Protein AF-A0A422MZS1-F1 (afdb_monomer)

Solvent-accessible surface area (backbone atoms only — not comparable to full-atom values): 48402 Å² total; per-residue (Å²): 138,78,62,67,71,76,70,36,83,47,80,59,42,47,46,60,73,78,30,52,66,37,76,79,43,69,41,65,57,98,72,60,54,63,74,38,49,45,73,28,79,44,93,71,48,49,67,59,25,54,46,56,28,27,32,84,65,38,45,64,48,62,52,64,22,39,68,51,72,60,71,52,95,83,40,60,46,39,31,39,36,30,56,96,94,40,80,46,77,40,76,37,70,45,58,42,61,25,43,96,93,36,42,28,45,60,31,35,84,68,44,49,55,48,59,46,54,51,54,51,43,52,15,52,75,37,70,35,64,73,50,50,59,88,50,48,62,54,56,53,49,24,25,52,65,66,34,66,34,35,76,40,47,40,49,68,69,60,12,48,63,70,75,39,57,84,92,38,48,65,48,51,53,51,51,42,62,41,42,74,40,28,38,34,35,32,34,29,26,74,96,62,20,63,94,28,34,41,61,56,71,37,61,33,10,43,73,44,55,45,58,89,62,91,59,97,73,78,46,48,85,46,30,26,40,31,32,39,39,71,54,58,87,45,60,58,65,46,72,67,26,63,84,36,84,84,61,42,74,72,50,40,75,74,67,43,55,79,43,64,50,43,46,45,38,41,42,62,56,43,42,68,27,27,48,33,35,37,38,32,44,78,42,81,56,28,79,77,69,48,79,44,87,48,52,25,43,93,83,19,26,19,11,30,88,51,34,68,47,27,41,38,20,56,47,26,39,35,35,25,73,35,92,55,66,46,52,32,42,37,31,46,32,43,76,83,59,53,77,44,32,86,83,37,78,85,60,74,90,80,48,69,37,22,30,46,33,34,33,33,50,69,57,86,81,75,71,83,74,66,69,66,22,76,79,38,32,46,79,76,42,64,50,73,68,39,58,45,53,60,43,46,42,83,45,74,44,56,39,70,32,50,31,33,43,36,58,26,32,64,44,68,57,70,46,59,32,36,42,33,37,26,39,47,46,78,73,47,61,78,42,43,45,79,44,74,66,80,72,70,51,33,77,91,62,54,21,68,49,80,49,75,40,34,58,68,32,71,50,79,50,32,34,34,34,73,38,58,35,52,35,45,34,40,40,32,55,66,62,89,54,63,48,99,83,73,29,49,35,40,48,92,40,24,43,31,49,34,35,23,45,77,85,70,44,80,78,49,61,59,96,60,62,39,34,53,24,47,45,42,49,77,49,79,40,90,57,51,45,53,33,35,33,44,38,36,18,75,41,40,82,57,78,43,41,32,39,37,36,37,29,26,28,68,91,31,58,53,39,63,48,82,72,59,98,81,59,76,78,83,84,68,75,85,79,74,83,53,83,86,70,82,75,75,71,78,81,67,96,74,83,89,85,84,89,85,80,84,88,86,82,88,84,92,79,92,79,87,80,81,86,78,79,85,83,75,87,73,91,82,71,92,63,85,85,44,67,69,41,33,74,57,43,48,52,90,79,50,69,55,77,75,36,70,67,54,39,50,50,55,55,50,50,60,62,50,58,75,46,52,82,88,33,47,71,60,50,54,53,51,51,53,51,53,33,53,50,48,34,55,50,35,51,54,46,49,67,61,72,52,66,84,43,66,66,42,28,87,69,40,51,53,88,78,49,67,56,62,74,34,66,74,58,45,50,53,52,48,53,46,50,55,44,67,69,36,97,70,64,53,63,65,62,43,49,52,48,51,51,50,53,38,54,47,46,36,52,52,36,48,53,49,51,52,64,53,43,70,74,62,47,62,66,42,29,75,71,39,51,54,91,78,49,69,53,91,77,32,65,72,52,44,55,50,52,47,53,44,51,51,45,48,70,75,38,50,78,82,36,43,71,61,45,54,50,48,43,50,52,48,39,49,52,48,29,53,53,32,50,54,49,47,52,63,71,48,64,85,51,70,66,46,64,95,77,42,51,57,85,78,64,51,52,76,77,35,71,67,53,49,54,48,51,55,53,51,57,78,74,106

pLDDT: mean 86.56, std 16.37, range [21.91, 98.69]

Foldseek 3Di:
DDDCCVVFVDDFAFLCVVQVVLLVDWLQDPADDLLFKAWWQADDCLLSQLSHQQRPQPVVLLVQQWPPGGDDPVQKTKGWWDDPLDTDIFIDGRTFGDDPSIGNGMDTPPSRRSSRVVLVRVCVVLPHNVLCRPDHNQRVLCGSAVFHKAKAFLPCVQNVLQVHPLQDPVRQVVVQVCSNQKWKKFAWDPPQCVVFLDDHRDIKGFHHKDQLDDDPDDGLQSIKTKIFASPLVSQGRDPQAPPHPVCDPVNCVVPVNVPSRIDIGRSVSSSVTTGIMMMTRNDQWDDDKDKDKDKLDVQQQQADPLGQSLLSHFKKKKFFAAQAKFKKKKKKAFDDDSNCCVVPVPDDDFAFQKWKWWKFFPDPVLDFDSPPAPQGIDTDHTAGGGRDNMHMGIDIGHHRTITIIGIHTNGSDIGIIMIIMTTSDPVSCVRIDIGGDDAQKPPVAWAKDKDKDAAFDKDKWKKWKAFWWKKKKKKAWPDDDADPVRRPQFDPWWKWKFKADPVRDTPDIGPATGRTRMDIDIDTGGDGTMMMMMMGTNDDDPMTMMMMIMMTRPVMDMYIDDADPPDDDDPDPPPRSDPVVHDDDSPDPDDDDDDDDDDDDDDDDDDDDDDDDDDDDLPDQDLVLADCQQLLHGPVLQPQCVDPVSVVLSVVLVVLVVDCVVCVVVNVVSSVVSNVVSNVSVVVVCVVLCPLADCQQLHAGPVLQSLSPDPVSSVLSVVLSVQVPDPDRPVVVNVVSSVVSNVVSNVSNVVVLVVVCVVQADCQQLLHGLVPFPQSVDPVLSVLSNVLSVLCVPDCPVCVVVNVVSSVVNNVVSNVRVVVVVCVLCVPPDCQDVHHGPVVVSLSPDPVSSVVSVVVVVVD

Secondary structure (DSSP, 8-state):
---GGGT--SPPEEHHHHSGGGGTS-SS-SS--GGG-B--SS---HHHHHHHHHHTT-HHHHHHHBS--S--TT-EEEEEEEETTEEEEEEEESEE-EETTEESS-B-TT--SHHHHHHHHHHHHTSSGGGGTT--HHHHHHHHH---EEEEESSHHHHHHTT--TTSHHHHHHHHHHTTTEEEEEEEPTTSSGGGTPPTT-EEEEEEEE--S--SS--GGG-EEEEE-S-TTS---STT-TT-TT--HHHHHHH-TT-TTEEEEEHHHHHHHEEEEEEEESSSS-SS-EEEEEEE-TTT---STTSGGGGGSPPEEEEE-SSS-EEEEEEEEPPP-HHHHTT-TTPPP----EEEEEEEE--SS----S---TTTEEEEEE---B-SSEEEEEEEEPTTEEEEEEEEESSS--EEEEEEEEESSGGGGTTEEEEE----B-TTS-EEEEEEE-TTEEEEEEEEESS-EEEEEEEEE-S----TT---SEEEEEEEEEEE-TT--EEEE-SS-EEESEEEEEEEE-SSEEEEEEEEEEE-SS-EEEEEEEEEBTTS-EEEEPPPTT-PPP---GGG--GGG----S--S------------------PPPPPP-----S----TTS-SSGGG--GGGS-GGGSHHHHHHHHHHHHHTTSTTTTHHHHHHHHHHHHHHHHHHHHHHHHHHTTTS-SSGGG--GGGS-GGG-HHHHHHHHHHHHHHTSSS--HHHHHHHHHHHHHHHHHHHHHHHHHHHTTTS-SSGGGS-GGGS-GGG-HHHHHHHHHHHHHHHH-TTTTHHHHHHHHHHHHHHHHHHHHHHHHHHGGGS-SSGGGS-GGGTTGGG-HHHHHHHHHHHHT-

Sequence (860 aa):
MVDNKAITNDPWIHIGDLYPEGKTLPLLPDRMDRDQFEQGEHFECCCLTAFATLVDHHPDVIRNVFVTKKVREDGRYTFQFHRYGQWVKVEIDDRIPLMEQQTLFCRSPTRHWWPLLLEKAYAKFYTLYQNIEGCTLQELYYDFTGRPVVSIPTDLKLAKSAMYHVDDPEFWLNLNEDLNACAYGATARSGLGSNTGIQENQAYGVLAVVSPFKSSDITLSDLFVKLSNPFVEAVYTGPMNNEDVRWTDELRVTYTPERRDTMYVPVTMFLETFSSLEKVLLGGVALPGWHFNSEWGEGTNGGNPTLVTWRENPLYVVRNTSDEPLQIMAMVGQPDQRHKLHLMPQQELNYIQCGLVLSQSTDTTMIPTYLLTANNHRMVHKGLYMDFREVVNRIVVPPNFFGYLVPGAMFHEQGKFLLSYWYQNPGDEKPLTFTRLKVDVARHLPAIAHVVLEHQQKRRVDFVVDTPTDVHILLRQEKPYRTPNCSDAMTEDFLGMYLYDADNKCISGVASATNFRETGIVHHLPRDGRYALSITCPHGNGEVPVRVEVVAIEEAHVRTTEPPIDAVEFHDDESEFTEEALSTPLPRASVDISARKPSARGGSISARTPSIPIEVDISHQDLSFLDPAPEGIALQDIPLMGEALFAAMAGERLKVKRDPVANASKIAALEAEMNEVAHEMAKRMHAKERTFLDPEPEGVPLELLALNENEAFLELERELRALNHKPRKDASAIAALEDELFDRTHVLASELKEKERELFLDPQPGGVPVSELPLDSDEPFHTMEVERLRLRNEDPRGNAAKIKELEGELNERARELAQLQLHKERAFLNPEPFGFPLEELGLEYDDAVVRGEAKLRELR

Nearest PDB structures (foldseek):
  1df0-assembly1_A  TM=7.285E-01  e=3.360E-17  Rattus norvegicus
  1u5i-assembly1_A  TM=7.096E-01  e=4.994E-17  Rattus norvegicus
  6p3q-assembly2_B  TM=7.369E-01  e=7.450E-13  Homo sapiens
  3afg-assembly2_B  TM=8.986E-01  e=8.705E-05  Thermococcus kodakarensis
  2qfe-assembly1_A  TM=6.848E-01  e=4.812E-03  Homo sapiens

Mean predicted aligned error: 16.64 Å

Radius of gyration: 36.96 Å; Cα contacts (8 Å, |Δi|>4): 1496; chains: 1; bounding box: 82×91×105 Å

Organism: NCBI:txid83891

Structure (mmCIF, N/CA/C/O backbone):
data_AF-A0A422MZS1-F1
#
_entry.id   AF-A0A422MZS1-F1
#
loop_
_atom_site.group_PDB
_atom_site.id
_atom_site.type_symbol
_atom_site.label_atom_id
_atom_site.label_alt_id
_atom_site.label_comp_id
_atom_site.label_asym_id
_atom_site.label_entity_id
_atom_site.label_seq_id
_atom_site.pdbx_PDB_ins_code
_atom_site.Cartn_x
_atom_site.Cartn_y
_atom_site.Cartn_z
_atom_site.occupancy
_atom_site.B_iso_or_equiv
_atom_site.auth_seq_id
_atom_site.auth_comp_id
_atom_site.auth_asym_id
_atom_site.auth_atom_id
_atom_site.pdbx_PDB_model_num
ATOM 1 N N . MET A 1 1 ? -4.786 4.455 -28.343 1.00 32.38 1 MET A N 1
ATOM 2 C CA . MET A 1 1 ? -5.104 3.028 -28.582 1.00 32.38 1 MET A CA 1
ATOM 3 C C . MET A 1 1 ? -4.231 2.563 -29.740 1.00 32.38 1 MET A C 1
ATOM 5 O O . MET A 1 1 ? -4.480 2.981 -30.863 1.00 32.38 1 MET A O 1
ATOM 9 N N . VAL A 1 2 ? -3.163 1.810 -29.475 1.00 29.14 2 VAL A N 1
ATOM 10 C CA . VAL A 1 2 ? -2.275 1.295 -30.527 1.00 29.14 2 VAL A CA 1
ATOM 11 C C . VAL A 1 2 ? -2.494 -0.213 -30.589 1.00 29.14 2 VAL A C 1
ATOM 13 O O . VAL A 1 2 ? -2.122 -0.942 -29.677 1.00 29.14 2 VAL A O 1
ATOM 16 N N . ASP A 1 3 ? -3.187 -0.671 -31.631 1.00 39.81 3 ASP A N 1
ATOM 17 C CA . ASP A 1 3 ? -3.130 -2.071 -32.060 1.00 39.81 3 ASP A CA 1
ATOM 18 C C . ASP A 1 3 ? -1.644 -2.441 -32.218 1.00 39.81 3 ASP A C 1
ATOM 20 O O . ASP A 1 3 ? -0.899 -1.687 -32.842 1.00 39.81 3 ASP A O 1
ATOM 24 N N . ASN A 1 4 ? -1.197 -3.580 -31.679 1.00 44.28 4 ASN A N 1
ATOM 25 C CA . ASN A 1 4 ? 0.192 -4.047 -31.813 1.00 44.28 4 ASN A CA 1
ATOM 26 C C . ASN A 1 4 ? 0.670 -4.118 -33.275 1.00 44.28 4 ASN A C 1
ATOM 28 O O . ASN A 1 4 ? 1.875 -4.088 -33.529 1.00 44.28 4 ASN A O 1
ATOM 32 N N . LYS A 1 5 ? -0.257 -4.136 -34.245 1.00 44.91 5 LYS A N 1
ATOM 33 C CA . LYS A 1 5 ? 0.057 -3.934 -35.667 1.00 44.91 5 LYS A CA 1
ATOM 34 C C . LYS A 1 5 ? 0.835 -2.653 -35.976 1.00 44.91 5 LYS A C 1
ATOM 36 O O . LYS A 1 5 ? 1.483 -2.620 -37.011 1.00 44.91 5 LYS A O 1
ATOM 41 N N . ALA A 1 6 ? 0.763 -1.621 -35.136 1.00 43.03 6 ALA A N 1
ATOM 42 C CA . ALA A 1 6 ? 1.494 -0.370 -35.336 1.00 43.03 6 ALA A CA 1
ATOM 43 C C . ALA A 1 6 ? 2.884 -0.345 -34.668 1.00 43.03 6 ALA A C 1
ATOM 45 O O . ALA A 1 6 ? 3.684 0.513 -35.027 1.00 43.03 6 ALA A O 1
ATOM 46 N N . ILE A 1 7 ? 3.188 -1.263 -33.735 1.00 50.16 7 ILE A N 1
ATOM 47 C CA . ILE A 1 7 ? 4.479 -1.295 -33.013 1.00 50.16 7 ILE A CA 1
ATOM 48 C C . ILE A 1 7 ? 5.479 -2.233 -33.708 1.00 50.16 7 ILE A C 1
ATOM 50 O O . ILE A 1 7 ? 6.659 -1.915 -33.810 1.00 50.16 7 ILE A O 1
ATOM 54 N N . THR A 1 8 ? 5.020 -3.360 -34.264 1.00 52.22 8 THR A N 1
ATOM 55 C CA . THR A 1 8 ? 5.859 -4.239 -35.097 1.00 52.22 8 THR A CA 1
ATOM 56 C C . THR A 1 8 ? 5.365 -4.201 -36.543 1.00 52.22 8 THR A C 1
ATOM 58 O O . THR A 1 8 ? 4.468 -4.961 -36.910 1.00 52.22 8 THR A O 1
ATOM 61 N N . ASN A 1 9 ? 5.935 -3.326 -37.376 1.00 54.78 9 ASN A N 1
ATOM 62 C CA . ASN A 1 9 ? 5.711 -3.372 -38.831 1.00 54.78 9 ASN A CA 1
ATOM 63 C C . ASN A 1 9 ? 6.388 -4.598 -39.478 1.00 54.78 9 ASN A C 1
ATOM 65 O O . ASN A 1 9 ? 6.002 -5.015 -40.572 1.00 54.78 9 ASN A O 1
ATOM 69 N N . ASP A 1 10 ? 7.363 -5.194 -38.784 1.00 65.12 10 ASP A N 1
ATOM 70 C CA . ASP A 1 10 ? 8.098 -6.372 -39.230 1.00 65.12 10 ASP A CA 1
ATOM 71 C C . ASP A 1 10 ? 7.414 -7.683 -38.785 1.00 65.12 10 ASP A C 1
ATOM 73 O O . ASP A 1 10 ? 6.883 -7.782 -37.671 1.00 65.12 10 ASP A O 1
ATOM 77 N N . PRO A 1 11 ? 7.430 -8.736 -39.625 1.00 79.25 11 PRO A N 1
ATOM 78 C CA . PRO A 1 11 ? 6.962 -10.056 -39.224 1.00 79.25 11 PRO A CA 1
ATOM 79 C C . PRO A 1 11 ? 7.847 -10.617 -38.105 1.00 79.25 11 PRO A C 1
ATOM 81 O O . PRO A 1 11 ? 9.072 -10.569 -38.183 1.00 79.25 11 PRO A O 1
ATOM 84 N N . TRP A 1 12 ? 7.227 -11.209 -37.083 1.00 90.12 12 TRP A N 1
ATOM 85 C CA . TRP A 1 12 ? 7.969 -11.866 -36.007 1.00 90.12 12 TRP A CA 1
ATOM 86 C C . TRP A 1 12 ? 8.744 -13.057 -36.574 1.00 90.12 12 TRP A C 1
ATOM 88 O O . TRP A 1 12 ? 8.161 -13.911 -37.251 1.00 90.12 12 TRP A O 1
ATOM 98 N N . ILE A 1 13 ? 10.036 -13.139 -36.271 1.00 92.31 13 ILE A N 1
ATOM 99 C CA . ILE A 1 13 ? 10.920 -14.181 -36.805 1.00 92.31 13 ILE A CA 1
ATOM 100 C C . ILE A 1 13 ? 11.207 -15.245 -35.756 1.00 92.31 13 ILE A C 1
ATOM 102 O O . ILE A 1 13 ? 11.200 -14.960 -34.561 1.00 92.31 13 ILE A O 1
ATOM 106 N N . HIS A 1 14 ? 11.488 -16.473 -36.181 1.00 94.56 14 HIS A N 1
ATOM 107 C CA . HIS A 1 14 ? 11.916 -17.520 -35.257 1.00 94.56 14 HIS A CA 1
ATOM 108 C C . HIS A 1 14 ? 13.253 -17.143 -34.608 1.00 94.56 14 HIS A C 1
ATOM 110 O O . HIS A 1 14 ? 14.191 -16.727 -35.292 1.00 94.56 14 HIS A O 1
ATOM 116 N N . ILE A 1 15 ? 13.380 -17.342 -33.294 1.00 95.38 15 ILE A N 1
ATOM 117 C CA . ILE A 1 15 ? 14.626 -17.072 -32.560 1.00 95.38 15 ILE A CA 1
ATOM 118 C C . ILE A 1 15 ? 15.808 -17.872 -33.125 1.00 95.38 15 ILE A C 1
ATOM 120 O O . ILE A 1 15 ? 16.948 -17.422 -33.079 1.00 95.38 15 ILE A O 1
ATOM 124 N N . GLY A 1 16 ? 15.531 -19.032 -33.727 1.00 94.44 16 GLY A N 1
ATOM 125 C CA . GLY A 1 16 ? 16.520 -19.845 -34.420 1.00 94.44 16 GLY A CA 1
ATOM 126 C C . GLY A 1 16 ? 17.044 -19.269 -35.734 1.00 94.44 16 GLY A C 1
ATOM 127 O O . GLY A 1 16 ? 18.058 -19.761 -36.231 1.00 94.44 16 GLY A O 1
ATOM 128 N N . ASP A 1 17 ? 16.374 -18.273 -36.299 1.00 93.19 17 ASP A N 1
ATOM 129 C CA . ASP A 1 17 ? 16.844 -17.526 -37.467 1.00 93.19 17 ASP A CA 1
ATOM 130 C C . ASP A 1 17 ? 17.524 -16.222 -37.032 1.00 93.19 17 ASP A C 1
ATOM 132 O O . ASP A 1 17 ? 18.512 -15.821 -37.643 1.00 93.19 17 ASP A O 1
ATOM 136 N N . LEU A 1 18 ? 17.060 -15.619 -35.928 1.00 92.56 18 LEU A N 1
ATOM 137 C CA . LEU A 1 18 ? 17.698 -14.466 -35.284 1.00 92.56 18 LEU A CA 1
ATOM 138 C C . LEU A 1 18 ? 19.083 -14.813 -34.708 1.00 92.56 18 LEU A C 1
ATOM 140 O O . LEU A 1 18 ? 20.060 -14.112 -34.957 1.00 92.56 18 LEU A O 1
ATOM 144 N N . TYR A 1 19 ? 19.165 -15.911 -33.953 1.00 94.50 19 TYR A N 1
ATOM 145 C CA . TYR A 1 19 ? 20.366 -16.403 -33.272 1.00 94.50 19 TYR A CA 1
ATOM 146 C C . TYR A 1 19 ? 20.577 -17.897 -33.580 1.00 94.50 19 TYR A C 1
ATOM 148 O O . TYR A 1 19 ? 20.285 -18.754 -32.735 1.00 94.50 19 TYR A O 1
ATOM 156 N N . PRO A 1 20 ? 21.066 -18.250 -34.785 1.00 94.50 20 PRO A N 1
ATOM 157 C CA . PRO A 1 20 ? 21.200 -19.641 -35.222 1.00 94.50 20 PRO A CA 1
ATOM 158 C C . PRO A 1 20 ? 22.059 -20.518 -34.309 1.00 94.50 20 PRO A C 1
ATOM 160 O O . PRO A 1 20 ? 21.833 -21.725 -34.228 1.00 94.50 20 PRO A O 1
ATOM 163 N N . GLU A 1 21 ? 23.018 -19.929 -33.597 1.00 91.75 21 GLU A N 1
ATOM 164 C CA . GLU A 1 21 ? 23.916 -20.621 -32.673 1.00 91.75 21 GLU A CA 1
ATOM 165 C C . GLU A 1 21 ? 23.161 -21.280 -31.516 1.00 91.75 21 GLU A C 1
ATOM 167 O O . GLU A 1 21 ? 23.540 -22.359 -31.063 1.00 91.75 21 GLU A O 1
ATOM 172 N N . GLY A 1 22 ? 22.041 -20.703 -31.073 1.00 90.50 22 GLY A N 1
ATOM 173 C CA . GLY A 1 22 ? 21.251 -21.297 -29.997 1.00 90.50 22 GLY A CA 1
ATOM 174 C C . GLY A 1 22 ? 20.576 -22.617 -30.378 1.00 90.50 22 GLY A C 1
ATOM 175 O O . GLY A 1 22 ? 20.158 -23.344 -29.487 1.00 90.50 22 GLY A O 1
ATOM 176 N N . LYS A 1 23 ? 20.548 -23.004 -31.668 1.00 91.88 23 LYS A N 1
ATOM 177 C CA . LYS A 1 23 ? 20.105 -24.347 -32.097 1.00 91.88 23 LYS A CA 1
ATOM 178 C C . LYS A 1 23 ? 21.043 -25.453 -31.595 1.00 91.88 23 LYS A C 1
ATOM 180 O O . LYS A 1 23 ? 20.612 -26.596 -31.462 1.00 91.88 23 LYS A O 1
ATOM 185 N N . THR A 1 24 ? 22.317 -25.137 -31.350 1.00 90.88 24 THR A N 1
ATOM 186 C CA . THR A 1 24 ? 23.343 -26.106 -30.927 1.00 90.88 24 THR A CA 1
ATOM 187 C C . THR A 1 24 ? 23.819 -25.899 -29.491 1.00 90.88 24 THR A C 1
ATOM 189 O O . THR A 1 24 ? 24.422 -26.808 -28.918 1.00 90.88 24 THR A O 1
ATOM 192 N N . LEU A 1 25 ? 23.535 -24.740 -28.894 1.00 92.62 25 LEU A N 1
ATOM 193 C CA . LEU A 1 25 ? 23.856 -24.438 -27.502 1.00 92.62 25 LEU A CA 1
ATOM 194 C C . LEU A 1 25 ? 22.749 -24.909 -26.539 1.00 92.62 25 LEU A C 1
ATOM 196 O O . LEU A 1 25 ? 21.591 -25.064 -26.934 1.00 92.62 25 LEU A O 1
ATOM 200 N N . PRO A 1 26 ? 23.073 -25.149 -25.253 1.00 94.25 26 PRO A N 1
ATOM 201 C CA . PRO A 1 26 ? 22.058 -25.417 -24.242 1.00 94.25 26 PRO A CA 1
ATOM 202 C C . PRO A 1 26 ? 21.067 -24.255 -24.131 1.00 94.25 26 PRO A C 1
ATOM 204 O O . PRO A 1 26 ? 21.474 -23.102 -24.019 1.00 94.25 26 PRO A O 1
ATOM 207 N N . LEU A 1 27 ? 19.766 -24.570 -24.085 1.00 96.12 27 LEU A N 1
ATOM 208 C CA . LEU A 1 27 ? 18.717 -23.569 -23.848 1.00 96.12 27 LEU A CA 1
ATOM 209 C C . LEU A 1 27 ? 18.974 -22.803 -22.543 1.00 96.12 27 LEU A C 1
ATOM 211 O O . LEU A 1 27 ? 18.838 -21.587 -22.502 1.00 96.12 27 LEU A O 1
ATOM 215 N N . LEU A 1 28 ? 19.345 -23.538 -21.492 1.00 96.38 28 LEU A N 1
ATOM 216 C CA . LEU A 1 28 ? 19.709 -23.006 -20.185 1.00 96.38 28 LEU A CA 1
ATOM 217 C C . LEU A 1 28 ? 21.198 -23.298 -19.961 1.00 96.38 28 LEU A C 1
ATOM 219 O O . LEU A 1 28 ? 21.539 -24.466 -19.753 1.00 96.38 28 LEU A O 1
ATOM 223 N N . PRO A 1 29 ? 22.085 -22.293 -20.039 1.00 94.06 29 PRO A N 1
ATOM 224 C CA . PRO A 1 29 ? 23.511 -22.505 -19.832 1.00 94.06 29 PRO A CA 1
ATOM 225 C C . PRO A 1 29 ? 23.830 -22.850 -18.367 1.00 94.06 29 PRO A C 1
ATOM 227 O O . PRO A 1 29 ? 23.100 -22.490 -17.434 1.00 94.06 29 PRO A O 1
ATOM 230 N N . ASP A 1 30 ? 24.964 -23.528 -18.161 1.00 91.25 30 ASP A N 1
ATOM 231 C CA . ASP A 1 30 ? 25.462 -23.877 -16.821 1.00 91.25 30 ASP A CA 1
ATOM 232 C C . ASP A 1 30 ? 25.734 -22.621 -15.981 1.00 91.25 30 ASP A C 1
ATOM 234 O O . ASP A 1 30 ? 25.415 -22.574 -14.792 1.00 91.25 30 ASP A O 1
ATOM 238 N N . ARG A 1 31 ? 26.253 -21.570 -16.627 1.00 94.00 31 ARG A N 1
ATOM 239 C CA . ARG A 1 31 ? 26.388 -20.229 -16.058 1.00 94.00 31 ARG A CA 1
ATOM 240 C C . ARG A 1 31 ? 25.414 -19.281 -16.750 1.00 94.00 31 ARG A C 1
ATOM 242 O O . ARG A 1 31 ? 25.544 -19.018 -17.946 1.00 94.00 31 ARG A O 1
ATOM 249 N N . MET A 1 32 ? 24.458 -18.773 -15.981 1.00 95.00 32 MET A N 1
ATOM 250 C CA . MET A 1 32 ? 23.681 -17.593 -16.354 1.00 95.00 32 MET A CA 1
ATOM 251 C C . MET A 1 32 ? 24.457 -16.358 -15.905 1.00 95.00 32 MET A C 1
ATOM 253 O O . MET A 1 32 ? 25.132 -16.404 -14.880 1.00 95.00 32 MET A O 1
ATOM 257 N N . ASP A 1 33 ? 24.425 -15.299 -16.704 1.00 93.44 33 ASP A N 1
ATOM 258 C CA . ASP A 1 33 ? 25.201 -14.085 -16.452 1.00 93.44 33 ASP A CA 1
ATOM 259 C C . ASP A 1 33 ? 24.439 -12.867 -16.974 1.00 93.44 33 ASP A C 1
ATOM 261 O O . ASP A 1 33 ? 23.653 -12.980 -17.919 1.00 93.44 33 ASP A O 1
ATOM 265 N N . ARG A 1 34 ? 24.682 -11.706 -16.371 1.00 93.25 34 ARG A N 1
ATOM 266 C CA . ARG A 1 34 ? 24.065 -10.435 -16.756 1.00 93.25 34 ARG A CA 1
ATOM 267 C C . ARG A 1 34 ? 24.474 -9.969 -18.150 1.00 93.25 34 ARG A C 1
ATOM 269 O O . ARG A 1 34 ? 23.677 -9.331 -18.818 1.00 93.25 34 ARG A O 1
ATOM 276 N N . ASP A 1 35 ? 25.637 -10.389 -18.651 1.00 92.75 35 ASP A N 1
ATOM 277 C CA . ASP A 1 35 ? 26.058 -10.107 -20.035 1.00 92.75 35 ASP A CA 1
ATOM 278 C C . ASP A 1 35 ? 25.181 -10.830 -21.085 1.00 92.75 35 ASP A C 1
ATOM 280 O O . ASP A 1 35 ? 25.343 -10.658 -22.298 1.00 92.75 35 ASP A O 1
ATOM 284 N N . GLN A 1 36 ? 24.266 -11.705 -20.648 1.00 94.19 36 GLN A N 1
ATOM 285 C CA . GLN A 1 36 ? 23.402 -12.478 -21.535 1.00 94.19 36 GLN A CA 1
ATOM 286 C C . GLN A 1 36 ? 22.133 -11.751 -21.958 1.00 94.19 36 GLN A C 1
ATOM 288 O O . GLN A 1 36 ? 21.478 -12.232 -22.886 1.00 94.19 36 GLN A O 1
ATOM 293 N N . PHE A 1 37 ? 21.798 -10.620 -21.345 1.00 93.12 37 PHE A N 1
ATOM 294 C CA . PHE A 1 37 ? 20.599 -9.862 -21.672 1.00 93.12 37 PHE A CA 1
ATOM 295 C C . PHE A 1 37 ? 20.818 -8.357 -21.528 1.00 93.12 37 PHE A C 1
ATOM 297 O O . PHE A 1 37 ? 21.513 -7.902 -20.628 1.00 93.12 37 PHE A O 1
ATOM 304 N N . GLU A 1 38 ? 20.195 -7.592 -22.415 1.00 90.50 38 GLU A N 1
ATOM 305 C CA . GLU A 1 38 ? 20.124 -6.132 -22.355 1.00 90.50 38 GLU A CA 1
ATOM 306 C C . GLU A 1 38 ? 18.750 -5.651 -22.845 1.00 90.50 38 GLU A C 1
ATOM 308 O O . GLU A 1 38 ? 17.968 -6.432 -23.406 1.00 90.50 38 GLU A O 1
ATOM 313 N N . GLN A 1 39 ? 18.452 -4.374 -22.609 1.00 88.69 39 GLN A N 1
ATOM 314 C CA . GLN A 1 39 ? 17.248 -3.725 -23.123 1.00 88.69 39 GLN A CA 1
ATOM 315 C C . GLN A 1 39 ? 17.293 -3.676 -24.661 1.00 88.69 39 GLN A C 1
ATOM 317 O O . GLN A 1 39 ? 18.347 -3.431 -25.248 1.00 88.69 39 GLN A O 1
ATOM 322 N N . GLY A 1 40 ? 16.166 -3.940 -25.323 1.00 86.62 40 GLY A N 1
ATOM 323 C CA . GLY A 1 40 ? 16.002 -3.648 -26.752 1.00 86.62 40 GLY A CA 1
ATOM 324 C C . GLY A 1 40 ? 15.394 -2.271 -26.984 1.00 86.62 40 GLY A C 1
ATOM 325 O O . GLY A 1 40 ? 15.506 -1.385 -26.147 1.00 86.62 40 GLY A O 1
ATOM 326 N N . GLU A 1 41 ? 14.745 -2.091 -28.132 1.00 83.25 41 GLU A N 1
ATOM 327 C CA . GLU A 1 41 ? 14.287 -0.766 -28.585 1.00 83.25 41 GLU A CA 1
ATOM 328 C C . GLU A 1 41 ? 13.095 -0.199 -27.787 1.00 83.25 41 GLU A C 1
ATOM 330 O O . GLU A 1 41 ? 12.860 1.006 -27.784 1.00 83.25 41 GLU A O 1
ATOM 335 N N . HIS A 1 42 ? 12.334 -1.050 -27.098 1.00 80.56 42 HIS A N 1
ATOM 336 C CA . HIS A 1 42 ? 11.249 -0.661 -26.204 1.00 80.56 42 HIS A CA 1
ATOM 337 C C . HIS A 1 42 ? 11.727 -0.713 -24.753 1.00 80.56 42 HIS A C 1
ATOM 339 O O . HIS A 1 42 ? 12.046 -1.789 -24.243 1.00 80.56 42 HIS A O 1
ATOM 345 N N . PHE A 1 43 ? 11.751 0.437 -24.080 1.00 72.50 43 PHE A N 1
ATOM 346 C CA . PHE A 1 43 ? 12.299 0.602 -22.732 1.00 72.50 43 PHE A CA 1
ATOM 347 C C . PHE A 1 43 ? 11.309 0.170 -21.637 1.00 72.50 43 PHE A C 1
ATOM 349 O O . PHE A 1 43 ? 10.641 0.999 -21.030 1.00 72.50 43 PHE A O 1
ATOM 356 N N . GLU A 1 44 ? 11.241 -1.134 -21.365 1.00 77.94 44 GLU A N 1
ATOM 357 C CA . GLU A 1 44 ? 10.575 -1.710 -20.188 1.00 77.94 44 GLU A CA 1
ATOM 358 C C . GLU A 1 44 ? 11.544 -2.660 -19.470 1.00 77.94 44 GLU A C 1
ATOM 360 O O . GLU A 1 44 ? 11.939 -3.687 -20.028 1.00 77.94 44 GLU A O 1
ATOM 365 N N . CYS A 1 45 ? 11.969 -2.301 -18.255 1.00 80.00 45 CYS A N 1
ATOM 366 C CA . CYS A 1 45 ? 13.141 -2.905 -17.621 1.00 80.00 45 CYS A CA 1
ATOM 367 C C . CYS A 1 45 ? 12.833 -3.866 -16.468 1.00 80.00 45 CYS A C 1
ATOM 369 O O . CYS A 1 45 ? 13.748 -4.552 -16.003 1.00 80.00 45 CYS A O 1
ATOM 371 N N . CYS A 1 46 ? 11.590 -3.940 -15.974 1.00 85.56 46 CYS A N 1
ATOM 372 C CA . CYS A 1 46 ? 11.285 -4.669 -14.736 1.00 85.56 46 CYS A CA 1
ATOM 373 C C . CYS A 1 46 ? 11.716 -6.150 -14.790 1.00 85.56 46 CYS A C 1
ATOM 375 O O . CYS A 1 46 ? 12.310 -6.662 -13.836 1.00 85.56 46 CYS A O 1
ATOM 377 N N . CYS A 1 47 ? 11.507 -6.816 -15.933 1.00 90.25 47 CYS A N 1
ATOM 378 C CA . CYS A 1 47 ? 11.915 -8.205 -16.167 1.00 90.25 47 CYS A CA 1
ATOM 379 C C . CYS A 1 47 ? 13.432 -8.380 -16.126 1.00 90.25 47 CYS A C 1
ATOM 381 O O . CYS A 1 47 ? 13.933 -9.262 -15.429 1.00 90.25 47 CYS A O 1
ATOM 383 N N . LEU A 1 48 ? 14.167 -7.519 -16.830 1.00 92.19 48 LEU A N 1
ATOM 384 C CA . LEU A 1 48 ? 15.626 -7.579 -16.886 1.00 92.19 48 LEU A CA 1
ATOM 385 C C . LEU A 1 48 ? 16.245 -7.282 -15.521 1.00 92.19 48 LEU A C 1
ATOM 387 O O . LEU A 1 48 ? 17.191 -7.957 -15.114 1.00 92.19 48 LEU A O 1
ATOM 391 N N . THR A 1 49 ? 15.666 -6.342 -14.774 1.00 94.56 49 THR A N 1
ATOM 392 C CA . THR A 1 49 ? 16.067 -6.055 -13.398 1.00 94.56 49 THR A CA 1
ATOM 393 C C . THR A 1 49 ? 15.893 -7.282 -12.502 1.00 94.56 49 THR A C 1
ATOM 395 O O . THR A 1 49 ? 16.819 -7.633 -11.773 1.00 94.56 49 THR A O 1
ATOM 398 N N . ALA A 1 50 ? 14.759 -7.986 -12.585 1.00 95.56 50 ALA A N 1
ATOM 399 C CA . ALA A 1 50 ? 14.559 -9.229 -11.838 1.00 95.56 50 ALA A CA 1
ATOM 400 C C . ALA A 1 50 ? 15.527 -10.341 -12.279 1.00 95.56 50 ALA A C 1
ATOM 402 O O . ALA A 1 50 ? 16.005 -11.110 -11.448 1.00 95.56 50 ALA A O 1
ATOM 403 N N . PHE A 1 51 ? 15.856 -10.442 -13.571 1.00 95.81 51 PHE A N 1
ATOM 404 C CA . PHE A 1 51 ? 16.864 -11.399 -14.033 1.00 95.81 51 PHE A CA 1
ATOM 405 C C . PHE A 1 51 ? 18.229 -11.079 -13.426 1.00 95.81 51 PHE A C 1
ATOM 407 O O . PHE A 1 51 ? 18.876 -11.978 -12.894 1.00 95.81 51 PHE A O 1
ATOM 414 N N . ALA A 1 52 ? 18.639 -9.808 -13.439 1.00 95.75 52 ALA A N 1
ATOM 415 C CA . ALA A 1 52 ? 19.931 -9.365 -12.926 1.00 95.75 52 ALA A CA 1
ATOM 416 C C . ALA A 1 52 ? 20.139 -9.694 -11.443 1.00 95.75 52 ALA A C 1
ATOM 418 O O . ALA A 1 52 ? 21.244 -10.063 -11.057 1.00 95.75 52 ALA A O 1
ATOM 419 N N . THR A 1 53 ? 19.089 -9.621 -10.623 1.00 96.88 53 THR A N 1
ATOM 420 C CA . THR A 1 53 ? 19.171 -9.945 -9.188 1.00 96.88 53 THR A CA 1
ATOM 421 C C . THR A 1 53 ? 19.160 -11.447 -8.911 1.00 96.88 53 THR A C 1
ATOM 423 O O . THR A 1 53 ? 19.623 -11.887 -7.859 1.00 96.88 53 THR A O 1
ATOM 426 N N . LEU A 1 54 ? 18.646 -12.252 -9.846 1.00 96.94 54 LEU A N 1
ATOM 427 C CA . LEU A 1 54 ? 18.538 -13.700 -9.699 1.00 96.94 54 LEU A CA 1
ATOM 428 C C . LEU A 1 54 ? 19.730 -14.456 -10.290 1.00 96.94 54 LEU A C 1
ATOM 430 O O . LEU A 1 54 ? 20.108 -15.480 -9.734 1.00 96.94 54 LEU A O 1
ATOM 434 N N . VAL A 1 55 ? 20.331 -14.007 -11.396 1.00 95.56 55 VAL A N 1
ATOM 435 C CA . VAL A 1 55 ? 21.360 -14.800 -12.101 1.00 95.56 55 VAL A CA 1
ATOM 436 C C . VAL A 1 55 ? 22.632 -15.040 -11.284 1.00 95.56 55 VAL A C 1
ATOM 438 O O . VAL A 1 55 ? 23.218 -16.114 -11.415 1.00 95.56 55 VAL A O 1
ATOM 441 N N . ASP A 1 56 ? 23.020 -14.097 -10.422 1.00 89.69 56 ASP A N 1
ATOM 442 C CA . ASP A 1 56 ? 24.281 -14.170 -9.672 1.00 89.69 56 ASP A CA 1
ATOM 443 C C . ASP A 1 56 ? 24.214 -15.183 -8.513 1.00 89.69 56 ASP A C 1
ATOM 445 O O . ASP A 1 56 ? 25.114 -16.011 -8.355 1.00 89.69 56 ASP A O 1
ATOM 449 N N . HIS A 1 57 ? 23.134 -15.157 -7.722 1.00 93.19 57 HIS A N 1
ATOM 450 C CA . HIS A 1 57 ? 22.994 -15.987 -6.513 1.00 93.19 57 HIS A CA 1
ATOM 451 C C . HIS A 1 57 ? 21.923 -17.083 -6.625 1.00 93.19 57 HIS A C 1
ATOM 453 O O . HIS A 1 57 ? 22.014 -18.103 -5.943 1.00 93.19 57 HIS A O 1
ATOM 459 N N . HIS A 1 58 ? 20.925 -16.913 -7.498 1.00 96.75 58 HIS A N 1
ATOM 460 C CA . HIS A 1 58 ? 19.710 -17.741 -7.554 1.00 96.75 58 HIS A CA 1
ATOM 461 C C . HIS A 1 58 ? 19.304 -18.176 -8.975 1.00 96.75 58 HIS A C 1
ATOM 463 O O . HIS A 1 58 ? 18.109 -18.158 -9.300 1.00 96.75 58 HIS A O 1
ATOM 469 N N . PRO A 1 59 ? 20.233 -18.626 -9.846 1.00 96.56 59 PRO A N 1
ATOM 470 C CA . PRO A 1 59 ? 19.904 -18.979 -11.231 1.00 96.56 59 PRO A CA 1
ATOM 471 C C . PRO A 1 59 ? 18.876 -20.118 -11.323 1.00 96.56 59 PRO A C 1
ATOM 473 O O . PRO A 1 59 ? 18.158 -20.248 -12.315 1.00 96.56 59 PRO A O 1
ATOM 476 N N . ASP A 1 60 ? 18.751 -20.932 -10.273 1.00 95.88 60 ASP A N 1
ATOM 477 C CA . ASP A 1 60 ? 17.767 -22.008 -10.208 1.00 95.88 60 ASP A CA 1
ATOM 478 C C . ASP A 1 60 ? 16.319 -21.509 -10.161 1.00 95.88 60 ASP A C 1
ATOM 480 O O . ASP A 1 60 ? 15.429 -22.226 -10.613 1.00 95.88 60 ASP A O 1
ATOM 484 N N . VAL A 1 61 ? 16.062 -20.276 -9.706 1.00 97.00 61 VAL A N 1
ATOM 485 C CA . VAL A 1 61 ? 14.732 -19.651 -9.812 1.00 97.00 61 VAL A CA 1
ATOM 486 C C . VAL A 1 61 ? 14.345 -19.517 -11.283 1.00 97.00 61 VAL A C 1
ATOM 488 O O . VAL A 1 61 ? 13.311 -20.042 -11.697 1.00 97.00 61 VAL A O 1
ATOM 491 N N . ILE A 1 62 ? 15.225 -18.923 -12.095 1.00 97.38 62 ILE A N 1
ATOM 492 C CA . ILE A 1 62 ? 15.033 -18.794 -13.545 1.00 97.38 62 ILE A CA 1
ATOM 493 C C . ILE A 1 62 ? 14.891 -20.182 -14.170 1.00 97.38 62 ILE A C 1
ATOM 495 O O . ILE A 1 62 ? 13.937 -20.441 -14.902 1.00 97.38 62 ILE A O 1
ATOM 499 N N . ARG A 1 63 ? 15.775 -21.132 -13.835 1.00 97.62 63 ARG A N 1
ATOM 500 C CA . ARG A 1 63 ? 15.677 -22.502 -14.364 1.00 97.62 63 ARG A CA 1
ATOM 501 C C . ARG A 1 63 ? 14.352 -23.164 -14.007 1.00 97.62 63 ARG A C 1
ATOM 503 O O . ARG A 1 63 ? 13.827 -23.895 -14.843 1.00 97.62 63 ARG A O 1
ATOM 510 N N . ASN A 1 64 ? 13.809 -22.953 -12.810 1.00 96.44 64 ASN A N 1
ATOM 511 C CA . ASN A 1 64 ? 12.552 -23.557 -12.362 1.00 96.44 64 ASN A CA 1
ATOM 512 C C . ASN A 1 64 ? 11.330 -23.023 -13.112 1.00 96.44 64 ASN A C 1
ATOM 514 O O . ASN A 1 64 ? 10.386 -23.785 -13.324 1.00 96.44 64 ASN A O 1
ATOM 518 N N . VAL A 1 65 ? 11.370 -21.773 -13.575 1.00 97.94 65 VAL A N 1
ATOM 519 C CA . VAL A 1 65 ? 10.323 -21.190 -14.426 1.00 97.94 65 VAL A CA 1
ATOM 520 C C . VAL A 1 65 ? 10.260 -21.887 -15.794 1.00 97.94 65 VAL A C 1
ATOM 522 O O . VAL A 1 65 ? 9.181 -22.057 -16.359 1.00 97.94 65 VAL A O 1
ATOM 525 N N . PHE A 1 66 ? 11.379 -22.396 -16.316 1.00 98.31 66 PHE A N 1
ATOM 526 C CA . PHE A 1 66 ? 11.391 -23.200 -17.543 1.00 98.31 66 PHE A CA 1
ATOM 527 C C . PHE A 1 66 ? 10.930 -24.638 -17.280 1.00 98.31 66 PHE A C 1
ATOM 529 O O . PHE A 1 66 ? 11.652 -25.434 -16.679 1.00 98.31 66 PHE A O 1
ATOM 536 N N . VAL A 1 67 ? 9.776 -25.042 -17.813 1.00 98.31 67 VAL A N 1
ATOM 537 C CA . VAL A 1 67 ? 9.381 -26.465 -17.847 1.00 98.31 67 VAL A CA 1
ATOM 538 C C . VAL A 1 67 ? 10.126 -27.183 -18.977 1.00 98.31 67 VAL A C 1
ATOM 540 O O . VAL A 1 67 ? 10.589 -28.313 -18.819 1.00 98.31 67 VAL A O 1
ATOM 543 N N . THR A 1 68 ? 10.297 -26.510 -20.115 1.00 98.06 68 THR A N 1
ATOM 544 C CA . THR A 1 68 ? 11.139 -26.978 -21.222 1.00 98.06 68 THR A CA 1
ATOM 545 C C . THR A 1 68 ? 12.610 -26.704 -20.925 1.00 98.06 68 THR A C 1
ATOM 547 O O . THR A 1 68 ? 13.014 -25.556 -20.810 1.00 98.06 68 THR A O 1
ATOM 550 N N . LYS A 1 69 ? 13.425 -27.760 -20.817 1.00 95.69 69 LYS A N 1
ATOM 551 C CA . LYS A 1 69 ? 14.847 -27.657 -20.425 1.00 95.69 69 LYS A CA 1
ATOM 552 C C . LYS A 1 69 ? 15.842 -27.715 -21.587 1.00 95.69 69 LYS A C 1
ATOM 554 O O . LYS A 1 69 ? 17.034 -27.520 -21.382 1.00 95.69 69 LYS A O 1
ATOM 559 N N . LYS A 1 70 ? 15.378 -28.050 -22.791 1.00 96.06 70 LYS A N 1
ATOM 560 C CA . LYS A 1 70 ? 16.209 -28.233 -23.987 1.00 96.06 70 LYS A CA 1
ATOM 561 C C . LYS A 1 70 ? 15.609 -27.463 -25.150 1.00 96.06 70 LYS A C 1
ATOM 563 O O . LYS A 1 70 ? 14.399 -27.262 -25.179 1.00 96.06 70 LYS A O 1
ATOM 568 N N . VAL A 1 71 ? 16.456 -27.087 -26.101 1.00 95.88 71 VAL A N 1
ATOM 569 C CA . VAL A 1 71 ? 16.033 -26.522 -27.385 1.00 95.88 71 VAL A CA 1
ATOM 570 C C . VAL A 1 71 ? 15.101 -27.511 -28.079 1.00 95.88 71 VAL A C 1
ATOM 572 O O . VAL A 1 71 ? 15.339 -28.723 -28.042 1.00 95.88 71 VAL A O 1
ATOM 575 N N . ARG A 1 72 ? 14.018 -27.004 -28.668 1.00 94.38 72 ARG A N 1
ATOM 576 C CA . ARG A 1 72 ? 12.990 -27.825 -29.307 1.00 94.38 72 ARG A CA 1
ATOM 577 C C . ARG A 1 72 ? 12.884 -27.513 -30.788 1.00 94.38 72 ARG A C 1
ATOM 579 O O . ARG A 1 72 ? 12.708 -26.364 -31.171 1.00 94.38 72 ARG A O 1
ATOM 586 N N . GLU A 1 73 ? 12.933 -28.563 -31.602 1.00 91.19 73 GLU A N 1
ATOM 587 C CA . GLU A 1 73 ? 12.821 -28.464 -33.063 1.00 91.19 73 GLU A CA 1
ATOM 588 C C . GLU A 1 73 ? 11.438 -27.988 -33.522 1.00 91.19 73 GLU A C 1
ATOM 590 O O . GLU A 1 73 ? 11.315 -27.385 -34.582 1.00 91.19 73 GLU A O 1
ATOM 595 N N . ASP A 1 74 ? 10.396 -28.232 -32.721 1.00 93.38 74 ASP A N 1
ATOM 596 C CA . ASP A 1 74 ? 9.029 -27.798 -33.018 1.00 93.38 74 ASP A CA 1
ATOM 597 C C . ASP A 1 74 ? 8.729 -26.351 -32.591 1.00 93.38 74 ASP A C 1
ATOM 599 O O . ASP A 1 74 ? 7.580 -25.923 -32.689 1.00 93.38 74 ASP A O 1
ATOM 603 N N . GLY A 1 75 ? 9.731 -25.617 -32.090 1.00 94.00 75 GLY A N 1
ATOM 604 C CA . GLY A 1 75 ? 9.625 -24.200 -31.733 1.00 94.00 75 GLY A CA 1
ATOM 605 C C . GLY A 1 75 ? 8.695 -23.892 -30.555 1.00 94.00 75 GLY A C 1
ATOM 606 O O . GLY A 1 75 ? 8.401 -22.728 -30.308 1.00 94.00 75 GLY A O 1
ATOM 607 N N . ARG A 1 76 ? 8.203 -24.898 -29.819 1.00 97.06 76 ARG A N 1
ATOM 608 C CA . ARG A 1 76 ? 7.278 -24.708 -28.686 1.00 97.06 76 ARG A CA 1
ATOM 609 C C . ARG A 1 76 ? 8.007 -24.807 -27.362 1.00 97.06 76 ARG A C 1
ATOM 611 O O . ARG A 1 76 ? 8.720 -25.775 -27.143 1.00 97.06 76 ARG A O 1
ATOM 618 N N . TYR A 1 77 ? 7.771 -23.873 -26.450 1.00 98.38 77 TYR A N 1
ATOM 619 C CA . TYR A 1 77 ? 8.426 -23.825 -25.144 1.00 98.38 77 TYR A CA 1
ATOM 620 C C . TYR A 1 77 ? 7.396 -23.631 -24.034 1.00 98.38 77 TYR A C 1
ATOM 622 O O . TYR A 1 77 ? 6.561 -22.732 -24.089 1.00 98.38 77 TYR A O 1
ATOM 630 N N . THR A 1 78 ? 7.461 -24.485 -23.014 1.00 98.62 78 THR A N 1
ATOM 631 C CA . THR A 1 78 ? 6.594 -24.411 -21.831 1.00 98.62 78 THR A CA 1
ATOM 632 C C . THR A 1 78 ? 7.339 -23.820 -20.638 1.00 98.62 78 THR A C 1
ATOM 634 O O . THR A 1 78 ? 8.454 -24.241 -20.316 1.00 98.62 78 THR A O 1
ATOM 637 N N . PHE A 1 79 ? 6.660 -22.920 -19.945 1.00 98.69 79 PHE A N 1
ATOM 638 C CA . PHE A 1 79 ? 7.063 -22.199 -18.747 1.00 98.69 79 PHE A CA 1
ATOM 639 C C . PHE A 1 79 ? 6.036 -22.422 -17.639 1.00 98.69 79 PHE A C 1
ATOM 641 O O . PHE A 1 79 ? 4.944 -22.938 -17.895 1.00 98.69 79 PHE A O 1
ATOM 648 N N . GLN A 1 80 ? 6.374 -22.040 -16.415 1.00 98.12 80 GLN A N 1
ATOM 649 C CA . GLN A 1 80 ? 5.449 -22.011 -15.294 1.00 98.12 80 GLN A CA 1
ATOM 650 C C . GLN A 1 80 ? 5.680 -20.778 -14.421 1.00 98.12 80 GLN A C 1
ATOM 652 O O . GLN A 1 80 ? 6.816 -20.459 -14.092 1.00 98.12 80 GLN A O 1
ATOM 657 N N . PHE A 1 81 ? 4.591 -20.136 -14.015 1.00 97.81 81 PHE A N 1
ATOM 658 C CA . PHE A 1 81 ? 4.591 -18.984 -13.117 1.00 97.81 81 PHE A CA 1
ATOM 659 C C . PHE A 1 81 ? 3.629 -19.246 -11.966 1.00 97.81 81 PHE A C 1
ATOM 661 O O . PHE A 1 81 ? 2.632 -19.952 -12.124 1.00 97.81 81 PHE A O 1
ATOM 668 N N . HIS A 1 82 ? 3.927 -18.709 -10.800 1.00 94.50 82 HIS A N 1
ATOM 669 C CA . HIS A 1 82 ? 3.121 -18.859 -9.612 1.00 94.50 82 HIS A CA 1
ATOM 670 C C . HIS A 1 82 ? 2.035 -17.783 -9.557 1.00 94.50 82 HIS A C 1
ATOM 672 O O . HIS A 1 82 ? 2.307 -16.605 -9.733 1.00 94.50 82 HIS A O 1
ATOM 678 N N . ARG A 1 83 ? 0.788 -18.168 -9.292 1.00 89.56 83 ARG A N 1
ATOM 679 C CA . ARG A 1 83 ? -0.316 -17.233 -9.049 1.00 89.56 83 ARG A CA 1
ATOM 680 C C . ARG A 1 83 ? -1.350 -17.894 -8.149 1.00 89.56 83 ARG A C 1
ATOM 682 O O . ARG A 1 83 ? -1.706 -19.052 -8.349 1.00 89.56 83 ARG A O 1
ATOM 689 N N . TYR A 1 84 ? -1.788 -17.165 -7.124 1.00 83.94 84 TYR A N 1
ATOM 690 C CA . TYR A 1 84 ? -2.786 -17.613 -6.142 1.00 83.94 84 TYR A CA 1
ATOM 691 C C . TYR A 1 84 ? -2.459 -18.961 -5.462 1.00 83.94 84 TYR A C 1
ATOM 693 O O . TYR A 1 84 ? -3.327 -19.819 -5.305 1.00 83.94 84 TYR A O 1
ATOM 701 N N . GLY A 1 85 ? -1.196 -19.168 -5.071 1.00 83.62 85 GLY A N 1
ATOM 702 C CA . GLY A 1 85 ? -0.757 -20.400 -4.394 1.00 83.62 85 GLY A CA 1
ATOM 703 C C . GLY A 1 85 ? -0.537 -21.604 -5.321 1.00 83.62 85 GLY A C 1
ATOM 704 O O . GLY A 1 85 ? -0.425 -22.732 -4.840 1.00 83.62 85 GLY A O 1
ATOM 705 N N . GLN A 1 86 ? -0.531 -21.406 -6.645 1.00 90.38 86 GLN A N 1
ATOM 706 C CA . GLN A 1 86 ? -0.437 -22.488 -7.626 1.00 90.38 86 GLN A CA 1
ATOM 707 C C . GLN A 1 86 ? 0.509 -22.154 -8.780 1.00 90.38 86 GLN A C 1
ATOM 709 O O . GLN A 1 86 ? 0.624 -21.006 -9.199 1.00 90.38 86 GLN A O 1
ATOM 714 N N . TRP A 1 87 ? 1.140 -23.185 -9.347 1.00 95.06 87 TRP A N 1
ATOM 715 C CA . TRP A 1 87 ? 1.942 -23.072 -10.567 1.00 95.06 87 TRP A CA 1
ATOM 716 C C . TRP A 1 87 ? 1.062 -23.193 -11.815 1.00 95.06 87 TRP A C 1
ATOM 718 O O . TRP A 1 87 ? 0.444 -24.230 -12.064 1.00 95.06 87 TRP A O 1
ATOM 728 N N . VAL A 1 88 ? 1.045 -22.144 -12.628 1.00 96.56 88 VAL A N 1
ATOM 729 C CA . VAL A 1 88 ? 0.303 -22.032 -13.884 1.00 96.56 88 VAL A CA 1
ATOM 730 C C . VAL A 1 88 ? 1.267 -22.203 -15.051 1.00 96.56 88 VAL A C 1
ATOM 732 O O . VAL A 1 88 ? 2.252 -21.479 -15.162 1.00 96.56 88 VAL A O 1
ATOM 735 N N . LYS A 1 89 ? 0.979 -23.151 -15.947 1.00 97.94 89 LYS A N 1
ATOM 736 C CA . LYS A 1 89 ? 1.807 -23.402 -17.134 1.00 97.94 89 LYS A CA 1
ATOM 737 C C . LYS A 1 89 ? 1.457 -22.449 -18.273 1.00 97.94 89 LYS A C 1
ATOM 739 O O . LYS A 1 89 ? 0.283 -22.249 -18.573 1.00 97.94 89 LYS A O 1
ATOM 744 N N . VAL A 1 90 ? 2.479 -21.947 -18.957 1.00 98.00 90 VAL A N 1
ATOM 745 C CA . VAL A 1 90 ? 2.357 -21.086 -20.139 1.00 98.00 90 VAL A CA 1
ATOM 746 C C . VAL A 1 90 ? 3.172 -21.687 -21.273 1.00 98.00 90 VAL A C 1
ATOM 748 O O . VAL A 1 90 ? 4.352 -21.967 -21.108 1.00 98.00 90 VAL A O 1
ATOM 751 N N . GLU A 1 91 ? 2.555 -21.905 -22.429 1.00 98.31 91 GLU A N 1
ATOM 752 C CA . GLU A 1 91 ? 3.250 -22.380 -23.630 1.00 98.31 91 GLU A CA 1
ATOM 753 C C . GLU A 1 91 ? 3.363 -21.246 -24.648 1.00 98.31 91 GLU A C 1
ATOM 755 O O . GLU A 1 91 ? 2.363 -20.592 -24.934 1.00 98.31 91 GLU A O 1
ATOM 760 N N . ILE A 1 92 ? 4.544 -21.017 -25.213 1.00 98.31 92 ILE A N 1
ATOM 761 C CA . ILE A 1 92 ? 4.789 -20.054 -26.293 1.00 98.31 92 ILE A CA 1
ATOM 762 C C . ILE A 1 92 ? 5.414 -20.753 -27.501 1.00 98.31 92 ILE A C 1
ATOM 764 O O . ILE A 1 92 ? 6.060 -21.790 -27.362 1.00 98.31 92 ILE A O 1
ATOM 768 N N . ASP A 1 93 ? 5.240 -20.166 -28.683 1.00 97.19 93 ASP A N 1
ATOM 769 C CA . ASP A 1 93 ? 6.158 -20.410 -29.798 1.00 97.19 93 ASP A CA 1
ATOM 770 C C . ASP A 1 93 ? 7.449 -19.582 -29.637 1.00 97.19 93 ASP A C 1
ATOM 772 O O . ASP A 1 93 ? 7.562 -18.752 -28.732 1.00 97.19 93 ASP A O 1
ATOM 776 N N . ASP A 1 94 ? 8.409 -19.763 -30.534 1.00 95.69 94 ASP A N 1
ATOM 777 C CA . ASP A 1 94 ? 9.743 -19.163 -30.488 1.00 95.69 94 ASP A CA 1
ATOM 778 C C . ASP A 1 94 ? 9.917 -17.937 -31.391 1.00 95.69 94 ASP A C 1
ATOM 780 O O . ASP A 1 94 ? 11.042 -17.519 -31.660 1.00 95.69 94 ASP A O 1
ATOM 784 N N . ARG A 1 95 ? 8.817 -17.342 -31.863 1.00 95.19 95 ARG A N 1
ATOM 785 C CA . ARG A 1 95 ? 8.872 -16.124 -32.679 1.00 95.19 95 ARG A CA 1
ATOM 786 C C . ARG A 1 95 ? 9.129 -14.891 -31.815 1.00 95.19 95 ARG A C 1
ATOM 788 O O . ARG A 1 95 ? 8.441 -14.710 -30.814 1.00 95.19 95 ARG A O 1
ATOM 795 N N . ILE A 1 96 ? 10.059 -14.029 -32.193 1.00 93.94 96 ILE A N 1
ATOM 796 C CA . ILE A 1 96 ? 10.439 -12.836 -31.429 1.00 93.94 96 ILE A CA 1
ATOM 797 C C . ILE A 1 96 ? 10.004 -11.575 -32.194 1.00 93.94 96 ILE A C 1
ATOM 799 O O . ILE A 1 96 ? 10.207 -11.516 -33.412 1.00 93.94 96 ILE A O 1
ATOM 803 N N . PRO A 1 97 ? 9.385 -10.589 -31.516 1.00 91.31 97 PRO A N 1
ATOM 804 C CA . PRO A 1 97 ? 9.033 -9.310 -32.126 1.00 91.31 97 PRO A CA 1
ATOM 805 C C . PRO A 1 97 ? 10.281 -8.492 -32.472 1.00 91.31 97 PRO A C 1
ATOM 807 O O . PRO A 1 97 ? 11.193 -8.358 -31.650 1.00 91.31 97 PRO A O 1
ATOM 810 N N . LEU A 1 98 ? 10.288 -7.915 -33.675 1.00 86.81 98 LEU A N 1
ATOM 811 C CA . LEU A 1 98 ? 11.345 -7.030 -34.159 1.00 86.81 98 LEU A CA 1
ATOM 812 C C . LEU A 1 98 ? 10.789 -5.659 -34.562 1.00 86.81 98 LEU A C 1
ATOM 814 O O . LEU A 1 98 ? 9.626 -5.544 -34.956 1.00 86.81 98 LEU A O 1
ATOM 818 N N . MET A 1 99 ? 11.659 -4.655 -34.516 1.00 82.50 99 MET A N 1
ATOM 819 C CA . MET A 1 99 ? 11.475 -3.337 -35.115 1.00 82.50 99 MET A CA 1
ATOM 820 C C . MET A 1 99 ? 12.785 -2.927 -35.794 1.00 82.50 99 MET A C 1
ATOM 822 O O . MET A 1 99 ? 13.839 -2.959 -35.166 1.00 82.50 99 MET A O 1
ATOM 826 N N . GLU A 1 100 ? 12.736 -2.611 -37.089 1.00 80.75 100 GLU A N 1
ATOM 827 C CA . GLU A 1 100 ? 13.914 -2.226 -37.884 1.00 80.75 100 GLU A CA 1
ATOM 828 C C . GLU A 1 100 ? 15.053 -3.266 -37.813 1.00 80.75 100 GLU A C 1
ATOM 830 O O . GLU A 1 100 ? 16.235 -2.935 -37.732 1.00 80.75 100 GLU A O 1
ATOM 835 N N . GLN A 1 101 ? 14.694 -4.557 -37.854 1.00 80.31 101 GLN A N 1
ATOM 836 C CA . GLN A 1 101 ? 15.600 -5.711 -37.683 1.00 80.31 101 GLN A CA 1
ATOM 837 C C . GLN A 1 101 ? 16.265 -5.844 -36.296 1.00 80.31 101 GLN A C 1
ATOM 839 O O . GLN A 1 101 ? 17.072 -6.754 -36.099 1.00 80.31 101 GLN A O 1
ATOM 844 N N . GLN A 1 102 ? 15.920 -4.998 -35.325 1.00 84.56 102 GLN A N 1
ATOM 845 C CA . GLN A 1 102 ? 16.363 -5.104 -33.935 1.00 84.56 102 GLN A CA 1
ATOM 846 C C . GLN A 1 102 ? 15.283 -5.743 -33.060 1.00 84.56 102 GLN A C 1
ATOM 848 O O . GLN A 1 102 ? 14.090 -5.648 -33.345 1.00 84.56 102 GLN A O 1
ATOM 853 N N . THR A 1 103 ? 15.689 -6.416 -31.983 1.00 88.75 103 THR A N 1
ATOM 854 C CA . THR A 1 103 ? 14.751 -6.960 -30.988 1.00 88.75 103 THR A CA 1
ATOM 855 C C . THR A 1 103 ? 14.011 -5.829 -30.287 1.00 88.75 103 THR A C 1
ATOM 857 O O . THR A 1 103 ? 14.650 -4.920 -29.755 1.00 88.75 103 THR A O 1
ATOM 860 N N . LEU A 1 104 ? 12.678 -5.906 -30.268 1.00 88.19 104 LEU A N 1
ATOM 861 C CA . LEU A 1 104 ? 11.853 -4.849 -29.690 1.00 88.19 104 LEU A CA 1
ATOM 862 C C . LEU A 1 104 ? 11.952 -4.810 -28.157 1.00 88.19 104 LEU A C 1
ATOM 864 O O . LEU A 1 104 ? 12.156 -3.745 -27.602 1.00 88.19 104 LEU A O 1
ATOM 868 N N . PHE A 1 105 ? 11.845 -5.953 -27.477 1.00 90.06 105 PHE A N 1
ATOM 869 C CA . PHE A 1 105 ? 11.930 -6.040 -26.010 1.00 90.06 105 PHE A CA 1
ATOM 870 C C . PHE A 1 105 ? 13.313 -6.553 -25.586 1.00 90.06 105 PHE A C 1
ATOM 872 O O . PHE A 1 105 ? 14.310 -6.009 -26.036 1.00 90.06 105 PHE A O 1
ATOM 879 N N . CYS A 1 106 ? 13.439 -7.610 -24.785 1.00 91.81 106 CYS A N 1
ATOM 880 C CA . CYS A 1 106 ? 14.741 -8.155 -24.408 1.00 91.81 106 CYS A CA 1
ATOM 881 C C . CYS A 1 106 ? 15.620 -8.513 -25.625 1.00 91.81 106 CYS A C 1
ATOM 883 O O . CYS A 1 106 ? 15.176 -9.143 -26.593 1.00 91.81 106 CYS A O 1
ATOM 885 N N . ARG A 1 107 ? 16.906 -8.158 -25.538 1.00 91.75 107 ARG A N 1
ATOM 886 C CA . ARG A 1 107 ? 17.971 -8.535 -26.474 1.00 91.75 107 ARG A CA 1
ATOM 887 C C . ARG A 1 107 ? 18.992 -9.424 -25.774 1.00 91.75 107 ARG A C 1
ATOM 889 O O . ARG A 1 107 ? 19.225 -9.272 -24.581 1.00 91.75 107 ARG A O 1
ATOM 896 N N . SER A 1 108 ? 19.658 -10.316 -26.514 1.00 93.69 108 SER A N 1
ATOM 897 C CA . SER A 1 108 ? 20.815 -11.055 -25.991 1.00 93.69 108 SER A CA 1
ATOM 898 C C . SER A 1 108 ? 22.104 -10.698 -26.741 1.00 93.69 108 SER A C 1
ATOM 900 O O . SER A 1 108 ? 22.308 -11.189 -27.857 1.00 93.69 108 SER A O 1
ATOM 902 N N . PRO A 1 109 ? 23.023 -9.921 -26.132 1.00 92.44 109 PRO A N 1
ATOM 903 C CA . PRO A 1 109 ? 24.321 -9.588 -26.735 1.00 92.44 109 PRO A CA 1
ATOM 904 C C . PRO A 1 109 ? 25.165 -10.825 -27.040 1.00 92.44 109 PRO A C 1
ATOM 906 O O . PRO A 1 109 ? 25.874 -10.900 -28.042 1.00 92.44 109 PRO A O 1
ATOM 909 N N . THR A 1 110 ? 25.046 -11.836 -26.182 1.00 94.00 110 THR A N 1
ATOM 910 C CA . THR A 1 110 ? 25.742 -13.122 -26.308 1.00 94.00 110 THR A CA 1
ATOM 911 C C . THR A 1 110 ? 24.913 -14.184 -27.036 1.00 94.00 110 THR A C 1
ATOM 913 O O . THR A 1 110 ? 25.317 -15.345 -27.067 1.00 94.00 110 THR A O 1
ATOM 916 N N . ARG A 1 111 ? 23.782 -13.802 -27.650 1.00 94.12 111 ARG A N 1
ATOM 917 C CA . ARG A 1 111 ? 22.914 -14.660 -28.481 1.00 94.12 111 ARG A CA 1
ATOM 918 C C . ARG A 1 111 ? 22.294 -15.861 -27.748 1.00 94.12 111 ARG A C 1
ATOM 920 O O . ARG A 1 111 ? 21.918 -16.852 -28.377 1.00 94.12 111 ARG A O 1
ATOM 927 N N . HIS A 1 112 ? 22.152 -15.787 -26.426 1.00 95.69 112 HIS A N 1
ATOM 928 C CA . HIS A 1 112 ? 21.432 -16.784 -25.633 1.00 95.69 112 HIS A CA 1
ATOM 929 C C . HIS A 1 112 ? 19.916 -16.617 -25.790 1.00 95.69 112 HIS A C 1
ATOM 931 O O . HIS A 1 112 ? 19.391 -15.509 -25.814 1.00 95.69 112 HIS A O 1
ATOM 937 N N . TRP A 1 113 ? 19.191 -17.734 -25.874 1.00 96.81 113 TRP A N 1
ATOM 938 C CA . TRP A 1 113 ? 17.748 -17.710 -26.148 1.00 96.81 113 TRP A CA 1
ATOM 939 C C . TRP A 1 113 ? 16.877 -17.517 -24.908 1.00 96.81 113 TRP A C 1
ATOM 941 O O . TRP A 1 113 ? 15.762 -17.008 -25.014 1.00 96.81 113 TRP A O 1
ATOM 951 N N . TRP A 1 114 ? 17.354 -17.951 -23.739 1.00 96.62 114 TRP A N 1
ATOM 952 C CA . TRP A 1 114 ? 16.541 -17.985 -22.525 1.00 96.62 114 TRP A CA 1
ATOM 953 C C . TRP A 1 114 ? 15.948 -16.624 -22.116 1.00 96.62 114 TRP A C 1
ATOM 955 O O . TRP A 1 114 ? 14.773 -16.633 -21.750 1.00 96.62 114 TRP A O 1
ATOM 965 N N . PRO A 1 115 ? 16.651 -15.471 -22.204 1.00 95.94 115 PRO A N 1
ATOM 966 C CA . PRO A 1 115 ? 16.090 -14.213 -21.708 1.00 95.94 115 PRO A CA 1
ATOM 967 C C . PRO A 1 115 ? 14.866 -13.782 -22.519 1.00 95.94 115 PRO A C 1
ATOM 969 O O . PRO A 1 115 ? 13.808 -13.508 -21.955 1.00 95.94 115 PRO A O 1
ATOM 972 N N . LEU A 1 116 ? 14.980 -13.845 -23.852 1.00 95.75 116 LEU A N 1
ATOM 973 C CA . LEU A 1 116 ? 13.928 -13.443 -24.784 1.00 95.75 116 LEU A CA 1
ATOM 974 C C . LEU A 1 116 ? 12.696 -14.347 -24.666 1.00 95.75 116 LEU A C 1
ATOM 976 O O . LEU A 1 116 ? 11.557 -13.879 -24.674 1.00 95.75 116 LEU A O 1
ATOM 980 N N . LEU A 1 117 ? 12.912 -15.662 -24.547 1.00 97.50 117 LEU A N 1
ATOM 981 C CA . LEU A 1 117 ? 11.816 -16.619 -24.400 1.00 97.50 117 LEU A CA 1
ATOM 982 C C . LEU A 1 117 ? 11.119 -16.482 -23.040 1.00 97.50 117 LEU A C 1
ATOM 984 O O . LEU A 1 117 ? 9.899 -16.628 -22.972 1.00 97.50 117 LEU A O 1
ATOM 988 N N . LEU A 1 118 ? 11.869 -16.200 -21.970 1.00 97.44 118 LEU A N 1
ATOM 989 C CA . LEU A 1 118 ? 11.311 -16.014 -20.633 1.00 97.44 118 LEU A CA 1
ATOM 990 C C . LEU A 1 118 ? 10.442 -14.758 -20.554 1.00 97.44 118 LEU A C 1
ATOM 992 O O . LEU A 1 118 ? 9.297 -14.846 -20.112 1.00 97.44 118 LEU A O 1
ATOM 996 N N . GLU A 1 119 ? 10.947 -13.620 -21.031 1.00 95.75 119 GLU A N 1
ATOM 997 C CA . GLU A 1 119 ? 10.176 -12.375 -21.079 1.00 95.75 119 GLU A CA 1
ATOM 998 C C . GLU A 1 119 ? 8.906 -12.544 -21.927 1.00 95.75 119 GLU A C 1
ATOM 1000 O O . GLU A 1 119 ? 7.812 -12.205 -21.479 1.00 95.75 119 GLU A O 1
ATOM 1005 N N . LYS A 1 120 ? 9.002 -13.191 -23.099 1.00 95.75 120 LYS A N 1
ATOM 1006 C CA . LYS A 1 120 ? 7.828 -13.504 -23.931 1.00 95.75 120 LYS A CA 1
ATOM 1007 C C . LYS A 1 120 ? 6.805 -14.381 -23.210 1.00 95.75 120 LYS A C 1
ATOM 1009 O O . LYS A 1 120 ? 5.596 -14.174 -23.338 1.00 95.75 120 LYS A O 1
ATOM 1014 N N . ALA A 1 121 ? 7.262 -15.402 -22.488 1.00 97.19 121 ALA A N 1
ATOM 1015 C CA . ALA A 1 121 ? 6.376 -16.277 -21.732 1.00 97.19 121 ALA A CA 1
ATOM 1016 C C . ALA A 1 121 ? 5.663 -15.519 -20.609 1.00 97.19 121 ALA A C 1
ATOM 1018 O O . ALA A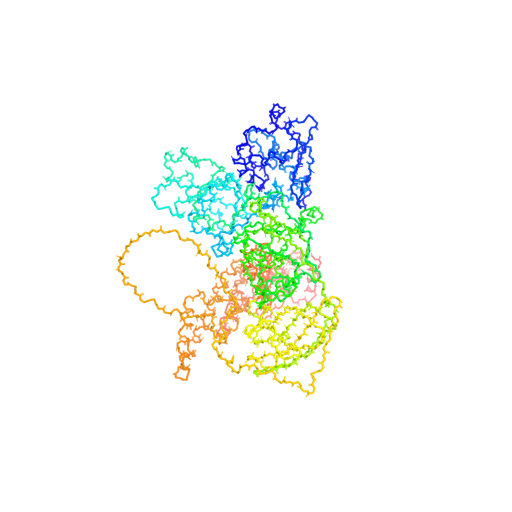 1 121 ? 4.475 -15.753 -20.381 1.00 97.19 121 ALA A O 1
ATOM 1019 N N . TYR A 1 122 ? 6.358 -14.587 -19.959 1.00 95.38 122 TYR A N 1
ATOM 1020 C CA . TYR A 1 122 ? 5.788 -13.728 -18.929 1.00 95.38 122 TYR A CA 1
ATOM 1021 C C . TYR A 1 122 ? 4.792 -12.713 -19.510 1.00 95.38 122 TYR A C 1
ATOM 1023 O O . TYR A 1 122 ? 3.676 -12.590 -19.011 1.00 95.38 122 TYR A O 1
ATOM 1031 N N . ALA A 1 123 ? 5.097 -12.104 -20.657 1.00 92.94 123 ALA A N 1
ATOM 1032 C CA . ALA A 1 123 ? 4.141 -11.288 -21.406 1.00 92.94 123 ALA A CA 1
ATOM 1033 C C . ALA A 1 123 ? 2.866 -12.074 -21.751 1.00 92.94 123 ALA A C 1
ATOM 1035 O O . ALA A 1 123 ? 1.749 -11.612 -21.521 1.00 92.94 123 ALA A O 1
ATOM 1036 N N . LYS A 1 124 ? 3.003 -13.325 -22.216 1.00 94.00 124 LYS A N 1
ATOM 1037 C CA . LYS A 1 124 ? 1.846 -14.198 -22.463 1.00 94.00 124 LYS A CA 1
ATOM 1038 C C . LYS A 1 124 ? 1.085 -14.549 -21.181 1.00 94.00 124 LYS A C 1
ATOM 1040 O O . LYS A 1 124 ? -0.139 -14.657 -21.228 1.00 94.00 124 LYS A O 1
ATOM 1045 N N . PHE A 1 125 ? 1.765 -14.721 -20.047 1.00 93.69 125 PHE A N 1
ATOM 1046 C CA . PHE A 1 125 ? 1.122 -14.946 -18.747 1.00 93.69 125 PHE A CA 1
ATOM 1047 C C . PHE A 1 125 ? 0.193 -13.789 -18.342 1.00 93.69 125 PHE A C 1
ATOM 1049 O O . PHE A 1 125 ? -0.832 -14.015 -17.687 1.00 93.69 125 PHE A O 1
ATOM 1056 N N . TYR A 1 126 ? 0.514 -12.581 -18.808 1.00 90.31 126 TYR A N 1
ATOM 1057 C CA . TYR A 1 126 ? -0.299 -11.373 -18.693 1.00 90.31 126 TYR A CA 1
ATOM 1058 C C . TYR A 1 126 ? -1.098 -11.024 -19.950 1.00 90.31 126 TYR A C 1
ATOM 1060 O O . TYR A 1 126 ? -1.737 -9.979 -19.992 1.00 90.31 126 TYR A O 1
ATOM 1068 N N . THR A 1 127 ? -1.191 -11.927 -20.927 1.00 89.00 127 THR A N 1
ATOM 1069 C CA . THR A 1 127 ? -1.880 -11.775 -22.226 1.00 89.00 127 THR A CA 1
ATOM 1070 C C . THR A 1 127 ? -1.097 -10.997 -23.290 1.00 89.00 127 THR A C 1
ATOM 1072 O O . THR A 1 127 ? -1.101 -11.429 -24.442 1.00 89.00 127 THR A O 1
ATOM 1075 N N . LEU A 1 128 ? -0.432 -9.890 -22.946 1.00 87.19 128 LEU A N 1
ATOM 1076 C CA . LEU A 1 128 ? 0.258 -8.992 -23.885 1.00 87.19 128 LEU A CA 1
ATOM 1077 C C . LEU A 1 128 ? 1.559 -8.446 -23.284 1.00 87.19 128 LEU A C 1
ATOM 1079 O O . LEU A 1 128 ? 1.674 -8.354 -22.065 1.00 87.19 128 LEU A O 1
ATOM 1083 N N . TYR A 1 129 ? 2.494 -8.018 -24.140 1.00 87.94 129 TYR A N 1
ATOM 1084 C CA . TYR A 1 129 ? 3.696 -7.301 -23.698 1.00 87.94 129 TYR A CA 1
ATOM 1085 C C . TYR A 1 129 ? 3.345 -5.992 -22.986 1.00 87.94 129 TYR A C 1
ATOM 1087 O O . TYR A 1 129 ? 3.866 -5.771 -21.908 1.00 87.94 129 TYR A O 1
ATOM 1095 N N . GLN A 1 130 ? 2.373 -5.211 -23.477 1.00 84.75 130 GLN A N 1
ATOM 1096 C CA . GLN A 1 130 ? 1.938 -3.981 -22.793 1.00 84.75 130 GLN A CA 1
ATOM 1097 C C . GLN A 1 130 ? 1.515 -4.196 -21.341 1.00 84.75 130 GLN A C 1
ATOM 1099 O O . GLN A 1 130 ? 1.627 -3.304 -20.519 1.00 84.75 130 GLN A O 1
ATOM 1104 N N . ASN A 1 131 ? 1.016 -5.385 -21.002 1.00 85.75 131 ASN A N 1
ATOM 1105 C CA . ASN A 1 131 ? 0.545 -5.638 -19.647 1.00 85.75 131 ASN A CA 1
ATOM 1106 C C . ASN A 1 131 ? 1.695 -5.891 -18.661 1.00 85.75 131 ASN A C 1
ATOM 1108 O O . ASN A 1 131 ? 1.440 -5.919 -17.460 1.00 85.75 131 ASN A O 1
ATOM 1112 N N . ILE A 1 132 ? 2.927 -6.105 -19.141 1.00 86.81 132 ILE A N 1
ATOM 1113 C CA . ILE A 1 132 ? 4.111 -6.150 -18.273 1.00 86.81 132 ILE A CA 1
ATOM 1114 C C . ILE A 1 132 ? 4.665 -4.746 -18.009 1.00 86.81 132 ILE A C 1
ATOM 1116 O O . ILE A 1 132 ? 5.420 -4.582 -17.053 1.00 86.81 132 ILE A O 1
ATOM 1120 N N . GLU A 1 133 ? 4.268 -3.749 -18.810 1.00 80.12 133 GLU A N 1
ATOM 1121 C CA . GLU A 1 133 ? 4.583 -2.344 -18.557 1.00 80.12 133 GLU A CA 1
ATOM 1122 C C . GLU A 1 133 ? 3.907 -1.934 -17.241 1.00 80.12 133 GLU A C 1
ATOM 1124 O O . GLU A 1 133 ? 2.698 -2.099 -17.052 1.00 80.12 133 GLU A O 1
ATOM 1129 N N . GLY A 1 134 ? 4.707 -1.501 -16.266 1.00 76.62 134 GLY A N 1
ATOM 1130 C CA . GLY A 1 134 ? 4.224 -1.217 -14.911 1.00 76.62 134 GLY A CA 1
ATOM 1131 C C . GLY A 1 134 ? 4.030 -2.448 -14.012 1.00 76.62 134 GLY A C 1
ATOM 1132 O O . GLY A 1 134 ? 3.364 -2.362 -12.976 1.00 76.62 134 GLY A O 1
ATOM 1133 N N . CYS A 1 135 ? 4.589 -3.612 -14.357 1.00 88.38 135 CYS A N 1
ATOM 1134 C CA . CYS A 1 135 ? 4.791 -4.675 -13.372 1.00 88.38 135 CYS A CA 1
ATOM 1135 C C . CYS A 1 135 ? 5.856 -4.274 -12.342 1.00 88.38 135 CYS A C 1
ATOM 1137 O O . CYS A 1 135 ? 6.936 -3.791 -12.670 1.00 88.38 135 CYS A O 1
ATOM 1139 N N . THR A 1 136 ? 5.566 -4.526 -11.069 1.00 91.19 136 THR A N 1
ATOM 1140 C CA . THR A 1 136 ? 6.507 -4.265 -9.974 1.00 91.19 136 THR A CA 1
ATOM 1141 C C . THR A 1 136 ? 7.430 -5.461 -9.755 1.00 91.19 136 THR A C 1
ATOM 1143 O O . THR A 1 136 ? 7.045 -6.609 -9.986 1.00 91.19 136 THR A O 1
ATOM 1146 N N . LEU A 1 137 ? 8.634 -5.233 -9.220 1.00 93.88 137 LEU A N 1
ATOM 1147 C CA . LEU A 1 137 ? 9.528 -6.339 -8.844 1.00 93.88 137 LEU A CA 1
ATOM 1148 C C . LEU A 1 137 ? 8.902 -7.278 -7.804 1.00 93.88 137 LEU A C 1
ATOM 1150 O O . LEU A 1 137 ? 9.212 -8.467 -7.796 1.00 93.88 137 LEU A O 1
ATOM 1154 N N . GLN A 1 138 ? 7.989 -6.772 -6.969 1.00 94.06 138 GLN A N 1
ATOM 1155 C CA . GLN A 1 138 ? 7.226 -7.594 -6.031 1.00 94.06 138 GLN A CA 1
ATOM 1156 C C . GLN A 1 138 ? 6.402 -8.660 -6.758 1.00 94.06 138 GLN A C 1
ATOM 1158 O O . GLN A 1 138 ? 6.466 -9.840 -6.411 1.00 94.06 138 GLN A O 1
ATOM 1163 N N . GLU A 1 139 ? 5.700 -8.262 -7.816 1.00 94.25 139 GLU A N 1
ATOM 1164 C CA . GLU A 1 139 ? 4.878 -9.164 -8.619 1.00 94.25 139 GLU A CA 1
ATOM 1165 C C . GLU A 1 139 ? 5.741 -10.164 -9.391 1.00 94.25 139 GLU A C 1
ATOM 1167 O O . GLU A 1 139 ? 5.458 -11.359 -9.348 1.00 94.25 139 GLU A O 1
ATOM 1172 N N . LEU A 1 140 ? 6.837 -9.712 -10.015 1.00 95.12 140 LEU A N 1
ATOM 1173 C CA . LEU A 1 140 ? 7.753 -10.600 -10.744 1.00 95.12 140 LEU A CA 1
ATOM 1174 C C . LEU A 1 140 ? 8.370 -11.658 -9.831 1.00 95.12 140 LEU A C 1
ATOM 1176 O O . LEU A 1 140 ? 8.365 -12.847 -10.154 1.00 95.12 140 LEU A O 1
ATOM 1180 N N . TYR A 1 141 ? 8.904 -11.242 -8.682 1.00 96.81 141 TYR A N 1
ATOM 1181 C CA . TYR A 1 141 ? 9.499 -12.175 -7.739 1.00 96.81 141 TYR A CA 1
ATOM 1182 C C . TYR A 1 141 ? 8.467 -13.165 -7.208 1.00 96.81 141 TYR A C 1
ATOM 1184 O O . TYR A 1 141 ? 8.761 -14.362 -7.152 1.00 96.81 141 TYR A O 1
ATOM 1192 N N . TYR A 1 142 ? 7.262 -12.708 -6.855 1.00 95.69 142 TYR A N 1
ATOM 1193 C CA . TYR A 1 142 ? 6.195 -13.604 -6.416 1.00 95.69 142 TYR A CA 1
ATOM 1194 C C . TYR A 1 142 ? 5.811 -14.593 -7.524 1.00 95.69 142 TYR A C 1
ATOM 1196 O O . TYR A 1 142 ? 5.736 -15.796 -7.271 1.00 95.69 142 TYR A O 1
ATOM 1204 N N . ASP A 1 143 ? 5.665 -14.126 -8.762 1.00 96.62 143 ASP A N 1
ATOM 1205 C CA . ASP A 1 143 ? 5.280 -14.954 -9.902 1.00 96.62 143 ASP A CA 1
ATOM 1206 C C . ASP A 1 143 ? 6.373 -15.955 -10.305 1.00 96.62 143 ASP A C 1
ATOM 1208 O O . ASP A 1 143 ? 6.077 -17.037 -10.808 1.00 96.62 143 ASP A O 1
ATOM 1212 N N . PHE A 1 144 ? 7.650 -15.657 -10.070 1.00 97.00 144 PHE A N 1
ATOM 1213 C CA . PHE A 1 144 ? 8.742 -16.585 -10.389 1.00 97.00 144 PHE A CA 1
ATOM 1214 C C . PHE A 1 144 ? 8.982 -17.629 -9.300 1.00 97.00 144 PHE A C 1
ATOM 1216 O O . PHE A 1 144 ? 9.608 -18.657 -9.563 1.00 97.00 144 PHE A O 1
ATOM 1223 N N . THR A 1 145 ? 8.522 -17.380 -8.072 1.00 95.12 145 THR A N 1
ATOM 1224 C CA . THR A 1 145 ? 8.987 -18.137 -6.899 1.00 95.12 145 THR A CA 1
ATOM 1225 C C . THR A 1 145 ? 7.862 -18.722 -6.048 1.00 95.12 145 THR A C 1
ATOM 1227 O O . THR A 1 145 ? 8.072 -19.730 -5.371 1.00 95.12 145 THR A O 1
ATOM 1230 N N . GLY A 1 146 ? 6.688 -18.090 -6.040 1.00 93.44 146 GLY A N 1
ATOM 1231 C CA . GLY A 1 146 ? 5.622 -18.322 -5.066 1.00 93.44 146 GLY A CA 1
ATOM 1232 C C . GLY A 1 146 ? 5.991 -17.979 -3.624 1.00 93.44 146 GLY A C 1
ATOM 1233 O O . GLY A 1 146 ? 5.321 -18.428 -2.691 1.00 93.44 146 GLY A O 1
ATOM 1234 N N . ARG A 1 147 ? 7.075 -17.223 -3.426 1.00 94.56 147 ARG A N 1
ATOM 1235 C CA . ARG A 1 147 ? 7.607 -16.839 -2.118 1.00 94.56 147 ARG A CA 1
ATOM 1236 C C . ARG A 1 147 ? 7.142 -15.437 -1.723 1.00 94.56 147 ARG A C 1
ATOM 1238 O O . ARG A 1 147 ? 6.949 -14.599 -2.599 1.00 94.56 147 ARG A O 1
ATOM 1245 N N . PRO A 1 148 ? 7.003 -15.156 -0.416 1.00 95.00 148 PRO A N 1
ATOM 1246 C CA . PRO A 1 148 ? 6.678 -13.817 0.063 1.00 95.00 148 PRO A CA 1
ATOM 1247 C C . PRO A 1 148 ? 7.749 -12.792 -0.339 1.00 95.00 148 PRO A C 1
ATOM 1249 O O . PRO A 1 148 ? 8.950 -13.054 -0.208 1.00 95.00 148 PRO A O 1
ATOM 1252 N N . VAL A 1 149 ? 7.292 -11.617 -0.778 1.00 95.94 149 VAL A N 1
ATOM 1253 C CA . VAL A 1 149 ? 8.132 -10.467 -1.135 1.00 95.94 149 VAL A CA 1
ATOM 1254 C C . VAL A 1 149 ? 7.797 -9.294 -0.228 1.00 95.94 149 VAL A C 1
ATOM 1256 O O . VAL A 1 149 ? 6.653 -8.862 -0.168 1.00 95.94 149 VAL A O 1
ATOM 1259 N N . VAL A 1 150 ? 8.782 -8.799 0.511 1.00 94.88 150 VAL A N 1
ATOM 1260 C CA . VAL A 1 150 ? 8.606 -7.709 1.470 1.00 94.88 150 VAL A CA 1
ATOM 1261 C C . VAL A 1 150 ? 9.037 -6.392 0.845 1.00 94.88 150 VAL A C 1
ATOM 1263 O O . VAL A 1 150 ? 10.162 -6.298 0.366 1.00 94.88 150 VAL A O 1
ATOM 1266 N N . SER A 1 151 ? 8.176 -5.380 0.919 1.00 94.94 151 SER A N 1
ATOM 1267 C CA . SER A 1 151 ? 8.518 -3.993 0.594 1.00 94.94 151 SER A CA 1
ATOM 1268 C C . SER A 1 151 ? 9.053 -3.290 1.841 1.00 94.94 151 SER A C 1
ATOM 1270 O O . SER A 1 151 ? 8.342 -3.163 2.842 1.00 94.94 151 SER A O 1
ATOM 1272 N N . ILE A 1 152 ? 10.307 -2.848 1.796 1.00 95.75 152 ILE A N 1
ATOM 1273 C CA . ILE A 1 152 ? 10.997 -2.157 2.890 1.00 95.75 152 ILE A CA 1
ATOM 1274 C C . ILE A 1 152 ? 11.124 -0.674 2.514 1.00 95.75 152 ILE A C 1
ATOM 1276 O O . ILE A 1 152 ? 11.887 -0.355 1.603 1.00 95.75 152 ILE A O 1
ATOM 1280 N N . PRO A 1 153 ? 10.420 0.248 3.193 1.00 95.06 153 PRO A N 1
ATOM 1281 C CA . PRO A 1 153 ? 10.545 1.678 2.921 1.00 95.06 153 PRO A CA 1
ATOM 1282 C C . PRO A 1 153 ? 11.952 2.198 3.227 1.00 95.06 153 PRO A C 1
ATOM 1284 O O . PRO A 1 153 ? 12.581 1.760 4.190 1.00 95.06 153 PRO A O 1
ATOM 1287 N N . THR A 1 154 ? 12.420 3.183 2.463 1.00 95.19 154 THR A N 1
ATOM 1288 C CA . THR A 1 154 ? 13.662 3.916 2.777 1.00 95.19 154 THR A CA 1
ATOM 1289 C C . THR A 1 154 ? 13.421 5.130 3.675 1.00 95.19 154 THR A C 1
ATOM 1291 O O . THR A 1 154 ? 14.342 5.587 4.348 1.00 95.19 154 THR A O 1
ATOM 1294 N N . ASP A 1 155 ? 12.185 5.646 3.726 1.00 93.94 155 ASP A N 1
ATOM 1295 C CA . ASP A 1 155 ? 11.820 6.700 4.676 1.00 93.94 155 ASP A CA 1
ATOM 1296 C C . ASP A 1 155 ? 11.988 6.194 6.112 1.00 93.94 155 ASP A C 1
ATOM 1298 O O . ASP A 1 155 ? 11.417 5.170 6.489 1.00 93.94 155 ASP A O 1
ATOM 1302 N N . LEU A 1 156 ? 12.740 6.930 6.931 1.00 93.31 156 LEU A N 1
ATOM 1303 C CA . LEU A 1 156 ? 13.134 6.477 8.265 1.00 93.31 156 LEU A CA 1
ATOM 1304 C C . LEU A 1 156 ? 11.943 6.226 9.196 1.00 93.31 156 LEU A C 1
ATOM 1306 O O . LEU A 1 156 ? 11.989 5.308 10.017 1.00 93.31 156 LEU A O 1
ATOM 1310 N N . LYS A 1 157 ? 10.878 7.031 9.105 1.00 90.50 157 LYS A N 1
ATOM 1311 C CA . LYS A 1 157 ? 9.704 6.881 9.977 1.00 90.50 157 LYS A CA 1
ATOM 1312 C C . LYS A 1 157 ? 8.897 5.654 9.568 1.00 90.50 157 LYS A C 1
ATOM 1314 O O . LYS A 1 157 ? 8.494 4.869 10.433 1.00 90.50 157 LYS A O 1
ATOM 1319 N N . LEU A 1 158 ? 8.693 5.463 8.266 1.00 90.69 158 LEU A N 1
ATOM 1320 C CA . LEU A 1 158 ? 7.987 4.300 7.729 1.00 90.69 158 LEU A CA 1
ATOM 1321 C C . LEU A 1 158 ? 8.779 3.007 7.945 1.00 90.69 158 LEU A C 1
ATOM 1323 O O . LEU A 1 158 ? 8.203 2.020 8.397 1.00 90.69 158 LEU A O 1
ATOM 1327 N N . ALA A 1 159 ? 10.093 3.022 7.709 1.00 92.12 159 ALA A N 1
ATOM 1328 C CA . ALA A 1 159 ? 10.980 1.884 7.936 1.00 92.12 159 ALA A CA 1
ATOM 1329 C C . ALA A 1 159 ? 10.936 1.423 9.398 1.00 92.12 159 ALA A C 1
ATOM 1331 O O . ALA A 1 159 ? 10.685 0.248 9.666 1.00 92.12 159 ALA A O 1
ATOM 1332 N N . LYS A 1 160 ? 11.070 2.358 10.351 1.00 90.31 160 LYS A N 1
ATOM 1333 C CA . LYS A 1 160 ? 10.967 2.062 11.790 1.00 90.31 160 LYS A CA 1
ATOM 1334 C C . LYS A 1 160 ? 9.598 1.500 12.160 1.00 90.31 160 LYS A C 1
ATOM 1336 O O . LYS A 1 160 ? 9.525 0.529 12.905 1.00 90.31 160 LYS A O 1
ATOM 1341 N N . SER A 1 161 ? 8.525 2.053 11.592 1.00 85.06 161 SER A N 1
ATOM 1342 C CA . SER A 1 161 ? 7.160 1.543 11.795 1.00 85.06 161 SER A CA 1
ATOM 1343 C C . SER A 1 161 ? 6.977 0.122 11.248 1.00 85.06 161 SER A C 1
ATOM 1345 O O . SER A 1 161 ? 6.229 -0.666 11.818 1.00 85.06 161 SER A O 1
ATOM 1347 N N . ALA A 1 162 ? 7.698 -0.226 10.181 1.00 85.00 162 ALA A N 1
ATOM 1348 C CA . ALA A 1 162 ? 7.755 -1.565 9.603 1.00 85.00 162 ALA A CA 1
ATOM 1349 C C . ALA A 1 162 ? 8.823 -2.478 10.249 1.00 85.00 162 ALA A C 1
ATOM 1351 O O . ALA A 1 162 ? 9.046 -3.587 9.763 1.00 85.00 162 ALA A O 1
ATOM 1352 N N . MET A 1 163 ? 9.453 -2.056 11.355 1.00 88.06 163 MET A N 1
ATOM 1353 C CA . MET A 1 163 ? 10.490 -2.800 12.089 1.00 88.06 163 MET A CA 1
ATOM 1354 C C . MET A 1 163 ? 11.791 -3.024 11.291 1.00 88.06 163 MET A C 1
ATOM 1356 O O . MET A 1 163 ? 12.417 -4.087 11.391 1.00 88.06 163 MET A O 1
ATOM 1360 N N . TYR A 1 164 ? 12.197 -2.022 10.505 1.00 92.12 164 TYR A N 1
ATOM 1361 C CA . TYR A 1 164 ? 13.458 -1.975 9.762 1.00 92.12 164 TYR A CA 1
ATOM 1362 C C . TYR A 1 164 ? 14.314 -0.770 10.175 1.00 92.12 164 TYR A C 1
ATOM 1364 O O . TYR A 1 164 ? 13.832 0.359 10.257 1.00 92.12 164 TYR A O 1
ATOM 1372 N N . HIS A 1 165 ? 15.606 -1.019 10.400 1.00 94.38 165 HIS A N 1
ATOM 1373 C CA . HIS A 1 165 ? 16.595 -0.029 10.841 1.00 94.38 165 HIS A CA 1
ATOM 1374 C C . HIS A 1 165 ? 17.513 0.362 9.683 1.00 94.38 165 HIS A C 1
ATOM 1376 O O . HIS A 1 165 ? 18.698 0.050 9.675 1.00 94.38 165 HIS A O 1
ATOM 1382 N N . VAL A 1 166 ? 16.951 1.000 8.656 1.00 96.19 166 VAL A N 1
ATOM 1383 C CA . VAL A 1 166 ? 17.714 1.388 7.454 1.00 96.19 166 VAL A CA 1
ATOM 1384 C C . VAL A 1 166 ? 18.757 2.485 7.733 1.00 96.19 166 VAL A C 1
ATOM 1386 O O . VAL A 1 166 ? 19.645 2.710 6.914 1.00 96.19 166 VAL A O 1
ATOM 1389 N N . ASP A 1 167 ? 18.669 3.136 8.898 1.00 95.44 167 ASP A N 1
ATOM 1390 C CA . ASP A 1 167 ? 19.646 4.074 9.457 1.00 95.44 167 ASP A CA 1
ATOM 1391 C C . ASP A 1 167 ? 20.813 3.399 10.207 1.00 95.44 167 ASP A C 1
ATOM 1393 O O . ASP A 1 167 ? 21.692 4.092 10.721 1.00 95.44 167 ASP A O 1
ATOM 1397 N N . ASP A 1 168 ? 20.857 2.067 10.256 1.00 95.81 168 ASP A N 1
ATOM 1398 C CA . ASP A 1 168 ? 21.915 1.296 10.913 1.00 95.81 168 ASP A CA 1
ATOM 1399 C C . ASP A 1 168 ? 22.824 0.597 9.877 1.00 95.81 168 ASP A C 1
ATOM 1401 O O . ASP A 1 168 ? 22.320 -0.144 9.025 1.00 95.81 168 ASP A O 1
ATOM 1405 N N . PRO A 1 169 ? 24.161 0.775 9.921 1.00 95.56 169 PRO A N 1
ATOM 1406 C CA . PRO A 1 169 ? 25.096 0.014 9.090 1.00 95.56 169 PRO A CA 1
ATOM 1407 C C . PRO A 1 169 ? 24.904 -1.509 9.159 1.00 95.56 169 PRO A C 1
ATOM 1409 O O . PRO A 1 169 ? 25.077 -2.190 8.146 1.00 95.56 169 PRO A O 1
ATOM 1412 N N . GLU A 1 170 ? 24.512 -2.056 10.314 1.00 95.69 170 GLU A N 1
ATOM 1413 C CA . GLU A 1 170 ? 24.303 -3.496 10.499 1.00 95.69 170 GLU A CA 1
ATOM 1414 C C . GLU A 1 170 ? 23.178 -4.031 9.599 1.00 95.69 170 GLU A C 1
ATOM 1416 O O . GLU A 1 170 ? 23.289 -5.132 9.058 1.00 95.69 170 GLU A O 1
ATOM 1421 N N . PHE A 1 171 ? 22.126 -3.241 9.347 1.00 96.81 171 PHE A N 1
ATOM 1422 C CA . PHE A 1 171 ? 21.051 -3.622 8.424 1.00 96.81 171 PHE A CA 1
ATOM 1423 C C . PHE A 1 171 ? 21.582 -3.894 7.012 1.00 96.81 171 PHE A C 1
ATOM 1425 O O . PHE A 1 171 ? 21.221 -4.894 6.392 1.00 96.81 171 PHE A O 1
ATOM 1432 N N . TRP A 1 172 ? 22.459 -3.026 6.512 1.00 97.31 172 TRP A N 1
ATOM 1433 C CA . TRP A 1 172 ? 23.010 -3.113 5.161 1.00 97.31 172 TRP A CA 1
ATOM 1434 C C . TRP A 1 172 ? 24.041 -4.236 5.016 1.00 97.31 172 TRP A C 1
ATOM 1436 O O . TRP A 1 172 ? 24.093 -4.901 3.980 1.00 97.31 172 TRP A O 1
ATOM 1446 N N . LEU A 1 173 ? 24.828 -4.487 6.063 1.00 95.81 173 LEU A N 1
ATOM 1447 C CA . LEU A 1 173 ? 25.731 -5.637 6.119 1.00 95.81 173 LEU A CA 1
ATOM 1448 C C . LEU A 1 173 ? 24.940 -6.954 6.123 1.00 95.81 173 LEU A C 1
ATOM 1450 O O . LEU A 1 173 ? 25.222 -7.831 5.306 1.00 95.81 173 LEU A O 1
ATOM 1454 N N . ASN A 1 174 ? 23.892 -7.050 6.947 1.00 96.00 174 ASN A N 1
ATOM 1455 C CA . ASN A 1 174 ? 22.992 -8.206 6.977 1.00 96.00 174 ASN A CA 1
ATOM 1456 C C . ASN A 1 174 ? 22.273 -8.405 5.636 1.00 96.00 174 ASN A C 1
ATOM 1458 O O . ASN A 1 174 ? 22.143 -9.533 5.170 1.00 96.00 174 ASN A O 1
ATOM 1462 N N . LEU A 1 175 ? 21.850 -7.321 4.974 1.00 96.44 175 LEU A N 1
ATOM 1463 C CA . LEU A 1 175 ? 21.271 -7.378 3.629 1.00 96.44 175 LEU A CA 1
ATOM 1464 C C . LEU A 1 175 ? 22.236 -8.038 2.638 1.00 96.44 175 LEU A C 1
ATOM 1466 O O . LEU A 1 175 ? 21.821 -8.890 1.855 1.00 96.44 175 LEU A O 1
ATOM 1470 N N . ASN A 1 176 ? 23.518 -7.670 2.682 1.00 96.94 176 ASN A N 1
ATOM 1471 C CA . ASN A 1 176 ? 24.526 -8.241 1.795 1.00 96.94 176 ASN A CA 1
ATOM 1472 C C . ASN A 1 176 ? 24.774 -9.733 2.057 1.00 96.94 176 ASN A C 1
ATOM 1474 O O . ASN A 1 176 ? 24.956 -10.497 1.113 1.00 96.94 176 ASN A O 1
ATOM 1478 N N . GLU A 1 177 ? 24.758 -10.166 3.317 1.00 95.56 177 GLU A N 1
ATOM 1479 C CA . GLU A 1 177 ? 24.848 -11.591 3.661 1.00 95.56 177 GLU A CA 1
ATOM 1480 C C . GLU A 1 177 ? 23.606 -12.371 3.194 1.00 95.56 177 GLU A C 1
ATOM 1482 O O . GLU A 1 177 ? 23.724 -13.473 2.637 1.00 95.56 177 GLU A O 1
ATOM 1487 N N . ASP A 1 178 ? 22.427 -11.761 3.346 1.00 94.88 178 ASP A N 1
ATOM 1488 C CA . ASP A 1 178 ? 21.125 -12.314 2.974 1.00 94.88 178 ASP A CA 1
ATOM 1489 C C . ASP A 1 178 ? 20.958 -12.531 1.463 1.00 94.88 178 ASP A C 1
ATOM 1491 O O . ASP A 1 178 ? 20.110 -13.336 1.073 1.00 94.88 178 ASP A O 1
ATOM 1495 N N . LEU A 1 179 ? 21.761 -11.895 0.597 1.00 96.12 179 LEU A N 1
ATOM 1496 C CA . LEU A 1 179 ? 21.732 -12.111 -0.862 1.00 96.12 179 LEU A CA 1
ATOM 1497 C C . LEU A 1 179 ? 21.946 -13.581 -1.262 1.00 96.12 179 LEU A C 1
ATOM 1499 O O . LEU A 1 179 ? 21.509 -14.001 -2.328 1.00 96.12 179 LEU A O 1
ATOM 1503 N N . ASN A 1 180 ? 22.538 -14.408 -0.395 1.00 94.19 180 ASN A N 1
ATOM 1504 C CA . ASN A 1 180 ? 22.668 -15.852 -0.628 1.00 94.19 180 ASN A CA 1
ATOM 1505 C C . ASN A 1 180 ? 21.358 -16.637 -0.446 1.00 94.19 180 ASN A C 1
ATOM 1507 O O . ASN A 1 180 ? 21.269 -17.789 -0.864 1.00 94.19 180 ASN A O 1
ATOM 1511 N N . ALA A 1 181 ? 20.351 -16.049 0.199 1.00 95.00 181 ALA A N 1
ATOM 1512 C CA . ALA A 1 181 ? 19.049 -16.661 0.472 1.00 95.00 181 ALA A CA 1
ATOM 1513 C C . ALA A 1 181 ? 17.861 -15.786 0.026 1.00 95.00 181 ALA A C 1
ATOM 1515 O O . ALA A 1 181 ? 16.710 -16.210 0.140 1.00 95.00 181 ALA A O 1
ATOM 1516 N N . CYS A 1 182 ? 18.127 -14.584 -0.480 1.00 96.44 182 CYS A N 1
ATOM 1517 C CA . CYS A 1 182 ? 17.146 -13.597 -0.914 1.00 96.44 182 CYS A CA 1
ATOM 1518 C C . CYS A 1 182 ? 17.613 -12.918 -2.206 1.00 96.44 182 CYS A C 1
ATOM 1520 O O . CYS A 1 182 ? 18.800 -12.917 -2.515 1.00 96.44 182 CYS A O 1
ATOM 1522 N N . ALA A 1 183 ? 16.691 -12.277 -2.917 1.00 97.44 183 ALA A N 1
ATOM 1523 C CA . ALA A 1 183 ? 17.025 -11.303 -3.954 1.00 97.44 183 ALA A CA 1
ATOM 1524 C C . ALA A 1 183 ? 16.367 -9.960 -3.620 1.00 97.44 183 ALA A C 1
ATOM 1526 O O . ALA A 1 183 ? 15.330 -9.924 -2.950 1.00 97.44 183 ALA A O 1
ATOM 1527 N N . TYR A 1 184 ? 16.996 -8.872 -4.062 1.00 97.69 184 TYR A N 1
ATOM 1528 C CA . TYR A 1 184 ? 16.607 -7.515 -3.696 1.00 97.69 184 TYR A CA 1
ATOM 1529 C C . TYR A 1 184 ? 16.455 -6.630 -4.931 1.00 97.69 184 TYR A C 1
ATOM 1531 O O . TYR A 1 184 ? 17.346 -6.544 -5.772 1.00 97.69 184 TYR A O 1
ATOM 1539 N N . GLY A 1 185 ? 15.312 -5.964 -5.028 1.00 96.81 185 GLY A N 1
ATOM 1540 C CA . GLY A 1 185 ? 15.064 -4.851 -5.939 1.00 96.81 185 GLY A CA 1
ATOM 1541 C C . GLY A 1 185 ? 15.037 -3.520 -5.201 1.00 96.81 185 GLY A C 1
ATOM 1542 O O . GLY A 1 185 ? 14.888 -3.502 -3.984 1.00 96.81 185 GLY A O 1
ATOM 1543 N N . ALA A 1 186 ? 15.144 -2.416 -5.925 1.00 96.81 186 ALA A N 1
ATOM 1544 C CA . ALA A 1 186 ? 14.974 -1.071 -5.396 1.00 96.81 186 ALA A CA 1
ATOM 1545 C C . ALA A 1 186 ? 14.156 -0.218 -6.367 1.00 96.81 186 ALA A C 1
ATOM 1547 O O . ALA A 1 186 ? 14.393 -0.276 -7.573 1.00 96.81 186 ALA A O 1
ATOM 1548 N N . THR A 1 187 ? 13.246 0.602 -5.848 1.00 94.56 187 THR A N 1
ATOM 1549 C CA . THR A 1 187 ? 12.388 1.473 -6.667 1.00 94.56 187 THR A CA 1
ATOM 1550 C C . THR A 1 187 ? 12.767 2.938 -6.463 1.00 94.56 187 THR A C 1
ATOM 1552 O O . THR A 1 187 ? 12.700 3.442 -5.338 1.00 94.56 187 THR A O 1
ATOM 1555 N N . ALA A 1 188 ? 13.177 3.637 -7.523 1.00 93.12 188 ALA A N 1
ATOM 1556 C CA . ALA A 1 188 ? 13.582 5.045 -7.459 1.00 93.12 188 ALA A CA 1
ATOM 1557 C C . ALA A 1 188 ? 12.392 5.978 -7.148 1.00 93.12 188 ALA A C 1
ATOM 1559 O O . ALA A 1 188 ? 11.269 5.725 -7.583 1.00 93.12 188 ALA A O 1
ATOM 1560 N N . ARG A 1 189 ? 12.623 7.068 -6.401 1.00 91.44 189 ARG A N 1
ATOM 1561 C CA . ARG A 1 189 ? 11.630 8.138 -6.175 1.00 91.44 189 ARG A CA 1
ATOM 1562 C C . ARG A 1 189 ? 11.503 9.032 -7.406 1.00 91.44 189 ARG A C 1
ATOM 1564 O O . ARG A 1 189 ? 12.450 9.189 -8.173 1.00 91.44 189 ARG A O 1
ATOM 1571 N N . SER A 1 190 ? 10.353 9.685 -7.533 1.00 83.12 190 SER A N 1
ATOM 1572 C CA . SER A 1 190 ? 10.181 10.800 -8.465 1.00 83.12 190 SER A CA 1
ATOM 1573 C C . SER A 1 190 ? 10.832 12.086 -7.935 1.00 83.12 190 SER A C 1
ATOM 1575 O O . SER A 1 190 ? 10.849 12.332 -6.727 1.00 83.12 190 SER A O 1
ATOM 1577 N N . GLY A 1 191 ? 11.392 12.885 -8.843 1.00 72.62 191 GLY A N 1
ATOM 1578 C CA . GLY A 1 191 ? 11.947 14.222 -8.624 1.00 72.62 191 GLY A CA 1
ATOM 1579 C C . GLY A 1 191 ? 13.345 14.309 -8.004 1.00 72.62 191 GLY A C 1
ATOM 1580 O O . GLY A 1 191 ? 13.825 15.419 -7.786 1.00 72.62 191 GLY A O 1
ATOM 1581 N N . LEU A 1 192 ? 14.004 13.188 -7.678 1.00 69.69 192 LEU A N 1
ATOM 1582 C CA . LEU A 1 192 ? 15.264 13.192 -6.906 1.00 69.69 192 LEU A CA 1
ATOM 1583 C C . LEU A 1 192 ? 16.447 12.482 -7.591 1.00 69.69 192 LEU A C 1
ATOM 1585 O O . LEU A 1 192 ? 17.587 12.678 -7.175 1.00 69.69 192 LEU A O 1
ATOM 1589 N N . GLY A 1 193 ? 16.207 11.674 -8.631 1.00 65.25 193 GLY A N 1
ATOM 1590 C CA . GLY A 1 193 ? 17.239 10.850 -9.283 1.00 65.25 193 GLY A CA 1
ATOM 1591 C C . GLY A 1 193 ? 17.724 11.352 -10.648 1.00 65.25 193 GLY A C 1
ATOM 1592 O O . GLY A 1 193 ? 18.874 11.092 -11.020 1.00 65.25 193 GLY A O 1
ATOM 1593 N N . SER A 1 194 ? 16.890 12.107 -11.369 1.00 70.81 194 SER A N 1
ATOM 1594 C CA . SER A 1 194 ? 17.072 12.435 -12.794 1.00 70.81 194 SER A CA 1
ATOM 1595 C C . SER A 1 194 ? 18.399 13.137 -13.099 1.00 70.81 194 SER A C 1
ATOM 1597 O O . SER A 1 194 ? 19.097 12.766 -14.042 1.00 70.81 194 SER A O 1
ATOM 1599 N N . ASN A 1 195 ? 18.831 14.055 -12.232 1.00 80.00 195 ASN A N 1
ATOM 1600 C CA . ASN A 1 195 ? 20.105 14.775 -12.376 1.00 80.00 195 ASN A CA 1
ATOM 1601 C C . ASN A 1 195 ? 21.359 13.891 -12.221 1.00 80.00 195 ASN A C 1
ATOM 1603 O O . ASN A 1 195 ? 22.463 14.333 -12.536 1.00 80.00 195 ASN A O 1
ATOM 1607 N N . THR A 1 196 ? 21.210 12.660 -11.723 1.00 86.88 196 THR A N 1
ATOM 1608 C CA . THR A 1 196 ? 22.318 11.719 -11.485 1.00 86.88 196 THR A CA 1
ATOM 1609 C C . THR A 1 196 ? 22.318 10.520 -12.433 1.00 86.88 196 THR A C 1
ATOM 1611 O O . THR A 1 196 ? 23.124 9.612 -12.247 1.00 86.88 196 THR A O 1
ATOM 1614 N N . GLY A 1 197 ? 21.427 10.492 -13.431 1.00 88.00 197 GLY A N 1
ATOM 1615 C CA . GLY A 1 197 ? 21.253 9.361 -14.353 1.00 88.00 197 GLY A CA 1
ATOM 1616 C C . GLY A 1 197 ? 20.318 8.257 -13.838 1.00 88.00 197 GLY A C 1
ATOM 1617 O O . GLY A 1 197 ? 20.022 7.317 -14.573 1.00 88.00 197 GLY A O 1
ATOM 1618 N N . ILE A 1 198 ? 19.805 8.375 -12.608 1.00 92.00 198 ILE A N 1
ATOM 1619 C CA . ILE A 1 198 ? 18.805 7.455 -12.053 1.00 92.00 198 ILE A CA 1
ATOM 1620 C C . ILE A 1 198 ? 17.422 7.846 -12.589 1.00 92.00 198 ILE A C 1
ATOM 1622 O O . ILE A 1 198 ? 16.947 8.958 -12.365 1.00 92.00 198 ILE A O 1
ATOM 1626 N N . GLN A 1 199 ? 16.778 6.919 -13.293 1.00 90.31 199 GLN A N 1
ATOM 1627 C CA . GLN A 1 199 ? 15.452 7.074 -13.873 1.00 90.31 199 GLN A CA 1
ATOM 1628 C C . GLN A 1 199 ? 14.379 6.983 -12.790 1.00 90.31 199 GLN A C 1
ATOM 1630 O O . GLN A 1 199 ? 14.358 6.070 -11.963 1.00 90.31 199 GLN A O 1
ATOM 1635 N N . GLU A 1 200 ? 13.483 7.958 -12.798 1.00 89.38 200 GLU A N 1
ATOM 1636 C CA . GLU A 1 200 ? 12.443 8.116 -11.790 1.00 89.38 200 GLU A CA 1
ATOM 1637 C C . GLU A 1 200 ? 11.362 7.044 -11.911 1.00 89.38 200 GLU A C 1
ATOM 1639 O O . GLU A 1 200 ? 10.982 6.664 -13.016 1.00 89.38 200 GLU A O 1
ATOM 1644 N N . ASN A 1 201 ? 10.840 6.572 -10.774 1.00 87.25 201 ASN A N 1
ATOM 1645 C CA . ASN A 1 201 ? 9.820 5.516 -10.704 1.00 87.25 201 ASN A CA 1
ATOM 1646 C C . ASN A 1 201 ? 10.223 4.193 -11.388 1.00 87.25 201 ASN A C 1
ATOM 1648 O O . ASN A 1 201 ? 9.368 3.346 -11.638 1.00 87.25 201 ASN A O 1
ATOM 1652 N N . GLN A 1 202 ? 11.515 4.001 -11.666 1.00 90.62 202 GLN A N 1
ATOM 1653 C CA . GLN A 1 202 ? 12.046 2.788 -12.275 1.00 90.62 202 GLN A CA 1
ATOM 1654 C C . GLN A 1 202 ? 12.707 1.869 -11.249 1.00 90.62 202 GLN A C 1
ATOM 1656 O O . GLN A 1 202 ? 13.104 2.282 -10.152 1.00 90.62 202 GLN A O 1
ATOM 1661 N N . ALA A 1 203 ? 12.820 0.597 -11.627 1.00 92.75 203 ALA A N 1
ATOM 1662 C CA . ALA A 1 203 ? 13.312 -0.463 -10.765 1.00 92.75 203 ALA A CA 1
ATOM 1663 C C . ALA A 1 203 ? 14.768 -0.840 -11.074 1.00 92.75 203 ALA A C 1
ATOM 1665 O O . ALA A 1 203 ? 15.131 -1.130 -12.216 1.00 92.75 203 ALA A O 1
ATOM 1666 N N . TYR A 1 204 ? 15.578 -0.937 -10.024 1.00 95.19 204 TYR A N 1
ATOM 1667 C CA . TYR A 1 204 ? 17.000 -1.259 -10.066 1.00 95.19 204 TYR A CA 1
ATOM 1668 C C . TYR A 1 204 ? 17.308 -2.511 -9.250 1.00 95.19 204 TYR A C 1
ATOM 1670 O O . TYR A 1 204 ? 16.707 -2.760 -8.206 1.00 95.19 204 TYR A O 1
ATOM 1678 N N . GLY A 1 205 ? 18.248 -3.324 -9.727 1.00 96.38 205 GLY A N 1
ATOM 1679 C CA . GLY A 1 205 ? 18.581 -4.590 -9.077 1.00 96.38 205 GLY A CA 1
ATOM 1680 C C . GLY A 1 205 ? 19.661 -4.385 -8.028 1.00 96.38 205 GLY A C 1
ATOM 1681 O O . GLY A 1 205 ? 20.711 -3.851 -8.364 1.00 96.38 205 GLY A O 1
ATOM 1682 N N . VAL A 1 206 ? 19.460 -4.810 -6.783 1.00 97.88 206 VAL A N 1
ATOM 1683 C CA . VAL A 1 206 ? 20.506 -4.739 -5.753 1.00 97.88 206 VAL A CA 1
ATOM 1684 C C . VAL A 1 206 ? 21.386 -5.979 -5.847 1.00 97.88 206 VAL A C 1
ATOM 1686 O O . VAL A 1 206 ? 20.907 -7.103 -5.721 1.00 97.88 206 VAL A O 1
ATOM 1689 N N . LEU A 1 207 ? 22.679 -5.763 -6.074 1.00 97.19 207 LEU A N 1
ATOM 1690 C CA . LEU A 1 207 ? 23.652 -6.823 -6.350 1.00 97.19 207 LEU A CA 1
ATOM 1691 C C . LEU A 1 207 ? 24.575 -7.108 -5.167 1.00 97.19 207 LEU A C 1
ATOM 1693 O O . LEU A 1 207 ? 25.046 -8.227 -5.022 1.00 97.19 207 LEU A O 1
ATOM 1697 N N . ALA A 1 208 ? 24.903 -6.083 -4.379 1.00 97.06 208 ALA A N 1
ATOM 1698 C CA . ALA A 1 208 ? 25.744 -6.180 -3.187 1.00 97.06 208 ALA A CA 1
ATOM 1699 C C . ALA A 1 208 ? 25.668 -4.881 -2.372 1.00 97.06 208 ALA A C 1
ATOM 1701 O O . ALA A 1 208 ? 25.347 -3.821 -2.912 1.00 97.06 208 ALA A O 1
ATOM 1702 N N . VAL A 1 209 ? 26.062 -4.944 -1.102 1.00 97.06 209 VAL A N 1
ATOM 1703 C CA . VAL A 1 209 ? 26.504 -3.769 -0.337 1.00 97.06 209 VAL A CA 1
ATOM 1704 C C . VAL A 1 209 ? 27.995 -3.909 -0.094 1.00 97.06 209 VAL A C 1
ATOM 1706 O O . VAL A 1 209 ? 28.473 -4.940 0.376 1.00 97.06 209 VAL A O 1
ATOM 1709 N N . VAL A 1 210 ? 28.744 -2.866 -0.431 1.00 94.88 210 VAL A N 1
ATOM 1710 C CA . VAL A 1 210 ? 30.203 -2.869 -0.374 1.00 94.88 210 VAL A CA 1
ATOM 1711 C C . VAL A 1 210 ? 30.707 -1.727 0.498 1.00 94.88 210 VAL A C 1
ATOM 1713 O O . VAL A 1 210 ? 30.113 -0.652 0.539 1.00 94.88 210 VAL A O 1
ATOM 1716 N N . SER A 1 211 ? 31.833 -1.959 1.170 1.00 92.69 211 SER A N 1
ATOM 1717 C CA . SER A 1 211 ? 32.586 -0.925 1.880 1.00 92.69 211 SER A CA 1
ATOM 1718 C C . SER A 1 211 ? 33.986 -0.840 1.264 1.00 92.69 211 SER A C 1
ATOM 1720 O O . SER A 1 211 ? 34.885 -1.599 1.640 1.00 92.69 211 SER A O 1
ATOM 1722 N N . PRO A 1 212 ? 34.175 -0.003 0.228 1.00 85.19 212 PRO A N 1
ATOM 1723 C CA . PRO A 1 212 ? 35.436 0.079 -0.500 1.00 85.19 212 PRO A CA 1
ATOM 1724 C C . PRO A 1 212 ? 36.540 0.731 0.343 1.00 85.19 212 PRO A C 1
ATOM 1726 O O . PRO A 1 212 ? 37.717 0.420 0.163 1.00 85.19 212 PRO A O 1
ATOM 1729 N N . PHE A 1 213 ? 36.172 1.591 1.295 1.00 84.25 213 PHE A N 1
ATOM 1730 C CA . PHE A 1 213 ? 37.103 2.294 2.169 1.00 84.25 213 PHE A CA 1
ATOM 1731 C C . PHE A 1 213 ? 37.151 1.601 3.531 1.00 84.25 213 PHE A C 1
ATOM 1733 O O . PHE A 1 213 ? 36.180 1.599 4.281 1.00 84.25 213 PHE A O 1
ATOM 1740 N N . LYS A 1 214 ? 38.288 0.979 3.858 1.00 72.06 214 LYS A N 1
ATOM 1741 C CA . LYS A 1 214 ? 38.463 0.283 5.141 1.00 72.06 214 LYS A CA 1
ATOM 1742 C C . LYS A 1 214 ? 38.500 1.299 6.290 1.00 72.06 214 LYS A C 1
ATOM 1744 O O . LYS A 1 214 ? 39.521 1.957 6.478 1.00 72.06 214 LYS A O 1
ATOM 1749 N N . SER A 1 215 ? 37.421 1.380 7.064 1.00 76.12 215 SER A N 1
ATOM 1750 C CA . SER A 1 215 ? 37.343 2.109 8.338 1.00 76.12 215 SER A CA 1
ATOM 1751 C C . SER A 1 215 ? 37.313 1.128 9.515 1.00 76.12 215 SER A C 1
ATOM 1753 O O . SER A 1 215 ? 36.819 0.009 9.379 1.00 76.12 215 SER A O 1
ATOM 1755 N N . SER A 1 216 ? 37.861 1.525 10.669 1.00 74.81 216 SER A N 1
ATOM 1756 C CA . SER A 1 216 ? 37.760 0.743 11.911 1.00 74.81 216 SER A CA 1
ATOM 1757 C C . SER A 1 216 ? 36.356 0.781 12.516 1.00 74.81 216 SER A C 1
ATOM 1759 O O . SER A 1 216 ? 35.951 -0.201 13.129 1.00 74.81 216 SER A O 1
ATOM 1761 N N . ASP A 1 217 ? 35.626 1.879 12.296 1.00 84.31 217 ASP A N 1
ATOM 1762 C CA . ASP A 1 217 ? 34.231 2.065 12.695 1.00 84.31 217 ASP A CA 1
ATOM 1763 C C . ASP A 1 217 ? 33.415 2.352 11.427 1.00 84.31 217 ASP A C 1
ATOM 1765 O O . ASP A 1 217 ? 33.558 3.417 10.823 1.00 84.31 217 ASP A O 1
ATOM 1769 N N . ILE A 1 218 ? 32.624 1.374 10.974 1.00 87.44 218 ILE A N 1
ATOM 1770 C CA . ILE A 1 218 ? 31.827 1.484 9.743 1.00 87.44 218 ILE A CA 1
ATOM 1771 C C . ILE A 1 218 ? 30.598 2.351 10.018 1.00 87.44 218 ILE A C 1
ATOM 1773 O O . ILE A 1 218 ? 29.783 2.033 10.885 1.00 87.44 218 ILE A O 1
ATOM 1777 N N . THR A 1 219 ? 30.441 3.420 9.245 1.00 92.25 219 THR A N 1
ATOM 1778 C CA . THR A 1 219 ? 29.249 4.274 9.233 1.00 92.25 219 THR A CA 1
ATOM 1779 C C . THR A 1 219 ? 28.465 4.098 7.931 1.00 92.25 219 THR A C 1
ATOM 1781 O O . THR A 1 219 ? 28.963 3.507 6.974 1.00 92.25 219 THR A O 1
ATOM 1784 N N . LEU A 1 220 ? 27.241 4.635 7.849 1.00 91.94 220 LEU A N 1
ATOM 1785 C CA . LEU A 1 220 ? 26.447 4.577 6.609 1.00 91.94 220 LEU A CA 1
ATOM 1786 C C . LEU A 1 220 ? 27.166 5.223 5.415 1.00 91.94 220 LEU A C 1
ATOM 1788 O O . LEU A 1 220 ? 27.015 4.767 4.287 1.00 91.94 220 LEU A O 1
ATOM 1792 N N . SER A 1 221 ? 27.967 6.264 5.656 1.00 90.38 221 SER A N 1
ATOM 1793 C CA . SER A 1 221 ? 28.730 6.964 4.615 1.00 90.38 221 SER A CA 1
ATOM 1794 C C . SER A 1 221 ? 29.860 6.117 4.016 1.00 90.38 221 SER A C 1
ATOM 1796 O O . SER A 1 221 ? 30.349 6.434 2.933 1.00 90.38 221 SER A O 1
ATOM 1798 N N . ASP A 1 222 ? 30.265 5.046 4.706 1.00 91.62 222 ASP A N 1
ATOM 1799 C CA . ASP A 1 222 ? 31.293 4.103 4.253 1.00 91.62 222 ASP A CA 1
ATOM 1800 C C . ASP A 1 222 ? 30.706 2.936 3.440 1.00 91.62 222 ASP A C 1
ATOM 1802 O O . ASP A 1 222 ? 31.458 2.085 2.951 1.00 91.62 222 ASP A O 1
ATOM 1806 N N . LEU A 1 223 ? 29.375 2.873 3.316 1.00 96.00 223 LEU A N 1
ATOM 1807 C CA . LEU A 1 223 ? 28.640 1.808 2.644 1.00 96.00 223 LEU A CA 1
ATOM 1808 C C . LEU A 1 223 ? 28.051 2.283 1.316 1.00 96.00 223 LEU A C 1
ATOM 1810 O O . LEU A 1 223 ? 27.505 3.381 1.196 1.00 96.00 223 LEU A O 1
ATOM 1814 N N . PHE A 1 224 ? 28.124 1.409 0.317 1.00 96.75 224 PHE A N 1
ATOM 1815 C CA . PHE A 1 224 ? 27.653 1.665 -1.037 1.00 96.75 224 PHE A CA 1
ATOM 1816 C C . PHE A 1 224 ? 26.818 0.489 -1.516 1.00 96.75 224 PHE A C 1
ATOM 1818 O O . PHE A 1 224 ? 27.227 -0.667 -1.400 1.00 96.75 224 PHE A O 1
ATOM 1825 N N . VAL A 1 225 ? 25.664 0.784 -2.096 1.00 97.88 225 VAL A N 1
ATOM 1826 C CA . VAL A 1 225 ? 24.809 -0.197 -2.752 1.00 97.88 225 VAL A CA 1
ATOM 1827 C C . VAL A 1 225 ? 25.295 -0.357 -4.189 1.00 97.88 225 VAL A C 1
ATOM 1829 O O . VAL A 1 225 ? 25.291 0.594 -4.973 1.00 97.88 225 VAL A O 1
ATOM 1832 N N . LYS A 1 226 ? 25.738 -1.566 -4.538 1.00 97.44 226 LYS A N 1
ATOM 1833 C CA . LYS A 1 226 ? 26.035 -1.956 -5.916 1.00 97.44 226 LYS A CA 1
ATOM 1834 C C . LYS A 1 226 ? 24.716 -2.311 -6.595 1.00 97.44 226 LYS A C 1
ATOM 1836 O O . LYS A 1 226 ? 24.072 -3.287 -6.209 1.00 97.44 226 LYS A O 1
ATOM 1841 N N . LEU A 1 227 ? 24.330 -1.537 -7.600 1.00 96.75 227 LEU A N 1
ATOM 1842 C CA . LEU A 1 227 ? 23.078 -1.700 -8.333 1.00 96.75 227 LEU A CA 1
ATOM 1843 C C . LEU A 1 227 ? 23.336 -2.138 -9.775 1.00 96.75 227 LEU A C 1
ATOM 1845 O O . LEU A 1 227 ? 24.306 -1.707 -10.398 1.00 96.75 227 LEU A O 1
ATOM 1849 N N . SER A 1 228 ? 22.446 -2.967 -10.316 1.00 95.25 228 SER A N 1
ATOM 1850 C CA . SER A 1 228 ? 22.346 -3.220 -11.750 1.00 95.25 228 SER A CA 1
ATOM 1851 C C . SER A 1 228 ? 21.565 -2.080 -12.386 1.00 95.25 228 SER A C 1
ATOM 1853 O O . SER A 1 228 ? 20.427 -1.826 -11.987 1.00 95.25 228 SER A O 1
ATOM 1855 N N . ASN A 1 229 ? 22.165 -1.419 -13.370 1.00 91.31 229 ASN A N 1
ATOM 1856 C CA . ASN A 1 229 ? 21.532 -0.370 -14.156 1.00 91.31 229 ASN A CA 1
ATOM 1857 C C . ASN A 1 229 ? 20.975 -0.963 -15.463 1.00 91.31 229 ASN A C 1
ATOM 1859 O O . ASN A 1 229 ? 21.776 -1.308 -16.334 1.00 91.31 229 ASN A O 1
ATOM 1863 N N . PRO A 1 230 ? 19.645 -1.090 -15.624 1.00 87.50 230 PRO A N 1
ATOM 1864 C CA . PRO A 1 230 ? 19.069 -1.544 -16.886 1.00 87.50 230 PRO A CA 1
ATOM 1865 C C . PRO A 1 230 ? 19.042 -0.444 -17.966 1.00 87.50 230 PRO A C 1
ATOM 1867 O O . PRO A 1 230 ? 18.867 -0.762 -19.137 1.00 87.50 230 PRO A O 1
ATOM 1870 N N . PHE A 1 231 ? 19.257 0.825 -17.597 1.00 86.69 231 PHE A N 1
ATOM 1871 C CA . PHE A 1 231 ? 19.273 1.985 -18.497 1.00 86.69 231 PHE A CA 1
ATOM 1872 C C . PHE A 1 231 ? 20.712 2.368 -18.838 1.00 86.69 231 PHE A C 1
ATOM 1874 O O . PHE A 1 231 ? 21.248 3.366 -18.352 1.00 86.69 231 PHE A O 1
ATOM 1881 N N . VAL A 1 232 ? 21.381 1.541 -19.636 1.00 82.88 232 VAL A N 1
ATOM 1882 C CA . VAL A 1 232 ? 22.812 1.703 -19.949 1.00 82.88 232 VAL A CA 1
ATOM 1883 C C . VAL A 1 232 ? 23.135 3.003 -20.699 1.00 82.88 232 VAL A C 1
ATOM 1885 O O . VAL A 1 232 ? 24.287 3.443 -20.689 1.00 82.88 232 VAL A O 1
ATOM 1888 N N . GLU A 1 233 ? 22.141 3.630 -21.330 1.00 83.38 233 GLU A N 1
ATOM 1889 C CA . GLU A 1 233 ? 22.234 4.952 -21.954 1.00 83.38 233 GLU A CA 1
ATOM 1890 C C . GLU A 1 233 ? 22.254 6.086 -20.918 1.00 83.38 233 GLU A C 1
ATOM 1892 O O . GLU A 1 233 ? 22.881 7.122 -21.146 1.00 83.38 233 GLU A O 1
ATOM 1897 N N . ALA A 1 234 ? 21.611 5.890 -19.764 1.00 86.25 234 ALA A N 1
ATOM 1898 C CA . ALA A 1 234 ? 21.568 6.844 -18.664 1.00 86.25 234 ALA A CA 1
ATOM 1899 C C . ALA A 1 234 ? 22.746 6.602 -17.708 1.00 86.25 234 ALA A C 1
ATOM 1901 O O . ALA A 1 234 ? 22.653 5.879 -16.714 1.00 86.25 234 ALA A O 1
ATOM 1902 N N . VAL A 1 235 ? 23.894 7.196 -18.037 1.00 89.19 235 VAL A N 1
ATOM 1903 C CA . VAL A 1 235 ? 25.121 7.044 -17.245 1.00 89.19 235 VAL A CA 1
ATOM 1904 C C . VAL A 1 235 ? 24.948 7.679 -15.866 1.00 89.19 235 VAL A C 1
ATOM 1906 O O . VAL A 1 235 ? 24.573 8.843 -15.753 1.00 89.19 235 VAL A O 1
ATOM 1909 N N . TYR A 1 236 ? 25.278 6.924 -14.816 1.00 92.88 236 TYR A N 1
ATOM 1910 C CA . TYR A 1 236 ? 25.267 7.435 -13.449 1.00 92.88 236 TYR A CA 1
ATOM 1911 C C . TYR A 1 236 ? 26.376 8.478 -13.242 1.00 92.88 236 TYR A C 1
ATOM 1913 O O . TYR A 1 236 ? 27.560 8.177 -13.405 1.00 92.88 236 TYR A O 1
ATOM 1921 N N . THR A 1 237 ? 25.994 9.694 -12.854 1.00 93.06 237 THR A N 1
ATOM 1922 C CA . THR A 1 237 ? 26.899 10.842 -12.653 1.00 93.06 237 THR A CA 1
ATOM 1923 C C . THR A 1 237 ? 27.034 11.261 -11.188 1.00 93.06 237 THR A C 1
ATOM 1925 O O . THR A 1 237 ? 27.811 12.164 -10.877 1.00 93.06 237 THR A O 1
ATOM 1928 N N . GLY A 1 238 ? 26.329 10.598 -10.266 1.00 91.88 238 GLY A N 1
ATOM 1929 C CA . GLY A 1 238 ? 26.414 10.874 -8.831 1.00 91.88 238 GLY A CA 1
ATOM 1930 C C . GLY A 1 238 ? 27.772 10.510 -8.194 1.00 91.88 238 GLY A C 1
ATOM 1931 O O . GLY A 1 238 ? 28.715 10.105 -8.878 1.00 91.88 238 GLY A O 1
ATOM 1932 N N . PRO A 1 239 ? 27.909 10.648 -6.863 1.00 92.12 239 PRO A N 1
ATOM 1933 C CA . PRO A 1 239 ? 29.105 10.251 -6.122 1.00 92.12 239 PRO A CA 1
ATOM 1934 C C . PRO A 1 239 ? 29.493 8.794 -6.397 1.00 92.12 239 PRO A C 1
ATOM 1936 O O . PRO A 1 239 ? 28.621 7.930 -6.427 1.00 92.12 239 PRO A O 1
ATOM 1939 N N . MET A 1 240 ? 30.796 8.517 -6.520 1.00 91.75 240 MET A N 1
ATOM 1940 C CA . MET A 1 240 ? 31.341 7.205 -6.902 1.00 91.75 240 MET A CA 1
ATOM 1941 C C . MET A 1 240 ? 30.947 6.741 -8.313 1.00 91.75 240 MET A C 1
ATOM 1943 O O . MET A 1 240 ? 30.976 5.544 -8.603 1.00 91.75 240 MET A O 1
ATOM 1947 N N . ASN A 1 241 ? 30.645 7.673 -9.224 1.00 93.12 241 ASN A N 1
ATOM 1948 C CA . ASN A 1 241 ? 30.597 7.374 -10.656 1.00 93.12 241 ASN A CA 1
ATOM 1949 C C . ASN A 1 241 ? 31.958 6.875 -11.191 1.00 93.12 241 ASN A C 1
ATOM 1951 O O . ASN A 1 241 ? 32.979 6.943 -10.507 1.00 93.12 241 ASN A O 1
ATOM 1955 N N . ASN A 1 242 ? 31.984 6.381 -12.429 1.00 91.69 242 ASN A N 1
ATOM 1956 C CA . ASN A 1 242 ? 33.179 5.806 -13.062 1.00 91.69 242 ASN A CA 1
ATOM 1957 C C . ASN A 1 242 ? 34.404 6.753 -13.112 1.00 91.69 242 ASN A C 1
ATOM 1959 O O . ASN A 1 242 ? 35.558 6.314 -13.045 1.00 91.69 242 ASN A O 1
ATOM 1963 N N . GLU A 1 243 ? 34.171 8.059 -13.226 1.00 92.44 243 GLU A N 1
ATOM 1964 C CA . GLU A 1 243 ? 35.221 9.079 -13.335 1.00 92.44 243 GLU A CA 1
ATOM 1965 C C . GLU A 1 243 ? 35.681 9.612 -11.968 1.00 92.44 243 GLU A C 1
ATOM 1967 O O . GLU A 1 243 ? 36.618 10.408 -11.894 1.00 92.44 243 GLU A O 1
ATOM 1972 N N . ASP A 1 244 ? 35.063 9.162 -10.871 1.00 92.75 244 ASP A N 1
ATOM 1973 C CA . ASP A 1 244 ? 35.389 9.616 -9.523 1.00 92.75 244 ASP A CA 1
ATOM 1974 C C . ASP A 1 244 ? 36.833 9.243 -9.147 1.00 92.75 244 ASP A C 1
ATOM 1976 O O . ASP A 1 244 ? 37.249 8.081 -9.192 1.00 92.75 244 ASP A O 1
ATOM 1980 N N . VAL A 1 245 ? 37.605 10.250 -8.731 1.00 92.62 245 VAL A N 1
ATOM 1981 C CA . VAL A 1 245 ? 39.020 10.115 -8.345 1.00 92.62 245 VAL A CA 1
ATOM 1982 C C . VAL A 1 245 ? 39.231 9.218 -7.124 1.00 92.62 245 VAL A C 1
ATOM 1984 O O . VAL A 1 245 ? 40.354 8.791 -6.861 1.00 92.62 245 VAL A O 1
ATOM 1987 N N . ARG A 1 246 ? 38.168 8.923 -6.366 1.00 91.25 246 ARG A N 1
ATOM 1988 C CA . ARG A 1 246 ? 38.210 7.993 -5.231 1.00 91.25 246 ARG A CA 1
ATOM 1989 C C . ARG A 1 246 ? 38.370 6.532 -5.660 1.00 91.25 246 ARG A C 1
ATOM 1991 O O . ARG A 1 246 ? 38.761 5.710 -4.832 1.00 91.25 246 ARG A O 1
ATOM 1998 N N . TRP A 1 247 ? 38.123 6.199 -6.928 1.00 93.12 247 TRP A N 1
ATOM 1999 C CA . TRP A 1 247 ? 38.432 4.885 -7.489 1.00 93.12 247 TRP A CA 1
ATOM 2000 C C . TRP A 1 247 ? 39.937 4.731 -7.751 1.00 93.12 247 TRP A C 1
ATOM 2002 O O . TRP A 1 247 ? 40.419 5.051 -8.840 1.00 93.12 247 TRP A O 1
ATOM 2012 N N . THR A 1 248 ? 40.676 4.216 -6.760 1.00 92.81 248 THR A N 1
ATOM 2013 C CA . THR A 1 248 ? 42.093 3.836 -6.927 1.00 92.81 248 THR A CA 1
ATOM 2014 C C . THR A 1 248 ? 42.246 2.641 -7.869 1.00 92.81 248 THR A C 1
ATOM 2016 O O . THR A 1 248 ? 41.291 1.892 -8.088 1.00 92.81 248 THR A O 1
ATOM 2019 N N . ASP A 1 249 ? 43.454 2.418 -8.391 1.00 93.12 249 ASP A N 1
ATOM 2020 C CA . ASP A 1 249 ? 43.741 1.294 -9.293 1.00 93.12 249 ASP A CA 1
ATOM 2021 C C . ASP A 1 249 ? 43.360 -0.063 -8.670 1.00 93.12 249 ASP A C 1
ATOM 2023 O O . ASP A 1 249 ? 42.783 -0.921 -9.342 1.00 93.12 249 ASP A O 1
ATOM 2027 N N . GLU A 1 250 ? 43.590 -0.257 -7.365 1.00 92.56 250 GLU A N 1
ATOM 2028 C CA . GLU A 1 250 ? 43.195 -1.487 -6.666 1.00 92.56 250 GLU A CA 1
ATOM 2029 C C . GLU A 1 250 ? 41.671 -1.652 -6.575 1.00 92.56 250 GLU A C 1
ATOM 2031 O O . GLU A 1 250 ? 41.143 -2.762 -6.720 1.00 92.56 250 GLU A O 1
ATOM 2036 N N . LEU A 1 251 ? 40.946 -0.553 -6.341 1.00 92.44 251 LEU A N 1
ATOM 2037 C CA . LEU A 1 251 ? 39.486 -0.569 -6.273 1.00 92.44 251 LEU A CA 1
ATOM 2038 C C . LEU A 1 251 ? 38.865 -0.790 -7.656 1.00 92.44 251 LEU A C 1
ATOM 2040 O O . LEU A 1 251 ? 37.896 -1.539 -7.753 1.00 92.44 251 LEU A O 1
ATOM 2044 N N . ARG A 1 252 ? 39.443 -0.228 -8.725 1.00 93.44 252 ARG A N 1
ATOM 2045 C CA . ARG A 1 252 ? 38.991 -0.459 -10.108 1.00 93.44 252 ARG A CA 1
ATOM 2046 C C . ARG A 1 252 ? 39.104 -1.926 -10.509 1.00 93.44 252 ARG A C 1
ATOM 2048 O O . ARG A 1 252 ? 38.170 -2.475 -11.082 1.00 93.44 252 ARG A O 1
ATOM 2055 N N . VAL A 1 253 ? 40.183 -2.606 -10.118 1.00 93.06 253 VAL A N 1
ATOM 2056 C CA . VAL A 1 253 ? 40.327 -4.057 -10.350 1.00 93.06 253 VAL A CA 1
ATOM 2057 C C . VAL A 1 253 ? 39.273 -4.865 -9.586 1.00 93.06 253 VAL A C 1
ATOM 2059 O O . VAL A 1 253 ? 38.781 -5.867 -10.096 1.00 93.06 253 VAL A O 1
ATOM 2062 N N . THR A 1 254 ? 38.916 -4.439 -8.373 1.00 92.25 254 THR A N 1
ATOM 2063 C CA . THR A 1 254 ? 37.994 -5.187 -7.500 1.00 92.25 254 THR A CA 1
ATOM 2064 C C . THR A 1 254 ? 36.524 -4.966 -7.861 1.00 92.25 254 THR A C 1
ATOM 2066 O O . THR A 1 254 ? 35.731 -5.906 -7.835 1.00 92.25 254 THR A O 1
ATOM 2069 N N . TYR A 1 255 ? 36.149 -3.724 -8.168 1.00 91.06 255 TYR A N 1
ATOM 2070 C CA . TYR A 1 255 ? 34.757 -3.303 -8.335 1.00 91.06 255 TYR A CA 1
ATOM 2071 C C . TYR A 1 255 ? 34.393 -2.986 -9.791 1.00 91.06 255 TYR A C 1
ATOM 2073 O O . TYR A 1 255 ? 33.227 -3.084 -10.148 1.00 91.06 255 TYR A O 1
ATOM 2081 N N . THR A 1 256 ? 35.364 -2.683 -10.653 1.00 92.56 256 THR A N 1
ATOM 2082 C CA . THR A 1 256 ? 35.143 -2.449 -12.093 1.00 92.56 256 THR A CA 1
ATOM 2083 C C . THR A 1 256 ? 34.073 -1.375 -12.371 1.00 92.56 256 THR A C 1
ATOM 2085 O O . THR A 1 256 ? 33.064 -1.659 -13.022 1.00 92.56 256 THR A O 1
ATOM 2088 N N . PRO A 1 257 ? 34.244 -0.137 -11.862 1.00 91.69 257 PRO A N 1
ATOM 2089 C CA . PRO A 1 257 ? 33.260 0.940 -12.012 1.00 91.69 257 PRO A CA 1
ATOM 2090 C C . PRO A 1 257 ? 33.029 1.377 -13.473 1.00 91.69 257 PRO A C 1
ATOM 2092 O O . PRO A 1 257 ? 32.073 2.092 -13.753 1.00 91.69 257 PRO A O 1
ATOM 2095 N N . GLU A 1 258 ? 33.862 0.927 -14.416 1.00 90.94 258 GLU A N 1
ATOM 2096 C CA . GLU A 1 258 ? 33.729 1.167 -15.858 1.00 90.94 258 GLU A CA 1
ATOM 2097 C C . GLU A 1 258 ? 32.576 0.373 -16.497 1.00 90.94 258 GLU A C 1
ATOM 2099 O O . GLU A 1 258 ? 32.173 0.636 -17.635 1.00 90.94 258 GLU A O 1
ATOM 2104 N N . ARG A 1 259 ? 32.061 -0.641 -15.796 1.00 90.62 259 ARG A N 1
ATOM 2105 C CA . ARG A 1 259 ? 31.006 -1.523 -16.285 1.00 90.62 259 ARG A CA 1
ATOM 2106 C C . ARG A 1 259 ? 29.656 -0.780 -16.317 1.00 90.62 259 ARG A C 1
ATOM 2108 O O . ARG A 1 259 ? 29.046 -0.551 -15.281 1.00 90.62 259 ARG A O 1
ATOM 2115 N N . ARG A 1 260 ? 29.176 -0.441 -17.523 1.00 87.06 260 ARG A N 1
ATOM 2116 C CA . ARG A 1 260 ? 28.011 0.448 -17.767 1.00 87.06 260 ARG A CA 1
ATOM 2117 C C . ARG A 1 260 ? 26.673 -0.013 -17.175 1.00 87.06 260 ARG A C 1
ATOM 2119 O O . ARG A 1 260 ? 25.842 0.822 -16.839 1.00 87.06 260 ARG A O 1
ATOM 2126 N N . ASP A 1 261 ? 26.460 -1.319 -17.045 1.00 89.75 261 ASP A N 1
ATOM 2127 C CA . ASP A 1 261 ? 25.250 -1.911 -16.453 1.00 89.75 261 ASP A CA 1
ATOM 2128 C C . ASP A 1 261 ? 25.344 -2.021 -14.916 1.00 89.75 261 ASP A C 1
ATOM 2130 O O . ASP A 1 261 ? 24.535 -2.700 -14.287 1.00 89.75 261 ASP A O 1
ATOM 2134 N N . THR A 1 262 ? 26.352 -1.403 -14.288 1.00 93.75 262 THR A N 1
ATOM 2135 C CA . THR A 1 262 ? 26.576 -1.419 -12.838 1.00 93.75 262 THR A CA 1
ATOM 2136 C C . THR A 1 262 ? 26.832 -0.009 -12.321 1.00 93.75 262 THR A C 1
ATOM 2138 O O . THR A 1 262 ? 27.606 0.743 -12.903 1.00 93.75 262 THR A O 1
ATOM 2141 N N . MET A 1 263 ? 26.236 0.338 -11.183 1.00 95.06 263 MET A N 1
ATOM 2142 C CA . MET A 1 263 ? 26.527 1.588 -10.479 1.00 95.06 263 MET A CA 1
ATOM 2143 C C . MET A 1 263 ? 26.729 1.357 -8.982 1.00 95.06 263 MET A C 1
ATOM 2145 O O . MET A 1 263 ? 26.248 0.373 -8.420 1.00 95.06 263 MET A O 1
ATOM 2149 N N . TYR A 1 264 ? 27.452 2.276 -8.345 1.00 95.88 264 TYR A N 1
ATOM 2150 C CA . TYR A 1 264 ? 27.777 2.247 -6.922 1.00 95.88 264 TYR A CA 1
ATOM 2151 C C . TYR A 1 264 ? 27.227 3.508 -6.268 1.00 95.88 264 TYR A C 1
ATOM 2153 O O . TYR A 1 264 ? 27.767 4.595 -6.461 1.00 95.88 264 TYR A O 1
ATOM 2161 N N . VAL A 1 265 ? 26.150 3.363 -5.501 1.00 95.62 265 VAL A N 1
ATOM 2162 C CA . VAL A 1 265 ? 25.442 4.494 -4.890 1.00 95.62 265 VAL A CA 1
ATOM 2163 C C . VAL A 1 265 ? 25.716 4.496 -3.385 1.00 95.62 265 VAL A C 1
ATOM 2165 O O . VAL A 1 265 ? 25.490 3.468 -2.745 1.00 95.62 265 VAL A O 1
ATOM 2168 N N . PRO A 1 266 ? 26.202 5.599 -2.782 1.00 95.69 266 PRO A N 1
ATOM 2169 C CA . PRO A 1 266 ? 26.345 5.685 -1.328 1.00 95.69 266 PRO A CA 1
ATOM 2170 C C . PRO A 1 266 ? 25.012 5.395 -0.631 1.00 95.69 266 PRO A C 1
ATOM 2172 O O . PRO A 1 266 ? 23.978 5.883 -1.080 1.00 95.69 266 PRO A O 1
ATOM 2175 N N . VAL A 1 267 ? 25.016 4.658 0.482 1.00 97.00 267 VAL A N 1
ATOM 2176 C CA . VAL A 1 267 ? 23.780 4.300 1.205 1.00 97.00 267 VAL A CA 1
ATOM 2177 C C . VAL A 1 267 ? 22.980 5.537 1.626 1.00 97.00 267 VAL A C 1
ATOM 2179 O O . VAL A 1 267 ? 21.757 5.544 1.528 1.00 97.00 267 VAL A O 1
ATOM 2182 N N . THR A 1 268 ? 23.654 6.612 2.033 1.00 94.75 268 THR A N 1
ATOM 2183 C CA . THR A 1 268 ? 22.998 7.881 2.385 1.00 94.75 268 THR A CA 1
ATOM 2184 C C . THR A 1 268 ? 22.223 8.476 1.210 1.00 94.75 268 THR A C 1
ATOM 2186 O O . THR A 1 268 ? 21.050 8.801 1.355 1.00 94.75 268 THR A O 1
ATOM 2189 N N . MET A 1 269 ? 22.835 8.522 0.024 1.00 94.12 269 MET A N 1
ATOM 2190 C CA . MET A 1 269 ? 22.161 8.939 -1.208 1.00 94.12 269 MET A CA 1
ATOM 2191 C C . MET A 1 269 ? 21.069 7.948 -1.617 1.00 94.12 269 MET A C 1
ATOM 2193 O O . MET A 1 269 ? 20.020 8.360 -2.104 1.00 94.12 269 MET A O 1
ATOM 2197 N N . PHE A 1 270 ? 21.284 6.646 -1.424 1.00 96.31 270 PHE A N 1
ATOM 2198 C CA . PHE A 1 270 ? 20.292 5.624 -1.744 1.00 96.31 270 PHE A CA 1
ATOM 2199 C C . PHE A 1 270 ? 18.992 5.848 -0.956 1.00 96.31 270 PHE A C 1
ATOM 2201 O O . PHE A 1 270 ? 17.907 5.791 -1.527 1.00 96.31 270 PHE A O 1
ATOM 2208 N N . LEU A 1 271 ? 19.088 6.161 0.339 1.00 95.50 271 LEU A N 1
ATOM 2209 C CA . LEU A 1 271 ? 17.924 6.443 1.185 1.00 95.50 271 LEU A CA 1
ATOM 2210 C C . LEU A 1 271 ? 17.121 7.672 0.724 1.00 95.50 271 LEU A C 1
ATOM 2212 O O . LEU A 1 271 ? 15.903 7.707 0.898 1.00 95.50 271 LEU A O 1
ATOM 2216 N N . GLU A 1 272 ? 17.786 8.652 0.111 1.00 92.19 272 GLU A N 1
ATOM 2217 C CA . GLU A 1 272 ? 17.161 9.860 -0.444 1.00 92.19 272 GLU A CA 1
ATOM 2218 C C . GLU A 1 272 ? 16.557 9.620 -1.837 1.00 92.19 272 GLU A C 1
ATOM 2220 O O . GLU A 1 272 ? 15.467 10.102 -2.137 1.00 92.19 272 GLU A O 1
ATOM 2225 N N . THR A 1 273 ? 17.247 8.857 -2.686 1.00 93.94 273 THR A N 1
ATOM 2226 C CA . THR A 1 273 ? 16.905 8.673 -4.109 1.00 93.94 273 THR A CA 1
ATOM 2227 C C . THR A 1 273 ? 15.940 7.521 -4.369 1.00 93.94 273 THR A C 1
ATOM 2229 O O . THR A 1 273 ? 15.179 7.572 -5.333 1.00 93.94 273 THR A O 1
ATOM 2232 N N . PHE A 1 274 ? 15.916 6.499 -3.514 1.00 95.81 274 PHE A N 1
ATOM 2233 C CA . PHE A 1 274 ? 15.016 5.352 -3.632 1.00 95.81 274 PHE A CA 1
ATOM 2234 C C . PHE A 1 274 ? 13.883 5.448 -2.618 1.00 95.81 274 PHE A C 1
ATOM 2236 O O . PHE A 1 274 ? 14.027 6.047 -1.554 1.00 95.81 274 PHE A O 1
ATOM 2243 N N . SER A 1 275 ? 12.725 4.890 -2.960 1.00 94.31 275 SER A N 1
ATOM 2244 C CA . SER A 1 275 ? 11.514 4.886 -2.130 1.00 94.31 275 SER A CA 1
ATOM 2245 C C . SER A 1 275 ? 11.405 3.628 -1.270 1.00 94.31 275 SER A C 1
ATOM 2247 O O . SER A 1 275 ? 10.900 3.679 -0.146 1.00 94.31 275 SER A O 1
ATOM 2249 N N . SER A 1 276 ? 11.873 2.502 -1.807 1.00 95.44 276 SER A N 1
ATOM 2250 C CA . SER A 1 276 ? 11.668 1.174 -1.240 1.00 95.44 276 SER A CA 1
ATOM 2251 C C . SER A 1 276 ? 12.680 0.151 -1.768 1.00 95.44 276 SER A C 1
ATOM 2253 O O . SER A 1 276 ? 13.316 0.352 -2.808 1.00 95.44 276 SER A O 1
ATOM 2255 N N . LEU A 1 277 ? 12.848 -0.921 -0.992 1.00 97.25 277 LEU A N 1
ATOM 2256 C CA . LEU A 1 277 ? 13.624 -2.122 -1.283 1.00 97.25 277 LEU A CA 1
ATOM 2257 C C . LEU A 1 277 ? 12.698 -3.342 -1.277 1.00 97.25 277 LEU A C 1
ATOM 2259 O O . LEU A 1 277 ? 12.074 -3.630 -0.253 1.00 97.25 277 LEU A O 1
ATOM 2263 N N . GLU A 1 278 ? 12.702 -4.120 -2.358 1.00 97.00 278 GLU A N 1
ATOM 2264 C CA . GLU A 1 278 ? 11.807 -5.269 -2.512 1.00 97.00 278 GLU A CA 1
ATOM 2265 C C . GLU A 1 278 ? 12.588 -6.555 -2.276 1.00 97.00 278 GLU A C 1
ATOM 2267 O O . GLU A 1 278 ? 13.403 -6.958 -3.108 1.00 97.00 278 GLU A O 1
ATOM 2272 N N . LYS A 1 279 ? 12.361 -7.199 -1.131 1.00 96.75 279 LYS A N 1
ATOM 2273 C CA . LYS A 1 279 ? 13.078 -8.397 -0.682 1.00 96.75 279 LYS A CA 1
ATOM 2274 C C . LYS A 1 279 ? 12.240 -9.649 -0.905 1.00 96.75 279 LYS A C 1
ATOM 2276 O O . LYS A 1 279 ? 11.279 -9.876 -0.170 1.00 96.75 279 LYS A O 1
ATOM 2281 N N . VAL A 1 280 ? 12.638 -10.521 -1.827 1.00 96.88 280 VAL A N 1
ATOM 2282 C CA . VAL A 1 280 ? 12.035 -11.860 -1.952 1.00 96.88 280 VAL A CA 1
ATOM 2283 C C . VAL A 1 280 ? 12.758 -12.884 -1.079 1.00 96.88 280 VAL A C 1
ATOM 2285 O O . VAL A 1 280 ? 13.983 -12.997 -1.115 1.00 96.88 280 VAL A O 1
ATOM 2288 N N . LEU A 1 281 ? 11.990 -13.659 -0.308 1.00 94.38 281 LEU A N 1
ATOM 2289 C CA . LEU A 1 281 ? 12.498 -14.701 0.593 1.00 94.38 281 LEU A CA 1
ATOM 2290 C C . LEU A 1 281 ? 12.597 -16.056 -0.126 1.00 94.38 281 LEU A C 1
ATOM 2292 O O . LEU A 1 281 ? 11.696 -16.895 -0.045 1.00 94.38 281 LEU A O 1
ATOM 2296 N N . LEU A 1 282 ? 13.694 -16.273 -0.855 1.00 93.19 282 LEU A N 1
ATOM 2297 C CA . LEU A 1 282 ? 13.934 -17.510 -1.615 1.00 93.19 282 LEU A CA 1
ATOM 2298 C C . LEU A 1 282 ? 14.243 -18.700 -0.689 1.00 93.19 282 LEU A C 1
ATOM 2300 O O . LEU A 1 282 ? 13.810 -19.829 -0.946 1.00 93.19 282 LEU A O 1
ATOM 2304 N N . GLY A 1 283 ? 14.930 -18.422 0.419 1.00 86.00 283 GLY A N 1
ATOM 2305 C CA . GLY A 1 283 ? 15.119 -19.290 1.577 1.00 86.00 283 GLY A CA 1
ATOM 2306 C C . GLY A 1 283 ? 14.546 -18.677 2.862 1.00 86.00 283 GLY A C 1
ATOM 2307 O O . GLY A 1 283 ? 13.994 -17.582 2.863 1.00 86.00 283 GLY A O 1
ATOM 2308 N N . GLY A 1 284 ? 14.659 -19.404 3.977 1.00 79.88 284 GLY A N 1
ATOM 2309 C CA . GLY A 1 284 ? 14.311 -18.873 5.304 1.00 79.88 284 GLY A CA 1
ATOM 2310 C C . GLY A 1 284 ? 12.827 -18.909 5.687 1.00 79.88 284 GLY A C 1
ATOM 2311 O O . GLY A 1 284 ? 12.484 -18.415 6.756 1.00 79.88 284 GLY A O 1
ATOM 2312 N N . VAL A 1 285 ? 11.962 -19.514 4.864 1.00 88.94 285 VAL A N 1
ATOM 2313 C CA . VAL A 1 285 ? 10.567 -19.828 5.225 1.00 88.94 285 VAL A CA 1
ATOM 2314 C C . VAL A 1 285 ? 10.227 -21.284 4.911 1.00 88.94 285 VAL A C 1
ATOM 2316 O O . VAL A 1 285 ? 10.680 -21.842 3.900 1.00 88.94 285 VAL A O 1
ATOM 2319 N N . ALA A 1 286 ? 9.407 -21.894 5.766 1.00 90.75 286 ALA A N 1
ATOM 2320 C CA . ALA A 1 286 ? 8.899 -23.247 5.593 1.00 90.75 286 ALA A CA 1
ATOM 2321 C C . ALA A 1 286 ? 7.921 -23.324 4.410 1.00 90.75 286 ALA A C 1
ATOM 2323 O O . ALA A 1 286 ? 7.126 -22.413 4.191 1.00 90.75 286 ALA A O 1
ATOM 2324 N N . LEU A 1 287 ? 7.984 -24.422 3.653 1.00 90.38 287 LEU A N 1
ATOM 2325 C CA . LEU A 1 287 ? 7.054 -24.726 2.564 1.00 90.38 287 LEU A CA 1
ATOM 2326 C C . LEU A 1 287 ? 6.256 -26.006 2.857 1.00 90.38 287 LEU A C 1
ATOM 2328 O O . LEU A 1 287 ? 6.808 -26.912 3.488 1.00 90.38 287 LEU A O 1
ATOM 2332 N N . PRO A 1 288 ? 5.026 -26.141 2.318 1.00 90.38 288 PRO A N 1
ATOM 2333 C CA . PRO A 1 288 ? 4.283 -25.138 1.538 1.00 90.38 288 PRO A CA 1
ATOM 2334 C C . PRO A 1 288 ? 3.803 -23.962 2.406 1.00 90.38 288 PRO A C 1
ATOM 2336 O O . PRO A 1 288 ? 3.940 -23.995 3.623 1.00 90.38 288 PRO A O 1
ATOM 2339 N N . GLY A 1 289 ? 3.275 -22.911 1.777 1.00 91.62 289 GLY A N 1
ATOM 2340 C CA . GLY A 1 289 ? 2.502 -21.895 2.495 1.00 91.62 289 GLY A CA 1
ATOM 2341 C C . GLY A 1 289 ? 1.082 -22.376 2.787 1.00 91.62 289 GLY A C 1
ATOM 2342 O O . GLY A 1 289 ? 0.592 -23.323 2.167 1.00 91.62 289 GLY A O 1
ATOM 2343 N N . TRP A 1 290 ? 0.410 -21.697 3.709 1.00 94.12 290 TRP A N 1
ATOM 2344 C CA . TRP A 1 290 ? -0.999 -21.915 4.035 1.00 94.12 290 TRP A CA 1
ATOM 2345 C C . TRP A 1 290 ? -1.835 -20.760 3.502 1.00 94.12 290 TRP A C 1
ATOM 2347 O O . TRP A 1 290 ? -1.363 -19.625 3.466 1.00 94.12 290 TRP A O 1
ATOM 2357 N N . HIS A 1 291 ? -3.076 -21.043 3.100 1.00 95.06 291 HIS A N 1
ATOM 2358 C CA . HIS A 1 291 ? -3.906 -20.094 2.360 1.00 95.06 291 HIS A CA 1
ATOM 2359 C C . HIS A 1 291 ? -5.372 -20.109 2.813 1.00 95.06 291 HIS A C 1
ATOM 2361 O O . HIS A 1 291 ? -5.963 -21.172 3.011 1.00 95.06 291 HIS A O 1
ATOM 2367 N N . PHE A 1 292 ? -5.989 -18.928 2.880 1.00 95.81 292 PHE A N 1
ATOM 2368 C CA . PHE A 1 292 ? -7.420 -18.726 3.088 1.00 95.81 292 PHE A CA 1
ATOM 2369 C C . PHE A 1 292 ? -8.003 -17.829 1.988 1.00 95.81 292 PHE A C 1
ATOM 2371 O O . PHE A 1 292 ? -7.664 -16.650 1.894 1.00 95.81 292 PHE A O 1
ATOM 2378 N N . ASN A 1 293 ? -8.935 -18.364 1.193 1.00 96.19 293 ASN A N 1
ATOM 2379 C CA . ASN A 1 293 ? -9.724 -17.572 0.242 1.00 96.19 293 ASN A CA 1
ATOM 2380 C C . ASN A 1 293 ? -10.748 -16.724 1.003 1.00 96.19 293 ASN A C 1
ATOM 2382 O O . ASN A 1 293 ? -11.578 -17.281 1.730 1.00 96.19 293 ASN A O 1
ATOM 2386 N N . SER A 1 294 ? -10.693 -15.403 0.871 1.00 96.12 294 SER A N 1
ATOM 2387 C CA . SER A 1 294 ? -11.470 -14.464 1.681 1.00 96.12 294 SER A CA 1
ATOM 2388 C C . SER A 1 294 ? -11.953 -13.267 0.864 1.00 96.12 294 SER A C 1
ATOM 2390 O O . SER A 1 294 ? -11.539 -13.062 -0.277 1.00 96.12 294 SER A O 1
ATOM 2392 N N . GLU A 1 295 ? -12.833 -12.469 1.459 1.00 96.94 295 GLU A N 1
ATOM 2393 C CA . GLU A 1 295 ? -13.309 -11.222 0.869 1.00 96.94 295 GLU A CA 1
ATOM 2394 C C . GLU A 1 295 ? -13.657 -10.184 1.938 1.00 96.94 295 GLU A C 1
ATOM 2396 O O . GLU A 1 295 ? -14.112 -10.532 3.031 1.00 96.94 295 GLU A O 1
ATOM 2401 N N . TRP A 1 296 ? -13.435 -8.917 1.595 1.00 97.62 296 TRP A N 1
ATOM 2402 C CA . TRP A 1 296 ? -14.113 -7.765 2.173 1.00 97.62 296 TRP A CA 1
ATOM 2403 C C . TRP A 1 296 ? -15.395 -7.569 1.359 1.00 97.62 296 TRP A C 1
ATOM 2405 O O . TRP A 1 296 ? -15.363 -7.045 0.248 1.00 97.62 296 TRP A O 1
ATOM 2415 N N . GLY A 1 297 ? -16.504 -8.102 1.852 1.00 96.12 297 GLY A N 1
ATOM 2416 C CA . GLY A 1 297 ? -17.825 -8.004 1.242 1.00 96.12 297 GLY A CA 1
ATOM 2417 C C . GLY A 1 297 ? -18.742 -7.105 2.061 1.00 96.12 297 GLY A C 1
ATOM 2418 O O . GLY A 1 297 ? -18.309 -6.416 2.985 1.00 96.12 297 GLY A O 1
ATOM 2419 N N . GLU A 1 298 ? -20.032 -7.131 1.742 1.00 93.69 298 GLU A N 1
ATOM 2420 C CA . GLU A 1 298 ? -21.044 -6.446 2.542 1.00 93.69 298 GLU A CA 1
ATOM 2421 C C . GLU A 1 298 ? -21.069 -7.015 3.970 1.00 93.69 298 GLU A C 1
ATOM 2423 O O . GLU A 1 298 ? -21.252 -8.215 4.176 1.00 93.69 298 GLU A O 1
ATOM 2428 N N . GLY A 1 299 ? -20.834 -6.153 4.962 1.00 90.62 299 GLY A N 1
ATOM 2429 C CA . GLY A 1 299 ? -20.756 -6.557 6.366 1.00 90.62 299 GLY A CA 1
ATOM 2430 C C . GLY A 1 299 ? -19.431 -7.209 6.771 1.00 90.62 299 GLY A C 1
ATOM 2431 O O . GLY A 1 299 ? -19.301 -7.583 7.931 1.00 90.62 299 GLY A O 1
ATOM 2432 N N . THR A 1 300 ? -18.450 -7.325 5.864 1.00 94.69 300 THR A N 1
ATOM 2433 C CA . THR A 1 300 ? -17.079 -7.761 6.199 1.00 94.69 300 THR A CA 1
ATOM 2434 C C . THR A 1 300 ? -15.976 -6.812 5.719 1.00 94.69 300 THR A C 1
ATOM 2436 O O . THR A 1 300 ? -14.789 -7.097 5.848 1.00 94.69 300 THR A O 1
ATOM 2439 N N . ASN A 1 301 ? -16.341 -5.652 5.185 1.00 96.62 301 ASN A N 1
ATOM 2440 C CA . ASN A 1 301 ? -15.453 -4.564 4.777 1.00 96.62 301 ASN A CA 1
ATOM 2441 C C . ASN A 1 301 ? -15.231 -3.566 5.925 1.00 96.62 301 ASN A C 1
ATOM 2443 O O . ASN A 1 301 ? -15.548 -2.387 5.816 1.00 96.62 301 ASN A O 1
ATOM 2447 N N . GLY A 1 302 ? -14.721 -4.053 7.059 1.00 95.19 302 GLY A N 1
ATOM 2448 C CA . GLY A 1 302 ? -14.638 -3.291 8.308 1.00 95.19 302 GLY A CA 1
ATOM 2449 C C . GLY A 1 302 ? -13.638 -2.127 8.321 1.00 95.19 302 GLY A C 1
ATOM 2450 O O . GLY A 1 302 ? -13.717 -1.264 9.196 1.00 95.19 302 GLY A O 1
ATOM 2451 N N . GLY A 1 303 ? -12.706 -2.105 7.369 1.00 94.62 303 GLY A N 1
ATOM 2452 C CA . GLY A 1 303 ? -11.673 -1.081 7.217 1.00 94.62 303 GLY A CA 1
ATOM 2453 C C . GLY A 1 303 ? -10.515 -1.203 8.191 1.00 94.62 303 GLY A C 1
ATOM 2454 O O . GLY A 1 303 ? -10.187 -2.316 8.596 1.00 94.62 303 GLY A O 1
ATOM 2455 N N . ASN A 1 304 ? -9.856 -0.092 8.526 1.00 93.38 304 ASN A N 1
ATOM 2456 C CA . ASN A 1 304 ? -8.669 -0.087 9.384 1.00 93.38 304 ASN A CA 1
ATOM 2457 C C . ASN A 1 304 ? -9.025 0.076 10.888 1.00 93.38 304 ASN A C 1
ATOM 2459 O O . ASN A 1 304 ? -10.144 0.466 11.213 1.00 93.38 304 ASN A O 1
ATOM 2463 N N . PRO A 1 305 ? -8.089 -0.158 11.833 1.00 91.56 305 PRO A N 1
ATOM 2464 C CA . PRO A 1 305 ? -8.384 -0.152 13.272 1.00 91.56 305 PRO A CA 1
ATOM 2465 C C . PRO A 1 305 ? -8.773 1.195 13.900 1.00 91.56 305 PRO A C 1
ATOM 2467 O O . PRO A 1 305 ? -9.073 1.246 15.091 1.00 91.56 305 PRO A O 1
ATOM 2470 N N . THR A 1 306 ? -8.732 2.292 13.144 1.00 88.00 306 THR A N 1
ATOM 2471 C CA . THR A 1 306 ? -9.290 3.590 13.561 1.00 88.00 306 THR A CA 1
ATOM 2472 C C . THR A 1 306 ? -10.808 3.666 13.380 1.00 88.00 306 THR A C 1
ATOM 2474 O O . THR A 1 306 ? -11.424 4.635 13.823 1.00 88.00 306 THR A O 1
ATOM 2477 N N . LEU A 1 307 ? -11.406 2.644 12.761 1.00 89.75 307 LEU A N 1
ATOM 2478 C CA . LEU A 1 307 ? -12.835 2.537 12.512 1.00 89.75 307 LEU A CA 1
ATOM 2479 C C . LEU A 1 307 ? -13.478 1.531 13.474 1.00 89.75 307 LEU A C 1
ATOM 2481 O O . LEU A 1 307 ? -12.974 0.419 13.639 1.00 89.75 307 LEU A O 1
ATOM 2485 N N . VAL A 1 308 ? -14.634 1.859 14.059 1.00 90.50 308 VAL A N 1
ATOM 2486 C CA . VAL A 1 308 ? -15.404 0.919 14.910 1.00 90.50 308 VAL A CA 1
ATOM 2487 C C . VAL A 1 308 ? -15.788 -0.355 14.161 1.00 90.50 308 VAL A C 1
ATOM 2489 O O . VAL A 1 308 ? -15.860 -1.438 14.737 1.00 90.50 308 VAL A O 1
ATOM 2492 N N . THR A 1 309 ? -15.984 -0.242 12.848 1.00 93.31 309 THR A N 1
ATOM 2493 C CA . THR A 1 309 ? -16.316 -1.360 11.964 1.00 93.31 309 THR A CA 1
ATOM 2494 C C . THR A 1 309 ? -15.160 -2.335 11.772 1.00 93.31 309 THR A C 1
ATOM 2496 O O . THR A 1 309 ? -15.383 -3.399 11.207 1.00 93.31 309 THR A O 1
ATOM 2499 N N . TRP A 1 310 ? -13.946 -2.045 12.256 1.00 95.19 310 TRP A N 1
ATOM 2500 C CA . TRP A 1 310 ? -12.767 -2.897 12.069 1.00 95.19 310 TRP A CA 1
ATOM 2501 C C . TRP A 1 310 ? -12.998 -4.355 12.486 1.00 95.19 310 TRP A C 1
ATOM 2503 O O . TRP A 1 310 ? -12.509 -5.277 11.829 1.00 95.19 310 TRP A O 1
ATOM 2513 N N . ARG A 1 311 ? -13.796 -4.566 13.537 1.00 94.62 311 ARG A N 1
ATOM 2514 C CA . ARG A 1 311 ? -14.172 -5.892 14.048 1.00 94.62 311 ARG A CA 1
ATOM 2515 C C . ARG A 1 311 ? -15.038 -6.724 13.093 1.00 94.62 311 ARG A C 1
ATOM 2517 O O . ARG A 1 311 ? -15.206 -7.917 13.316 1.00 94.62 311 ARG A O 1
ATOM 2524 N N . GLU A 1 312 ? -15.585 -6.105 12.050 1.00 95.62 312 GLU A N 1
ATOM 2525 C CA . GLU A 1 312 ? -16.364 -6.779 11.009 1.00 95.62 312 GLU A CA 1
ATOM 2526 C C . GLU A 1 312 ? -15.478 -7.390 9.912 1.00 95.62 312 GLU A C 1
ATOM 2528 O O . GLU A 1 312 ? -15.944 -8.243 9.163 1.00 95.62 312 GLU A O 1
ATOM 2533 N N . ASN A 1 313 ? -14.191 -7.026 9.817 1.00 97.75 313 ASN A N 1
ATOM 2534 C CA . ASN A 1 313 ? -13.273 -7.671 8.869 1.00 97.75 313 ASN A CA 1
ATOM 2535 C C . ASN A 1 313 ? -13.206 -9.196 9.079 1.00 97.75 313 ASN A C 1
ATOM 2537 O O . ASN A 1 313 ? -13.426 -9.674 10.191 1.00 97.75 313 ASN A O 1
ATOM 2541 N N . PRO A 1 314 ? -12.823 -9.994 8.064 1.00 97.62 314 PRO A N 1
ATOM 2542 C CA . PRO A 1 314 ? -12.575 -11.418 8.259 1.00 97.62 314 PRO A CA 1
ATOM 2543 C C . PRO A 1 314 ? -11.523 -11.664 9.352 1.00 97.62 314 PRO A C 1
ATOM 2545 O O . PRO A 1 314 ? -10.379 -11.231 9.231 1.00 97.62 314 PRO A O 1
ATOM 2548 N N . LEU A 1 315 ? -11.898 -12.393 10.406 1.00 97.75 315 LEU A N 1
ATOM 2549 C CA . LEU A 1 315 ? -11.045 -12.632 11.573 1.00 97.75 315 LEU A CA 1
ATOM 2550 C C . LEU A 1 315 ? -10.418 -14.031 11.539 1.00 97.75 315 LEU A C 1
ATOM 2552 O O . LEU A 1 315 ? -11.094 -15.027 11.264 1.00 97.75 315 LEU A O 1
ATOM 2556 N N . TYR A 1 316 ? -9.130 -14.120 11.875 1.00 98.31 316 TYR A N 1
ATOM 2557 C CA . TYR A 1 316 ? -8.391 -15.382 11.942 1.00 98.31 316 TYR A CA 1
ATOM 2558 C C . TYR A 1 316 ? -7.797 -15.558 13.333 1.00 98.31 316 TYR A C 1
ATOM 2560 O O . TYR A 1 316 ? -6.888 -14.829 13.711 1.00 98.31 316 TYR A O 1
ATOM 2568 N N . VAL A 1 317 ? -8.305 -16.526 14.092 1.00 97.56 317 VAL A N 1
ATOM 2569 C CA . VAL A 1 317 ? -7.820 -16.864 15.432 1.00 97.56 317 VAL A CA 1
ATOM 2570 C C . VAL A 1 317 ? -6.398 -17.397 15.332 1.00 97.56 317 VAL A C 1
ATOM 2572 O O . VAL A 1 317 ? -6.148 -18.359 14.602 1.00 97.56 317 VAL A O 1
ATOM 2575 N N . VAL A 1 318 ? -5.496 -16.798 16.103 1.00 97.88 318 VAL A N 1
ATOM 2576 C CA . VAL A 1 318 ? -4.088 -17.177 16.217 1.00 97.88 318 VAL A CA 1
ATOM 2577 C C . VAL A 1 318 ? -3.818 -17.654 17.637 1.00 97.88 318 VAL A C 1
ATOM 2579 O O . VAL A 1 318 ? -4.149 -16.968 18.609 1.00 97.88 318 VAL A O 1
ATOM 2582 N N . ARG A 1 319 ? -3.200 -18.830 17.759 1.00 97.00 319 ARG A N 1
ATOM 2583 C CA . ARG A 1 319 ? -2.778 -19.406 19.041 1.00 97.00 319 ARG A CA 1
ATOM 2584 C C . ARG A 1 319 ? -1.318 -19.800 18.988 1.00 97.00 319 ARG A C 1
ATOM 2586 O O . ARG A 1 319 ? -0.974 -20.626 18.150 1.00 97.00 319 ARG A O 1
ATOM 2593 N N . ASN A 1 320 ? -0.511 -19.248 19.893 1.00 97.25 320 ASN A N 1
ATOM 2594 C CA . ASN A 1 320 ? 0.849 -19.713 20.154 1.00 97.25 320 ASN A CA 1
ATOM 2595 C C . ASN A 1 320 ? 0.901 -20.376 21.532 1.00 97.25 320 ASN A C 1
ATOM 2597 O O . ASN A 1 320 ? 0.780 -19.688 22.544 1.00 97.25 320 ASN A O 1
ATOM 2601 N N . THR A 1 321 ? 1.086 -21.693 21.579 1.00 97.00 321 THR A N 1
ATOM 2602 C CA . THR A 1 321 ? 1.175 -22.453 22.833 1.00 97.00 321 THR A CA 1
ATOM 2603 C C . THR A 1 321 ? 2.611 -22.670 23.311 1.00 97.00 321 THR A C 1
ATOM 2605 O O . THR A 1 321 ? 2.810 -23.432 24.253 1.00 97.00 321 THR A O 1
ATOM 2608 N N . SER A 1 322 ? 3.621 -22.100 22.643 1.00 96.62 322 SER A N 1
ATOM 2609 C CA . SER A 1 322 ? 5.003 -22.164 23.125 1.00 96.62 322 SER A CA 1
ATOM 2610 C C . SER A 1 322 ? 5.327 -21.037 24.099 1.00 96.62 322 SER A C 1
ATOM 2612 O O . SER A 1 322 ? 4.747 -19.952 24.044 1.00 96.62 322 SER A O 1
ATOM 2614 N N . ASP A 1 323 ? 6.342 -21.283 24.926 1.00 96.44 323 ASP A N 1
ATOM 2615 C CA . ASP A 1 323 ? 6.922 -20.293 25.841 1.00 96.44 323 ASP A CA 1
ATOM 2616 C C . ASP A 1 323 ? 7.890 -19.318 25.152 1.00 96.44 323 ASP A C 1
ATOM 2618 O O . ASP A 1 323 ? 8.359 -18.364 25.768 1.00 96.44 323 ASP A O 1
ATOM 2622 N N . GLU A 1 324 ? 8.149 -19.518 23.858 1.00 95.56 324 GLU A N 1
ATOM 2623 C CA . GLU A 1 324 ? 8.974 -18.642 23.026 1.00 95.56 324 GLU A CA 1
ATOM 2624 C C . GLU A 1 324 ? 8.127 -17.901 21.974 1.00 95.56 324 GLU A C 1
ATOM 2626 O O . GLU A 1 324 ? 7.105 -18.433 21.512 1.00 95.56 324 GLU A O 1
ATOM 2631 N N . PRO A 1 325 ? 8.525 -16.679 21.575 1.00 96.81 325 PRO A N 1
ATOM 2632 C CA . PRO A 1 325 ? 7.922 -15.995 20.440 1.00 96.81 325 PRO A CA 1
ATOM 2633 C C . PRO A 1 325 ? 8.258 -16.719 19.131 1.00 96.81 325 PRO A C 1
ATOM 2635 O O . PRO A 1 325 ? 9.380 -17.187 18.933 1.00 96.81 325 PRO A O 1
ATOM 2638 N N . LEU A 1 326 ? 7.296 -16.768 18.211 1.00 96.56 326 LEU A N 1
ATOM 2639 C CA . LEU A 1 326 ? 7.443 -17.413 16.906 1.00 96.56 326 LEU A CA 1
ATOM 2640 C C . LEU A 1 326 ? 7.211 -16.409 15.783 1.00 96.56 326 LEU A C 1
ATOM 2642 O O . LEU A 1 326 ? 6.350 -15.540 15.884 1.00 96.56 326 LEU A O 1
ATOM 2646 N N . GLN A 1 327 ? 7.976 -16.528 14.703 1.00 95.00 327 GLN A N 1
ATOM 2647 C CA . GLN A 1 327 ? 7.887 -15.622 13.562 1.00 95.00 327 GLN A CA 1
ATOM 2648 C C . GLN A 1 327 ? 7.164 -16.286 12.389 1.00 95.00 327 GLN A C 1
ATOM 2650 O O . GLN A 1 327 ? 7.398 -17.454 12.073 1.00 95.00 327 GLN A O 1
ATOM 2655 N N . ILE A 1 328 ? 6.324 -15.508 11.712 1.00 96.12 328 ILE A N 1
ATOM 2656 C CA . ILE A 1 328 ? 5.702 -15.875 10.442 1.00 96.12 328 ILE A CA 1
ATOM 2657 C C . ILE A 1 328 ? 5.928 -14.780 9.403 1.00 96.12 328 ILE A C 1
ATOM 2659 O O . ILE A 1 328 ? 6.092 -13.601 9.732 1.00 96.12 328 ILE A O 1
ATOM 2663 N N . MET A 1 329 ? 5.833 -15.172 8.140 1.00 96.44 329 MET A N 1
ATOM 2664 C CA . MET A 1 329 ? 5.535 -14.254 7.046 1.00 96.44 329 MET A CA 1
ATOM 2665 C C . MET A 1 329 ? 4.048 -14.368 6.734 1.00 96.44 329 MET A C 1
ATOM 2667 O O . MET A 1 329 ? 3.573 -15.474 6.499 1.00 96.44 329 MET A O 1
ATOM 2671 N N . ALA A 1 330 ? 3.315 -13.259 6.730 1.00 97.25 330 ALA A N 1
ATOM 2672 C CA . ALA A 1 330 ? 1.896 -13.216 6.382 1.00 97.25 330 ALA A CA 1
ATOM 2673 C C . ALA A 1 330 ? 1.668 -12.252 5.214 1.00 97.25 330 ALA A C 1
ATOM 2675 O O . ALA A 1 330 ? 2.354 -11.241 5.104 1.00 97.25 330 ALA A O 1
ATOM 2676 N N . MET A 1 331 ? 0.718 -12.565 4.340 1.00 96.88 331 MET A N 1
ATOM 2677 C CA . MET A 1 331 ? 0.477 -11.844 3.096 1.00 96.88 331 MET A CA 1
ATOM 2678 C C . MET A 1 331 ? -1.012 -11.721 2.803 1.00 96.88 331 MET A C 1
ATOM 2680 O O . MET A 1 331 ? -1.740 -12.708 2.889 1.00 96.88 331 MET A O 1
ATOM 2684 N N . VAL A 1 332 ? -1.440 -10.541 2.366 1.00 97.56 332 VAL A N 1
ATOM 2685 C CA . VAL A 1 332 ? -2.736 -10.330 1.713 1.00 97.56 332 VAL A CA 1
ATOM 2686 C C . VAL A 1 332 ? -2.484 -10.194 0.215 1.00 97.56 332 VAL A C 1
ATOM 2688 O O . VAL A 1 332 ? -1.838 -9.243 -0.207 1.00 97.56 332 VAL A O 1
ATOM 2691 N N . GLY A 1 333 ? -2.931 -11.175 -0.574 1.00 96.12 333 GLY A N 1
ATOM 2692 C CA . GLY A 1 333 ? -2.803 -11.174 -2.034 1.00 96.12 333 GLY A CA 1
ATOM 2693 C C . GLY A 1 333 ? -4.131 -10.861 -2.720 1.00 96.12 333 GLY A C 1
ATOM 2694 O O . GLY A 1 333 ? -5.127 -11.538 -2.472 1.00 96.12 333 GLY A O 1
ATOM 2695 N N . GLN A 1 334 ? -4.162 -9.866 -3.592 1.00 95.38 334 GLN A N 1
ATOM 2696 C CA . GLN A 1 334 ? -5.348 -9.428 -4.322 1.00 95.38 334 GLN A CA 1
ATOM 2697 C C . GLN A 1 334 ? -5.395 -10.063 -5.724 1.00 95.38 334 GLN A C 1
ATOM 2699 O O . GLN A 1 334 ? -4.352 -10.341 -6.322 1.00 95.38 334 GLN A O 1
ATOM 2704 N N . PRO A 1 335 ? -6.586 -10.313 -6.296 1.00 93.38 335 PRO A N 1
ATOM 2705 C CA . PRO A 1 335 ? -6.699 -10.777 -7.669 1.00 93.38 335 PRO A CA 1
ATOM 2706 C C . PRO A 1 335 ? -6.074 -9.784 -8.655 1.00 93.38 335 PRO A C 1
ATOM 2708 O O . PRO A 1 335 ? -6.561 -8.667 -8.807 1.00 93.38 335 PRO A O 1
ATOM 2711 N N . ASP A 1 336 ? -5.025 -10.221 -9.354 1.00 91.56 336 ASP A N 1
ATOM 2712 C CA . ASP A 1 336 ? -4.469 -9.493 -10.498 1.00 91.56 336 ASP A CA 1
ATOM 2713 C C . ASP A 1 336 ? -5.545 -9.013 -11.494 1.00 91.56 336 ASP A C 1
ATOM 2715 O O . ASP A 1 336 ? -6.437 -9.766 -11.904 1.00 91.56 336 ASP A O 1
ATOM 2719 N N . GLN A 1 337 ? -5.429 -7.750 -11.908 1.00 89.12 337 GLN A N 1
ATOM 2720 C CA . GLN A 1 337 ? -6.396 -7.077 -12.779 1.00 89.12 337 GLN A CA 1
ATOM 2721 C C . GLN A 1 337 ? -5.875 -6.866 -14.206 1.00 89.12 337 GLN A C 1
ATOM 2723 O O . GLN A 1 337 ? -6.645 -6.450 -15.069 1.00 89.12 337 GLN A O 1
ATOM 2728 N N . ARG A 1 338 ? -4.612 -7.207 -14.500 1.00 87.25 338 ARG A N 1
ATOM 2729 C CA . ARG A 1 338 ? -3.969 -6.941 -15.802 1.00 87.25 338 ARG A CA 1
ATOM 2730 C C . ARG A 1 338 ? -4.616 -7.679 -16.959 1.00 87.25 338 ARG A C 1
ATOM 2732 O O . ARG A 1 338 ? -4.690 -7.170 -18.074 1.00 87.25 338 ARG A O 1
ATOM 2739 N N . HIS A 1 339 ? -5.187 -8.850 -16.689 1.00 80.25 339 HIS A N 1
ATOM 2740 C CA . HIS A 1 339 ? -6.005 -9.553 -17.673 1.00 80.25 339 HIS A CA 1
ATOM 2741 C C . HIS A 1 339 ? -7.235 -8.744 -18.127 1.00 80.25 339 HIS A C 1
ATOM 2743 O O . HIS A 1 339 ? -7.864 -9.143 -19.093 1.00 80.25 339 HIS A O 1
ATOM 2749 N N . LYS A 1 340 ? -7.613 -7.637 -17.479 1.00 80.50 340 LYS A N 1
ATOM 2750 C CA . LYS A 1 340 ? -8.704 -6.758 -17.930 1.00 80.50 340 LYS A CA 1
ATOM 2751 C C . LYS A 1 340 ? -8.224 -5.644 -18.859 1.00 80.50 340 LYS A C 1
ATOM 2753 O O . LYS A 1 340 ? -9.010 -5.188 -19.681 1.00 80.50 340 LYS A O 1
ATOM 2758 N N . LEU A 1 341 ? -6.942 -5.274 -18.806 1.00 81.25 341 LEU A N 1
ATOM 2759 C CA . LEU A 1 341 ? -6.379 -4.148 -19.565 1.00 81.25 341 LEU A CA 1
ATOM 2760 C C . LEU A 1 341 ? -6.505 -4.334 -21.082 1.00 81.25 341 LEU A C 1
ATOM 2762 O O . LEU A 1 341 ? -6.771 -3.385 -21.808 1.00 81.25 341 LEU A O 1
ATOM 2766 N N . HIS A 1 342 ? -6.421 -5.575 -21.574 1.00 74.00 342 HIS A N 1
ATOM 2767 C CA . HIS A 1 342 ? -6.610 -5.846 -23.005 1.00 74.00 342 HIS A CA 1
ATOM 2768 C C . HIS A 1 342 ? -8.066 -5.668 -23.480 1.00 74.00 342 HIS A C 1
ATOM 2770 O O . HIS A 1 342 ? -8.302 -5.507 -24.675 1.00 74.00 342 HIS A O 1
ATOM 2776 N N . LEU A 1 343 ? -9.040 -5.717 -22.563 1.00 79.12 343 LEU A N 1
ATOM 2777 C CA . LEU A 1 343 ? -10.457 -5.457 -22.840 1.00 79.12 343 LEU A CA 1
ATOM 2778 C C . LEU A 1 343 ? -10.837 -4.003 -22.536 1.00 79.12 343 LEU A C 1
ATOM 2780 O O . LEU A 1 343 ? -11.773 -3.480 -23.136 1.00 79.12 343 LEU A O 1
ATOM 2784 N N . MET A 1 344 ? -10.126 -3.366 -21.604 1.00 80.56 344 MET A N 1
ATOM 2785 C CA . MET A 1 344 ? -10.376 -2.013 -21.106 1.00 80.56 344 MET A CA 1
ATOM 2786 C C . MET A 1 344 ? -9.047 -1.239 -21.021 1.00 80.56 344 MET A C 1
ATOM 2788 O O . MET A 1 344 ? -8.503 -1.084 -19.933 1.00 80.56 344 MET A O 1
ATOM 2792 N N . PRO A 1 345 ? -8.505 -0.737 -22.147 1.00 68.75 345 PRO A N 1
ATOM 2793 C CA . PRO A 1 345 ? -7.154 -0.155 -22.191 1.00 68.75 345 PRO A CA 1
ATOM 2794 C C . PRO A 1 345 ? -6.988 1.159 -21.419 1.00 68.75 345 PRO A C 1
ATOM 2796 O O . PRO A 1 345 ? -5.871 1.606 -21.209 1.00 68.75 345 PRO A O 1
ATOM 2799 N N . GLN A 1 346 ? -8.099 1.802 -21.061 1.00 74.69 346 GLN A N 1
ATOM 2800 C CA . GLN A 1 346 ? -8.138 3.041 -20.277 1.00 74.69 346 GLN A CA 1
ATOM 2801 C C . GLN A 1 346 ? -8.254 2.768 -18.772 1.00 74.69 346 GLN A C 1
ATOM 2803 O O . GLN A 1 346 ? -8.221 3.698 -17.977 1.00 74.69 346 GLN A O 1
ATOM 2808 N N . GLN A 1 347 ? -8.474 1.511 -18.379 1.00 76.56 347 GLN A N 1
ATOM 2809 C CA . GLN A 1 347 ? -8.580 1.143 -16.979 1.00 76.56 347 GLN A CA 1
ATOM 2810 C C . GLN A 1 347 ? -7.182 1.097 -16.365 1.00 76.56 347 GLN A C 1
ATOM 2812 O O . GLN A 1 347 ? -6.304 0.416 -16.884 1.00 76.56 347 GLN A O 1
ATOM 2817 N N . GLU A 1 348 ? -6.996 1.755 -15.228 1.00 78.25 348 GLU A N 1
ATOM 2818 C CA . GLU A 1 348 ? -5.776 1.623 -14.437 1.00 78.25 348 GLU A CA 1
ATOM 2819 C C . GLU A 1 348 ? -5.866 0.447 -13.459 1.00 78.25 348 GLU A C 1
ATOM 2821 O O . GLU A 1 348 ? -6.949 -0.027 -13.089 1.00 78.25 348 GLU A O 1
ATOM 2826 N N . LEU A 1 349 ? -4.704 -0.041 -13.030 1.00 84.12 349 LEU A N 1
ATOM 2827 C CA . LEU A 1 349 ? -4.631 -1.033 -11.966 1.00 84.12 349 LEU A CA 1
ATOM 2828 C C . LEU A 1 349 ? -5.019 -0.375 -10.645 1.00 84.12 349 LEU A C 1
ATOM 2830 O O . LEU A 1 349 ? -4.320 0.505 -10.159 1.00 84.12 349 LEU A O 1
ATOM 2834 N N . ASN A 1 350 ? -6.116 -0.841 -10.053 1.00 87.00 350 ASN A N 1
ATOM 2835 C CA . ASN A 1 350 ? -6.615 -0.312 -8.791 1.00 87.00 350 ASN A CA 1
ATOM 2836 C C . ASN A 1 350 ? -6.693 -1.426 -7.745 1.00 87.00 350 ASN A C 1
ATOM 2838 O O . ASN A 1 350 ? -7.694 -2.143 -7.646 1.00 87.00 350 ASN A O 1
ATOM 2842 N N . TYR A 1 351 ? -5.607 -1.609 -7.000 1.00 92.88 351 TYR A N 1
ATOM 2843 C CA . TYR A 1 351 ? -5.560 -2.523 -5.865 1.00 92.88 351 TYR A CA 1
ATOM 2844 C C . TYR A 1 351 ? -6.026 -1.805 -4.600 1.00 92.88 351 TYR A C 1
ATOM 2846 O O . TYR A 1 351 ? -5.658 -0.663 -4.345 1.00 92.88 351 TYR A O 1
ATOM 2854 N N . ILE A 1 352 ? -6.821 -2.492 -3.783 1.00 95.50 352 ILE A N 1
ATOM 2855 C CA . ILE A 1 352 ? -7.326 -1.935 -2.530 1.00 95.50 352 ILE A CA 1
ATOM 2856 C C . ILE A 1 352 ? -6.141 -1.702 -1.602 1.00 95.50 352 ILE A C 1
ATOM 2858 O O . ILE A 1 352 ? -5.350 -2.619 -1.358 1.00 95.50 352 ILE A O 1
ATOM 2862 N N . GLN A 1 353 ? -6.036 -0.493 -1.057 1.00 96.62 353 GLN A N 1
ATOM 2863 C CA . GLN A 1 353 ? -5.055 -0.209 -0.025 1.00 96.62 353 GLN A CA 1
ATOM 2864 C C . GLN A 1 353 ? -5.393 -1.049 1.211 1.00 96.62 353 GLN A C 1
ATOM 2866 O O . GLN A 1 353 ? -6.436 -0.858 1.833 1.00 96.62 353 GLN A O 1
ATOM 2871 N N . CYS A 1 354 ? -4.541 -2.007 1.565 1.00 96.62 354 CYS A N 1
ATOM 2872 C CA . CYS A 1 354 ? -4.839 -2.975 2.618 1.00 96.62 354 CYS A CA 1
ATOM 2873 C C . CYS A 1 354 ? -3.621 -3.290 3.485 1.00 96.62 354 CYS A C 1
ATOM 2875 O O . CYS A 1 354 ? -2.479 -3.026 3.109 1.00 96.62 354 CYS A O 1
ATOM 2877 N N . GLY A 1 355 ? -3.871 -3.852 4.668 1.00 95.50 355 GLY A N 1
ATOM 2878 C CA . GLY A 1 355 ? -2.838 -4.182 5.642 1.00 95.50 355 GLY A CA 1
ATOM 2879 C C . GLY A 1 355 ? -3.219 -5.341 6.560 1.00 95.50 355 GLY A C 1
ATOM 2880 O O . GLY A 1 355 ? -4.333 -5.868 6.527 1.00 95.50 355 GLY A O 1
ATOM 2881 N N . LEU A 1 356 ? -2.260 -5.745 7.396 1.00 97.00 356 LEU A N 1
ATOM 2882 C CA . LEU A 1 356 ? -2.408 -6.820 8.378 1.00 97.00 356 LEU A CA 1
ATOM 2883 C C . LEU A 1 356 ? -2.177 -6.297 9.789 1.00 97.00 356 LEU A C 1
ATOM 2885 O O . LEU A 1 356 ? -1.184 -5.623 10.061 1.00 97.00 356 LEU A O 1
ATOM 2889 N N . VAL A 1 357 ? -3.058 -6.674 10.708 1.00 97.12 357 VAL A N 1
ATOM 2890 C CA . VAL A 1 357 ? -2.925 -6.346 12.129 1.00 97.12 357 VAL A CA 1
ATOM 2891 C C . VAL A 1 357 ? -3.005 -7.628 12.945 1.00 97.12 357 VAL A C 1
ATOM 2893 O O . VAL A 1 357 ? -3.939 -8.411 12.778 1.00 97.12 357 VAL A O 1
ATOM 2896 N N . LEU A 1 358 ? -2.030 -7.846 13.832 1.00 97.88 358 LEU A N 1
ATOM 2897 C CA . LEU A 1 358 ? -2.112 -8.888 14.856 1.00 97.88 358 LEU A CA 1
ATOM 2898 C C . LEU A 1 358 ? -2.598 -8.246 16.150 1.00 97.88 358 LEU A C 1
ATOM 2900 O O . LEU A 1 358 ? -1.990 -7.302 16.655 1.00 97.88 358 LEU A O 1
ATOM 2904 N N . SER A 1 359 ? -3.673 -8.788 16.695 1.00 96.75 359 SER A N 1
ATOM 2905 C CA . SER A 1 359 ? -4.328 -8.322 17.908 1.00 96.75 359 SER A CA 1
ATOM 2906 C C . SER A 1 359 ? -4.327 -9.423 18.955 1.00 96.75 359 SER A C 1
ATOM 2908 O O . SER A 1 359 ? -4.599 -10.569 18.622 1.00 96.75 359 SER A O 1
ATOM 2910 N N . GLN A 1 360 ? -4.028 -9.105 20.208 1.00 96.12 360 GLN A N 1
ATOM 2911 C CA . GLN A 1 360 ? -4.029 -10.040 21.328 1.00 96.12 360 GLN A CA 1
ATOM 2912 C C . GLN A 1 360 ? -5.219 -9.773 22.234 1.00 96.12 360 GLN A C 1
ATOM 2914 O O . GLN A 1 360 ? -5.449 -8.625 22.612 1.00 96.12 360 GLN A O 1
ATOM 2919 N N . SER A 1 361 ? -5.918 -10.835 22.629 1.00 94.25 361 SER A N 1
ATOM 2920 C CA . SER A 1 361 ? -6.931 -10.767 23.681 1.0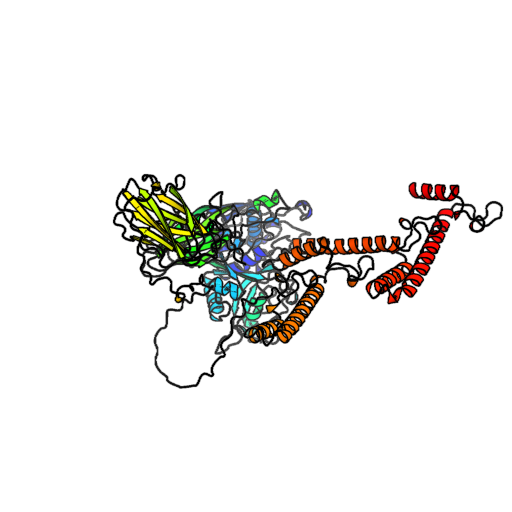0 94.25 361 SER A CA 1
ATOM 2921 C C . SER A 1 361 ? -6.280 -10.341 24.995 1.00 94.25 361 SER A C 1
ATOM 2923 O O . SER A 1 361 ? -5.279 -10.928 25.410 1.00 94.25 361 SER A O 1
ATOM 2925 N N . THR A 1 362 ? -6.838 -9.331 25.655 1.00 90.69 362 THR A N 1
ATOM 2926 C CA . THR A 1 362 ? -6.474 -8.991 27.039 1.00 90.69 362 THR A CA 1
ATOM 2927 C C . THR A 1 362 ? -7.284 -9.800 28.048 1.00 90.69 362 THR A C 1
ATOM 2929 O O . THR A 1 362 ? -6.891 -9.887 29.210 1.00 90.69 362 THR A O 1
ATOM 2932 N N . ASP A 1 363 ? -8.372 -10.436 27.603 1.00 79.19 363 ASP A N 1
ATOM 2933 C CA . ASP A 1 363 ? -9.186 -11.311 28.435 1.00 79.19 363 ASP A CA 1
ATOM 2934 C C . ASP A 1 363 ? -8.513 -12.677 28.655 1.00 79.19 363 ASP A C 1
ATOM 2936 O O . ASP A 1 363 ? -7.933 -13.280 27.745 1.00 79.19 363 ASP A O 1
ATOM 2940 N N . THR A 1 364 ? -8.638 -13.165 29.886 1.00 76.12 364 THR A N 1
ATOM 2941 C CA . THR A 1 364 ? -8.165 -14.465 30.368 1.00 76.12 364 THR A CA 1
ATOM 2942 C C . THR A 1 364 ? -9.082 -15.624 29.987 1.00 76.12 364 THR A C 1
ATOM 2944 O O . THR 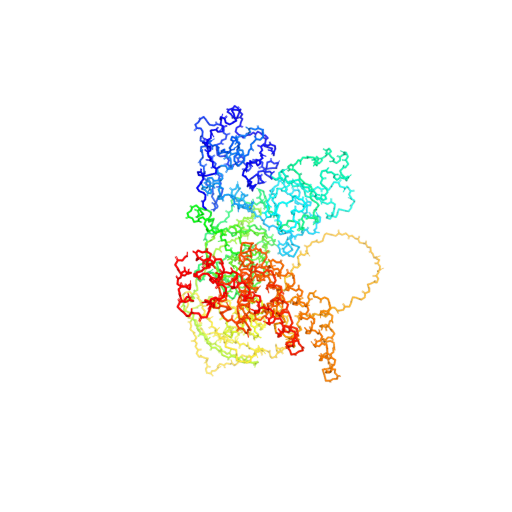A 1 364 ? -8.624 -16.764 29.972 1.00 76.12 364 THR A O 1
ATOM 2947 N N . THR A 1 365 ? -10.352 -15.359 29.655 1.00 77.25 365 THR A N 1
ATOM 2948 C CA . THR A 1 365 ? -11.326 -16.409 29.306 1.00 77.25 365 THR A CA 1
ATOM 2949 C C . THR A 1 365 ? -10.971 -17.147 28.010 1.00 77.25 365 THR A C 1
ATOM 2951 O O . THR A 1 365 ? -11.371 -18.295 27.828 1.00 77.25 365 THR A O 1
ATOM 2954 N N . MET A 1 366 ? -10.190 -16.515 27.121 1.00 85.94 366 MET A N 1
ATOM 2955 C CA . MET A 1 366 ? -9.793 -17.037 25.804 1.00 85.94 366 MET A CA 1
ATOM 2956 C C . MET A 1 366 ? -10.972 -17.515 24.929 1.00 85.94 366 MET A C 1
ATOM 2958 O O . MET A 1 366 ? -10.800 -18.384 24.064 1.00 85.94 366 MET A O 1
ATOM 2962 N N . ILE A 1 367 ? -12.163 -16.940 25.131 1.00 91.00 367 ILE A N 1
ATOM 2963 C CA . ILE A 1 367 ? -13.364 -17.237 24.342 1.00 91.00 367 ILE A CA 1
ATOM 2964 C C . ILE A 1 367 ? -13.239 -16.559 22.962 1.00 91.00 367 ILE A C 1
ATOM 2966 O O . ILE A 1 367 ? -13.030 -15.343 22.890 1.00 91.00 367 ILE A O 1
ATOM 2970 N N . PRO A 1 368 ? -13.341 -17.305 21.842 1.00 93.19 368 PRO A N 1
ATOM 2971 C CA . PRO A 1 368 ? -13.356 -16.715 20.506 1.00 93.19 368 PRO A CA 1
ATOM 2972 C C . PRO A 1 368 ? -14.542 -15.760 20.310 1.00 93.19 368 PRO A C 1
ATOM 2974 O O . PRO A 1 368 ? -15.677 -16.099 20.621 1.00 93.19 368 PRO A O 1
ATOM 2977 N N . THR A 1 369 ? -14.301 -14.573 19.758 1.00 94.56 369 THR A N 1
ATOM 2978 C CA . THR A 1 369 ? -15.304 -13.507 19.655 1.00 94.56 369 THR A CA 1
ATOM 2979 C C . THR A 1 369 ? -15.105 -12.654 18.410 1.00 94.56 369 THR A C 1
ATOM 2981 O O . THR A 1 369 ? -13.991 -12.508 17.915 1.00 94.56 369 THR A O 1
ATOM 2984 N N . TYR A 1 370 ? -16.200 -12.065 17.926 1.00 94.38 370 TYR A N 1
ATOM 2985 C CA . TYR A 1 370 ? -16.188 -11.016 16.904 1.00 94.38 370 TYR A CA 1
ATOM 2986 C C . TYR A 1 370 ? -16.097 -9.606 17.517 1.00 94.38 370 TYR A C 1
ATOM 2988 O O . TYR A 1 370 ? -15.944 -8.628 16.794 1.00 94.38 370 TYR A O 1
ATOM 2996 N N . LEU A 1 371 ? -16.195 -9.473 18.845 1.00 94.19 371 LEU A N 1
ATOM 2997 C CA . LEU A 1 371 ? -16.088 -8.196 19.556 1.00 94.19 371 LEU A CA 1
ATOM 2998 C C . LEU A 1 371 ? -14.622 -7.838 19.818 1.00 94.19 371 LEU A C 1
ATOM 3000 O O . LEU A 1 371 ? -14.149 -7.875 20.955 1.00 94.19 371 LEU A O 1
ATOM 3004 N N . LEU A 1 372 ? -13.899 -7.509 18.747 1.00 94.19 372 LEU A N 1
ATOM 3005 C CA . LEU A 1 372 ? -12.540 -6.970 18.816 1.00 94.19 372 LEU A CA 1
ATOM 3006 C C . LEU A 1 372 ? -12.600 -5.467 19.104 1.00 94.19 372 LEU A C 1
ATOM 3008 O O . LEU A 1 372 ? -12.495 -4.639 18.203 1.00 94.19 372 LEU A O 1
ATOM 3012 N N . THR A 1 373 ? -12.803 -5.124 20.372 1.00 92.56 373 THR A N 1
ATOM 3013 C CA . THR A 1 373 ? -12.890 -3.744 20.868 1.00 92.56 373 THR A CA 1
ATOM 3014 C C . THR A 1 373 ? -11.591 -3.318 21.561 1.00 92.56 373 THR A C 1
ATOM 3016 O O . THR A 1 373 ? -10.810 -4.148 22.024 1.00 92.56 373 THR A O 1
ATOM 3019 N N . ALA A 1 374 ? -11.334 -2.012 21.649 1.00 89.81 374 ALA A N 1
ATOM 3020 C CA . ALA A 1 374 ? -10.069 -1.496 22.187 1.00 89.81 374 ALA A CA 1
ATOM 3021 C C . ALA A 1 374 ? -9.852 -1.804 23.685 1.00 89.81 374 ALA A C 1
ATOM 3023 O O . ALA A 1 374 ? -8.716 -1.801 24.152 1.00 89.81 374 ALA A O 1
ATOM 3024 N N . ASN A 1 375 ? -10.916 -2.107 24.439 1.00 91.31 375 ASN A N 1
ATOM 3025 C CA . ASN A 1 375 ? -10.826 -2.469 25.857 1.00 91.31 375 ASN A CA 1
ATOM 3026 C C . ASN A 1 375 ? -10.403 -3.932 26.094 1.00 91.31 375 ASN A C 1
ATOM 3028 O O . ASN A 1 375 ? -9.742 -4.223 27.089 1.00 91.31 375 ASN A O 1
ATOM 3032 N N . ASN A 1 376 ? -10.791 -4.856 25.209 1.00 91.44 376 ASN A N 1
ATOM 3033 C CA . ASN A 1 376 ? -10.563 -6.297 25.385 1.00 91.44 376 ASN A CA 1
ATOM 3034 C C . ASN A 1 376 ? -9.481 -6.861 24.443 1.00 91.44 376 ASN A C 1
ATOM 3036 O O . ASN A 1 376 ? -9.160 -8.048 24.510 1.00 91.44 376 ASN A O 1
ATOM 3040 N N . HIS A 1 377 ? -8.901 -6.020 23.581 1.00 93.12 377 HIS A N 1
ATOM 3041 C CA . HIS A 1 377 ? -7.829 -6.403 22.673 1.00 93.12 377 HIS A CA 1
ATOM 3042 C C . HIS A 1 377 ? -6.744 -5.331 22.566 1.00 93.12 377 HIS A C 1
ATOM 3044 O O . HIS A 1 377 ? -7.025 -4.140 22.453 1.00 93.12 377 HIS A O 1
ATOM 3050 N N . ARG A 1 378 ? -5.482 -5.770 22.512 1.00 93.19 378 ARG A N 1
ATOM 3051 C CA . ARG A 1 378 ? -4.319 -4.913 22.247 1.00 93.19 378 ARG A CA 1
ATOM 3052 C C . ARG A 1 378 ? -3.677 -5.261 20.911 1.00 93.19 378 ARG A C 1
ATOM 3054 O O . ARG A 1 378 ? -3.461 -6.428 20.605 1.00 93.19 378 ARG A O 1
ATOM 3061 N N . MET A 1 379 ? -3.307 -4.255 20.131 1.00 92.69 379 MET A N 1
ATOM 3062 C CA . MET A 1 379 ? -2.597 -4.470 18.868 1.00 92.69 379 MET A CA 1
ATOM 3063 C C . MET A 1 379 ? -1.117 -4.742 19.144 1.00 92.69 379 MET A C 1
ATOM 3065 O O . MET A 1 379 ? -0.467 -3.968 19.841 1.00 92.69 379 MET A O 1
ATOM 3069 N N . VAL A 1 380 ? -0.595 -5.831 18.587 1.00 93.62 380 VAL A N 1
ATOM 3070 C CA . VAL A 1 380 ? 0.779 -6.315 18.812 1.00 93.62 380 VAL A CA 1
ATOM 3071 C C . VAL A 1 380 ? 1.634 -6.211 17.559 1.00 93.62 380 VAL A C 1
ATOM 3073 O O . VAL A 1 380 ? 2.839 -6.017 17.656 1.00 93.62 380 VAL A O 1
ATOM 3076 N N . HIS A 1 381 ? 1.003 -6.294 16.388 1.00 93.81 381 HIS A N 1
ATOM 3077 C CA . HIS A 1 381 ? 1.619 -5.993 15.099 1.00 93.81 381 HIS A CA 1
ATOM 3078 C C . HIS A 1 381 ? 0.695 -5.079 14.307 1.00 93.81 381 HIS A C 1
ATOM 3080 O O . HIS A 1 381 ? -0.510 -5.331 14.254 1.00 93.81 381 HIS A O 1
ATOM 3086 N N . LYS A 1 382 ? 1.256 -4.057 13.660 1.00 90.88 382 LYS A N 1
ATOM 3087 C CA . LYS A 1 382 ? 0.534 -3.162 12.752 1.00 90.88 382 LYS A CA 1
ATOM 3088 C C . LYS A 1 382 ? 1.321 -3.040 11.454 1.00 90.88 382 LYS A C 1
ATOM 3090 O O . LYS A 1 382 ? 2.377 -2.419 11.432 1.00 90.88 382 LYS A O 1
ATOM 3095 N N . GLY A 1 383 ? 0.813 -3.652 10.394 1.00 89.88 383 GLY A N 1
ATOM 3096 C CA . GLY A 1 383 ? 1.382 -3.515 9.064 1.00 89.88 383 GLY A CA 1
ATOM 3097 C C . GLY A 1 383 ? 1.078 -2.163 8.438 1.00 89.88 383 GLY A C 1
ATOM 3098 O O . GLY A 1 383 ? 0.062 -1.537 8.747 1.00 89.88 383 GLY A O 1
ATOM 3099 N N . LEU A 1 384 ? 1.948 -1.742 7.521 1.00 90.06 384 LEU A N 1
ATOM 3100 C CA . LEU A 1 384 ? 1.657 -0.626 6.629 1.00 90.06 384 LEU A CA 1
ATOM 3101 C C . LEU A 1 384 ? 0.522 -1.014 5.675 1.00 90.06 384 LEU A C 1
ATOM 3103 O O . LEU A 1 384 ? 0.467 -2.148 5.196 1.00 90.06 384 LEU A O 1
ATOM 3107 N N . TYR A 1 385 ? -0.371 -0.060 5.420 1.00 91.56 385 TYR A N 1
ATOM 3108 C CA . TYR A 1 385 ? -1.458 -0.211 4.461 1.00 91.56 385 TYR A CA 1
ATOM 3109 C C . TYR A 1 385 ? -0.961 0.231 3.086 1.00 91.56 385 TYR A C 1
ATOM 3111 O O . TYR A 1 385 ? -0.639 1.404 2.892 1.00 91.56 385 TYR A O 1
ATOM 3119 N N . MET A 1 386 ? -0.870 -0.711 2.151 1.00 91.56 386 MET A N 1
ATOM 3120 C CA . MET A 1 386 ? -0.301 -0.495 0.818 1.00 91.56 386 MET A CA 1
ATOM 3121 C C . MET A 1 386 ? -1.291 -0.940 -0.259 1.00 91.56 386 MET A C 1
ATOM 3123 O O . MET A 1 386 ? -2.056 -1.884 -0.066 1.00 91.56 386 MET A O 1
ATOM 3127 N N . ASP A 1 387 ? -1.272 -0.253 -1.392 1.00 92.50 387 ASP A N 1
ATOM 3128 C CA . ASP A 1 387 ? -2.072 -0.487 -2.599 1.00 92.50 387 ASP A CA 1
ATOM 3129 C C . ASP A 1 387 ? -1.354 -1.438 -3.573 1.00 92.50 387 ASP A C 1
ATOM 3131 O O . ASP A 1 387 ? -1.396 -1.288 -4.792 1.00 92.50 387 ASP A O 1
ATOM 3135 N N . PHE A 1 388 ? -0.663 -2.442 -3.029 1.00 92.81 388 PHE A N 1
ATOM 3136 C CA . PHE A 1 388 ? 0.028 -3.457 -3.818 1.00 92.81 388 PHE A CA 1
ATOM 3137 C C . PHE A 1 388 ? -0.828 -4.705 -3.992 1.00 92.81 388 PHE A C 1
ATOM 3139 O O . PHE A 1 388 ? -1.677 -5.038 -3.158 1.00 92.81 388 PHE A O 1
ATOM 3146 N N . ARG A 1 389 ? -0.557 -5.442 -5.075 1.00 94.56 389 ARG A N 1
ATOM 3147 C CA . ARG A 1 389 ? -1.191 -6.736 -5.324 1.00 94.56 389 ARG A CA 1
ATOM 3148 C C . ARG A 1 389 ? -0.924 -7.709 -4.175 1.00 94.56 389 ARG A C 1
ATOM 3150 O O . ARG A 1 389 ? -1.855 -8.357 -3.710 1.00 94.56 389 ARG A O 1
ATOM 3157 N N . GLU A 1 390 ? 0.310 -7.771 -3.679 1.00 94.19 390 GLU A N 1
ATOM 3158 C CA . GLU A 1 390 ? 0.688 -8.517 -2.479 1.00 94.19 390 GLU A CA 1
ATOM 3159 C C . GLU A 1 390 ? 1.194 -7.575 -1.378 1.00 94.19 390 GLU A C 1
ATOM 3161 O O . GLU A 1 390 ? 2.193 -6.885 -1.548 1.00 94.19 390 GLU A O 1
ATOM 3166 N N . VAL A 1 391 ? 0.550 -7.594 -0.209 1.00 96.06 391 VAL A N 1
ATOM 3167 C CA . VAL A 1 391 ? 1.014 -6.873 0.988 1.00 96.06 391 VAL A CA 1
ATOM 3168 C C . VAL A 1 391 ? 1.540 -7.878 2.002 1.00 96.06 391 VAL A C 1
ATOM 3170 O O . VAL A 1 391 ? 0.766 -8.616 2.616 1.00 96.06 391 VAL A O 1
ATOM 3173 N N . VAL A 1 392 ? 2.862 -7.915 2.187 1.00 96.19 392 VAL A N 1
ATOM 3174 C CA . VAL A 1 392 ? 3.557 -8.898 3.034 1.00 96.19 392 VAL A CA 1
ATOM 3175 C C . VAL A 1 392 ? 4.086 -8.258 4.312 1.00 96.19 392 VAL A C 1
ATOM 3177 O O . VAL A 1 392 ? 4.660 -7.175 4.300 1.00 96.19 392 VAL A O 1
ATOM 3180 N N . ASN A 1 393 ? 3.923 -8.958 5.431 1.00 94.62 393 ASN A N 1
ATOM 3181 C CA . ASN A 1 393 ? 4.387 -8.555 6.749 1.00 94.62 393 ASN A CA 1
ATOM 3182 C C . ASN A 1 393 ? 5.185 -9.681 7.411 1.00 94.62 393 ASN A C 1
ATOM 3184 O O . ASN A 1 393 ? 4.769 -10.842 7.402 1.00 94.62 393 ASN A O 1
ATOM 3188 N N . ARG A 1 394 ? 6.299 -9.317 8.051 1.00 93.94 394 ARG A N 1
ATOM 3189 C CA . ARG A 1 394 ? 6.981 -10.170 9.028 1.00 93.94 394 ARG A CA 1
ATOM 3190 C C . ARG A 1 394 ? 6.333 -9.946 10.389 1.00 93.94 394 ARG A C 1
ATOM 3192 O O . ARG A 1 394 ? 6.410 -8.840 10.915 1.00 93.94 394 ARG A O 1
ATOM 3199 N N . ILE A 1 395 ? 5.704 -10.977 10.945 1.00 95.25 395 ILE A N 1
ATOM 3200 C CA . ILE A 1 395 ? 4.941 -10.882 12.194 1.00 95.25 395 ILE A CA 1
ATOM 3201 C C . ILE A 1 395 ? 5.585 -11.785 13.242 1.00 95.25 395 ILE A C 1
ATOM 3203 O O . ILE A 1 395 ? 5.749 -12.985 13.021 1.00 95.25 395 ILE A O 1
ATOM 3207 N N . VAL A 1 396 ? 5.923 -11.210 14.396 1.00 95.88 396 VAL A N 1
ATOM 3208 C CA . VAL A 1 396 ? 6.369 -11.961 15.575 1.00 95.88 396 VAL A CA 1
ATOM 3209 C C . VAL A 1 396 ? 5.170 -12.171 16.490 1.00 95.88 396 VAL A C 1
ATOM 3211 O O . VAL A 1 396 ? 4.609 -11.218 17.027 1.00 95.88 396 VAL A O 1
ATOM 3214 N N . VAL A 1 397 ? 4.766 -13.425 16.658 1.00 97.44 397 VAL A N 1
ATOM 3215 C CA . VAL A 1 397 ? 3.687 -13.836 17.555 1.00 97.44 397 VAL A CA 1
ATOM 3216 C C . VAL A 1 397 ? 4.287 -14.097 18.942 1.00 97.44 397 VAL A C 1
ATOM 3218 O O . VAL A 1 397 ? 5.144 -14.976 19.067 1.00 97.44 397 VAL A O 1
ATOM 3221 N N . PRO A 1 398 ? 3.869 -13.360 19.990 1.00 97.12 398 PRO A N 1
ATOM 3222 C CA . PRO A 1 398 ? 4.348 -13.569 21.357 1.00 97.12 398 PRO A CA 1
ATOM 3223 C C . PRO A 1 398 ? 4.158 -15.012 21.860 1.00 97.12 398 PRO A C 1
ATOM 3225 O O . PRO A 1 398 ? 3.328 -15.744 21.312 1.00 97.12 398 PRO A O 1
ATOM 3228 N N . PRO A 1 399 ? 4.880 -15.432 22.912 1.00 96.88 399 PRO A N 1
ATOM 3229 C CA . PRO A 1 399 ? 4.609 -16.697 23.591 1.00 96.88 399 PRO A CA 1
ATOM 3230 C C . PRO A 1 399 ? 3.240 -16.686 24.280 1.00 96.88 399 PRO A C 1
ATOM 3232 O O . PRO A 1 399 ? 2.735 -15.616 24.633 1.00 96.88 399 PRO A O 1
ATOM 3235 N N . ASN A 1 400 ? 2.666 -17.871 24.509 1.00 94.81 400 ASN A N 1
ATOM 3236 C CA . ASN A 1 400 ? 1.394 -18.057 25.225 1.00 94.81 400 ASN A CA 1
ATOM 3237 C C . ASN A 1 400 ? 0.289 -17.097 24.741 1.00 94.81 400 ASN A C 1
ATOM 3239 O O . ASN A 1 400 ? -0.390 -16.418 25.514 1.00 94.81 400 ASN A O 1
ATOM 3243 N N . PHE A 1 401 ? 0.160 -16.998 23.421 1.00 96.12 401 PHE A N 1
ATOM 3244 C CA . PHE A 1 401 ? -0.653 -16.000 22.747 1.00 96.12 401 PHE A CA 1
ATOM 3245 C C . PHE A 1 401 ? -2.026 -16.546 22.368 1.00 96.12 401 PHE A C 1
ATOM 3247 O O . PHE A 1 401 ? -2.135 -17.623 21.780 1.00 96.12 401 PHE A O 1
ATOM 3254 N N . PHE A 1 402 ? -3.057 -15.734 22.600 1.00 96.94 402 PHE A N 1
ATOM 3255 C CA . PHE A 1 402 ? -4.387 -15.895 22.024 1.00 96.94 402 PHE A CA 1
ATOM 3256 C C . PHE A 1 402 ? -4.857 -14.558 21.449 1.00 96.94 402 PHE A C 1
ATOM 3258 O O . PHE A 1 402 ? -4.808 -13.525 22.122 1.00 96.94 402 PHE A O 1
ATOM 3265 N N . GLY A 1 403 ? -5.299 -14.565 20.196 1.00 96.75 403 GLY A N 1
ATOM 3266 C CA . GLY A 1 403 ? -5.676 -13.342 19.506 1.00 96.75 403 GLY A CA 1
ATOM 3267 C C . GLY A 1 403 ? -6.086 -13.570 18.059 1.00 96.75 403 GLY A C 1
ATOM 3268 O O . GLY A 1 403 ? -6.474 -14.676 17.686 1.00 96.75 403 GLY A O 1
ATOM 3269 N N . TYR A 1 404 ? -5.994 -12.521 17.245 1.00 98.12 404 TYR A N 1
ATOM 3270 C CA . TYR A 1 404 ? -6.533 -12.482 15.892 1.00 98.12 404 TYR A CA 1
ATOM 3271 C C . TYR A 1 404 ? -5.570 -11.812 14.920 1.00 98.12 404 TYR A C 1
ATOM 3273 O O . TYR A 1 404 ? -5.057 -10.727 15.190 1.00 98.12 404 TYR A O 1
ATOM 3281 N N . LEU A 1 405 ? -5.370 -12.440 13.766 1.00 98.50 405 LEU A N 1
ATOM 3282 C CA . LEU A 1 405 ? -4.805 -11.806 12.585 1.00 98.50 405 LEU A CA 1
ATOM 3283 C C . LEU A 1 405 ? -5.963 -11.252 11.752 1.00 98.50 405 LEU A C 1
ATOM 3285 O O . LEU A 1 405 ? -6.879 -11.993 11.392 1.00 98.50 405 LEU A O 1
ATOM 3289 N N . VAL A 1 406 ? -5.925 -9.953 11.470 1.00 98.31 406 VAL A N 1
ATOM 3290 C CA . VAL A 1 406 ? -7.014 -9.220 10.820 1.00 98.31 406 VAL A CA 1
ATOM 3291 C C . VAL A 1 406 ? -6.490 -8.543 9.550 1.00 98.31 406 VAL A C 1
ATOM 3293 O O . VAL A 1 406 ? -5.792 -7.530 9.650 1.00 98.31 406 VAL A O 1
ATOM 3296 N N . PRO A 1 407 ? -6.775 -9.100 8.360 1.00 97.94 407 PRO A N 1
ATOM 3297 C CA . PRO A 1 407 ? -6.623 -8.394 7.092 1.00 97.94 407 PRO A CA 1
ATOM 3298 C C . PRO A 1 407 ? -7.752 -7.371 6.910 1.00 97.94 407 PRO A C 1
ATOM 3300 O O . PRO A 1 407 ? -8.929 -7.735 6.916 1.00 97.94 407 PRO A O 1
ATOM 3303 N N . GLY A 1 408 ? -7.401 -6.102 6.716 1.00 96.56 408 GLY A N 1
ATOM 3304 C CA . GLY A 1 408 ? -8.356 -5.007 6.522 1.00 96.56 408 GLY A CA 1
ATOM 3305 C C . GLY A 1 408 ? -7.980 -4.124 5.337 1.00 96.56 408 GLY A C 1
ATOM 3306 O O . GLY A 1 408 ? -6.793 -3.952 5.048 1.00 96.56 408 GLY A O 1
ATOM 3307 N N . ALA A 1 409 ? -8.987 -3.571 4.664 1.00 95.69 409 ALA A N 1
ATOM 3308 C CA . ALA A 1 409 ? -8.819 -2.446 3.748 1.00 95.69 409 ALA A CA 1
ATOM 3309 C C . ALA A 1 409 ? -8.612 -1.140 4.536 1.00 95.69 409 ALA A C 1
ATOM 3311 O O . ALA A 1 409 ? -8.872 -1.092 5.741 1.00 95.69 409 ALA A O 1
ATOM 3312 N N . MET A 1 410 ? -8.111 -0.085 3.895 1.00 92.94 410 MET A N 1
ATOM 3313 C CA . MET A 1 410 ? -7.915 1.207 4.552 1.00 92.94 410 MET A CA 1
ATOM 3314 C C . MET A 1 410 ? -9.254 1.766 5.047 1.00 92.94 410 MET A C 1
ATOM 3316 O O . MET A 1 410 ? -9.338 2.239 6.180 1.00 92.94 410 MET A O 1
ATOM 3320 N N . PHE A 1 411 ? -10.317 1.633 4.260 1.00 92.00 411 PHE A N 1
ATOM 3321 C CA . PHE A 1 411 ? -11.678 2.028 4.603 1.00 92.00 411 PHE A CA 1
ATOM 3322 C C . PHE A 1 411 ? -12.652 0.881 4.285 1.00 92.00 411 PHE A C 1
ATOM 3324 O O . PHE A 1 411 ? -12.361 -0.286 4.526 1.00 92.00 411 PHE A O 1
ATOM 3331 N N . HIS A 1 412 ? -13.847 1.186 3.788 1.00 93.75 412 HIS A N 1
ATOM 3332 C CA . HIS A 1 412 ? -14.899 0.200 3.541 1.00 93.75 412 HIS A CA 1
ATOM 3333 C C . HIS A 1 412 ? -14.864 -0.370 2.115 1.00 93.75 412 HIS A C 1
ATOM 3335 O O . HIS A 1 412 ? -15.903 -0.768 1.584 1.00 93.75 412 HIS A O 1
ATOM 3341 N N . GLU A 1 413 ? -13.700 -0.404 1.465 1.00 94.94 413 GLU A N 1
ATOM 3342 C CA . GLU A 1 413 ? -13.561 -0.972 0.125 1.00 94.94 413 GLU A CA 1
ATOM 3343 C C . GLU A 1 413 ? -13.936 -2.460 0.106 1.00 94.94 413 GLU A C 1
ATOM 3345 O O . GLU A 1 413 ? -13.641 -3.220 1.032 1.00 94.94 413 GLU A O 1
ATOM 3350 N N . GLN A 1 414 ? -14.586 -2.885 -0.978 1.00 96.12 414 GLN A N 1
ATOM 3351 C CA . GLN A 1 414 ? -14.981 -4.275 -1.177 1.00 96.12 414 GLN A CA 1
ATOM 3352 C C . GLN A 1 414 ? -14.073 -4.959 -2.192 1.00 96.12 414 GLN A C 1
ATOM 3354 O O . GLN A 1 414 ? -13.803 -4.425 -3.267 1.00 96.12 414 GLN A O 1
ATOM 3359 N N . GLY A 1 415 ? -13.647 -6.179 -1.886 1.00 95.06 415 GLY A N 1
ATOM 3360 C CA . GLY A 1 415 ? -12.785 -6.949 -2.767 1.00 95.06 415 GLY A CA 1
ATOM 3361 C C . GLY A 1 415 ? -12.469 -8.338 -2.243 1.00 95.06 415 GLY A C 1
ATOM 3362 O O . GLY A 1 415 ? -12.647 -8.656 -1.070 1.00 95.06 415 GLY A O 1
ATOM 3363 N N . LYS A 1 416 ? -11.979 -9.189 -3.141 1.00 96.12 416 LYS A N 1
ATOM 3364 C CA . LYS A 1 416 ? -11.514 -10.536 -2.798 1.00 96.12 416 LYS A CA 1
ATOM 3365 C C . LYS A 1 416 ? -10.029 -10.501 -2.489 1.00 96.12 416 LYS A C 1
ATOM 3367 O O . LYS A 1 416 ? -9.296 -9.729 -3.097 1.00 96.12 416 LYS A O 1
ATOM 3372 N N . PHE A 1 417 ? -9.585 -11.384 -1.606 1.00 96.88 417 PHE A N 1
ATOM 3373 C CA . PHE A 1 417 ? -8.172 -11.551 -1.304 1.00 96.88 417 PHE A CA 1
ATOM 3374 C C . PHE A 1 417 ? -7.844 -12.981 -0.861 1.00 96.88 417 PHE A C 1
ATOM 3376 O O . PHE A 1 417 ? -8.690 -13.744 -0.389 1.00 96.88 417 PHE A O 1
ATOM 3383 N N . LEU A 1 418 ? -6.575 -13.340 -1.000 1.00 96.88 418 LEU A N 1
ATOM 3384 C CA . LEU A 1 418 ? -5.975 -14.564 -0.504 1.00 96.88 418 LEU A CA 1
ATOM 3385 C C . LEU A 1 418 ? -5.085 -14.213 0.689 1.00 96.88 418 LEU A C 1
ATOM 3387 O O . LEU A 1 418 ? -4.000 -13.660 0.512 1.00 96.88 418 LEU A O 1
ATOM 3391 N N . LEU A 1 419 ? -5.521 -14.551 1.902 1.00 97.69 419 LEU A N 1
ATOM 3392 C CA . LEU A 1 419 ? -4.639 -14.481 3.066 1.00 97.69 419 LEU A CA 1
ATOM 3393 C C . LEU A 1 419 ? -3.707 -15.688 3.027 1.00 97.69 419 LEU A C 1
ATOM 3395 O O . LEU A 1 419 ? -4.177 -16.824 3.056 1.00 97.69 419 LEU A O 1
ATOM 3399 N N . SER A 1 420 ? -2.403 -15.450 2.973 1.00 96.62 420 SER A N 1
ATOM 3400 C CA . SER A 1 420 ? -1.385 -16.499 2.995 1.00 96.62 420 SER A CA 1
ATOM 3401 C C . SER A 1 420 ? -0.427 -16.309 4.159 1.00 96.62 420 SER A C 1
ATOM 3403 O O . SER A 1 420 ? -0.167 -15.177 4.558 1.00 96.62 420 SER A O 1
ATOM 3405 N N . TYR A 1 421 ? 0.125 -17.394 4.691 1.00 96.69 421 TYR A N 1
ATOM 3406 C CA . TYR A 1 421 ? 1.213 -17.308 5.659 1.00 96.69 421 TYR A CA 1
ATOM 3407 C C . TYR A 1 421 ? 2.204 -18.465 5.525 1.00 96.69 421 TYR A C 1
ATOM 3409 O O . TYR A 1 421 ? 1.880 -19.520 4.980 1.00 96.69 421 TYR A O 1
ATOM 3417 N N . TRP A 1 422 ? 3.416 -18.253 6.034 1.00 96.62 422 TRP A N 1
ATOM 3418 C CA . TRP A 1 422 ? 4.500 -19.228 6.104 1.00 96.62 422 TRP A CA 1
ATOM 3419 C C . TRP A 1 422 ? 5.146 -19.163 7.484 1.00 96.62 422 TRP A C 1
ATOM 3421 O O . TRP A 1 422 ? 5.434 -18.072 7.985 1.00 96.62 422 TRP A O 1
ATOM 3431 N N . TYR A 1 423 ? 5.414 -20.321 8.084 1.00 95.88 423 TYR A N 1
ATOM 3432 C CA . TYR A 1 423 ? 6.237 -20.387 9.289 1.00 95.88 423 TYR A CA 1
ATOM 3433 C C . TYR A 1 423 ? 7.704 -20.115 8.966 1.00 95.88 423 TYR A C 1
ATOM 3435 O O . TYR A 1 423 ? 8.176 -20.419 7.866 1.00 95.88 423 TYR A O 1
ATOM 3443 N N . GLN A 1 424 ? 8.443 -19.610 9.952 1.00 92.50 424 GLN A N 1
ATOM 3444 C CA . GLN A 1 424 ? 9.895 -19.524 9.857 1.00 92.50 424 GLN A CA 1
ATOM 3445 C C . GLN A 1 424 ? 10.510 -20.925 9.730 1.00 92.50 424 GLN A C 1
ATOM 3447 O O . GLN A 1 424 ? 11.312 -21.170 8.829 1.00 92.50 424 GLN A O 1
ATOM 3452 N N . ASN A 1 425 ? 10.090 -21.863 10.589 1.00 92.25 425 ASN A N 1
ATOM 3453 C CA . ASN A 1 425 ? 10.586 -23.236 10.598 1.00 92.25 425 ASN A CA 1
ATOM 3454 C C . ASN A 1 425 ? 9.445 -24.253 10.433 1.00 92.25 425 ASN A C 1
ATOM 3456 O O . ASN A 1 425 ? 8.357 -24.050 10.971 1.00 92.25 425 ASN A O 1
ATOM 3460 N N . PRO A 1 426 ? 9.688 -25.413 9.790 1.00 88.81 426 PRO A N 1
ATOM 3461 C CA . PRO A 1 426 ? 8.668 -26.456 9.643 1.00 88.81 426 PRO A CA 1
ATOM 3462 C C . PRO A 1 426 ? 8.094 -26.994 10.968 1.00 88.81 426 PRO A C 1
ATOM 3464 O O . PRO A 1 426 ? 7.002 -27.545 10.985 1.00 88.81 426 PRO A O 1
ATOM 3467 N N . GLY A 1 427 ? 8.826 -26.870 12.082 1.00 91.50 427 GLY A N 1
ATOM 3468 C CA . GLY A 1 427 ? 8.374 -27.332 13.399 1.00 91.50 427 GLY A CA 1
ATOM 3469 C C . GLY A 1 427 ? 7.357 -26.414 14.085 1.00 91.50 427 GLY A C 1
ATOM 3470 O O . GLY A 1 427 ? 6.662 -26.872 14.996 1.00 91.50 427 GLY A O 1
ATOM 3471 N N . ASP A 1 428 ? 7.250 -25.159 13.642 1.00 94.38 428 ASP A N 1
ATOM 3472 C CA . ASP A 1 428 ? 6.460 -24.118 14.311 1.00 94.38 428 ASP A CA 1
ATOM 3473 C C . ASP A 1 428 ? 4.945 -24.324 14.121 1.00 94.38 428 ASP A C 1
ATOM 3475 O O . ASP A 1 428 ? 4.153 -23.808 14.904 1.00 94.38 428 ASP A O 1
ATOM 3479 N N . GLU A 1 429 ? 4.530 -25.154 13.157 1.00 92.50 429 GLU A N 1
ATOM 3480 C CA . GLU A 1 429 ? 3.122 -25.514 12.913 1.00 92.50 429 GLU A CA 1
ATOM 3481 C C . GLU A 1 429 ? 2.449 -26.171 14.129 1.00 92.50 429 GLU A C 1
ATOM 3483 O O . GLU A 1 429 ? 1.243 -26.041 14.330 1.00 92.50 429 GLU A O 1
ATOM 3488 N N . LYS A 1 430 ? 3.221 -26.876 14.966 1.00 93.12 430 LYS A N 1
ATOM 3489 C CA . LYS A 1 430 ? 2.682 -27.554 16.153 1.00 93.12 430 LYS A CA 1
ATOM 3490 C C . LYS A 1 430 ? 2.224 -26.566 17.234 1.00 93.12 430 LYS A C 1
ATOM 3492 O O . LYS A 1 430 ? 1.086 -26.700 17.681 1.00 93.12 430 LYS A O 1
ATOM 3497 N N . PRO A 1 431 ? 3.072 -25.626 17.701 1.00 96.69 431 PRO A N 1
ATOM 3498 C CA . PRO A 1 431 ? 2.669 -24.650 18.710 1.00 96.69 431 PRO A CA 1
ATOM 3499 C C . PRO A 1 431 ? 1.886 -23.454 18.154 1.00 96.69 431 PRO A C 1
ATOM 3501 O O . PRO A 1 431 ? 1.158 -22.831 18.925 1.00 96.69 431 PRO A O 1
ATOM 3504 N N . LEU A 1 432 ? 2.023 -23.112 16.865 1.00 97.50 432 LEU A N 1
ATOM 3505 C CA . LEU A 1 432 ? 1.414 -21.917 16.276 1.00 97.50 432 LEU A CA 1
ATOM 3506 C C . LEU A 1 432 ? 0.332 -22.273 15.253 1.00 97.50 432 LEU A C 1
ATOM 3508 O O . LEU A 1 432 ? 0.625 -22.723 14.148 1.00 97.50 432 LEU A O 1
ATOM 3512 N N . THR A 1 433 ? -0.928 -22.005 15.588 1.00 97.06 433 THR A N 1
ATOM 3513 C CA . THR A 1 433 ? -2.086 -22.382 14.759 1.00 97.06 433 THR A CA 1
ATOM 3514 C C . THR A 1 433 ? -2.913 -21.177 14.323 1.00 97.06 433 THR A C 1
ATOM 3516 O O . THR A 1 433 ? -3.042 -20.200 15.062 1.00 97.06 433 THR A O 1
ATOM 3519 N N . PHE A 1 434 ? -3.496 -21.277 13.123 1.00 97.44 434 PHE A N 1
ATOM 3520 C CA . PHE A 1 434 ? -4.375 -20.272 12.522 1.00 97.44 434 PHE A CA 1
ATOM 3521 C C . PHE A 1 434 ? -5.690 -20.922 12.108 1.00 97.44 434 PHE A C 1
ATOM 3523 O O . PHE A 1 434 ? -5.700 -21.934 11.408 1.00 97.44 434 PHE A O 1
ATOM 3530 N N . THR A 1 435 ? -6.816 -20.332 12.498 1.00 96.94 435 THR A N 1
ATOM 3531 C CA . THR A 1 435 ? -8.144 -20.798 12.075 1.00 96.94 435 THR A CA 1
ATOM 3532 C C . THR A 1 435 ? -9.044 -19.613 11.768 1.00 96.94 435 THR A C 1
ATOM 3534 O O . THR A 1 435 ? -9.019 -18.615 12.480 1.00 96.94 435 THR A O 1
ATOM 3537 N N . ARG A 1 436 ? -9.853 -19.692 10.705 1.00 97.00 436 ARG A N 1
ATOM 3538 C CA . ARG A 1 436 ? -10.878 -18.668 10.461 1.00 97.00 436 ARG A CA 1
ATOM 3539 C C . ARG A 1 436 ? -11.877 -18.690 11.615 1.00 97.00 436 ARG A C 1
ATOM 3541 O O . ARG A 1 436 ? -12.380 -19.761 11.957 1.00 97.00 436 ARG A O 1
ATOM 3548 N N . LEU A 1 437 ? -12.162 -17.521 12.180 1.00 95.81 437 LEU A N 1
ATOM 3549 C CA . LEU A 1 437 ? -13.136 -17.380 13.249 1.00 95.81 437 LEU A CA 1
ATOM 3550 C C . LEU A 1 437 ? -14.505 -17.884 12.778 1.00 95.81 437 LEU A C 1
ATOM 3552 O O . LEU A 1 437 ? -14.999 -17.501 11.717 1.00 95.81 437 LEU A O 1
ATOM 3556 N N . LYS A 1 438 ? -15.110 -18.739 13.596 1.00 89.75 438 LYS A N 1
ATOM 3557 C CA . LYS A 1 438 ? -16.506 -19.150 13.492 1.00 89.75 438 LYS A CA 1
ATOM 3558 C C . LYS A 1 438 ? -17.101 -18.970 14.877 1.00 89.75 438 LYS A C 1
ATOM 3560 O O . LYS A 1 438 ? -16.685 -19.669 15.797 1.00 89.75 438 LYS A O 1
ATOM 3565 N N . VAL A 1 439 ? -17.988 -17.993 15.020 1.00 85.25 439 VAL A N 1
ATOM 3566 C CA . VAL A 1 439 ? -18.694 -17.740 16.277 1.00 85.25 439 VAL A CA 1
ATOM 3567 C C . VAL A 1 439 ? -20.138 -18.158 16.076 1.00 85.25 439 VAL A C 1
ATOM 3569 O O . VAL A 1 439 ? -20.781 -17.687 15.142 1.00 85.25 439 VAL A O 1
ATOM 3572 N N . ASP A 1 440 ? -20.613 -19.044 16.940 1.00 87.44 440 ASP A N 1
ATOM 3573 C CA . ASP A 1 440 ? -21.974 -19.576 16.921 1.00 87.44 440 ASP A CA 1
ATOM 3574 C C . ASP A 1 440 ? -22.880 -18.741 17.831 1.00 87.44 440 ASP A C 1
ATOM 3576 O O . ASP A 1 440 ? -23.352 -19.209 18.858 1.00 87.44 440 ASP A O 1
ATOM 3580 N N . VAL A 1 441 ? -22.997 -17.447 17.525 1.00 90.25 441 VAL A N 1
ATOM 3581 C CA . VAL A 1 441 ? -23.700 -16.457 18.355 1.00 90.25 441 VAL A CA 1
ATOM 3582 C C . VAL A 1 441 ? -24.835 -15.834 17.557 1.00 90.25 441 VAL A C 1
ATOM 3584 O O . VAL A 1 441 ? -24.641 -15.421 16.410 1.00 90.25 441 VAL A O 1
ATOM 3587 N N . ALA A 1 442 ? -26.004 -15.695 18.186 1.00 90.69 442 ALA A N 1
ATOM 3588 C CA . ALA A 1 442 ? -27.236 -15.189 17.585 1.00 90.69 442 ALA A CA 1
ATOM 3589 C C . ALA A 1 442 ? -27.208 -13.665 17.332 1.00 90.69 442 ALA A C 1
ATOM 3591 O O . ALA A 1 442 ? -28.042 -12.909 17.829 1.00 90.69 442 ALA A O 1
ATOM 3592 N N . ARG A 1 443 ? -26.267 -13.189 16.502 1.00 90.81 443 ARG A N 1
ATOM 3593 C CA . ARG A 1 443 ? -26.089 -11.766 16.136 1.00 90.81 443 ARG A CA 1
ATOM 3594 C C . ARG A 1 443 ? -27.328 -11.124 15.502 1.00 90.81 443 ARG A C 1
ATOM 3596 O O . ARG A 1 443 ? -27.446 -9.906 15.489 1.00 90.81 443 ARG A O 1
ATOM 3603 N N . HIS A 1 444 ? -28.227 -11.936 14.953 1.00 88.50 444 HIS A N 1
ATOM 3604 C CA . HIS A 1 444 ? -29.455 -11.501 14.293 1.00 88.50 444 HIS A CA 1
ATOM 3605 C C . HIS A 1 444 ? -30.634 -11.299 15.265 1.00 88.50 444 HIS A C 1
ATOM 3607 O O . HIS A 1 444 ? -31.643 -10.718 14.870 1.00 88.50 444 HIS A O 1
ATOM 3613 N N . LEU A 1 445 ? -30.515 -11.748 16.521 1.00 89.00 445 LEU A N 1
ATOM 3614 C CA . LEU A 1 445 ? -31.533 -11.602 17.570 1.00 89.00 445 LEU A CA 1
ATOM 3615 C C . LEU A 1 445 ? -30.926 -11.040 18.872 1.00 89.00 445 LEU A C 1
ATOM 3617 O O . LEU A 1 445 ? -30.997 -11.691 19.915 1.00 89.00 445 LEU A O 1
ATOM 3621 N N . PRO A 1 446 ? -30.318 -9.838 18.846 1.00 93.94 446 PRO A N 1
ATOM 3622 C CA . PRO A 1 446 ? -29.768 -9.231 20.050 1.00 93.94 446 PRO A CA 1
ATOM 3623 C C . PRO A 1 446 ? -30.869 -8.783 21.015 1.00 93.94 446 PRO A C 1
ATOM 3625 O O . PRO A 1 446 ? -31.885 -8.206 20.619 1.00 93.94 446 PRO A O 1
ATOM 3628 N N . ALA A 1 447 ? -30.620 -8.959 22.309 1.00 95.19 447 ALA A N 1
ATOM 3629 C CA . ALA A 1 447 ? -31.353 -8.257 23.348 1.00 95.19 447 ALA A CA 1
ATOM 3630 C C . ALA A 1 447 ? -30.791 -6.832 23.457 1.00 95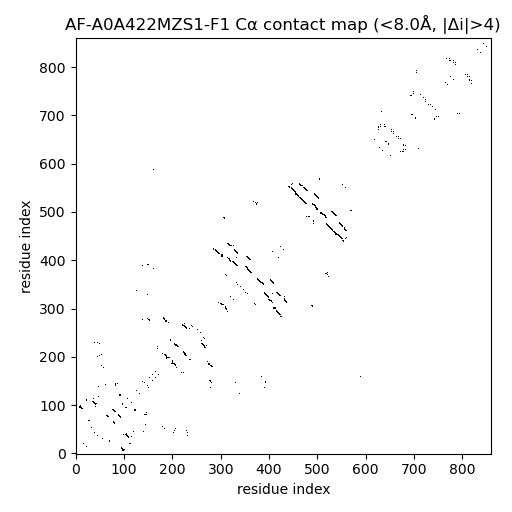.19 447 ALA A C 1
ATOM 3632 O O . ALA A 1 447 ? -29.645 -6.642 23.866 1.00 95.19 447 ALA A O 1
ATOM 3633 N N . ILE A 1 448 ? -31.587 -5.836 23.057 1.00 96.69 448 ILE A N 1
ATOM 3634 C CA . ILE A 1 448 ? -31.158 -4.433 22.979 1.00 96.69 448 ILE A CA 1
ATOM 3635 C C . ILE A 1 448 ? -31.755 -3.622 24.132 1.00 96.69 448 ILE A C 1
ATOM 3637 O O . ILE A 1 448 ? -32.947 -3.734 24.433 1.00 96.69 448 ILE A O 1
ATOM 3641 N N . ALA A 1 449 ? -30.938 -2.763 24.737 1.00 96.00 449 ALA A N 1
ATOM 3642 C CA . ALA A 1 449 ? -31.378 -1.693 25.624 1.00 96.00 449 ALA A CA 1
ATOM 3643 C C . ALA A 1 449 ? -30.797 -0.349 25.168 1.00 96.00 449 ALA A C 1
ATOM 3645 O O . ALA A 1 449 ? -29.618 -0.262 24.828 1.00 96.00 449 ALA A O 1
ATOM 3646 N N . HIS A 1 450 ? -31.618 0.700 25.209 1.00 96.31 450 HIS A N 1
ATOM 3647 C CA . HIS A 1 450 ? -31.179 2.080 25.015 1.00 96.31 450 HIS A CA 1
ATOM 3648 C C . HIS A 1 450 ? -31.227 2.808 26.350 1.00 96.31 450 HIS A C 1
ATOM 3650 O O . HIS A 1 450 ? -32.215 2.721 27.082 1.00 96.31 450 HIS A O 1
ATOM 3656 N N . VAL A 1 451 ? -30.151 3.512 26.668 1.00 94.31 451 VAL A N 1
ATOM 3657 C CA . VAL A 1 451 ? -29.974 4.206 27.939 1.00 94.31 451 VAL A CA 1
ATOM 3658 C C . VAL A 1 451 ? -29.370 5.576 27.655 1.00 94.31 451 VAL A C 1
ATOM 3660 O O . VAL A 1 451 ? -28.555 5.721 26.753 1.00 94.31 451 VAL A O 1
ATOM 3663 N N . VAL A 1 452 ? -29.760 6.587 28.426 1.00 96.00 452 VAL A N 1
ATOM 3664 C CA . VAL A 1 452 ? -29.132 7.913 28.384 1.00 96.00 452 VAL A CA 1
ATOM 3665 C C . VAL A 1 452 ? -28.495 8.182 29.743 1.00 96.00 452 VAL A C 1
ATOM 3667 O O . VAL A 1 452 ? -29.133 7.989 30.788 1.00 96.00 452 VAL A O 1
ATOM 3670 N N . LEU A 1 453 ? -27.221 8.569 29.718 1.00 94.44 453 LEU A N 1
ATOM 3671 C CA . LEU A 1 453 ? -26.448 8.982 30.888 1.00 94.44 453 LEU A CA 1
ATOM 3672 C C . LEU A 1 453 ? -26.065 10.462 30.780 1.00 94.44 453 LEU A C 1
ATOM 3674 O O . LEU A 1 453 ? -26.021 11.021 29.688 1.00 94.44 453 LEU A O 1
ATOM 3678 N N . GLU A 1 454 ? -25.750 11.070 31.919 1.00 93.38 454 GLU A N 1
ATOM 3679 C CA . GLU A 1 454 ? -25.087 12.377 32.011 1.00 93.38 454 GLU A CA 1
ATOM 3680 C C . GLU A 1 454 ? -23.826 12.251 32.884 1.00 93.38 454 GLU A C 1
ATOM 3682 O O . GLU A 1 454 ? -23.533 11.183 33.433 1.00 93.38 454 GLU A O 1
ATOM 3687 N N . HIS A 1 455 ? -23.089 13.353 33.044 1.00 92.44 455 HIS A N 1
ATOM 3688 C CA . HIS A 1 455 ? -21.915 13.435 33.912 1.00 92.44 455 HIS A CA 1
ATOM 3689 C C . HIS A 1 455 ? -22.185 12.875 35.322 1.00 92.44 455 HIS A C 1
ATOM 3691 O O . HIS A 1 455 ? -23.151 13.262 35.979 1.00 92.44 455 HIS A O 1
ATOM 3697 N N . GLN A 1 456 ? -21.308 11.976 35.783 1.00 91.75 456 GLN A N 1
ATOM 3698 C CA . GLN A 1 456 ? -21.380 11.286 37.078 1.00 91.75 456 GLN A CA 1
ATOM 3699 C C . GLN A 1 456 ? -22.662 10.465 37.302 1.00 91.75 456 GLN A C 1
ATOM 3701 O O . GLN A 1 456 ? -23.058 10.217 38.441 1.00 91.75 456 GLN A O 1
ATOM 3706 N N . GLN A 1 457 ? -23.315 9.998 36.233 1.00 91.50 457 GLN A N 1
ATOM 3707 C CA . GLN A 1 457 ? -24.457 9.090 36.348 1.00 91.50 457 GLN A CA 1
ATOM 3708 C C . GLN A 1 457 ? -24.065 7.620 36.185 1.00 91.50 457 GLN A C 1
ATOM 3710 O O . GLN A 1 457 ? -23.072 7.266 35.545 1.00 91.50 457 GLN A O 1
ATOM 3715 N N . LYS A 1 458 ? -24.921 6.750 36.726 1.00 91.62 458 LYS A N 1
ATOM 3716 C CA . LYS A 1 458 ? -24.915 5.309 36.474 1.00 91.62 458 LYS A CA 1
ATOM 3717 C C . LYS A 1 458 ? -26.314 4.814 36.123 1.00 91.62 458 LYS A C 1
ATOM 3719 O O . LYS A 1 458 ? -27.318 5.381 36.566 1.00 91.62 458 LYS A O 1
ATOM 3724 N N . ARG A 1 459 ? -26.392 3.755 35.322 1.00 93.31 459 ARG A N 1
ATOM 3725 C CA . ARG A 1 459 ? -27.645 3.139 34.873 1.00 93.31 459 ARG A CA 1
ATOM 3726 C C . ARG A 1 459 ? -27.541 1.620 34.904 1.00 93.31 459 ARG A C 1
ATOM 3728 O O . ARG A 1 459 ? -26.494 1.060 34.597 1.00 93.31 459 ARG A O 1
ATOM 3735 N N . ARG A 1 460 ? -28.649 0.972 35.265 1.00 92.69 460 ARG A N 1
ATOM 3736 C CA . ARG A 1 460 ? -28.770 -0.484 35.372 1.00 92.69 460 ARG A CA 1
ATOM 3737 C C . ARG A 1 460 ? -29.577 -1.040 34.199 1.00 92.69 460 ARG A C 1
ATOM 3739 O O . ARG A 1 460 ? -30.644 -0.511 33.894 1.00 92.69 460 ARG A O 1
ATOM 3746 N N . VAL A 1 461 ? -29.083 -2.109 33.577 1.00 94.62 461 VAL A N 1
ATOM 3747 C CA . VAL A 1 461 ? -29.781 -2.859 32.519 1.00 94.62 461 VAL A CA 1
ATOM 3748 C C . VAL A 1 461 ? -29.806 -4.339 32.887 1.00 94.62 461 VAL A C 1
ATOM 3750 O O . VAL A 1 461 ? -28.754 -4.964 32.979 1.00 94.62 461 VAL A O 1
ATOM 3753 N N . ASP A 1 462 ? -30.994 -4.913 33.068 1.00 95.06 462 ASP A N 1
ATOM 3754 C CA . ASP A 1 462 ? -31.156 -6.333 33.387 1.00 95.06 462 ASP A CA 1
ATOM 3755 C C . ASP A 1 462 ? -31.499 -7.146 32.133 1.00 95.06 462 ASP A C 1
ATOM 3757 O O . ASP A 1 462 ? -32.285 -6.729 31.276 1.00 95.06 462 ASP A O 1
ATOM 3761 N N . PHE A 1 463 ? -30.956 -8.357 32.059 1.00 96.12 463 PHE A N 1
ATOM 3762 C CA . PHE A 1 463 ? -31.279 -9.333 31.026 1.00 96.12 463 PHE A CA 1
ATOM 3763 C C . PHE A 1 463 ? -31.393 -10.741 31.617 1.00 96.12 463 PHE A C 1
ATOM 3765 O O . PHE A 1 463 ? -30.943 -11.015 32.729 1.00 96.12 463 PHE A O 1
ATOM 3772 N N . VAL A 1 464 ? -32.056 -11.635 30.889 1.00 95.44 464 VAL A N 1
ATOM 3773 C CA . VAL A 1 464 ? -32.236 -13.041 31.267 1.00 95.44 464 VAL A CA 1
ATOM 3774 C C . VAL A 1 464 ? -31.697 -13.922 30.156 1.00 95.44 464 VAL A C 1
ATOM 3776 O O . VAL A 1 464 ? -31.952 -13.641 28.984 1.00 95.44 464 VAL A O 1
ATOM 3779 N N . VAL A 1 465 ? -31.005 -14.986 30.551 1.00 95.81 465 VAL A N 1
ATOM 3780 C CA . VAL A 1 465 ? -30.629 -16.116 29.695 1.00 95.81 465 VAL A CA 1
ATOM 3781 C C . VAL A 1 465 ? -31.348 -17.370 30.191 1.00 95.81 465 VAL A C 1
ATOM 3783 O O . VAL A 1 465 ? -31.537 -17.538 31.396 1.00 95.81 465 VAL A O 1
ATOM 3786 N N . ASP A 1 466 ? -31.800 -18.230 29.285 1.00 95.06 466 ASP A N 1
ATOM 3787 C CA . ASP A 1 466 ? -32.566 -19.441 29.621 1.00 95.06 466 ASP A CA 1
ATOM 3788 C C . ASP A 1 466 ? -31.708 -20.708 29.766 1.00 95.06 466 ASP A C 1
ATOM 3790 O O . ASP A 1 466 ? -32.186 -21.712 30.290 1.00 95.06 466 ASP A O 1
ATOM 3794 N N . THR A 1 467 ? -30.446 -20.649 29.339 1.00 94.62 467 THR A N 1
ATOM 3795 C CA . THR A 1 467 ? -29.485 -21.758 29.356 1.00 94.62 467 THR A CA 1
ATOM 3796 C C . THR A 1 467 ? -28.080 -21.207 29.647 1.00 94.62 467 THR A C 1
ATOM 3798 O O . THR A 1 467 ? -27.789 -20.079 29.236 1.00 94.62 467 THR A O 1
ATOM 3801 N N . PRO A 1 468 ? -27.190 -21.952 30.338 1.00 95.69 468 PRO A N 1
ATOM 3802 C CA . PRO A 1 468 ? -25.777 -21.586 30.450 1.00 95.69 468 PRO A CA 1
ATOM 3803 C C . PRO A 1 468 ? -25.158 -21.306 29.076 1.00 95.69 468 PRO A C 1
ATOM 3805 O O . PRO A 1 468 ? -25.323 -22.101 28.153 1.00 95.69 468 PRO A O 1
ATOM 3808 N N . THR A 1 469 ? -24.460 -20.182 28.930 1.00 95.44 469 THR A N 1
ATOM 3809 C CA . THR A 1 469 ? -24.025 -19.690 27.616 1.00 95.44 469 THR A CA 1
ATOM 3810 C C . THR A 1 469 ? -22.817 -18.774 27.709 1.00 95.44 469 THR A C 1
ATOM 3812 O O . THR A 1 469 ? -22.627 -18.082 28.705 1.00 95.44 469 THR A O 1
ATOM 3815 N N . ASP A 1 470 ? -22.049 -18.690 26.627 1.00 94.75 470 ASP A N 1
ATOM 3816 C CA . ASP A 1 470 ? -21.134 -17.574 26.409 1.00 94.75 470 ASP A CA 1
ATOM 3817 C C . ASP A 1 470 ? -21.940 -16.364 25.925 1.00 94.75 470 ASP A C 1
ATOM 3819 O O . ASP A 1 470 ? -22.743 -16.476 24.995 1.00 94.75 470 ASP A O 1
ATOM 3823 N N . VAL A 1 471 ? -21.776 -15.218 26.585 1.00 95.25 471 VAL A N 1
ATOM 3824 C CA . VAL A 1 471 ? -22.408 -13.953 26.197 1.00 95.25 471 VAL A CA 1
ATOM 3825 C C . VAL A 1 471 ? -21.390 -12.997 25.611 1.00 95.25 471 VAL A C 1
ATOM 3827 O O . VAL A 1 471 ? -20.256 -12.899 26.080 1.00 95.25 471 VAL A O 1
ATOM 3830 N N . HIS A 1 472 ? -21.829 -12.256 24.601 1.00 96.31 472 HIS A N 1
ATOM 3831 C CA . HIS A 1 472 ? -21.084 -11.182 23.970 1.00 96.31 472 HIS A CA 1
ATOM 3832 C C . HIS A 1 472 ? -21.921 -9.915 24.125 1.00 96.31 472 HIS A C 1
ATOM 3834 O O . HIS A 1 472 ? -23.031 -9.813 23.601 1.00 96.31 472 HIS A O 1
ATOM 3840 N N . ILE A 1 473 ? -21.400 -8.973 24.903 1.00 97.25 473 ILE A N 1
ATOM 3841 C CA . ILE A 1 473 ? -22.089 -7.750 25.300 1.00 97.25 473 ILE A CA 1
ATOM 3842 C C . ILE A 1 473 ? -21.345 -6.575 24.690 1.00 97.25 473 ILE A C 1
ATOM 3844 O O . ILE A 1 473 ? -20.161 -6.386 24.968 1.00 97.25 473 ILE A O 1
ATOM 3848 N N . LEU A 1 474 ? -22.031 -5.786 23.873 1.00 97.00 474 LEU A N 1
ATOM 3849 C CA . LEU A 1 474 ? -21.487 -4.597 23.234 1.00 97.00 474 LEU A CA 1
ATOM 3850 C C . LEU A 1 474 ? -22.198 -3.357 23.770 1.00 97.00 474 LEU A C 1
ATOM 3852 O O . LEU A 1 474 ? -23.401 -3.201 23.582 1.00 97.00 474 LEU A O 1
ATOM 3856 N N . LEU A 1 475 ? -21.446 -2.463 24.403 1.00 97.38 475 LEU A N 1
ATOM 3857 C CA . LEU A 1 475 ? -21.879 -1.101 24.697 1.00 97.38 475 LEU A CA 1
ATOM 3858 C C . LEU A 1 475 ? -21.374 -0.183 23.586 1.00 97.38 475 LEU A C 1
ATOM 3860 O O . LEU A 1 475 ? -20.176 -0.173 23.305 1.00 97.38 475 LEU A O 1
ATOM 3864 N N . ARG A 1 476 ? -22.262 0.614 22.991 1.00 96.38 476 ARG A N 1
ATOM 3865 C CA . ARG A 1 476 ? -21.935 1.602 21.961 1.00 96.38 476 ARG A CA 1
ATOM 3866 C C . ARG A 1 476 ? -22.446 2.985 22.337 1.00 96.38 476 ARG A C 1
ATOM 3868 O O . ARG A 1 476 ? -23.617 3.150 22.665 1.00 96.38 476 ARG A O 1
ATOM 3875 N N . GLN A 1 477 ? -21.580 3.981 22.206 1.00 95.00 477 GLN A N 1
ATOM 3876 C CA . GLN A 1 477 ? -21.942 5.393 22.294 1.00 95.00 477 GLN A CA 1
ATOM 3877 C C . GLN A 1 477 ? -22.561 5.856 20.971 1.00 95.00 477 GLN A C 1
ATOM 3879 O O . GLN A 1 477 ? -21.910 5.799 19.924 1.00 95.00 477 GLN A O 1
ATOM 3884 N N . GLU A 1 478 ? -23.813 6.313 21.006 1.00 93.38 478 GLU A N 1
ATOM 3885 C CA . GLU A 1 478 ? -24.557 6.741 19.810 1.00 93.38 478 GLU A CA 1
ATOM 3886 C C . GLU A 1 478 ? -24.341 8.220 19.477 1.00 93.38 478 GLU A C 1
ATOM 3888 O O . GLU A 1 478 ? -24.612 8.654 18.356 1.00 93.38 478 GLU A O 1
ATOM 3893 N N . LYS A 1 479 ? -23.798 8.988 20.425 1.00 88.81 479 LYS A N 1
ATOM 3894 C CA . LYS A 1 479 ? -23.471 10.398 20.233 1.00 88.81 479 LYS A CA 1
ATOM 3895 C C . LYS A 1 479 ? -22.469 10.575 19.076 1.00 88.81 479 LYS A C 1
ATOM 3897 O O . LYS A 1 479 ? -21.386 9.975 19.125 1.00 88.81 479 LYS A O 1
ATOM 3902 N N . PRO A 1 480 ? -22.782 11.383 18.042 1.00 81.56 480 PRO A N 1
ATOM 3903 C CA . PRO A 1 480 ? -21.868 11.638 16.932 1.00 81.56 480 PRO A CA 1
ATOM 3904 C C . PRO A 1 480 ? -20.614 12.384 17.393 1.00 81.56 480 PRO A C 1
ATOM 3906 O O . PRO A 1 480 ? -20.701 13.426 18.030 1.00 81.56 480 PRO A O 1
ATOM 3909 N N . TYR A 1 481 ? -19.443 11.860 17.043 1.00 77.81 481 TYR A N 1
ATOM 3910 C CA . TYR A 1 481 ? -18.147 12.487 17.311 1.00 77.81 481 TYR A CA 1
ATOM 3911 C C . TYR A 1 481 ? -17.094 11.856 16.400 1.00 77.81 481 TYR A C 1
ATOM 3913 O O . TYR A 1 481 ? -17.109 10.636 16.215 1.00 77.81 481 TYR A O 1
ATOM 3921 N N . ARG A 1 482 ? -16.188 12.660 15.843 1.00 63.41 482 ARG A N 1
ATOM 3922 C CA . ARG A 1 482 ? -15.005 12.201 15.106 1.00 63.41 482 ARG A CA 1
ATOM 3923 C C . ARG A 1 482 ? -13.806 13.006 15.573 1.00 63.41 482 ARG A C 1
ATOM 3925 O O . ARG A 1 482 ? -13.910 14.215 15.763 1.00 63.41 482 ARG A O 1
ATOM 3932 N N . THR A 1 483 ? -12.676 12.336 15.753 1.00 62.41 483 THR A N 1
ATOM 3933 C CA . THR A 1 483 ? -11.425 13.037 16.070 1.00 62.41 483 THR A CA 1
ATOM 3934 C C . THR A 1 483 ? -10.919 13.805 14.836 1.00 62.41 483 THR A C 1
ATOM 3936 O O . THR A 1 483 ? -11.277 13.434 13.714 1.00 62.41 483 THR A O 1
ATOM 3939 N N . PRO A 1 484 ? -10.053 14.827 14.997 1.00 48.91 484 PRO A N 1
ATOM 3940 C CA . PRO A 1 484 ? -9.478 15.591 13.879 1.00 48.91 484 PRO A CA 1
ATOM 3941 C C . PRO A 1 484 ? -8.802 14.730 12.795 1.00 48.91 484 PRO A C 1
ATOM 3943 O O . PRO A 1 484 ? -8.756 15.120 11.636 1.00 48.91 484 PRO A O 1
ATOM 3946 N N . ASN A 1 485 ? -8.360 13.515 13.146 1.00 54.28 485 ASN A N 1
ATOM 3947 C CA . ASN A 1 485 ? -7.737 12.554 12.228 1.00 54.28 485 ASN A CA 1
ATOM 3948 C C . ASN A 1 485 ? -8.749 11.563 11.607 1.00 54.28 485 ASN A C 1
ATOM 3950 O O . ASN A 1 485 ? -8.368 10.464 11.210 1.00 54.28 485 ASN A O 1
ATOM 3954 N N . CYS A 1 486 ? -10.042 11.908 11.574 1.00 53.66 486 CYS A N 1
ATOM 3955 C CA . CYS A 1 486 ? -11.142 11.110 11.010 1.00 53.66 486 CYS A CA 1
ATOM 3956 C C . CYS A 1 486 ? -11.414 9.734 11.662 1.00 53.66 486 CYS A C 1
ATOM 3958 O O . CYS A 1 486 ? -12.207 8.965 11.122 1.00 53.66 486 CYS A O 1
ATOM 3960 N N . SER A 1 487 ? -10.836 9.425 12.832 1.00 74.38 487 SER A N 1
ATOM 3961 C CA . SER A 1 487 ? -11.168 8.202 13.586 1.00 74.38 487 SER A CA 1
ATOM 3962 C C . SER A 1 487 ? -12.557 8.316 14.222 1.00 74.38 487 SER A C 1
ATOM 3964 O O . SER A 1 487 ? -12.862 9.333 14.861 1.00 74.38 487 SER A O 1
ATOM 3966 N N . ASP A 1 488 ? -13.379 7.271 14.073 1.00 83.94 488 ASP A N 1
ATOM 3967 C CA . ASP A 1 488 ? -14.689 7.138 14.723 1.00 83.94 488 ASP A CA 1
ATOM 3968 C C . ASP A 1 488 ? -14.684 6.145 15.902 1.00 83.94 488 ASP A C 1
ATOM 3970 O O . ASP A 1 488 ? -15.707 5.998 16.574 1.00 83.94 488 ASP A O 1
ATOM 3974 N N . ALA A 1 489 ? -13.535 5.522 16.194 1.00 84.88 489 ALA A N 1
ATOM 3975 C CA . ALA A 1 489 ? -13.358 4.556 17.279 1.00 84.88 489 ALA A CA 1
ATOM 3976 C C . ALA A 1 489 ? -13.361 5.171 18.691 1.00 84.88 489 ALA A C 1
ATOM 3978 O O . ALA A 1 489 ? -13.477 4.443 19.679 1.00 84.88 489 ALA A O 1
ATOM 3979 N N . MET A 1 490 ? -13.248 6.496 18.803 1.00 87.94 490 MET A N 1
ATOM 3980 C CA . MET A 1 490 ? -13.210 7.229 20.073 1.00 87.94 490 MET A CA 1
ATOM 3981 C C . MET A 1 490 ? -14.321 8.278 20.157 1.00 87.94 490 MET A C 1
ATOM 3983 O O . MET A 1 490 ? -14.848 8.714 19.131 1.00 87.94 490 MET A O 1
ATOM 3987 N N . THR A 1 491 ? -14.647 8.695 21.378 1.00 89.38 491 THR A N 1
ATOM 3988 C CA . THR A 1 491 ? -15.600 9.761 21.713 1.00 89.38 491 THR A CA 1
ATOM 3989 C C . THR A 1 491 ? -14.986 10.760 22.704 1.00 89.38 491 THR A C 1
ATOM 3991 O O . THR A 1 491 ? -13.822 10.642 23.095 1.00 89.38 491 THR A O 1
ATOM 3994 N N . GLU A 1 492 ? -15.759 11.775 23.087 1.00 89.19 492 GLU A N 1
ATOM 3995 C CA . GLU A 1 492 ? -15.415 12.702 24.175 1.00 89.19 492 GLU A CA 1
ATOM 3996 C C . GLU A 1 492 ? -15.859 12.195 25.562 1.00 89.19 492 GLU A C 1
ATOM 3998 O O . GLU A 1 492 ? -15.313 12.625 26.576 1.00 89.19 492 GLU A O 1
ATOM 4003 N N . ASP A 1 493 ? -16.814 11.262 25.609 1.00 92.62 493 ASP A N 1
ATOM 4004 C CA . ASP A 1 493 ? -17.446 10.792 26.841 1.00 92.62 493 ASP A CA 1
ATOM 4005 C C . ASP A 1 493 ? -16.823 9.470 27.318 1.00 92.62 493 ASP A C 1
ATOM 4007 O O . ASP A 1 493 ? -16.608 8.537 26.539 1.00 92.62 493 ASP A O 1
ATOM 4011 N N . PHE A 1 494 ? -16.552 9.373 28.618 1.00 94.50 494 PHE A N 1
ATOM 4012 C CA . PHE A 1 494 ? -15.942 8.210 29.251 1.00 94.50 494 PHE A CA 1
ATOM 4013 C C . PHE A 1 494 ? -17.015 7.320 29.864 1.00 94.50 494 PHE A C 1
ATOM 4015 O O . PHE A 1 494 ? -17.749 7.758 30.750 1.00 94.50 494 PHE A O 1
ATOM 4022 N N . LEU A 1 495 ? -17.054 6.056 29.442 1.00 94.50 495 LEU A N 1
ATOM 4023 C CA . LEU A 1 495 ? -18.004 5.066 29.937 1.00 94.50 495 LEU A CA 1
ATOM 4024 C C . LEU A 1 495 ? -17.322 3.830 30.518 1.00 94.50 495 LEU A C 1
ATOM 4026 O O . LEU A 1 495 ? -16.328 3.336 29.976 1.00 94.50 495 LEU A O 1
ATOM 4030 N N . GLY A 1 496 ? -17.906 3.309 31.595 1.00 94.75 496 GLY A N 1
ATOM 4031 C CA . GLY A 1 496 ? -17.623 1.991 32.151 1.00 94.75 496 GLY A CA 1
ATOM 4032 C C . GLY A 1 496 ? -18.807 1.038 31.981 1.00 94.75 496 GLY A C 1
ATOM 4033 O O . GLY A 1 496 ? -19.961 1.465 31.974 1.00 94.75 496 GLY A O 1
ATOM 4034 N N . MET A 1 497 ? -18.523 -0.257 31.834 1.00 95.81 497 MET A N 1
ATOM 4035 C CA . MET A 1 497 ? -19.525 -1.327 31.809 1.00 95.81 497 MET A CA 1
ATOM 4036 C C . MET A 1 497 ? -19.066 -2.486 32.693 1.00 95.81 497 MET A C 1
ATOM 4038 O O . MET A 1 497 ? -17.941 -2.965 32.542 1.00 95.81 497 MET A O 1
ATOM 4042 N N . TYR A 1 498 ? -19.955 -2.947 33.572 1.00 95.25 498 TYR A N 1
ATOM 4043 C CA . TYR A 1 498 ? -19.696 -4.010 34.543 1.00 95.25 498 TYR A CA 1
ATOM 4044 C C . TYR A 1 498 ? -20.873 -4.987 34.578 1.00 95.25 498 TYR A C 1
ATOM 4046 O O . TYR A 1 498 ? -22.030 -4.572 34.604 1.00 95.25 498 TYR A O 1
ATOM 4054 N N . LEU A 1 499 ? -20.579 -6.282 34.562 1.00 95.44 499 LEU A N 1
ATOM 4055 C CA . LEU A 1 499 ? -21.524 -7.392 34.525 1.00 95.44 499 LEU A CA 1
ATOM 4056 C C . LEU A 1 499 ? -21.630 -8.045 35.905 1.00 95.44 499 LEU A C 1
ATOM 4058 O O . LEU A 1 499 ? -20.622 -8.452 36.483 1.00 95.44 499 LEU A O 1
ATOM 4062 N N . TYR A 1 500 ? -22.861 -8.205 36.383 1.00 94.38 500 TYR A N 1
ATOM 4063 C CA . TYR A 1 500 ? -23.199 -8.785 37.678 1.00 94.38 500 TYR A CA 1
ATOM 4064 C C . TYR A 1 500 ? -24.052 -10.042 37.510 1.00 94.38 500 TYR A C 1
ATOM 4066 O O . TYR A 1 500 ? -24.915 -10.117 36.629 1.00 94.38 500 TYR A O 1
ATOM 4074 N N . ASP A 1 501 ? -23.814 -11.022 38.379 1.00 92.75 501 ASP A N 1
ATOM 4075 C CA . ASP A 1 501 ? -24.642 -12.222 38.495 1.00 92.75 501 ASP A CA 1
ATOM 4076 C C . ASP A 1 501 ? -25.940 -11.978 39.292 1.00 92.75 501 ASP A C 1
ATOM 4078 O O . ASP A 1 501 ? -26.221 -10.873 39.765 1.00 92.75 501 ASP A O 1
ATOM 4082 N N . ALA A 1 502 ? -26.753 -13.029 39.437 1.00 87.12 502 ALA A N 1
ATOM 4083 C CA . ALA A 1 502 ? -28.017 -12.985 40.173 1.00 87.12 502 ALA A CA 1
ATOM 4084 C C . ALA A 1 502 ? -27.855 -12.645 41.670 1.00 87.12 502 ALA A C 1
ATOM 4086 O O . ALA A 1 502 ? -28.809 -12.175 42.290 1.00 87.12 502 ALA A O 1
ATOM 4087 N N . ASP A 1 503 ? -26.661 -12.849 42.237 1.00 87.06 503 ASP A N 1
ATOM 4088 C CA . ASP A 1 503 ? -26.322 -12.515 43.623 1.00 87.06 503 ASP A CA 1
ATOM 4089 C C . ASP A 1 503 ? -25.777 -11.069 43.747 1.00 87.06 503 ASP A C 1
ATOM 4091 O O . ASP A 1 503 ? -25.336 -10.655 44.820 1.00 87.06 503 ASP A O 1
ATOM 4095 N N . ASN A 1 504 ? -25.835 -10.276 42.665 1.00 84.31 504 ASN A N 1
ATOM 4096 C CA . ASN A 1 504 ? -25.261 -8.931 42.523 1.00 84.31 504 ASN A CA 1
ATOM 4097 C C . ASN A 1 504 ? -23.744 -8.881 42.771 1.00 84.31 504 ASN A C 1
ATOM 4099 O O . ASN A 1 504 ? -23.215 -7.868 43.233 1.00 84.31 504 ASN A O 1
ATOM 4103 N N . LYS A 1 505 ? -23.017 -9.952 42.446 1.00 89.44 505 LYS A N 1
ATOM 4104 C CA . LYS A 1 505 ? -21.556 -9.947 42.443 1.00 89.44 505 LYS A CA 1
ATOM 4105 C C . LYS A 1 505 ? -21.047 -9.565 41.056 1.00 89.44 505 LYS A C 1
ATOM 4107 O O . LYS A 1 505 ? -21.463 -10.157 40.064 1.00 89.44 505 LYS A O 1
ATOM 4112 N N . CYS A 1 506 ? -20.116 -8.613 40.990 1.00 91.56 506 CYS A N 1
ATOM 4113 C CA . CYS A 1 506 ? -19.428 -8.276 39.744 1.00 91.56 506 CYS A CA 1
ATOM 4114 C C . CYS A 1 506 ? -18.575 -9.472 39.283 1.00 91.56 506 CYS A C 1
ATOM 4116 O O . CYS A 1 506 ? -17.709 -9.951 40.024 1.00 91.56 506 CYS A O 1
ATOM 4118 N N . ILE A 1 507 ? -18.852 -9.976 38.081 1.00 93.12 507 ILE A N 1
ATOM 4119 C CA . ILE A 1 507 ? -18.191 -11.144 37.476 1.00 93.12 507 ILE A CA 1
ATOM 4120 C C . ILE A 1 507 ? -17.319 -10.777 36.271 1.00 93.12 507 ILE A C 1
ATOM 4122 O O . ILE A 1 507 ? -16.410 -11.528 35.922 1.00 93.12 507 ILE A O 1
ATOM 4126 N N . SER A 1 508 ? -17.561 -9.625 35.644 1.00 92.75 508 SER A N 1
ATOM 4127 C CA . SER A 1 508 ? -16.747 -9.099 34.547 1.00 92.75 508 SER A CA 1
ATOM 4128 C C . SER A 1 508 ? -16.956 -7.592 34.410 1.00 92.75 508 SER A C 1
ATOM 4130 O O . SER A 1 508 ? -17.963 -7.064 34.867 1.00 92.75 508 SER A O 1
ATOM 4132 N N . GLY A 1 509 ? -16.033 -6.884 33.772 1.00 90.50 509 GLY A N 1
ATOM 4133 C CA . GLY A 1 509 ? -16.150 -5.449 33.555 1.00 90.50 509 GLY A CA 1
ATOM 4134 C C . GLY A 1 509 ? -14.875 -4.845 32.996 1.00 90.50 509 GLY A C 1
ATOM 4135 O O . GLY A 1 509 ? -13.855 -5.524 32.850 1.00 90.50 509 GLY A O 1
ATOM 4136 N N . VAL A 1 510 ? -14.938 -3.558 32.672 1.00 89.56 510 VAL A N 1
ATOM 4137 C CA . VAL A 1 510 ? -13.740 -2.788 32.321 1.00 89.56 510 VAL A CA 1
ATOM 4138 C C . VAL A 1 510 ? -12.915 -2.473 33.569 1.00 89.56 510 VAL A C 1
ATOM 4140 O O . VAL A 1 510 ? -13.460 -2.322 34.656 1.00 89.56 510 VAL A O 1
ATOM 4143 N N . ALA A 1 511 ? -11.595 -2.350 33.414 1.00 85.50 511 ALA A N 1
ATOM 4144 C CA . ALA A 1 511 ? -10.719 -1.944 34.517 1.00 85.50 511 ALA A CA 1
ATOM 4145 C C . ALA A 1 511 ? -10.908 -0.466 34.905 1.00 85.50 511 ALA A C 1
ATOM 4147 O O . ALA A 1 511 ? -10.715 -0.101 36.057 1.00 85.50 511 ALA A O 1
ATOM 4148 N N . SER A 1 512 ? -11.267 0.375 33.936 1.00 87.38 512 SER A N 1
ATOM 4149 C CA . SER A 1 512 ? -11.593 1.784 34.126 1.00 87.38 512 SER A CA 1
ATOM 4150 C C . SER A 1 512 ? -12.516 2.253 33.004 1.00 87.38 512 SER A C 1
ATOM 4152 O O . SER A 1 512 ? -12.572 1.642 31.931 1.00 87.38 512 SER A O 1
ATOM 4154 N N . ALA A 1 513 ? -13.246 3.343 33.243 1.00 90.19 513 ALA A N 1
ATOM 4155 C CA . ALA A 1 513 ? -14.021 3.987 32.193 1.00 90.19 513 ALA A CA 1
ATOM 4156 C C . ALA A 1 513 ? -13.096 4.548 31.101 1.00 90.19 513 ALA A C 1
ATOM 4158 O O . ALA A 1 513 ? -12.034 5.101 31.388 1.00 90.19 513 ALA A O 1
ATOM 4159 N N . THR A 1 514 ? -13.512 4.425 29.843 1.00 92.12 514 THR A N 1
ATOM 4160 C CA . THR A 1 514 ? -12.730 4.860 28.674 1.00 92.12 514 THR A CA 1
ATOM 4161 C C . THR A 1 514 ? -13.611 5.623 27.703 1.00 92.12 514 THR A C 1
ATOM 4163 O O . THR A 1 514 ? -14.830 5.461 27.706 1.00 92.12 514 THR A O 1
ATOM 4166 N N . ASN A 1 515 ? -12.999 6.418 26.835 1.00 91.69 515 ASN A N 1
ATOM 4167 C CA . ASN A 1 515 ? -13.693 7.123 25.765 1.00 91.69 515 ASN A CA 1
ATOM 4168 C C . ASN A 1 515 ? -13.713 6.342 24.442 1.00 91.69 515 ASN A C 1
ATOM 4170 O O . ASN A 1 515 ? -13.703 6.920 23.354 1.00 91.69 515 ASN A O 1
ATOM 4174 N N . PHE A 1 516 ? -13.704 5.010 24.510 1.00 92.75 516 PHE A N 1
ATOM 4175 C CA . PHE A 1 516 ? -13.928 4.184 23.330 1.00 92.75 516 PHE A CA 1
ATOM 4176 C C . PHE A 1 516 ? -15.397 4.260 22.918 1.00 92.75 516 PHE A C 1
ATOM 4178 O O . PHE A 1 516 ? -16.300 4.189 23.756 1.00 92.75 516 PHE A O 1
ATOM 4185 N N . ARG A 1 517 ? -15.653 4.370 21.610 1.00 93.56 517 ARG A N 1
ATOM 4186 C CA . ARG A 1 517 ? -17.028 4.368 21.094 1.00 93.56 517 ARG A CA 1
ATOM 4187 C C . ARG A 1 517 ? -17.727 3.037 21.342 1.00 93.56 517 ARG A C 1
ATOM 4189 O O . ARG A 1 517 ? -18.929 3.035 21.595 1.00 93.56 517 ARG A O 1
ATOM 4196 N N . GLU A 1 518 ? -16.992 1.934 21.262 1.00 95.19 518 GLU A N 1
ATOM 4197 C CA . GLU A 1 518 ? -17.500 0.590 21.527 1.00 95.19 518 GLU A CA 1
ATOM 4198 C C . GLU A 1 518 ? -16.668 -0.108 22.614 1.00 95.19 518 GLU A C 1
ATOM 4200 O O . GLU A 1 518 ? -15.438 -0.151 22.533 1.00 95.19 518 GLU A O 1
ATOM 4205 N N . THR A 1 519 ? -17.355 -0.694 23.597 1.00 95.56 519 THR A N 1
ATOM 4206 C CA . THR A 1 519 ? -16.775 -1.473 24.700 1.00 95.56 519 THR A CA 1
ATOM 4207 C C . THR A 1 519 ? -17.413 -2.858 24.717 1.00 95.56 519 THR A C 1
ATOM 4209 O O . THR A 1 519 ? -18.629 -2.982 24.873 1.00 95.56 519 THR A O 1
ATOM 4212 N N . GLY A 1 520 ? -16.599 -3.902 24.559 1.00 95.12 520 GLY A N 1
ATOM 4213 C CA . GLY A 1 520 ? -17.053 -5.292 24.529 1.00 95.12 520 GLY A CA 1
ATOM 4214 C C . GLY A 1 520 ? -16.749 -6.050 25.823 1.00 95.12 520 GLY A C 1
ATOM 4215 O O . GLY A 1 520 ? -15.632 -5.978 26.334 1.00 95.12 520 GLY A O 1
ATOM 4216 N N . ILE A 1 521 ? -17.706 -6.834 26.319 1.00 95.06 521 ILE A N 1
ATOM 4217 C CA . ILE A 1 521 ? -17.503 -7.866 27.348 1.00 95.06 521 ILE A CA 1
ATOM 4218 C C . ILE A 1 521 ? -17.843 -9.223 26.735 1.00 95.06 521 ILE A C 1
ATOM 4220 O O . ILE A 1 521 ? -18.887 -9.381 26.105 1.00 95.06 521 ILE A O 1
ATOM 4224 N N . VAL A 1 522 ? -16.966 -10.203 26.929 1.00 94.69 522 VAL A N 1
ATOM 4225 C CA . VAL A 1 522 ? -17.207 -11.601 26.557 1.00 94.69 522 VAL A CA 1
ATOM 4226 C C . VAL A 1 522 ? -17.043 -12.435 27.816 1.00 94.69 522 VAL A C 1
ATOM 4228 O O . VAL A 1 522 ? -16.047 -12.293 28.521 1.00 94.69 522 VAL A O 1
ATOM 4231 N N . HIS A 1 523 ? -18.038 -13.249 28.156 1.00 95.00 523 HIS A N 1
ATOM 4232 C CA . HIS A 1 523 ? -18.004 -13.998 29.410 1.00 95.00 523 HIS A CA 1
ATOM 4233 C C . HIS A 1 523 ? -18.835 -15.276 29.349 1.00 95.00 523 HIS A C 1
ATOM 4235 O O . HIS A 1 523 ? -19.875 -15.309 28.699 1.00 95.00 523 HIS A O 1
ATOM 4241 N N . HIS A 1 524 ? -18.407 -16.303 30.081 1.00 95.31 524 HIS A N 1
ATOM 4242 C CA . HIS A 1 524 ? -19.183 -17.527 30.253 1.00 95.31 524 HIS A CA 1
ATOM 4243 C C . HIS A 1 524 ? -20.169 -17.380 31.419 1.00 95.31 524 HIS A C 1
ATOM 4245 O O . HIS A 1 524 ? -19.757 -17.156 32.559 1.00 95.31 524 HIS A O 1
ATOM 4251 N N . LEU A 1 525 ? -21.465 -17.537 31.157 1.00 95.31 525 LEU A N 1
ATOM 4252 C CA . LEU A 1 525 ? -22.522 -17.559 32.166 1.00 95.31 525 LEU A CA 1
ATOM 4253 C C . LEU A 1 525 ? -22.834 -19.013 32.550 1.00 95.31 525 LEU A C 1
ATOM 4255 O O . LEU A 1 525 ? -23.410 -19.749 31.748 1.00 95.31 525 LEU A O 1
ATOM 4259 N N . PRO A 1 526 ? -22.496 -19.455 33.775 1.00 94.50 526 PRO A N 1
ATOM 4260 C CA . PRO A 1 526 ? -22.579 -20.868 34.148 1.00 94.50 526 PRO A CA 1
ATOM 4261 C C . PRO A 1 526 ? -23.999 -21.347 34.487 1.00 94.50 526 PRO A C 1
ATOM 4263 O O . PRO A 1 526 ? -24.187 -22.531 34.773 1.00 94.50 526 PRO A O 1
ATOM 4266 N N . ARG A 1 527 ? -24.984 -20.445 34.555 1.00 94.62 527 ARG A N 1
ATOM 4267 C CA . ARG A 1 527 ? -26.361 -20.740 34.966 1.00 94.62 527 ARG A CA 1
ATOM 4268 C C . ARG A 1 527 ? -27.347 -19.980 34.091 1.00 94.62 527 ARG A C 1
ATOM 4270 O O . ARG A 1 527 ? -27.058 -18.876 33.641 1.00 94.62 527 ARG A O 1
ATOM 4277 N N . ASP A 1 528 ? -28.516 -20.570 33.901 1.00 94.31 528 ASP A N 1
ATOM 4278 C CA . ASP A 1 528 ? -29.691 -19.843 33.453 1.00 94.31 528 ASP A CA 1
ATOM 4279 C C . ASP A 1 528 ? -30.161 -18.871 34.546 1.00 94.31 528 ASP A C 1
ATOM 4281 O O . ASP A 1 528 ? -29.942 -19.084 35.744 1.00 94.31 528 ASP A O 1
ATOM 4285 N N . GLY A 1 529 ? -30.791 -17.774 34.138 1.00 93.44 529 GLY A N 1
ATOM 4286 C CA . GLY A 1 529 ? -31.337 -16.788 35.058 1.00 93.44 529 GLY A CA 1
ATOM 4287 C C . GLY A 1 529 ? -31.039 -15.347 34.673 1.00 93.44 529 GLY A C 1
ATOM 4288 O O . GLY A 1 529 ? -30.768 -15.011 33.520 1.00 93.44 529 GLY A O 1
ATOM 4289 N N . ARG A 1 530 ? -31.182 -14.470 35.666 1.00 94.12 530 ARG A N 1
ATOM 4290 C CA . ARG A 1 530 ? -31.074 -13.020 35.516 1.00 94.12 530 ARG A CA 1
ATOM 4291 C C . ARG A 1 530 ? -29.645 -12.554 35.773 1.00 94.12 530 ARG A C 1
ATOM 4293 O O . ARG A 1 530 ? -29.033 -12.945 36.762 1.00 94.12 530 ARG A O 1
ATOM 4300 N N . TYR A 1 531 ? -29.195 -11.647 34.922 1.00 95.88 531 TYR A N 1
ATOM 4301 C CA . TYR A 1 531 ? -27.930 -10.935 35.012 1.00 95.88 531 TYR A CA 1
ATOM 4302 C C . TYR A 1 531 ? -28.188 -9.439 34.843 1.00 95.88 531 TYR A C 1
ATOM 4304 O O . TYR A 1 531 ? -29.234 -9.031 34.324 1.00 95.88 531 TYR A O 1
ATOM 4312 N N . ALA A 1 532 ? -27.253 -8.613 35.295 1.00 95.12 532 ALA A N 1
ATOM 4313 C CA . ALA A 1 532 ? -27.403 -7.168 35.231 1.00 95.12 532 ALA A CA 1
ATOM 4314 C C . ALA A 1 532 ? -26.107 -6.477 34.812 1.00 95.12 532 ALA A C 1
ATOM 4316 O O . ALA A 1 532 ? -25.009 -6.938 35.114 1.00 95.12 532 ALA A O 1
ATOM 4317 N N . LEU A 1 533 ? -26.253 -5.355 34.120 1.00 96.06 533 LEU A N 1
ATOM 4318 C CA . LEU A 1 533 ? -25.172 -4.471 33.714 1.00 96.06 533 LEU A CA 1
ATOM 4319 C C . LEU A 1 533 ? -25.265 -3.165 34.500 1.00 96.06 533 LEU A C 1
ATOM 4321 O O . LEU A 1 533 ? -26.339 -2.564 34.562 1.00 96.06 533 LEU A O 1
ATOM 4325 N N . SER A 1 534 ? -24.141 -2.717 35.056 1.00 95.00 534 SER A N 1
ATOM 4326 C CA . SER A 1 534 ? -23.938 -1.347 35.533 1.00 95.00 534 SER A CA 1
ATOM 4327 C C . SER A 1 534 ? -23.170 -0.579 34.462 1.00 95.00 534 SER A C 1
ATOM 4329 O O . SER A 1 534 ? -22.056 -0.965 34.102 1.00 95.00 534 SER A O 1
ATOM 4331 N N . ILE A 1 535 ? -23.777 0.477 33.922 1.00 95.69 535 ILE A N 1
ATOM 4332 C CA . ILE A 1 535 ? -23.155 1.392 32.962 1.00 95.69 535 ILE A CA 1
ATOM 4333 C C . ILE A 1 535 ? -22.879 2.695 33.699 1.00 95.69 535 ILE A C 1
ATOM 4335 O O . ILE A 1 535 ? -23.810 3.294 34.240 1.00 95.69 535 ILE A O 1
ATOM 4339 N N . THR A 1 536 ? -21.629 3.138 33.722 1.00 94.88 536 THR A N 1
ATOM 4340 C CA . THR A 1 536 ? -21.199 4.345 34.438 1.00 94.88 536 THR A CA 1
ATOM 4341 C C . THR A 1 536 ? -20.684 5.393 33.458 1.00 94.88 536 THR A C 1
ATOM 4343 O O . THR A 1 536 ? -20.058 5.051 32.459 1.00 94.88 536 THR A O 1
ATOM 4346 N N . CYS A 1 537 ? -20.951 6.671 33.732 1.00 94.50 537 CYS A N 1
ATOM 4347 C CA . CYS A 1 537 ? -20.480 7.812 32.945 1.00 94.50 537 CYS A CA 1
ATOM 4348 C C . CYS A 1 537 ? -19.750 8.813 33.855 1.00 94.50 537 CYS A C 1
ATOM 4350 O O . CYS A 1 537 ? -20.318 9.846 34.221 1.00 94.50 537 CYS A O 1
ATOM 4352 N N . PRO A 1 538 ? -18.502 8.529 34.274 1.00 91.50 538 PRO A N 1
ATOM 4353 C CA . PRO A 1 538 ? -17.761 9.435 35.149 1.00 91.50 538 PRO A CA 1
ATOM 4354 C C . PRO A 1 538 ? -17.477 10.797 34.518 1.00 91.50 538 PRO A C 1
ATOM 4356 O O . PRO A 1 538 ? -17.475 11.807 35.219 1.00 91.50 538 PRO A O 1
ATOM 4359 N N . HIS A 1 539 ? -17.296 10.846 33.198 1.00 91.50 539 HIS A N 1
ATOM 4360 C CA . HIS A 1 539 ? -17.118 12.089 32.462 1.00 91.50 539 HIS A CA 1
ATOM 4361 C C . HIS A 1 539 ? -17.976 12.071 31.198 1.00 91.50 539 HIS A C 1
ATOM 4363 O O . HIS A 1 539 ? -17.736 11.259 30.313 1.00 91.50 539 HIS A O 1
ATOM 4369 N N . GLY A 1 540 ? -18.967 12.958 31.120 1.00 87.62 540 GLY A N 1
ATOM 4370 C CA . GLY A 1 540 ? -19.820 13.121 29.950 1.00 87.62 540 GLY A CA 1
ATOM 4371 C C . GLY A 1 540 ? -20.088 14.599 29.694 1.00 87.62 540 GLY A C 1
ATOM 4372 O O . GLY A 1 540 ? -20.244 15.379 30.636 1.00 87.62 540 GLY A O 1
ATOM 4373 N N . ASN A 1 541 ? -20.126 14.979 28.427 1.00 87.44 541 ASN A N 1
ATOM 4374 C CA . ASN A 1 541 ? -20.429 16.313 27.946 1.00 87.44 541 ASN A CA 1
ATOM 4375 C C . ASN A 1 541 ? -21.889 16.364 27.466 1.00 87.44 541 ASN A C 1
ATOM 4377 O O . ASN A 1 541 ? -22.192 16.068 26.309 1.00 87.44 541 ASN A O 1
ATOM 4381 N N . GLY A 1 542 ? -22.807 16.717 28.366 1.00 91.75 542 GLY A N 1
ATOM 4382 C CA . GLY A 1 542 ? -24.247 16.685 28.094 1.00 91.75 542 GLY A CA 1
ATOM 4383 C C . GLY A 1 542 ? -24.830 15.269 28.134 1.00 91.75 542 GLY A C 1
ATOM 4384 O O . GLY A 1 542 ? -24.365 14.424 28.899 1.00 91.75 542 GLY A O 1
ATOM 4385 N N . GLU A 1 543 ? -25.871 15.029 27.334 1.00 94.06 543 GLU A N 1
ATOM 4386 C CA . GLU A 1 543 ? -26.501 13.711 27.219 1.00 94.06 543 GLU A CA 1
ATOM 4387 C C . GLU A 1 543 ? -25.609 12.740 26.434 1.00 94.06 543 GLU A C 1
ATOM 4389 O O . GLU A 1 543 ? -25.165 13.025 25.318 1.00 94.06 543 GLU A O 1
ATOM 4394 N N . VAL A 1 544 ? -25.398 11.557 27.008 1.00 95.00 544 VAL A N 1
ATOM 4395 C CA . VAL A 1 544 ? -24.625 10.459 26.425 1.00 95.00 544 VAL A CA 1
ATOM 4396 C C . VAL A 1 544 ? -25.586 9.305 26.121 1.00 95.00 544 VAL A C 1
ATOM 4398 O O . VAL A 1 544 ? -25.825 8.452 26.985 1.00 95.00 544 VAL A O 1
ATOM 4401 N N . PRO A 1 545 ? -26.205 9.276 24.924 1.00 96.62 545 PRO A N 1
ATOM 4402 C CA . PRO A 1 545 ? -27.030 8.156 24.495 1.00 96.62 545 PRO A CA 1
ATOM 4403 C C . PRO A 1 545 ? -26.156 6.932 24.211 1.00 96.62 545 PRO A C 1
ATOM 4405 O O . PRO A 1 545 ? -25.175 6.997 23.460 1.00 96.62 545 PRO A O 1
ATOM 4408 N N . VAL A 1 546 ? -26.529 5.803 24.809 1.00 96.75 546 VAL A N 1
ATOM 4409 C CA . VAL A 1 546 ? -25.831 4.528 24.668 1.00 96.75 546 VAL A CA 1
ATOM 4410 C C . VAL A 1 546 ? -26.795 3.412 24.296 1.00 96.75 546 VAL A C 1
ATOM 4412 O O . VAL A 1 546 ? -27.929 3.335 24.776 1.00 96.75 546 VAL A O 1
ATOM 4415 N N . ARG A 1 547 ? -26.297 2.499 23.470 1.00 97.44 547 ARG A N 1
ATOM 4416 C CA . ARG A 1 547 ? -26.969 1.262 23.091 1.00 97.44 547 ARG A CA 1
ATOM 4417 C C . ARG A 1 547 ? -26.180 0.084 23.631 1.00 97.44 547 ARG A C 1
ATOM 4419 O O . ARG A 1 547 ? -24.976 -0.013 23.405 1.00 97.44 547 ARG A O 1
ATOM 4426 N N . VAL A 1 548 ? -26.867 -0.809 24.327 1.00 97.50 548 VAL A N 1
ATOM 4427 C CA . VAL A 1 548 ? -26.329 -2.092 24.776 1.00 97.50 548 VAL A CA 1
ATOM 4428 C C . VAL A 1 548 ? -26.953 -3.195 23.949 1.00 97.50 548 VAL A C 1
ATOM 4430 O O . VAL A 1 548 ? -28.175 -3.266 23.834 1.00 97.50 548 VAL A O 1
ATOM 4433 N N . GLU A 1 549 ? -26.115 -4.075 23.423 1.00 97.38 549 GLU A N 1
ATOM 4434 C CA . GLU A 1 549 ? -26.524 -5.296 22.745 1.00 97.38 549 GLU A CA 1
ATOM 4435 C C . GLU A 1 549 ? -25.971 -6.495 23.499 1.00 97.38 549 GLU A C 1
ATOM 4437 O O . GLU A 1 549 ? -24.763 -6.600 23.702 1.00 97.38 549 GLU A O 1
ATOM 4442 N N . VAL A 1 550 ? -26.850 -7.409 23.899 1.00 97.50 550 VAL A N 1
ATOM 4443 C CA . VAL A 1 550 ? -26.469 -8.697 24.477 1.00 97.50 550 VAL A CA 1
ATOM 4444 C C . VAL A 1 550 ? -26.864 -9.787 23.497 1.00 97.50 550 VAL A C 1
ATOM 4446 O O . VAL A 1 550 ? -28.037 -9.925 23.144 1.00 97.50 550 VAL A O 1
ATOM 4449 N N . VAL A 1 551 ? -25.885 -10.577 23.079 1.00 96.50 551 VAL A N 1
ATOM 4450 C CA . VAL A 1 551 ? -26.098 -11.796 22.298 1.00 96.50 551 VAL A CA 1
ATOM 4451 C C . VAL A 1 551 ? -25.439 -12.973 23.010 1.00 96.50 551 VAL A C 1
ATOM 4453 O O . VAL A 1 551 ? -24.497 -12.804 23.786 1.00 96.50 551 VAL A O 1
ATOM 4456 N N . ALA A 1 552 ? -25.947 -14.166 22.746 1.00 94.81 552 ALA A N 1
ATOM 4457 C CA . ALA A 1 552 ? -25.464 -15.421 23.303 1.00 94.81 552 ALA A CA 1
ATOM 4458 C C . ALA A 1 552 ? -25.324 -16.464 22.191 1.00 94.81 552 ALA A C 1
ATOM 4460 O O . ALA A 1 552 ? -25.606 -16.161 21.024 1.00 94.81 552 ALA A O 1
ATOM 4461 N N . ILE A 1 553 ? -24.887 -17.674 22.540 1.00 93.06 553 ILE A N 1
ATOM 4462 C CA . ILE A 1 553 ? -24.846 -18.778 21.578 1.00 93.06 553 ILE A CA 1
ATOM 4463 C C . ILE A 1 553 ? -26.243 -19.044 21.000 1.00 93.06 553 ILE A C 1
ATOM 4465 O O . ILE A 1 553 ? -27.236 -18.760 21.667 1.00 93.06 553 ILE A O 1
ATOM 4469 N N . GLU A 1 554 ? -26.345 -19.584 19.784 1.00 89.94 554 GLU A N 1
ATOM 4470 C CA . GLU A 1 554 ? -27.647 -19.765 19.107 1.00 89.94 554 GLU A CA 1
ATOM 4471 C C . GLU A 1 554 ? -28.674 -20.580 19.914 1.00 89.94 554 GLU A C 1
ATOM 4473 O O . GLU A 1 554 ? -29.877 -20.357 19.790 1.00 89.94 554 GLU A O 1
ATOM 4478 N N . GLU A 1 555 ? -28.212 -21.493 20.770 1.00 90.56 555 GLU A N 1
ATOM 4479 C CA . GLU A 1 555 ? -29.066 -22.317 21.634 1.00 90.56 555 GLU A CA 1
ATOM 4480 C C . GLU A 1 555 ? -29.670 -21.550 22.827 1.00 90.56 555 GLU A C 1
ATOM 4482 O O . GLU A 1 555 ? -30.655 -22.010 23.406 1.00 90.56 555 GLU A O 1
ATOM 4487 N N . ALA A 1 556 ? -29.102 -20.398 23.201 1.00 91.38 556 ALA A N 1
ATOM 4488 C CA . ALA A 1 556 ? -29.514 -19.618 24.363 1.00 91.38 556 ALA A CA 1
ATOM 4489 C C . ALA A 1 556 ? -30.352 -18.398 23.957 1.00 91.38 556 ALA A C 1
ATOM 4491 O O . ALA A 1 556 ? -29.917 -17.541 23.184 1.00 91.38 556 ALA A O 1
ATOM 4492 N N . HIS A 1 557 ? -31.544 -18.259 24.540 1.00 90.19 557 HIS A N 1
ATOM 4493 C CA . HIS A 1 557 ? -32.386 -17.088 24.309 1.00 90.19 557 HIS A CA 1
ATOM 4494 C C . HIS A 1 557 ? -32.064 -15.994 25.319 1.00 90.19 557 HIS A C 1
ATOM 4496 O O . HIS A 1 557 ? -32.210 -16.172 26.532 1.00 90.19 557 HIS A O 1
ATOM 4502 N N . VAL A 1 558 ? -31.697 -14.822 24.803 1.00 94.06 558 VAL A N 1
ATOM 4503 C CA . VAL A 1 558 ? -31.457 -13.623 25.608 1.00 94.06 558 VAL A CA 1
ATOM 4504 C C . VAL A 1 558 ? -32.606 -12.644 25.438 1.00 94.06 558 VAL A C 1
ATOM 4506 O O . VAL A 1 558 ? -33.065 -12.386 24.327 1.00 94.06 558 VAL A O 1
ATOM 4509 N N . ARG A 1 559 ? -33.053 -12.040 26.539 1.00 93.62 559 ARG A N 1
ATOM 4510 C CA . ARG A 1 559 ? -33.986 -10.906 26.501 1.00 93.62 559 ARG A CA 1
ATOM 4511 C C . ARG A 1 559 ? -33.695 -9.900 27.601 1.00 93.62 559 ARG A C 1
ATOM 4513 O O . ARG A 1 559 ? -33.361 -10.286 28.721 1.00 93.62 559 ARG A O 1
ATOM 4520 N N . THR A 1 560 ? -33.886 -8.620 27.305 1.00 93.44 560 THR A N 1
ATOM 4521 C CA . THR A 1 560 ? -33.898 -7.573 28.330 1.00 93.44 560 THR A CA 1
ATOM 4522 C C . THR A 1 560 ? -35.143 -7.711 29.208 1.00 93.44 560 THR A C 1
ATOM 4524 O O . THR A 1 560 ? -36.167 -8.282 28.812 1.00 93.44 560 THR A O 1
ATOM 4527 N N . THR A 1 561 ? -35.053 -7.249 30.450 1.00 92.12 561 THR A N 1
ATOM 4528 C CA . THR A 1 561 ? -36.157 -7.289 31.412 1.00 92.12 561 THR A CA 1
ATOM 4529 C C . THR A 1 561 ? -36.094 -6.083 32.339 1.00 92.12 561 THR A C 1
ATOM 4531 O O . THR A 1 561 ? -35.026 -5.536 32.590 1.00 92.12 561 THR A O 1
ATOM 4534 N N . GLU A 1 562 ? -37.235 -5.695 32.906 1.00 86.69 562 GLU A N 1
ATOM 4535 C CA . GLU A 1 562 ? -37.254 -4.677 33.957 1.00 86.69 562 GLU A CA 1
ATOM 4536 C C . GLU A 1 562 ? -36.509 -5.167 35.212 1.00 86.69 562 GLU A C 1
ATOM 4538 O O . GLU A 1 562 ? -36.561 -6.376 35.508 1.00 86.69 562 GLU A O 1
ATOM 4543 N N . PRO A 1 563 ? -35.826 -4.267 35.949 1.00 83.50 563 PRO A N 1
ATOM 4544 C CA . PRO A 1 563 ? -35.197 -4.586 37.227 1.00 83.50 563 PRO A CA 1
ATOM 4545 C C . PRO A 1 563 ? -36.215 -5.132 38.246 1.00 83.50 563 PRO A C 1
ATOM 4547 O O . PRO A 1 563 ? -37.378 -4.720 38.226 1.00 83.50 563 PRO A O 1
ATOM 4550 N N . PRO A 1 564 ? -35.820 -6.045 39.152 1.00 77.69 564 PRO A N 1
ATOM 4551 C CA . PRO A 1 564 ? -36.684 -6.488 40.245 1.00 77.69 564 PRO A CA 1
ATOM 4552 C C . PRO A 1 564 ? -37.092 -5.325 41.161 1.00 77.69 564 PRO A C 1
ATOM 4554 O O . PRO A 1 564 ? -36.366 -4.342 41.289 1.00 77.69 564 PRO A O 1
ATOM 4557 N N . ILE A 1 565 ? -38.231 -5.450 41.849 1.00 70.00 565 ILE A N 1
ATOM 4558 C CA . ILE A 1 565 ? -38.726 -4.423 42.791 1.00 70.00 565 ILE A CA 1
ATOM 4559 C C . ILE A 1 565 ? -37.723 -4.178 43.936 1.00 70.00 565 ILE A C 1
ATOM 4561 O O . ILE A 1 565 ? -37.653 -3.082 44.485 1.00 70.00 565 ILE A O 1
ATOM 4565 N N . ASP A 1 566 ? -36.939 -5.195 44.281 1.00 68.50 566 ASP A N 1
ATOM 4566 C CA . ASP A 1 566 ? -35.892 -5.218 45.301 1.00 68.50 566 ASP A CA 1
ATOM 4567 C C . ASP A 1 566 ? -34.469 -5.072 44.723 1.00 68.50 566 ASP A C 1
ATOM 4569 O O . ASP A 1 566 ? -33.493 -5.404 45.396 1.00 68.50 566 ASP A O 1
ATOM 4573 N N . ALA A 1 567 ? -34.329 -4.580 43.486 1.00 70.12 567 ALA A N 1
ATOM 4574 C CA . ALA A 1 567 ? -33.031 -4.356 42.855 1.00 70.12 567 ALA A CA 1
ATOM 4575 C C . ALA A 1 567 ? -32.157 -3.410 43.694 1.00 70.12 567 ALA A C 1
ATOM 4577 O O . ALA A 1 567 ? -32.448 -2.222 43.828 1.00 70.12 567 ALA A O 1
ATOM 4578 N N . VAL A 1 568 ? -31.054 -3.936 44.229 1.00 67.31 568 VAL A N 1
ATOM 4579 C CA . VAL A 1 568 ? -30.053 -3.137 44.942 1.00 67.31 568 VAL A CA 1
ATOM 4580 C C . VAL A 1 568 ? -29.335 -2.231 43.933 1.00 67.31 568 VAL A C 1
ATOM 4582 O O . VAL A 1 568 ? -28.923 -2.693 42.863 1.00 67.31 568 VAL A O 1
ATOM 4585 N N . GLU A 1 569 ? -29.189 -0.940 44.250 1.00 65.44 569 GLU A N 1
ATOM 4586 C CA . GLU A 1 569 ? -28.270 -0.066 43.513 1.00 65.44 569 GLU A CA 1
ATOM 4587 C C . GLU A 1 569 ? -26.840 -0.552 43.749 1.00 65.44 569 GLU A C 1
ATOM 4589 O O . GLU A 1 569 ? -26.413 -0.692 44.894 1.00 65.44 569 GLU A O 1
ATOM 4594 N N . PHE A 1 570 ? -26.096 -0.822 42.675 1.00 67.94 570 PHE A N 1
ATOM 4595 C CA . PHE A 1 570 ? -24.717 -1.291 42.789 1.00 67.94 570 PHE A CA 1
ATOM 4596 C C . PHE A 1 570 ? -23.882 -0.263 43.567 1.00 67.94 570 PHE A C 1
ATOM 4598 O O . PHE A 1 570 ? -23.797 0.904 43.171 1.00 67.94 570 PHE A O 1
ATOM 4605 N N . HIS A 1 571 ? -23.326 -0.680 44.705 1.00 52.34 571 HIS A N 1
ATOM 4606 C CA . HIS A 1 571 ? -22.315 0.079 45.432 1.00 52.34 571 HIS A CA 1
ATOM 4607 C C . HIS A 1 571 ? -20.975 -0.211 44.766 1.00 52.34 571 HIS A C 1
ATOM 4609 O O . HIS A 1 571 ? -20.310 -1.188 45.099 1.00 52.34 571 HIS A O 1
ATOM 4615 N N . ASP A 1 572 ? -20.621 0.618 43.795 1.00 50.47 572 ASP A N 1
ATOM 4616 C CA . ASP A 1 572 ? -19.250 0.686 43.313 1.00 50.47 572 ASP A CA 1
ATOM 4617 C C . ASP A 1 572 ? -18.485 1.538 44.340 1.00 50.47 572 ASP A C 1
ATOM 4619 O O . ASP A 1 572 ? -19.008 2.563 44.790 1.00 50.47 572 ASP A O 1
ATOM 4623 N N . ASP A 1 573 ? -17.318 1.081 44.805 1.00 41.84 573 ASP A N 1
ATOM 4624 C CA . ASP A 1 573 ? -16.517 1.815 45.789 1.00 41.84 573 ASP A CA 1
ATOM 4625 C C . ASP A 1 573 ? -16.287 3.253 45.278 1.00 41.84 573 ASP A C 1
ATOM 4627 O O . ASP A 1 573 ? -15.644 3.463 44.251 1.00 41.84 573 ASP A O 1
ATOM 4631 N N . GLU A 1 574 ? -16.806 4.260 45.994 1.00 39.94 574 GLU A N 1
ATOM 4632 C CA . GLU A 1 574 ? -16.770 5.692 45.623 1.00 39.94 574 GLU A CA 1
ATOM 4633 C C . GLU A 1 574 ? -15.345 6.275 45.443 1.00 39.94 574 GLU A C 1
ATOM 4635 O O . GLU A 1 574 ? -15.176 7.463 45.168 1.00 39.94 574 GLU A O 1
ATOM 4640 N N . SER A 1 575 ? -14.297 5.460 45.578 1.00 36.56 575 SER A N 1
ATOM 4641 C CA . SER A 1 575 ? -12.892 5.829 45.401 1.00 36.56 575 SER A CA 1
ATOM 4642 C C . SER A 1 575 ? -12.419 5.975 43.944 1.00 36.56 575 SER A C 1
ATOM 4644 O O . SER A 1 575 ? -11.280 6.392 43.742 1.00 36.56 575 SER A O 1
ATOM 4646 N N . GLU A 1 576 ? -13.238 5.666 42.931 1.00 40.78 576 GLU A N 1
ATOM 4647 C CA . GLU A 1 576 ? -12.807 5.659 41.514 1.00 40.78 576 GLU A CA 1
ATOM 4648 C C . GLU A 1 576 ? -13.039 6.966 40.726 1.00 40.78 576 GLU A C 1
ATOM 4650 O O . GLU A 1 576 ? -12.592 7.077 39.586 1.00 40.78 576 GLU A O 1
ATOM 4655 N N . PHE A 1 577 ? -13.642 8.006 41.314 1.00 40.38 577 PHE A N 1
ATOM 4656 C CA . PHE A 1 577 ? -13.774 9.328 40.666 1.00 40.38 577 PHE A CA 1
ATOM 4657 C C . PHE A 1 577 ? -12.525 10.221 40.830 1.00 40.38 577 PHE A C 1
ATOM 4659 O O . PHE A 1 577 ? -12.633 11.446 40.894 1.00 40.38 577 PHE A O 1
ATOM 4666 N N . THR A 1 578 ? -11.326 9.643 40.943 1.00 34.75 578 THR A N 1
ATOM 4667 C CA . THR A 1 578 ? -10.085 10.425 41.036 1.00 34.75 578 THR A CA 1
ATOM 4668 C C . THR A 1 578 ? -9.608 10.851 39.642 1.00 34.75 578 THR A C 1
ATOM 4670 O O . THR A 1 578 ? -9.413 10.028 38.750 1.00 34.75 578 THR A O 1
ATOM 4673 N N . GLU A 1 579 ? -9.387 12.158 39.450 1.00 37.22 579 GLU A N 1
ATOM 4674 C CA . GLU A 1 579 ? -8.879 12.765 38.200 1.00 37.22 579 GLU A CA 1
ATOM 4675 C C . GLU A 1 579 ? -7.531 12.179 37.718 1.00 37.22 579 GLU A C 1
ATOM 4677 O O . GLU A 1 579 ? -7.139 12.389 36.572 1.00 37.22 579 GLU A O 1
ATOM 4682 N N . GLU A 1 580 ? -6.821 11.411 38.553 1.00 33.50 580 GLU A N 1
ATOM 4683 C CA . GLU A 1 580 ? -5.512 10.823 38.235 1.00 33.50 580 GLU A CA 1
ATOM 4684 C C . GLU A 1 580 ? -5.565 9.620 37.268 1.00 33.50 580 GLU A C 1
ATOM 4686 O O . GLU A 1 580 ? -4.523 9.229 36.741 1.00 33.50 580 GLU A O 1
ATOM 4691 N N . ALA A 1 581 ? -6.742 9.052 36.967 1.00 30.94 581 ALA A N 1
ATOM 4692 C CA . ALA A 1 581 ? -6.875 7.895 36.065 1.00 30.94 581 ALA A CA 1
ATOM 4693 C C . ALA A 1 581 ? -7.140 8.247 34.579 1.00 30.94 581 ALA A C 1
ATOM 4695 O O . ALA A 1 581 ? -7.182 7.357 33.729 1.00 30.94 581 ALA A O 1
ATOM 4696 N N . LEU A 1 582 ? -7.276 9.534 34.229 1.00 35.53 582 LEU A N 1
ATOM 4697 C CA . LEU A 1 582 ? -7.713 10.017 32.902 1.00 35.53 582 LEU A CA 1
ATOM 4698 C C . LEU A 1 582 ? -6.622 10.037 31.806 1.00 35.53 582 LEU A C 1
ATOM 4700 O O . LEU A 1 582 ? -6.793 10.658 30.759 1.00 35.53 582 LEU A O 1
ATOM 4704 N N . SER A 1 583 ? -5.500 9.341 32.002 1.00 31.39 583 SER A N 1
ATOM 4705 C CA . SER A 1 583 ? -4.384 9.300 31.048 1.00 31.39 583 SER A CA 1
ATOM 4706 C C . SER A 1 583 ? -3.957 7.862 30.747 1.00 31.39 583 SER A C 1
ATOM 4708 O O . SER A 1 583 ? -2.896 7.397 31.165 1.00 31.39 583 SER A O 1
ATOM 4710 N N . THR A 1 584 ? -4.744 7.160 29.939 1.00 30.38 584 THR A N 1
ATOM 4711 C CA . THR A 1 584 ? -4.163 6.172 29.022 1.00 30.38 584 THR A CA 1
ATOM 4712 C C . THR A 1 584 ? -4.444 6.638 27.602 1.00 30.38 584 THR A C 1
ATOM 4714 O O . THR A 1 584 ? -5.542 6.427 27.091 1.00 30.38 584 THR A O 1
ATOM 4717 N N . PRO A 1 585 ? -3.490 7.320 26.942 1.00 26.95 585 PRO A N 1
ATOM 4718 C CA . PRO A 1 585 ? -3.610 7.516 25.508 1.00 26.95 585 PRO A CA 1
ATOM 4719 C C . PRO A 1 585 ? -3.686 6.132 24.847 1.00 26.95 585 PRO A C 1
ATOM 4721 O O . PRO A 1 585 ? -3.040 5.184 25.309 1.00 26.95 585 PRO A O 1
ATOM 4724 N N . LEU A 1 586 ? -4.410 6.009 23.726 1.00 34.94 586 LEU A N 1
ATOM 4725 C CA . LEU A 1 586 ? -4.049 4.981 22.745 1.00 34.94 586 LEU A CA 1
ATOM 4726 C C . LEU A 1 586 ? -2.524 5.045 22.598 1.00 34.94 586 LEU A C 1
ATOM 4728 O O . LEU A 1 586 ? -2.013 6.162 22.470 1.00 34.94 586 LEU A O 1
ATOM 4732 N N . PRO A 1 587 ? -1.784 3.924 22.646 1.00 27.70 587 PRO A N 1
ATOM 4733 C CA . PRO A 1 587 ? -0.339 3.983 22.522 1.00 27.70 587 PRO A CA 1
ATOM 4734 C C . PRO A 1 587 ? 0.011 4.792 21.270 1.00 27.70 587 PRO A C 1
ATOM 4736 O O . PRO A 1 587 ? -0.254 4.359 20.143 1.00 27.70 587 PRO A O 1
ATOM 4739 N N . ARG A 1 588 ? 0.582 5.991 21.482 1.00 27.38 588 ARG A N 1
ATOM 4740 C CA . ARG A 1 588 ? 1.359 6.676 20.452 1.00 27.38 588 ARG A CA 1
ATOM 4741 C C . ARG A 1 588 ? 2.387 5.653 19.982 1.00 27.38 588 ARG A C 1
ATOM 4743 O O . ARG A 1 588 ? 2.931 4.898 20.787 1.00 27.38 588 ARG A O 1
ATOM 4750 N N . ALA A 1 589 ? 2.546 5.576 18.667 1.00 32.50 589 ALA A N 1
ATOM 4751 C CA . ALA A 1 589 ? 3.344 4.583 17.972 1.00 32.50 589 ALA A CA 1
ATOM 4752 C C . ALA A 1 589 ? 4.797 4.558 18.477 1.00 32.50 589 ALA A C 1
ATOM 4754 O O . ALA A 1 589 ? 5.651 5.271 17.968 1.00 32.50 589 ALA A O 1
ATOM 4755 N N . SER A 1 590 ? 5.059 3.742 19.492 1.00 27.00 590 SER A N 1
ATOM 4756 C CA . SER A 1 590 ? 6.392 3.339 19.928 1.00 27.00 590 SER A CA 1
ATOM 4757 C C . SER A 1 590 ? 6.234 2.283 21.019 1.00 27.00 590 SER A C 1
ATOM 4759 O O . SER A 1 590 ? 5.872 2.609 22.149 1.00 27.00 590 SER A O 1
ATOM 4761 N N . VAL A 1 591 ? 6.495 1.018 20.688 1.00 24.95 591 VAL A N 1
ATOM 4762 C CA . VAL A 1 591 ? 6.815 0.003 21.696 1.00 24.95 591 VAL A CA 1
ATOM 4763 C C . VAL A 1 591 ? 8.223 -0.484 21.416 1.00 24.95 591 VAL A C 1
ATOM 4765 O O . VAL A 1 591 ? 8.508 -1.104 20.395 1.00 24.95 591 VAL A O 1
ATOM 4768 N N . ASP A 1 592 ? 9.076 -0.134 22.364 1.00 25.03 592 ASP A N 1
ATOM 4769 C CA . ASP A 1 592 ? 10.444 -0.577 22.533 1.00 25.03 592 ASP A CA 1
ATOM 4770 C C . ASP A 1 592 ? 10.449 -2.081 22.859 1.00 25.03 592 ASP A C 1
ATOM 4772 O O . ASP A 1 592 ? 9.844 -2.517 23.842 1.00 25.03 592 ASP A O 1
ATOM 4776 N N . ILE A 1 593 ? 11.123 -2.890 22.039 1.00 25.47 593 ILE A N 1
ATOM 4777 C CA . ILE A 1 593 ? 11.441 -4.287 22.354 1.00 25.47 593 ILE A CA 1
ATOM 4778 C C . ILE A 1 593 ? 12.958 -4.425 22.255 1.00 25.47 593 ILE A C 1
ATOM 4780 O O . ILE A 1 593 ? 13.496 -4.864 21.243 1.00 25.47 593 ILE A O 1
ATOM 4784 N N . SER A 1 594 ? 13.666 -4.073 23.329 1.00 24.03 594 SER A N 1
ATOM 4785 C CA . SER A 1 594 ? 15.031 -4.550 23.544 1.00 24.03 594 SER A CA 1
ATOM 4786 C C . SER A 1 594 ? 15.108 -5.313 24.866 1.00 24.03 594 SER A C 1
ATOM 4788 O O . SER A 1 594 ? 15.152 -4.764 25.964 1.00 24.03 594 SER A O 1
ATOM 4790 N N . ALA A 1 595 ? 15.114 -6.638 24.766 1.00 23.98 595 ALA A N 1
ATOM 4791 C CA . ALA A 1 595 ? 15.460 -7.510 25.876 1.00 23.98 595 ALA A CA 1
ATOM 4792 C C . ALA A 1 595 ? 16.402 -8.602 25.372 1.00 23.98 595 ALA A C 1
ATOM 4794 O O . ALA A 1 595 ? 15.973 -9.701 25.038 1.00 23.98 595 ALA A O 1
ATOM 4795 N N . ARG A 1 596 ? 17.700 -8.277 25.319 1.00 24.73 596 ARG A N 1
ATOM 4796 C CA . ARG A 1 596 ? 18.823 -9.218 25.491 1.00 24.73 596 ARG A CA 1
ATOM 4797 C C . ARG A 1 596 ? 20.135 -8.433 25.625 1.00 24.73 596 ARG A C 1
ATOM 4799 O O . ARG A 1 596 ? 20.640 -7.886 24.656 1.00 24.73 596 ARG A O 1
ATOM 4806 N N . LYS A 1 597 ? 20.717 -8.409 26.829 1.00 24.41 597 LYS A N 1
ATOM 4807 C CA . LYS A 1 597 ? 22.147 -8.121 27.039 1.00 24.41 597 LYS A CA 1
ATOM 4808 C C . LYS A 1 597 ? 22.827 -9.381 27.578 1.00 24.41 597 LYS A C 1
ATOM 4810 O O . LYS A 1 597 ? 22.368 -9.897 28.598 1.00 24.41 597 LYS A O 1
ATOM 4815 N N . PRO A 1 598 ? 23.932 -9.851 26.977 1.00 23.09 598 PRO A N 1
ATOM 4816 C CA . PRO A 1 598 ? 24.885 -10.704 27.663 1.00 23.09 598 PRO A CA 1
ATOM 4817 C C . PRO A 1 598 ? 25.831 -9.858 28.529 1.00 23.09 598 PRO A C 1
ATOM 4819 O O . PRO A 1 598 ? 26.131 -8.700 28.245 1.00 23.09 598 PRO A O 1
ATOM 4822 N N . SER A 1 599 ? 26.286 -10.462 29.621 1.00 22.70 599 SER A N 1
ATOM 4823 C CA . SER A 1 599 ? 27.156 -9.876 30.639 1.00 22.70 599 SER A CA 1
ATOM 4824 C C . SER A 1 599 ? 28.565 -9.526 30.144 1.00 22.70 599 SER A C 1
ATOM 4826 O O . SER A 1 599 ? 29.183 -10.356 29.483 1.00 22.70 599 SER A O 1
ATOM 4828 N N . ALA A 1 600 ? 29.139 -8.422 30.637 1.00 22.23 600 ALA A N 1
ATOM 4829 C CA . ALA A 1 600 ? 30.555 -8.321 31.019 1.00 22.23 600 ALA A CA 1
ATOM 4830 C C . ALA A 1 600 ? 30.804 -7.068 31.887 1.00 22.23 600 ALA A C 1
ATOM 4832 O O . ALA A 1 600 ? 30.011 -6.135 31.920 1.00 22.23 600 ALA A O 1
ATOM 4833 N N . ARG A 1 601 ? 31.890 -7.114 32.660 1.00 22.67 601 ARG A N 1
ATOM 4834 C CA . ARG A 1 601 ? 32.190 -6.336 33.870 1.00 22.67 601 ARG A CA 1
ATOM 4835 C C . ARG A 1 601 ? 32.813 -4.956 33.610 1.00 22.67 601 ARG A C 1
ATOM 4837 O O . ARG A 1 601 ? 33.713 -4.852 32.793 1.00 22.67 601 ARG A O 1
ATOM 4844 N N . GLY A 1 602 ? 32.504 -4.018 34.515 1.00 21.91 602 GLY A N 1
ATOM 4845 C CA . GLY A 1 602 ? 33.493 -3.195 35.230 1.00 21.91 602 GLY A CA 1
ATOM 4846 C C . GLY A 1 602 ? 33.908 -1.853 34.614 1.00 21.91 602 GLY A C 1
ATOM 4847 O O . GLY A 1 602 ? 34.532 -1.818 33.566 1.00 21.91 602 GLY A O 1
ATOM 4848 N N . GLY A 1 603 ? 33.682 -0.760 35.358 1.00 22.17 603 GLY A N 1
ATOM 4849 C CA . GLY A 1 603 ? 34.371 0.518 35.141 1.00 22.17 603 GLY A CA 1
ATOM 4850 C C . GLY A 1 603 ? 33.552 1.746 35.534 1.00 22.17 603 GLY A C 1
ATOM 4851 O O . GLY A 1 603 ? 32.819 2.292 34.724 1.00 22.17 603 GLY A O 1
ATOM 4852 N N . SER A 1 604 ? 33.689 2.194 36.783 1.00 22.80 604 SER A N 1
ATOM 4853 C CA . SER A 1 604 ? 33.173 3.482 37.269 1.00 22.80 604 SER A CA 1
ATOM 4854 C C . SER A 1 604 ? 34.021 4.631 36.722 1.00 22.80 604 SER A C 1
ATOM 4856 O O . SER A 1 604 ? 35.197 4.673 37.077 1.00 22.80 604 SER A O 1
ATOM 4858 N N . ILE A 1 605 ? 33.434 5.605 36.013 1.00 23.80 605 ILE A N 1
ATOM 4859 C CA . ILE A 1 605 ? 33.927 6.996 35.980 1.00 23.80 605 ILE A CA 1
ATOM 4860 C C . ILE A 1 605 ? 32.738 7.968 35.923 1.00 23.80 605 ILE A C 1
ATOM 4862 O O . ILE A 1 605 ? 31.838 7.848 35.100 1.00 23.80 605 ILE A O 1
ATOM 4866 N N . SER A 1 606 ? 32.766 8.932 36.844 1.00 24.16 606 SER A N 1
ATOM 4867 C CA . SER A 1 606 ? 31.820 10.035 37.011 1.00 24.16 606 SER A CA 1
ATOM 4868 C C . SER A 1 606 ? 31.997 11.095 35.917 1.00 24.16 606 SER A C 1
ATOM 4870 O O . SER A 1 606 ? 33.111 11.587 35.738 1.00 24.16 606 SER A O 1
ATOM 4872 N N . ALA A 1 607 ? 30.906 11.550 35.301 1.00 23.14 607 ALA A N 1
ATOM 4873 C CA . ALA A 1 607 ? 30.843 12.855 34.646 1.00 23.14 607 ALA A CA 1
ATOM 4874 C C . ALA A 1 607 ? 29.419 13.422 34.750 1.00 23.14 607 ALA A C 1
ATOM 4876 O O . ALA A 1 607 ? 28.436 12.725 34.522 1.00 23.14 607 ALA A O 1
ATOM 4877 N N . ARG A 1 608 ? 29.338 14.684 35.177 1.00 22.72 608 ARG A N 1
ATOM 4878 C CA . ARG A 1 608 ? 28.117 15.451 35.444 1.00 22.72 608 ARG A CA 1
ATOM 4879 C C . ARG A 1 608 ? 27.333 15.717 34.155 1.00 22.72 608 ARG A C 1
ATOM 4881 O O . ARG A 1 608 ? 27.884 16.297 33.225 1.00 22.72 608 ARG A O 1
ATOM 4888 N N . THR A 1 609 ? 26.046 15.390 34.155 1.00 22.88 609 THR A N 1
ATOM 4889 C CA . THR A 1 609 ? 25.071 15.810 33.138 1.00 22.88 609 THR A CA 1
ATOM 4890 C C . THR A 1 609 ? 24.606 17.247 33.424 1.00 22.88 609 THR A C 1
ATOM 4892 O O . THR A 1 609 ? 24.241 17.531 34.569 1.00 22.88 609 THR A O 1
ATOM 4895 N N . PRO A 1 610 ? 24.593 18.170 32.446 1.00 24.75 610 PRO A N 1
ATOM 4896 C CA . PRO A 1 610 ? 23.850 19.417 32.564 1.00 24.75 610 PRO A CA 1
ATOM 4897 C C . PRO A 1 610 ? 22.352 19.162 32.338 1.00 24.75 610 PRO A C 1
ATOM 4899 O O . PRO A 1 610 ? 21.961 18.322 31.531 1.00 24.75 610 PRO A O 1
ATOM 4902 N N . SER A 1 611 ? 21.516 19.878 33.085 1.00 23.69 611 SER A N 1
ATOM 4903 C CA . SER A 1 611 ? 20.055 19.846 33.006 1.00 23.69 611 SER A CA 1
ATOM 4904 C C . SER A 1 611 ? 19.550 20.283 31.628 1.00 23.69 611 SER A C 1
ATOM 4906 O O . SER A 1 611 ? 19.791 21.416 31.214 1.00 23.69 611 SER A O 1
ATOM 4908 N N . ILE A 1 612 ? 18.824 19.388 30.955 1.00 25.72 612 ILE A N 1
ATOM 4909 C CA . ILE A 1 612 ? 18.047 19.662 29.739 1.00 25.72 612 ILE A CA 1
ATOM 4910 C C . ILE A 1 612 ? 16.777 20.440 30.151 1.00 25.72 612 ILE A C 1
ATOM 4912 O O . ILE A 1 612 ? 16.159 20.070 31.155 1.00 25.72 612 ILE A O 1
ATOM 4916 N N . PRO A 1 613 ? 16.383 21.520 29.449 1.00 26.81 613 PRO A N 1
ATOM 4917 C CA . PRO A 1 613 ? 15.135 22.222 29.720 1.00 26.81 613 PRO A CA 1
ATOM 4918 C C . PRO A 1 613 ? 13.930 21.376 29.290 1.00 26.81 613 PRO A C 1
ATOM 4920 O O . PRO A 1 613 ? 13.959 20.719 28.257 1.00 26.81 613 PRO A O 1
ATOM 4923 N N . ILE A 1 614 ? 12.868 21.421 30.093 1.00 27.94 614 ILE A N 1
ATOM 4924 C CA . ILE A 1 614 ? 11.566 20.806 29.813 1.00 27.94 614 ILE A CA 1
ATOM 4925 C C . ILE A 1 614 ? 10.995 21.435 28.531 1.00 27.94 614 ILE A C 1
ATOM 4927 O O . ILE A 1 614 ? 10.667 22.624 28.528 1.00 27.94 614 ILE A O 1
ATOM 4931 N N . GLU A 1 615 ? 10.888 20.657 27.452 1.00 26.08 615 GLU A N 1
ATOM 4932 C CA . GLU A 1 615 ? 10.123 21.030 26.260 1.00 26.08 615 GLU A CA 1
ATOM 4933 C C . GLU A 1 615 ? 8.631 21.063 26.615 1.00 26.08 615 GLU A C 1
ATOM 4935 O O . GLU A 1 615 ? 8.062 20.093 27.114 1.00 26.08 615 GLU A O 1
ATOM 4940 N N . VAL A 1 616 ? 8.010 22.223 26.411 1.00 31.22 616 VAL A N 1
ATOM 4941 C CA . VAL A 1 616 ? 6.568 22.423 26.563 1.00 31.22 616 VAL A CA 1
ATOM 4942 C C . VAL A 1 616 ? 5.902 21.882 25.301 1.00 31.22 616 VAL A C 1
ATOM 4944 O O . VAL A 1 616 ? 6.233 22.338 24.211 1.00 31.22 616 VAL A O 1
ATOM 4947 N N . ASP A 1 617 ? 4.983 20.927 25.444 1.00 36.56 617 ASP A N 1
ATOM 4948 C CA . ASP A 1 617 ? 4.179 20.388 24.342 1.00 36.56 617 ASP A CA 1
ATOM 4949 C C . ASP A 1 617 ? 3.325 21.510 23.719 1.00 36.56 617 ASP A C 1
ATOM 4951 O O . ASP A 1 617 ? 2.482 22.118 24.382 1.00 36.56 617 ASP A O 1
ATOM 4955 N N . ILE A 1 618 ? 3.600 21.828 22.453 1.00 37.84 618 ILE A N 1
ATOM 4956 C CA . ILE A 1 618 ? 3.006 22.943 21.694 1.00 37.84 618 ILE A CA 1
ATOM 4957 C C . ILE A 1 618 ? 1.842 22.491 20.792 1.00 37.84 618 ILE A C 1
ATOM 4959 O O . ILE A 1 618 ? 1.317 23.296 20.027 1.00 37.84 618 ILE A O 1
ATOM 4963 N N . SER A 1 619 ? 1.423 21.222 20.868 1.00 44.12 619 SER A N 1
ATOM 4964 C CA . SER A 1 619 ? 0.499 20.597 19.903 1.00 44.12 619 SER A CA 1
ATOM 4965 C C . SER A 1 619 ? -0.983 20.998 20.019 1.00 44.12 619 SER A C 1
ATOM 4967 O O . SER A 1 619 ? -1.779 20.624 19.161 1.00 44.12 619 SER A O 1
ATOM 4969 N N . HIS A 1 620 ? -1.360 21.802 21.019 1.00 53.12 620 HIS A N 1
ATOM 4970 C CA . HIS A 1 620 ? -2.742 22.245 21.251 1.00 53.12 620 HIS A CA 1
ATOM 4971 C C . HIS A 1 620 ? -2.825 23.753 21.538 1.00 53.12 620 HIS A C 1
ATOM 4973 O O . HIS A 1 620 ? -3.177 24.174 22.641 1.00 53.12 620 HIS A O 1
ATOM 4979 N N . GLN A 1 621 ? -2.476 24.592 20.558 1.00 61.66 621 GLN A N 1
ATOM 4980 C CA . GLN A 1 621 ? -2.711 26.034 20.660 1.00 61.66 621 GLN A CA 1
ATOM 4981 C C . GLN A 1 621 ? -4.059 26.435 20.052 1.00 61.66 621 GLN A C 1
ATOM 4983 O O . GLN A 1 621 ? -4.396 26.042 18.942 1.00 61.66 621 GLN A O 1
ATOM 4988 N N . ASP A 1 622 ? -4.814 27.258 20.781 1.00 73.69 622 ASP A N 1
ATOM 4989 C CA . ASP A 1 622 ? -6.017 27.928 20.280 1.00 73.69 622 ASP A CA 1
ATOM 4990 C C . ASP A 1 622 ? -5.630 29.018 19.261 1.00 73.69 622 ASP A C 1
ATOM 4992 O O . ASP A 1 622 ? -5.113 30.076 19.648 1.00 73.69 622 ASP A O 1
ATOM 4996 N N . LEU A 1 623 ? -5.871 28.730 17.978 1.00 81.38 623 LEU A N 1
ATOM 4997 C CA . LEU A 1 623 ? -5.594 29.584 16.813 1.00 81.38 623 LEU A CA 1
ATOM 4998 C C . LEU A 1 623 ? -6.862 30.221 16.213 1.00 81.38 623 LEU A C 1
ATOM 5000 O O . LEU A 1 623 ? -6.814 30.766 15.118 1.00 81.38 623 LEU A O 1
ATOM 5004 N N . SER A 1 624 ? -7.990 30.192 16.929 1.00 81.50 624 SER A N 1
ATOM 5005 C CA . SER A 1 624 ? -9.285 30.700 16.439 1.00 81.50 624 SER A CA 1
ATOM 5006 C C . SER A 1 624 ? -9.338 32.213 16.166 1.00 81.50 624 SER A C 1
ATOM 5008 O O . SER A 1 624 ? -10.324 32.702 15.626 1.00 81.50 624 SER A O 1
ATOM 5010 N N . PHE A 1 625 ? -8.297 32.955 16.553 1.00 86.06 625 PHE A N 1
ATOM 5011 C CA . PHE A 1 625 ? -8.167 34.400 16.342 1.00 86.06 625 PHE A CA 1
ATOM 5012 C C . PHE A 1 625 ? -7.582 34.771 14.970 1.00 86.06 625 PHE A C 1
ATOM 5014 O O . PHE A 1 625 ? -7.599 35.948 14.616 1.00 86.06 625 PHE A O 1
ATOM 5021 N N . LEU A 1 626 ? -7.019 33.801 14.243 1.00 90.12 626 LEU A N 1
ATOM 5022 C CA . LEU A 1 626 ? -6.507 34.010 12.892 1.00 90.12 626 LEU A CA 1
ATOM 5023 C C . LEU A 1 626 ? -7.666 34.077 11.894 1.00 90.12 626 LEU A C 1
ATOM 5025 O O . LEU A 1 626 ? -8.716 33.469 12.113 1.00 90.12 626 LEU A O 1
ATOM 5029 N N . ASP A 1 627 ? -7.448 34.775 10.783 1.00 89.50 627 ASP A N 1
ATOM 5030 C CA . ASP A 1 627 ? -8.320 34.707 9.614 1.00 89.50 627 ASP A CA 1
ATOM 5031 C C . ASP A 1 627 ? -8.476 33.232 9.195 1.00 89.50 627 ASP A C 1
ATOM 5033 O O . ASP A 1 627 ? -7.462 32.555 9.014 1.00 89.50 627 ASP A O 1
ATOM 5037 N N . PRO A 1 628 ? -9.707 32.695 9.079 1.00 87.00 628 PRO A N 1
ATOM 5038 C CA . PRO A 1 628 ? -9.937 31.299 8.714 1.00 87.00 628 PRO A CA 1
ATOM 5039 C C . PRO A 1 628 ? -9.391 30.908 7.332 1.00 87.00 628 PRO A C 1
ATOM 5041 O O . PRO A 1 628 ? -9.132 29.717 7.117 1.00 87.00 628 PRO A O 1
ATOM 5044 N N . ALA A 1 629 ? -9.222 31.865 6.412 1.00 89.81 629 ALA A N 1
ATOM 5045 C CA . ALA A 1 629 ? -8.700 31.607 5.073 1.00 89.81 629 ALA A CA 1
ATOM 5046 C C . ALA A 1 629 ? -7.772 32.735 4.563 1.00 89.81 629 ALA A C 1
ATOM 5048 O O . ALA A 1 629 ? -8.149 33.461 3.636 1.00 89.81 629 ALA A O 1
ATOM 5049 N N . PRO A 1 630 ? -6.550 32.885 5.120 1.00 92.00 630 PRO A N 1
ATOM 5050 C CA . PRO A 1 630 ? -5.607 33.908 4.680 1.00 92.00 630 PRO A CA 1
ATOM 5051 C C . PRO A 1 630 ? -5.296 33.751 3.185 1.00 92.00 630 PRO A C 1
ATOM 5053 O O . PRO A 1 630 ? -4.895 32.676 2.738 1.00 92.00 630 PRO A O 1
ATOM 5056 N N . GLU A 1 631 ? -5.504 34.814 2.401 1.00 91.38 631 GLU A N 1
ATOM 5057 C CA . GLU A 1 631 ? -5.351 34.807 0.931 1.00 91.38 631 GLU A CA 1
ATOM 5058 C C . GLU A 1 631 ? -6.170 33.708 0.211 1.00 91.38 631 GLU A C 1
ATOM 5060 O O . GLU A 1 631 ? -5.782 33.239 -0.862 1.00 91.38 631 GLU A O 1
ATOM 5065 N N . GLY A 1 632 ? -7.284 33.261 0.806 1.00 87.38 632 GLY A N 1
ATOM 5066 C CA . GLY A 1 632 ? -8.152 32.210 0.261 1.00 87.38 632 GLY A CA 1
ATOM 5067 C C . GLY A 1 632 ? -7.705 30.772 0.565 1.00 87.38 632 GLY A C 1
ATOM 5068 O O . GLY A 1 632 ? -8.382 29.829 0.152 1.00 87.38 632 GLY A O 1
ATOM 5069 N N . ILE A 1 633 ? -6.604 30.570 1.302 1.00 89.38 633 ILE A N 1
ATOM 5070 C CA . ILE A 1 633 ? -6.113 29.241 1.705 1.00 89.38 633 ILE A CA 1
ATOM 5071 C C . ILE A 1 633 ? -6.610 28.922 3.115 1.00 89.38 633 ILE A C 1
ATOM 5073 O O . ILE A 1 633 ? -6.352 29.679 4.044 1.00 89.38 633 ILE A O 1
ATOM 5077 N N . ALA A 1 634 ? -7.285 27.786 3.308 1.00 87.94 634 ALA A N 1
ATOM 5078 C CA . ALA A 1 634 ? -7.758 27.385 4.632 1.00 87.94 634 ALA A CA 1
ATOM 5079 C C . ALA A 1 634 ? -6.585 27.221 5.618 1.00 87.94 634 ALA A C 1
ATOM 5081 O O . ALA A 1 634 ? -5.579 26.594 5.287 1.00 87.94 634 ALA A O 1
ATOM 5082 N N . LEU A 1 635 ? -6.730 27.709 6.858 1.00 86.31 635 LEU A N 1
ATOM 5083 C CA . LEU A 1 635 ? -5.659 27.666 7.875 1.00 86.31 635 LEU A CA 1
ATOM 5084 C C . LEU A 1 635 ? -5.031 26.278 8.081 1.00 86.31 635 LEU A C 1
ATOM 5086 O O . LEU A 1 635 ? -3.849 26.184 8.397 1.00 86.31 635 LEU A O 1
ATOM 5090 N N . GLN A 1 636 ? -5.814 25.209 7.923 1.00 84.75 636 GLN A N 1
ATOM 5091 C CA . GLN A 1 636 ? -5.353 23.823 8.069 1.00 84.75 636 GLN A CA 1
ATOM 5092 C C . GLN A 1 636 ? -4.345 23.390 6.991 1.00 84.75 636 GLN A C 1
ATOM 5094 O O . GLN A 1 636 ? -3.545 22.488 7.239 1.00 84.75 636 GLN A O 1
ATOM 5099 N N . ASP A 1 637 ? -4.376 24.035 5.823 1.00 84.69 637 ASP A N 1
ATOM 5100 C CA . ASP A 1 637 ? -3.501 23.740 4.689 1.00 84.69 637 ASP A CA 1
ATOM 5101 C C . ASP A 1 637 ? -2.210 24.583 4.745 1.00 84.69 637 ASP A C 1
ATOM 5103 O O . ASP A 1 637 ? -1.236 24.282 4.056 1.00 84.69 637 ASP A O 1
ATOM 5107 N N . ILE A 1 638 ? -2.160 25.609 5.607 1.00 89.31 638 ILE A N 1
ATOM 5108 C CA . ILE A 1 638 ? -0.969 26.432 5.837 1.00 89.31 638 ILE A CA 1
ATOM 5109 C C . ILE A 1 638 ? -0.112 25.770 6.932 1.00 89.31 638 ILE A C 1
ATOM 5111 O O . ILE A 1 638 ? -0.575 25.595 8.062 1.00 89.31 638 ILE A O 1
ATOM 5115 N N . PRO A 1 639 ? 1.170 25.436 6.677 1.00 87.62 639 PRO A N 1
ATOM 5116 C CA . PRO A 1 639 ? 2.039 24.772 7.650 1.00 87.62 639 PRO A CA 1
ATOM 5117 C C . PRO A 1 639 ? 2.573 25.746 8.720 1.00 87.62 639 PRO A C 1
ATOM 5119 O O . PRO A 1 639 ? 3.782 25.886 8.902 1.00 87.62 639 PRO A O 1
ATOM 5122 N N . LEU A 1 640 ? 1.676 26.412 9.454 1.00 85.88 640 LEU A N 1
ATOM 5123 C CA . LEU A 1 640 ? 1.963 27.495 10.406 1.00 85.88 640 LEU A CA 1
ATOM 5124 C C . LEU A 1 640 ? 3.054 27.125 11.422 1.00 85.88 640 LEU A C 1
ATOM 5126 O O . LEU A 1 640 ? 4.033 27.845 11.587 1.00 85.88 640 LEU A O 1
ATOM 5130 N N . MET A 1 641 ? 2.939 25.960 12.065 1.00 82.94 641 MET A N 1
ATOM 5131 C CA . MET A 1 641 ? 3.906 25.507 13.080 1.00 82.94 641 MET A CA 1
ATOM 5132 C C . MET A 1 641 ? 5.220 24.969 12.489 1.00 82.94 641 MET A C 1
ATOM 5134 O O . MET A 1 641 ? 6.152 24.684 13.240 1.00 82.94 641 MET A O 1
ATOM 5138 N N . GLY A 1 642 ? 5.301 24.822 11.163 1.00 78.31 642 GLY A N 1
ATOM 5139 C CA . GLY A 1 642 ? 6.542 24.520 10.454 1.00 78.31 642 GLY A CA 1
ATOM 5140 C C . GLY A 1 642 ? 7.455 25.740 10.307 1.00 78.31 642 GLY A C 1
ATOM 5141 O O . GLY A 1 642 ? 8.663 25.570 10.146 1.00 78.31 642 GLY A O 1
ATOM 5142 N N . GLU A 1 643 ? 6.910 26.957 10.413 1.00 84.25 643 GLU A N 1
ATOM 5143 C CA . GLU A 1 643 ? 7.681 28.196 10.334 1.00 84.25 643 GLU A CA 1
ATOM 5144 C C . GLU A 1 643 ? 8.204 28.597 11.718 1.00 84.25 643 GLU A C 1
ATOM 5146 O O . GLU A 1 643 ? 7.443 28.871 12.650 1.00 84.25 643 GLU A O 1
ATOM 5151 N N . ALA A 1 644 ? 9.530 28.682 11.855 1.00 82.81 644 ALA A N 1
ATOM 5152 C CA . ALA A 1 644 ? 10.181 28.959 13.137 1.00 82.81 644 ALA A CA 1
ATOM 5153 C C . ALA A 1 644 ? 9.728 30.285 13.777 1.00 82.81 644 ALA A C 1
ATOM 5155 O O . ALA A 1 644 ? 9.617 30.374 15.001 1.00 82.81 644 ALA A O 1
ATOM 5156 N N . LEU A 1 645 ? 9.452 31.304 12.955 1.00 85.56 645 LEU A N 1
ATOM 5157 C CA . LEU A 1 645 ? 8.984 32.613 13.412 1.00 85.56 645 LEU A CA 1
ATOM 5158 C C . LEU A 1 645 ? 7.573 32.519 14.007 1.00 85.56 645 LEU A C 1
ATOM 5160 O O . LEU A 1 645 ? 7.355 32.956 15.136 1.00 85.56 645 LEU A O 1
ATOM 5164 N N . PHE A 1 646 ? 6.647 31.863 13.305 1.00 90.69 646 PHE A N 1
ATOM 5165 C CA . PHE A 1 646 ? 5.281 31.667 13.787 1.00 90.69 646 PHE A CA 1
ATOM 5166 C C . PHE A 1 646 ? 5.249 30.791 15.049 1.00 90.69 646 PHE A C 1
ATOM 5168 O O . PHE A 1 646 ? 4.587 31.132 16.029 1.00 90.69 646 PHE A O 1
ATOM 5175 N N . ALA A 1 647 ? 6.034 29.707 15.085 1.00 86.06 647 ALA A N 1
ATOM 5176 C CA . ALA A 1 647 ? 6.162 28.841 16.259 1.00 86.06 647 ALA A CA 1
ATOM 5177 C C . ALA A 1 647 ? 6.727 29.582 17.491 1.00 86.06 647 ALA A C 1
ATOM 5179 O O . ALA A 1 647 ? 6.303 29.332 18.625 1.00 86.06 647 ALA A O 1
ATOM 5180 N N . ALA A 1 648 ? 7.655 30.526 17.291 1.00 84.94 648 ALA A N 1
ATOM 5181 C CA . ALA A 1 648 ? 8.184 31.365 18.365 1.00 84.94 648 ALA A CA 1
ATOM 5182 C C . ALA A 1 648 ? 7.116 32.318 18.929 1.00 84.94 648 ALA A C 1
ATOM 5184 O O . ALA A 1 648 ? 6.957 32.397 20.151 1.00 84.94 648 ALA A O 1
ATOM 5185 N N . MET A 1 649 ? 6.345 32.976 18.057 1.00 88.75 649 MET A N 1
ATOM 5186 C CA . MET A 1 649 ? 5.239 33.860 18.449 1.00 88.75 649 MET A CA 1
ATOM 5187 C C . MET A 1 649 ? 4.127 33.088 19.163 1.00 88.75 649 MET A C 1
ATOM 5189 O O . MET A 1 649 ? 3.673 33.494 20.230 1.00 88.75 649 MET A O 1
ATOM 5193 N N . ALA A 1 650 ? 3.763 31.911 18.655 1.00 86.25 650 ALA A N 1
ATOM 5194 C CA . ALA A 1 650 ? 2.861 30.962 19.301 1.00 86.25 650 ALA A CA 1
ATOM 5195 C C . ALA A 1 650 ? 3.325 30.621 20.736 1.00 86.25 650 ALA A C 1
ATOM 5197 O O . ALA A 1 650 ? 2.546 30.643 21.696 1.00 86.25 650 ALA A O 1
ATOM 5198 N N . GLY A 1 651 ? 4.620 30.354 20.927 1.00 85.44 651 GLY A N 1
ATOM 5199 C CA . GLY A 1 651 ? 5.212 30.122 22.248 1.00 85.44 651 GLY A CA 1
ATOM 5200 C C . GLY A 1 651 ? 5.191 31.353 23.166 1.00 85.44 651 GLY A C 1
ATOM 5201 O O . GLY A 1 651 ? 4.999 31.220 24.379 1.00 85.44 651 GLY A O 1
ATOM 5202 N N . GLU A 1 652 ? 5.368 32.554 22.617 1.00 86.31 652 GLU A N 1
ATOM 5203 C CA . GLU A 1 652 ? 5.258 33.816 23.356 1.00 86.31 652 GLU A CA 1
ATOM 5204 C C . GLU A 1 652 ? 3.814 34.094 23.788 1.00 86.31 652 GLU A C 1
ATOM 5206 O O . GLU A 1 652 ? 3.569 34.377 24.966 1.00 86.31 652 GLU A O 1
ATOM 5211 N N . ARG A 1 653 ? 2.843 33.885 22.892 1.00 87.31 653 ARG A N 1
ATOM 5212 C CA . ARG A 1 653 ? 1.410 34.007 23.182 1.00 87.31 653 ARG A CA 1
ATOM 5213 C C . ARG A 1 653 ? 1.003 33.147 24.369 1.00 87.31 653 ARG A C 1
ATOM 5215 O O . ARG A 1 653 ? 0.311 33.624 25.266 1.00 87.31 653 ARG A O 1
ATOM 5222 N N . LEU A 1 654 ? 1.481 31.903 24.418 1.00 86.25 654 LEU A N 1
ATOM 5223 C CA . LEU A 1 654 ? 1.195 30.964 25.506 1.00 86.25 654 LEU A CA 1
ATOM 5224 C C . LEU A 1 654 ? 1.716 31.464 26.865 1.00 86.25 654 LEU A C 1
ATOM 5226 O O . LEU A 1 654 ? 1.062 31.282 27.892 1.00 86.25 654 LEU A O 1
ATOM 5230 N N . LYS A 1 655 ? 2.885 32.117 26.889 1.00 84.81 655 LYS A N 1
ATOM 5231 C CA . LYS A 1 655 ? 3.460 32.693 28.117 1.00 84.81 655 LYS A CA 1
ATOM 5232 C C . LYS A 1 655 ? 2.650 33.892 28.598 1.00 84.81 655 LYS A C 1
ATOM 5234 O O . LYS A 1 655 ? 2.405 34.015 29.796 1.00 84.81 655 LYS A O 1
ATOM 5239 N N . VAL A 1 656 ? 2.231 34.748 27.671 1.00 86.12 656 VAL A N 1
ATOM 5240 C CA . VAL A 1 656 ? 1.494 35.983 27.961 1.00 86.12 656 VAL A CA 1
ATOM 5241 C C . VAL A 1 656 ? 0.027 35.695 28.330 1.00 86.12 656 VAL A C 1
ATOM 5243 O O . VAL A 1 656 ? -0.519 36.356 29.213 1.00 86.12 656 VAL A O 1
ATOM 5246 N N . LYS A 1 657 ? -0.579 34.631 27.778 1.00 83.75 657 LYS A N 1
ATOM 5247 C CA . LYS A 1 657 ? -1.923 34.133 28.138 1.00 83.75 657 LYS A CA 1
ATOM 5248 C C . LYS A 1 657 ? -2.042 33.577 29.566 1.00 83.75 657 LYS A C 1
ATOM 5250 O O . LYS A 1 657 ? -3.154 33.302 30.003 1.00 83.75 657 LYS A O 1
ATOM 5255 N N . ARG A 1 658 ? -0.944 33.435 30.322 1.00 84.12 658 ARG A N 1
ATOM 5256 C CA . ARG A 1 658 ? -1.000 33.055 31.750 1.00 84.12 658 ARG A CA 1
ATOM 5257 C C . ARG A 1 658 ? -1.666 34.122 32.626 1.00 84.12 658 ARG A C 1
ATOM 5259 O O . ARG A 1 658 ? -2.202 33.782 33.672 1.00 84.12 658 ARG A O 1
ATOM 5266 N N . ASP A 1 659 ? -1.641 35.383 32.188 1.00 82.25 659 ASP A N 1
ATOM 5267 C CA . ASP A 1 659 ? -2.390 36.491 32.793 1.00 82.25 659 ASP A CA 1
ATOM 5268 C C . ASP A 1 659 ? -3.014 37.359 31.679 1.00 82.25 659 ASP A C 1
ATOM 5270 O O . ASP A 1 659 ? -2.406 38.341 31.230 1.00 82.25 659 ASP A O 1
ATOM 5274 N N . PRO A 1 660 ? -4.205 36.976 31.174 1.00 80.06 660 PRO A N 1
ATOM 5275 C CA . PRO A 1 660 ? -4.833 37.628 30.025 1.00 80.06 660 PRO A CA 1
ATOM 5276 C C . PRO A 1 660 ? -5.260 39.074 30.291 1.00 80.06 660 PRO A C 1
ATOM 5278 O O . PRO A 1 660 ? -5.241 39.903 29.384 1.00 80.06 660 PRO A O 1
ATOM 5281 N N . VAL A 1 661 ? -5.637 39.395 31.533 1.00 78.75 661 VAL A N 1
ATOM 5282 C CA . VAL A 1 661 ? -6.183 40.711 31.894 1.00 78.75 661 VAL A CA 1
ATOM 5283 C C . VAL A 1 661 ? -5.071 41.756 31.944 1.00 78.75 661 VAL A C 1
ATOM 5285 O O . VAL A 1 661 ? -5.238 42.857 31.421 1.00 78.75 661 VAL A O 1
ATOM 5288 N N . ALA A 1 662 ? -3.912 41.410 32.511 1.00 79.69 662 ALA A N 1
ATOM 5289 C CA . ALA A 1 662 ? -2.769 42.319 32.579 1.00 79.69 662 ALA A CA 1
ATOM 5290 C C . ALA A 1 662 ? -2.087 42.542 31.216 1.00 79.69 662 ALA A C 1
ATOM 5292 O O . ALA A 1 662 ? -1.423 43.561 31.022 1.00 79.69 662 ALA A O 1
ATOM 5293 N N . ASN A 1 663 ? -2.241 41.606 30.271 1.00 85.94 663 ASN A N 1
ATOM 5294 C CA . ASN A 1 663 ? -1.508 41.608 29.004 1.00 85.94 663 ASN A CA 1
ATOM 5295 C C . ASN A 1 663 ? -2.377 41.775 27.746 1.00 85.94 663 ASN A C 1
ATOM 5297 O O . ASN A 1 663 ? -1.877 41.555 26.643 1.00 85.94 663 ASN A O 1
ATOM 5301 N N . ALA A 1 664 ? -3.637 42.197 27.874 1.00 80.56 664 ALA A N 1
ATOM 5302 C CA . ALA A 1 664 ? -4.588 42.273 26.759 1.00 80.56 664 ALA A CA 1
ATOM 5303 C C . ALA A 1 664 ? -4.055 43.017 25.514 1.00 80.56 664 ALA A C 1
ATOM 5305 O O . ALA A 1 664 ? -4.212 42.535 24.397 1.00 80.56 664 ALA A O 1
ATOM 5306 N N . SER A 1 665 ? -3.363 44.151 25.687 1.00 82.88 665 SER A N 1
ATOM 5307 C CA . SER A 1 665 ? -2.794 44.916 24.563 1.00 82.88 665 SER A CA 1
ATOM 5308 C C . SER A 1 665 ? -1.635 44.206 23.861 1.00 82.88 665 SER A C 1
ATOM 5310 O O . SER A 1 665 ? -1.493 44.321 22.648 1.00 82.88 665 SER A O 1
ATOM 5312 N N . LYS A 1 666 ? -0.818 43.453 24.606 1.00 86.44 666 LYS A N 1
ATOM 5313 C CA . LYS A 1 666 ? 0.275 42.650 24.042 1.00 86.44 666 LYS A CA 1
ATOM 5314 C C . LYS A 1 666 ? -0.256 41.418 23.325 1.00 86.44 666 LYS A C 1
ATOM 5316 O O . LYS A 1 666 ? 0.277 41.070 22.285 1.00 86.44 666 LYS A O 1
ATOM 5321 N N . ILE A 1 667 ? -1.302 40.792 23.867 1.00 87.44 667 ILE A N 1
ATOM 5322 C CA . ILE A 1 667 ? -1.980 39.663 23.222 1.00 87.44 667 ILE A CA 1
ATOM 5323 C C . ILE A 1 667 ? -2.571 40.124 21.889 1.00 87.44 667 ILE A C 1
ATOM 5325 O O . ILE A 1 667 ? -2.263 39.515 20.879 1.00 87.44 667 ILE A O 1
ATOM 5329 N N . ALA A 1 668 ? -3.308 41.239 21.863 1.00 88.12 668 ALA A N 1
ATOM 5330 C CA . ALA A 1 668 ? -3.903 41.753 20.629 1.00 88.12 668 ALA A CA 1
ATOM 5331 C C . ALA A 1 668 ? -2.851 42.141 19.571 1.00 88.12 668 ALA A C 1
ATOM 5333 O O . ALA A 1 668 ? -3.031 41.855 18.392 1.00 88.12 668 ALA A O 1
ATOM 5334 N N . ALA A 1 669 ? -1.740 42.763 19.985 1.00 89.75 669 ALA A N 1
ATOM 5335 C CA . ALA A 1 669 ? -0.645 43.108 19.077 1.00 89.75 669 ALA A CA 1
ATOM 5336 C C . ALA A 1 669 ? 0.033 41.860 18.491 1.00 89.75 669 ALA A C 1
ATOM 5338 O O . ALA A 1 669 ? 0.273 41.799 17.290 1.00 89.75 669 ALA A O 1
ATOM 5339 N N . LEU A 1 670 ? 0.293 40.856 19.333 1.00 90.25 670 LEU A N 1
ATOM 5340 C CA . LEU A 1 670 ? 0.909 39.602 18.916 1.00 90.25 670 LEU A CA 1
ATOM 5341 C C . LEU A 1 670 ? -0.035 38.777 18.027 1.00 90.25 670 LEU A C 1
ATOM 5343 O O . LEU A 1 670 ? 0.409 38.187 17.055 1.00 90.25 670 LEU A O 1
ATOM 5347 N N . GLU A 1 671 ? -1.334 38.753 18.326 1.00 92.75 671 GLU A N 1
ATOM 5348 C CA . GLU A 1 671 ? -2.351 38.088 17.504 1.00 92.75 671 GLU A CA 1
ATOM 5349 C C . GLU A 1 671 ? -2.490 38.741 16.123 1.00 92.75 671 GLU A C 1
ATOM 5351 O O . GLU A 1 671 ? -2.564 38.024 15.128 1.00 92.75 671 GLU A O 1
ATOM 5356 N N . ALA A 1 672 ? -2.442 40.075 16.044 1.00 91.38 672 ALA A N 1
ATOM 5357 C CA . ALA A 1 672 ? -2.424 40.794 14.771 1.00 91.38 672 ALA A CA 1
ATOM 5358 C C . ALA A 1 672 ? -1.163 40.473 13.953 1.00 91.38 672 ALA A C 1
ATOM 5360 O O . ALA A 1 672 ? -1.258 40.181 12.766 1.00 91.38 672 ALA A O 1
ATOM 5361 N N . GLU A 1 673 ? 0.012 40.458 14.588 1.00 92.88 673 GLU A N 1
ATOM 5362 C CA . GLU A 1 673 ? 1.269 40.108 13.919 1.00 92.88 673 GLU A CA 1
ATOM 5363 C C . GLU A 1 673 ? 1.278 38.639 13.459 1.00 92.88 673 GLU A C 1
ATOM 5365 O O . GLU A 1 673 ? 1.717 38.338 12.353 1.00 92.88 673 GLU A O 1
ATOM 5370 N N . MET A 1 674 ? 0.738 37.717 14.264 1.00 92.81 674 MET A N 1
ATOM 5371 C CA . MET A 1 674 ? 0.572 36.312 13.870 1.00 92.81 674 MET A CA 1
ATOM 5372 C C . MET A 1 674 ? -0.371 36.171 12.668 1.00 92.81 674 MET A C 1
ATOM 5374 O O . MET A 1 674 ? -0.124 35.323 11.812 1.00 92.81 674 MET A O 1
ATOM 5378 N N . ASN A 1 675 ? -1.416 37.000 12.580 1.00 93.12 675 ASN A N 1
ATOM 5379 C CA . ASN A 1 675 ? -2.309 37.018 11.426 1.00 93.12 675 ASN A CA 1
ATOM 5380 C C . ASN A 1 675 ? -1.583 37.490 10.158 1.00 93.12 675 ASN A C 1
ATOM 5382 O O . ASN A 1 675 ? -1.642 36.812 9.138 1.00 93.12 675 ASN A O 1
ATOM 5386 N N . GLU A 1 676 ? -0.817 38.582 10.236 1.00 94.00 676 GLU A N 1
ATOM 5387 C CA . GLU A 1 676 ? 0.003 39.067 9.113 1.00 94.00 676 GLU A CA 1
ATOM 5388 C C . GLU A 1 676 ? 1.005 38.009 8.626 1.00 94.00 6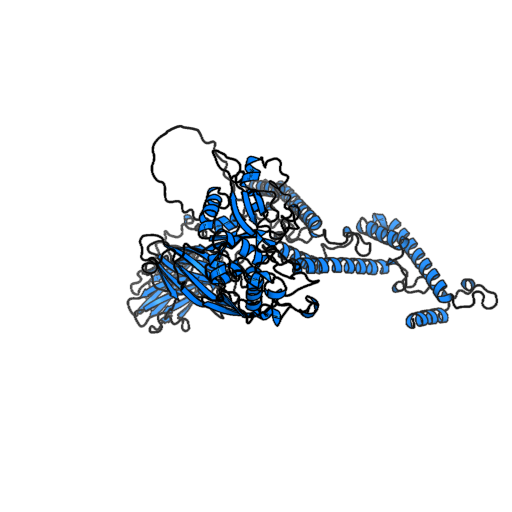76 GLU A C 1
ATOM 5390 O O . GLU A 1 676 ? 1.156 37.791 7.424 1.00 94.00 676 GLU A O 1
ATOM 5395 N N . VAL A 1 677 ? 1.650 37.284 9.547 1.00 92.88 677 VAL A N 1
ATOM 5396 C CA . VAL A 1 677 ? 2.561 36.186 9.188 1.00 92.88 677 VAL A CA 1
ATOM 5397 C C . VAL A 1 677 ? 1.817 35.053 8.475 1.00 92.88 677 VAL A C 1
ATOM 5399 O O . VAL A 1 677 ? 2.359 34.490 7.525 1.00 92.88 677 VAL A O 1
ATOM 5402 N N . ALA A 1 678 ? 0.585 34.728 8.880 1.00 91.62 678 ALA A N 1
ATOM 5403 C CA . ALA A 1 678 ? -0.230 33.725 8.194 1.00 91.62 678 ALA A CA 1
ATOM 5404 C C . ALA A 1 678 ? -0.570 34.147 6.750 1.00 91.62 678 ALA A C 1
ATOM 5406 O O . ALA A 1 678 ? -0.431 33.331 5.837 1.00 91.62 678 ALA A O 1
ATOM 5407 N N . HIS A 1 679 ? -0.913 35.421 6.518 1.00 93.38 679 HIS A N 1
ATOM 5408 C CA . HIS A 1 679 ? -1.101 35.969 5.165 1.00 93.38 679 HIS A CA 1
ATOM 5409 C C . HIS A 1 679 ? 0.186 35.912 4.334 1.00 93.38 679 HIS A C 1
ATOM 54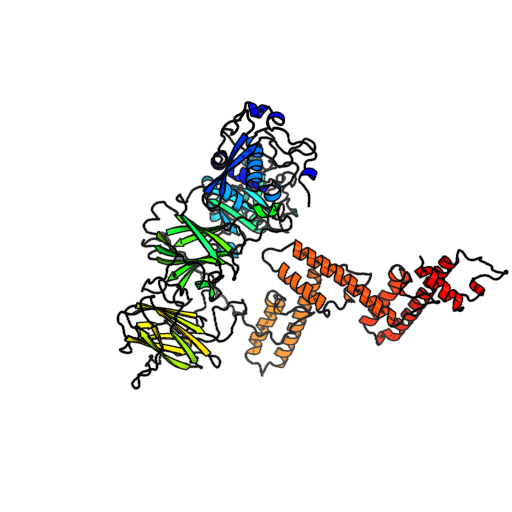11 O O . HIS A 1 679 ? 0.166 35.483 3.182 1.00 93.38 679 HIS A O 1
ATOM 5417 N N . GLU A 1 680 ? 1.334 36.270 4.910 1.00 93.00 680 GLU A N 1
ATOM 5418 C CA . GLU A 1 680 ? 2.616 36.219 4.198 1.00 93.00 680 GLU A CA 1
ATOM 5419 C C . GLU A 1 680 ? 3.037 34.779 3.853 1.00 93.00 680 GLU A C 1
ATOM 5421 O O . GLU A 1 680 ? 3.629 34.510 2.805 1.00 93.00 680 GLU A O 1
ATOM 5426 N N . MET A 1 681 ? 2.708 33.813 4.714 1.00 91.94 681 MET A N 1
ATOM 5427 C CA . MET A 1 681 ? 2.879 32.391 4.413 1.00 91.94 681 MET A CA 1
ATOM 5428 C C . MET A 1 681 ? 1.981 31.950 3.256 1.00 91.94 681 MET A C 1
ATOM 5430 O O . MET A 1 681 ? 2.474 31.285 2.345 1.00 91.94 681 MET A O 1
ATOM 5434 N N . ALA A 1 682 ? 0.714 32.363 3.246 1.00 92.06 682 ALA A N 1
ATOM 5435 C CA . ALA A 1 682 ? -0.207 32.055 2.157 1.00 92.06 682 ALA A CA 1
ATOM 5436 C C . ALA A 1 682 ? 0.249 32.669 0.817 1.00 92.06 682 ALA A C 1
ATOM 5438 O O . ALA A 1 682 ? 0.254 31.981 -0.203 1.00 92.06 682 ALA A O 1
ATOM 5439 N N . LYS A 1 683 ? 0.764 33.909 0.809 1.00 91.38 683 LYS A N 1
ATOM 5440 C CA . LYS A 1 683 ? 1.367 34.532 -0.390 1.00 91.38 683 LYS A CA 1
ATOM 5441 C C . LYS A 1 683 ? 2.560 33.742 -0.923 1.00 91.38 683 LYS A C 1
ATOM 5443 O O . LYS A 1 683 ? 2.666 33.521 -2.128 1.00 91.38 683 LYS A O 1
ATOM 5448 N N . ARG A 1 684 ? 3.451 33.277 -0.038 1.00 91.75 684 ARG A N 1
ATOM 5449 C CA . ARG A 1 684 ? 4.584 32.418 -0.429 1.00 91.75 684 ARG A CA 1
ATOM 5450 C C . ARG A 1 684 ? 4.131 31.067 -0.977 1.00 91.75 684 ARG A C 1
ATOM 5452 O O . ARG A 1 684 ? 4.784 30.548 -1.881 1.00 91.75 684 ARG A O 1
ATOM 5459 N N . MET A 1 685 ? 3.046 30.502 -0.445 1.00 92.69 685 MET A N 1
ATOM 5460 C CA . MET A 1 685 ? 2.447 29.279 -0.984 1.00 92.69 685 MET A CA 1
ATOM 5461 C C . MET A 1 685 ? 1.934 29.513 -2.402 1.00 92.69 685 MET A C 1
ATOM 5463 O O . MET A 1 685 ? 2.384 28.815 -3.305 1.00 92.69 685 MET A O 1
ATOM 5467 N N . HIS A 1 686 ? 1.130 30.557 -2.627 1.00 91.31 686 HIS A N 1
ATOM 5468 C CA . HIS A 1 686 ? 0.661 30.933 -3.966 1.00 91.31 686 HIS A CA 1
ATOM 5469 C C . HIS A 1 686 ? 1.815 31.138 -4.949 1.00 91.31 686 HIS A C 1
ATOM 5471 O O . HIS A 1 686 ? 1.795 30.578 -6.040 1.00 91.31 686 HIS A O 1
ATOM 5477 N N . ALA A 1 687 ? 2.871 31.853 -4.552 1.00 87.81 687 ALA A N 1
ATOM 5478 C CA . ALA A 1 687 ? 4.041 32.085 -5.404 1.00 87.81 687 ALA A CA 1
ATOM 5479 C C . ALA A 1 687 ? 4.771 30.794 -5.822 1.00 87.81 687 ALA A C 1
ATOM 5481 O O . ALA A 1 687 ? 5.439 30.772 -6.853 1.00 87.81 687 ALA A O 1
ATOM 5482 N N . LYS A 1 688 ? 4.671 29.724 -5.026 1.00 88.38 688 LYS A N 1
ATOM 5483 C CA . LYS A 1 688 ? 5.263 28.416 -5.328 1.00 88.38 688 LYS A CA 1
ATOM 5484 C C . LYS A 1 688 ? 4.304 27.522 -6.116 1.00 88.38 688 LYS A C 1
ATOM 5486 O O . LYS A 1 688 ? 4.730 26.841 -7.046 1.00 88.38 688 LYS A O 1
ATOM 5491 N N . GLU A 1 689 ? 3.038 27.502 -5.718 1.00 90.25 689 GLU A N 1
ATOM 5492 C CA . GLU A 1 689 ? 2.012 26.606 -6.255 1.00 90.25 689 GLU A CA 1
ATOM 5493 C C . GLU A 1 689 ? 1.495 27.069 -7.618 1.00 90.25 689 GLU A C 1
ATOM 5495 O O . GLU A 1 689 ? 1.176 26.228 -8.441 1.00 90.25 689 GLU A O 1
ATOM 5500 N N . ARG A 1 690 ? 1.514 28.373 -7.917 1.00 93.31 690 ARG A N 1
ATOM 5501 C CA . ARG A 1 690 ? 1.047 28.943 -9.196 1.00 93.31 690 ARG A CA 1
ATOM 5502 C C . ARG A 1 690 ? 2.126 29.046 -10.278 1.00 93.31 690 ARG A C 1
ATOM 5504 O O . ARG A 1 690 ? 1.949 29.754 -11.261 1.00 93.31 690 ARG A O 1
ATOM 5511 N N . THR A 1 691 ? 3.262 28.371 -10.110 1.00 90.75 691 THR A N 1
ATOM 5512 C CA . THR A 1 691 ? 4.419 28.496 -11.021 1.00 90.75 691 THR A CA 1
ATOM 5513 C C . THR A 1 691 ? 4.179 27.949 -12.429 1.00 90.75 691 THR A C 1
ATOM 5515 O O . THR A 1 691 ? 4.904 28.329 -13.344 1.00 90.75 691 THR A O 1
ATOM 5518 N N . PHE A 1 692 ? 3.184 27.077 -12.604 1.00 91.50 692 PHE A N 1
ATOM 5519 C CA . PHE A 1 692 ? 2.792 26.518 -13.900 1.00 91.50 692 PHE A CA 1
ATOM 5520 C C . PHE A 1 692 ? 1.830 27.422 -14.690 1.00 91.50 692 PHE A C 1
ATOM 5522 O O . PHE A 1 692 ? 1.599 27.171 -15.869 1.00 91.50 692 PHE A O 1
ATOM 5529 N N . LEU A 1 693 ? 1.265 28.461 -14.063 1.00 93.94 693 LEU A N 1
ATOM 5530 C CA . LEU A 1 693 ? 0.350 29.391 -14.724 1.00 93.94 693 LEU A CA 1
ATOM 5531 C C . LEU A 1 693 ? 1.118 30.345 -15.645 1.00 93.94 693 LEU A C 1
ATOM 5533 O O . LEU A 1 693 ? 2.235 30.762 -15.326 1.00 93.94 693 LEU A O 1
ATOM 5537 N N . ASP A 1 694 ? 0.492 30.736 -16.757 1.00 90.50 694 ASP A N 1
ATOM 5538 C CA . ASP A 1 694 ? 0.966 31.859 -17.570 1.00 90.50 694 ASP A CA 1
ATOM 5539 C C . ASP A 1 694 ? 1.058 33.119 -16.682 1.00 90.50 694 ASP A C 1
ATOM 5541 O O . ASP A 1 694 ? 0.081 33.437 -16.002 1.00 90.50 694 ASP A O 1
ATOM 5545 N N . PRO A 1 695 ? 2.199 33.832 -16.617 1.00 91.44 695 PRO A N 1
ATOM 5546 C CA . PRO A 1 695 ? 2.302 35.096 -15.888 1.00 91.44 695 PRO A CA 1
ATOM 5547 C C . PRO A 1 695 ? 1.388 36.209 -16.425 1.00 91.44 695 PRO A C 1
ATOM 5549 O O . PRO A 1 695 ? 1.031 37.114 -15.663 1.00 91.44 695 PRO A O 1
ATOM 5552 N N . GLU A 1 696 ? 1.029 36.159 -17.713 1.00 91.94 696 GLU A N 1
ATOM 5553 C CA . GLU A 1 696 ? 0.211 37.162 -18.404 1.00 91.94 696 GLU A CA 1
ATOM 5554 C C . GLU A 1 696 ? -0.855 36.501 -19.313 1.00 91.94 696 GLU A C 1
ATOM 5556 O O . GLU A 1 696 ? -0.830 36.698 -20.532 1.00 91.94 696 GLU A O 1
ATOM 5561 N N . PRO A 1 697 ? -1.823 35.735 -18.763 1.00 92.81 697 PRO A N 1
ATOM 5562 C CA . PRO A 1 697 ? -2.882 35.091 -19.544 1.00 92.81 697 PRO A CA 1
ATOM 5563 C C . PRO A 1 697 ? -3.701 36.132 -20.312 1.00 92.81 697 PRO A C 1
ATOM 5565 O O . PRO A 1 697 ? -4.152 37.129 -19.747 1.00 92.81 697 PRO A O 1
ATOM 5568 N N . GLU A 1 698 ? -3.881 35.928 -21.619 1.00 90.62 698 GLU A N 1
ATOM 5569 C CA . GLU A 1 698 ? -4.485 36.920 -22.532 1.00 90.62 698 GLU A CA 1
ATOM 5570 C C . GLU A 1 698 ? -3.820 38.319 -22.458 1.00 90.62 698 GLU A C 1
ATOM 5572 O O . GLU A 1 698 ? -4.448 39.344 -22.767 1.00 90.62 698 GLU A O 1
ATOM 5577 N N . GLY A 1 699 ? -2.554 38.359 -22.020 1.00 86.25 699 GLY A N 1
ATOM 5578 C CA . GLY A 1 699 ? -1.739 39.546 -21.773 1.00 86.25 699 GLY A CA 1
ATOM 5579 C C . GLY A 1 699 ? -2.078 40.316 -20.486 1.00 86.25 699 GLY A C 1
ATOM 5580 O O . GLY A 1 699 ? -1.633 41.447 -20.302 1.00 86.25 699 GLY A O 1
ATOM 5581 N N . VAL A 1 700 ? -2.886 39.748 -19.585 1.00 91.44 700 VAL A N 1
ATOM 5582 C CA . VAL A 1 700 ? -3.249 40.363 -18.297 1.00 91.44 700 VAL A CA 1
ATOM 5583 C C . VAL A 1 700 ? -2.372 39.784 -17.186 1.00 91.44 700 VAL A C 1
ATOM 5585 O O . VAL A 1 700 ? -2.457 38.586 -16.939 1.00 91.44 700 VAL A O 1
ATOM 5588 N N . PRO A 1 701 ? -1.585 40.596 -16.455 1.00 91.94 701 PRO A N 1
ATOM 5589 C CA . PRO A 1 701 ? -0.796 40.106 -15.325 1.00 91.94 701 PRO A CA 1
ATOM 5590 C C . PRO A 1 701 ? -1.643 39.365 -14.280 1.00 91.94 701 PRO A C 1
ATOM 5592 O O . PRO A 1 701 ? -2.672 39.887 -13.842 1.00 91.94 701 PRO A O 1
ATOM 5595 N N . LEU A 1 702 ? -1.177 38.197 -13.817 1.00 90.69 702 LEU A N 1
ATOM 5596 C CA . LEU A 1 702 ? -1.891 37.360 -12.833 1.00 90.69 702 LEU A CA 1
ATOM 5597 C C . LEU A 1 702 ? -2.323 38.114 -11.563 1.00 90.69 702 LEU A C 1
ATOM 5599 O O . LEU A 1 702 ? -3.370 37.813 -11.004 1.00 90.69 702 LEU A O 1
ATOM 5603 N N . GLU A 1 703 ? -1.544 39.100 -11.108 1.00 88.31 703 GLU A N 1
ATOM 5604 C CA . GLU A 1 703 ? -1.850 39.916 -9.919 1.00 88.31 703 GLU A CA 1
ATOM 5605 C C . GLU A 1 703 ? -3.104 40.795 -10.067 1.00 88.31 703 GLU A C 1
ATOM 5607 O O . GLU A 1 703 ? -3.665 41.248 -9.071 1.00 88.31 703 GLU A O 1
ATOM 5612 N N . LEU A 1 704 ? -3.544 41.040 -11.305 1.00 89.94 704 LEU A N 1
ATOM 5613 C CA . LEU A 1 704 ? -4.772 41.774 -11.612 1.00 89.94 704 LEU A CA 1
ATOM 5614 C C . LEU A 1 704 ? -5.988 40.845 -11.713 1.00 89.94 704 LEU A C 1
ATOM 5616 O O . LEU A 1 704 ? -7.123 41.323 -11.760 1.00 89.94 704 LEU A O 1
ATOM 5620 N N . LEU A 1 705 ? -5.768 39.527 -11.741 1.00 90.25 705 LEU A N 1
ATOM 5621 C CA . LEU A 1 705 ? -6.830 38.538 -11.647 1.00 90.25 705 LEU A CA 1
ATOM 5622 C C . LEU A 1 705 ? -7.124 38.284 -10.166 1.00 90.25 705 LEU A C 1
ATOM 5624 O O . LEU A 1 705 ? -6.246 37.893 -9.399 1.00 90.25 705 LEU A O 1
ATOM 5628 N N . ALA A 1 706 ? -8.379 38.468 -9.753 1.00 88.50 706 ALA A N 1
ATOM 5629 C CA . ALA A 1 706 ? -8.838 38.222 -8.382 1.00 88.50 706 ALA A CA 1
ATOM 5630 C C . ALA A 1 706 ? -8.947 36.711 -8.065 1.00 88.50 706 ALA A C 1
ATOM 5632 O O . ALA A 1 706 ? -9.992 36.214 -7.646 1.00 88.50 706 ALA A O 1
ATOM 5633 N N . LEU A 1 707 ? -7.868 35.954 -8.294 1.00 92.19 707 LEU A N 1
ATOM 5634 C CA . LEU A 1 707 ? -7.821 34.495 -8.147 1.00 92.19 707 LEU A CA 1
ATOM 5635 C C . LEU A 1 707 ? -8.127 34.056 -6.710 1.00 92.19 707 LEU A C 1
ATOM 5637 O O . LEU A 1 707 ? -8.802 33.054 -6.506 1.00 92.19 707 LEU A O 1
ATOM 5641 N N . ASN A 1 708 ? -7.701 34.850 -5.722 1.00 90.00 708 ASN A N 1
ATOM 5642 C CA . ASN A 1 708 ? -7.918 34.576 -4.297 1.00 90.00 708 ASN A CA 1
ATOM 5643 C C . ASN A 1 708 ? -9.371 34.812 -3.840 1.00 90.00 708 ASN A C 1
ATOM 5645 O O . ASN A 1 708 ? -9.703 34.515 -2.697 1.00 90.00 708 ASN A O 1
ATOM 5649 N N . GLU A 1 709 ? -10.230 35.352 -4.707 1.00 86.69 709 GLU A N 1
ATOM 5650 C CA . GLU A 1 709 ? -11.652 35.601 -4.435 1.00 86.69 709 GLU A CA 1
ATOM 5651 C C . GLU A 1 709 ? -12.566 34.714 -5.298 1.00 86.69 709 GLU A C 1
ATOM 5653 O O . GLU A 1 709 ? -13.779 34.658 -5.087 1.00 86.69 709 GLU A O 1
ATOM 5658 N N . ASN A 1 710 ? -12.002 34.003 -6.280 1.00 91.81 710 ASN A N 1
ATOM 5659 C CA . ASN A 1 710 ? -12.761 33.161 -7.192 1.00 91.81 710 ASN A CA 1
ATOM 5660 C C . ASN A 1 710 ? -12.959 31.762 -6.595 1.00 91.81 710 ASN A C 1
ATOM 5662 O O . ASN A 1 710 ? -12.070 30.919 -6.656 1.00 91.81 710 ASN A O 1
ATOM 5666 N N . GLU A 1 711 ? -14.148 31.500 -6.050 1.00 88.88 711 GLU A N 1
ATOM 5667 C CA . GLU A 1 711 ? -14.472 30.236 -5.369 1.00 88.88 711 GLU A CA 1
ATOM 5668 C C . GLU A 1 711 ? -14.216 28.993 -6.240 1.00 88.88 711 GLU A C 1
ATOM 5670 O O . GLU A 1 711 ? -13.667 28.007 -5.756 1.00 88.88 711 GLU A O 1
ATOM 5675 N N . ALA A 1 712 ? -14.537 29.057 -7.537 1.00 89.00 712 ALA A N 1
ATOM 5676 C CA . ALA A 1 712 ? -14.297 27.946 -8.460 1.00 89.00 712 ALA A CA 1
ATOM 5677 C C . ALA A 1 712 ? -12.797 27.682 -8.681 1.00 89.00 712 ALA A C 1
ATOM 5679 O O . ALA A 1 712 ? -12.378 26.531 -8.737 1.00 89.00 712 ALA A O 1
ATOM 568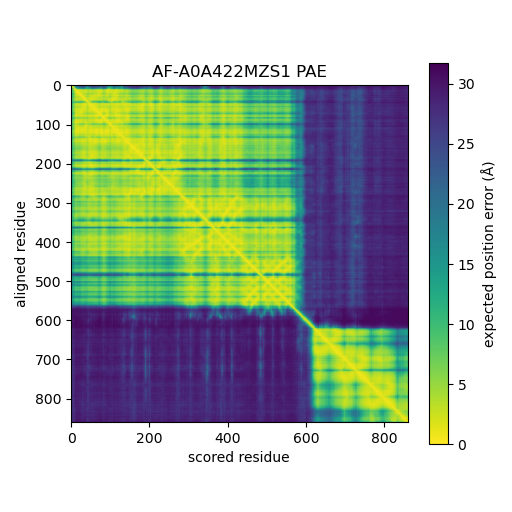0 N N . PHE A 1 713 ? -11.985 28.738 -8.781 1.00 93.38 713 PHE A N 1
ATOM 5681 C CA . PHE A 1 713 ? -10.531 28.622 -8.902 1.00 93.38 713 PHE A CA 1
ATOM 5682 C C . PHE A 1 713 ? -9.905 28.075 -7.612 1.00 93.38 713 PHE A C 1
ATOM 5684 O O . PHE A 1 713 ? -9.091 27.157 -7.651 1.00 93.38 713 PHE A O 1
ATOM 5691 N N . LEU A 1 714 ? -10.340 28.585 -6.456 1.00 91.38 714 LEU A N 1
ATOM 5692 C CA . LEU A 1 714 ? -9.860 28.147 -5.144 1.00 91.38 714 LEU A CA 1
ATOM 5693 C C . LEU A 1 714 ? -10.183 26.678 -4.844 1.00 91.38 714 LEU A C 1
ATOM 5695 O O . LEU A 1 714 ? -9.398 26.018 -4.160 1.00 91.38 714 LEU A O 1
ATOM 5699 N N . GLU A 1 715 ? -11.320 26.162 -5.323 1.00 90.62 715 GLU A N 1
ATOM 5700 C CA . GLU A 1 715 ? -11.668 24.746 -5.165 1.00 90.62 715 GLU A CA 1
ATOM 5701 C C . GLU A 1 715 ? -10.712 23.850 -5.959 1.00 90.62 715 GLU A C 1
ATOM 5703 O O . GLU A 1 715 ? -10.157 22.908 -5.396 1.00 90.62 715 GLU A O 1
ATOM 5708 N N . LEU A 1 716 ? -10.422 24.202 -7.215 1.00 93.00 716 LEU A N 1
ATOM 5709 C CA . LEU A 1 716 ? -9.443 23.486 -8.039 1.00 93.00 716 LEU A CA 1
ATOM 5710 C C . LEU A 1 716 ? -8.042 23.514 -7.410 1.00 93.00 716 LEU A C 1
ATOM 5712 O O . LEU A 1 716 ? -7.370 22.485 -7.338 1.00 93.00 716 LEU A O 1
ATOM 5716 N N . GLU A 1 717 ? -7.609 24.655 -6.863 1.00 93.62 717 GLU A N 1
ATOM 5717 C CA . GLU A 1 717 ? -6.338 24.721 -6.133 1.00 93.62 717 GLU A CA 1
ATOM 5718 C C . GLU A 1 717 ? -6.347 23.859 -4.861 1.00 93.62 717 GLU A C 1
ATOM 5720 O O . GLU A 1 717 ? -5.318 23.294 -4.485 1.00 93.62 717 GLU A O 1
ATOM 5725 N N . ARG A 1 718 ? -7.493 23.730 -4.180 1.00 91.94 718 ARG A N 1
ATOM 5726 C CA . ARG A 1 718 ? -7.631 22.852 -3.009 1.00 91.94 718 ARG A CA 1
ATOM 5727 C C . ARG A 1 718 ? -7.513 21.385 -3.403 1.00 91.94 718 ARG A C 1
ATOM 5729 O O . ARG A 1 718 ? -6.817 20.637 -2.716 1.00 91.94 718 ARG A O 1
ATOM 5736 N N . GLU A 1 719 ? -8.134 20.982 -4.504 1.00 91.50 719 GLU A N 1
ATOM 5737 C CA . GLU A 1 719 ? -7.997 19.633 -5.056 1.00 91.50 719 GLU A CA 1
ATOM 5738 C C . GLU A 1 719 ? -6.550 19.347 -5.478 1.00 91.50 719 GLU A C 1
ATOM 5740 O O . GLU A 1 719 ? -5.991 18.309 -5.105 1.00 91.50 719 GLU A O 1
ATOM 5745 N N . LEU A 1 720 ? -5.897 20.302 -6.148 1.00 90.81 720 LEU A N 1
ATOM 5746 C CA . LEU A 1 720 ? -4.493 20.200 -6.544 1.00 90.81 720 LEU A CA 1
ATOM 5747 C C . LEU A 1 720 ? -3.563 20.088 -5.327 1.00 90.81 720 LEU A C 1
ATOM 5749 O O . LEU A 1 720 ? -2.664 19.240 -5.311 1.00 90.81 720 LEU A O 1
ATOM 5753 N N . ARG A 1 721 ? -3.783 20.887 -4.275 1.00 91.06 721 ARG A N 1
ATOM 5754 C CA . ARG A 1 721 ? -3.045 20.774 -3.004 1.00 91.06 721 ARG A CA 1
ATOM 5755 C C . ARG A 1 721 ? -3.285 19.422 -2.343 1.00 91.06 721 ARG A C 1
ATOM 5757 O O . ARG A 1 721 ? -2.324 18.767 -1.941 1.00 91.06 721 ARG A O 1
ATOM 5764 N N . ALA A 1 722 ? -4.531 18.954 -2.280 1.00 87.25 722 ALA A N 1
ATOM 5765 C CA . ALA A 1 722 ? -4.867 17.654 -1.706 1.00 87.25 722 ALA A CA 1
ATOM 5766 C C . ALA A 1 722 ? -4.172 16.504 -2.452 1.00 87.25 722 ALA A C 1
ATOM 5768 O O . ALA A 1 722 ? -3.636 15.601 -1.808 1.00 87.25 722 ALA A O 1
ATOM 5769 N N . LEU A 1 723 ? -4.117 16.552 -3.789 1.00 86.81 723 LEU A N 1
ATOM 5770 C CA . LEU A 1 723 ? -3.366 15.596 -4.609 1.00 86.81 723 LEU A CA 1
ATOM 5771 C C . LEU A 1 723 ? -1.857 15.688 -4.375 1.00 86.81 723 LEU A C 1
ATOM 5773 O O . LEU A 1 723 ? -1.201 14.657 -4.231 1.00 86.81 723 LEU A O 1
ATOM 5777 N N . ASN A 1 724 ? -1.307 16.897 -4.272 1.00 83.62 724 ASN A N 1
ATOM 5778 C CA . ASN A 1 724 ? 0.113 17.112 -3.997 1.00 83.62 724 ASN A CA 1
ATOM 5779 C C . ASN A 1 724 ? 0.540 16.662 -2.592 1.00 83.62 724 ASN A C 1
ATOM 5781 O O . ASN A 1 724 ? 1.704 16.296 -2.403 1.00 83.62 724 ASN A O 1
ATOM 5785 N N . HIS A 1 725 ? -0.386 16.653 -1.630 1.00 80.75 725 HIS A N 1
ATOM 5786 C CA . HIS A 1 725 ? -0.183 16.134 -0.278 1.00 80.75 725 HIS A CA 1
ATOM 5787 C C . HIS A 1 725 ? -0.359 14.613 -0.162 1.00 80.75 725 HIS A C 1
ATOM 5789 O O . HIS A 1 725 ? -0.022 14.044 0.883 1.00 80.75 725 HIS A O 1
ATOM 5795 N N . LYS A 1 726 ? -0.834 13.923 -1.211 1.00 77.12 726 LYS A N 1
ATOM 5796 C CA . LYS A 1 726 ? -0.884 12.457 -1.209 1.00 77.12 726 LYS A CA 1
ATOM 5797 C C . LYS A 1 726 ? 0.540 11.876 -1.184 1.00 77.12 726 LYS A C 1
ATOM 5799 O O . LYS A 1 726 ? 1.421 12.369 -1.887 1.00 77.12 726 LYS A O 1
ATOM 5804 N N . PRO A 1 727 ? 0.780 10.779 -0.438 1.00 59.97 727 PRO A N 1
ATOM 5805 C CA . PRO A 1 727 ? 2.092 10.123 -0.382 1.00 59.97 727 PRO A CA 1
ATOM 5806 C C . PRO A 1 727 ? 2.595 9.634 -1.747 1.00 59.97 727 PRO A C 1
ATOM 5808 O O . PRO A 1 727 ? 3.801 9.588 -1.984 1.00 59.97 727 PRO A O 1
ATOM 5811 N N . ARG A 1 728 ? 1.666 9.275 -2.642 1.00 65.19 728 ARG A N 1
ATOM 5812 C CA . ARG A 1 728 ? 1.916 8.960 -4.046 1.00 65.19 728 ARG A CA 1
ATOM 5813 C C . ARG A 1 728 ? 1.169 9.983 -4.891 1.00 65.19 728 ARG A C 1
ATOM 5815 O O . ARG A 1 728 ? -0.060 10.020 -4.870 1.00 65.19 728 ARG A O 1
ATOM 5822 N N . LYS A 1 729 ? 1.928 10.826 -5.583 1.00 74.50 729 LYS A N 1
ATOM 5823 C CA . LYS A 1 729 ? 1.388 11.861 -6.458 1.00 74.50 729 LYS A CA 1
ATOM 5824 C C . LYS A 1 729 ? 0.815 11.210 -7.709 1.00 74.50 729 LYS A C 1
ATOM 5826 O O . LYS A 1 729 ? 1.531 10.509 -8.423 1.00 74.50 729 LYS A O 1
ATOM 5831 N N . ASP A 1 730 ? -0.466 11.437 -7.950 1.00 83.31 730 ASP A N 1
ATOM 5832 C CA . ASP A 1 730 ? -1.094 11.115 -9.223 1.00 83.31 730 ASP A CA 1
ATOM 5833 C C . ASP A 1 730 ? -0.665 12.183 -10.230 1.00 83.31 730 ASP A C 1
ATOM 5835 O O . ASP A 1 730 ? -1.259 13.255 -10.301 1.00 83.31 730 ASP A O 1
ATOM 5839 N N . ALA A 1 731 ? 0.436 11.927 -10.939 1.00 84.12 731 ALA A N 1
ATOM 5840 C CA . ALA A 1 731 ? 1.007 12.892 -11.871 1.00 84.12 731 ALA A CA 1
ATOM 5841 C C . ALA A 1 731 ? 0.038 13.241 -13.011 1.00 84.12 731 ALA A C 1
ATOM 5843 O O . ALA A 1 731 ? 0.078 14.364 -13.498 1.00 84.12 731 ALA A O 1
ATOM 5844 N N . SER A 1 732 ? -0.846 12.316 -13.405 1.00 84.25 732 SER A N 1
ATOM 5845 C CA . SER A 1 732 ? -1.834 12.575 -14.453 1.00 84.25 732 SER A CA 1
ATOM 5846 C C . SER A 1 732 ? -2.972 13.449 -13.943 1.00 84.25 732 SER A C 1
ATOM 5848 O O . SER A 1 732 ? -3.377 14.363 -14.650 1.00 84.25 732 SER A O 1
ATOM 5850 N N . ALA A 1 733 ? -3.490 13.195 -12.739 1.00 85.75 733 ALA A N 1
ATOM 5851 C CA . ALA A 1 733 ? -4.527 14.042 -12.151 1.00 85.75 733 ALA A CA 1
ATOM 5852 C C . ALA A 1 733 ? -3.984 15.421 -11.753 1.00 85.75 733 ALA A C 1
ATOM 5854 O O . ALA A 1 733 ? -4.690 16.413 -11.889 1.00 85.75 733 ALA A O 1
ATOM 5855 N N . ILE A 1 734 ? -2.727 15.494 -11.301 1.00 89.75 734 ILE A N 1
ATOM 5856 C CA . ILE A 1 734 ? -2.034 16.761 -11.041 1.00 89.75 734 ILE A CA 1
ATOM 5857 C C . ILE A 1 734 ? -1.873 17.539 -12.345 1.00 89.75 734 ILE A C 1
ATOM 5859 O O . ILE A 1 734 ? -2.322 18.673 -12.391 1.00 89.75 734 ILE A O 1
ATOM 5863 N N . ALA A 1 735 ? -1.336 16.926 -13.406 1.00 90.06 735 ALA A N 1
ATOM 5864 C CA . ALA A 1 735 ? -1.200 17.587 -14.703 1.00 90.06 735 ALA A CA 1
ATOM 5865 C C . ALA A 1 735 ? -2.559 18.014 -15.279 1.00 90.06 735 ALA A C 1
ATOM 5867 O O . ALA A 1 735 ? -2.683 19.119 -15.783 1.00 90.06 735 ALA A O 1
ATOM 5868 N N . ALA A 1 736 ? -3.600 17.186 -15.145 1.00 91.06 736 ALA A N 1
ATOM 5869 C CA . ALA A 1 736 ? -4.942 17.538 -15.602 1.00 91.06 736 ALA A CA 1
ATOM 5870 C C . ALA A 1 736 ? -5.535 18.734 -14.837 1.00 91.06 736 ALA A C 1
ATOM 5872 O O . ALA A 1 736 ? -6.157 19.592 -15.453 1.00 91.06 736 ALA A O 1
ATOM 5873 N N . LEU A 1 737 ? -5.336 18.810 -13.514 1.00 93.00 737 LEU A N 1
ATOM 5874 C CA . LEU A 1 737 ? -5.761 19.969 -12.724 1.00 93.00 737 LEU A CA 1
ATOM 5875 C C . LEU A 1 737 ? -4.888 21.203 -12.976 1.00 93.00 737 LEU A C 1
ATOM 5877 O O . LEU A 1 737 ? -5.401 22.315 -12.926 1.00 93.00 737 LEU A O 1
ATOM 5881 N N . GLU A 1 738 ? -3.589 21.029 -13.231 1.00 94.44 738 GLU A N 1
ATOM 5882 C CA . GLU A 1 738 ? -2.694 22.115 -13.645 1.00 94.44 738 GLU A CA 1
ATOM 5883 C C . GLU A 1 738 ? -3.136 22.684 -15.003 1.00 94.44 738 GLU A C 1
ATOM 5885 O O . GLU A 1 738 ? -3.286 23.897 -15.122 1.00 94.44 738 GLU A O 1
ATOM 5890 N N . ASP A 1 739 ? -3.454 21.831 -15.980 1.00 92.88 739 ASP A N 1
ATOM 5891 C CA . ASP A 1 739 ? -4.013 22.235 -17.277 1.00 92.88 739 ASP A CA 1
ATOM 5892 C C . ASP A 1 739 ? -5.382 22.922 -17.109 1.00 92.88 739 ASP A C 1
ATOM 5894 O O . ASP A 1 739 ? -5.637 23.958 -17.717 1.00 92.88 739 ASP A O 1
ATOM 5898 N N . GLU A 1 740 ? -6.259 22.410 -16.236 1.00 95.06 740 GLU A N 1
ATOM 5899 C CA . GLU A 1 740 ? -7.566 23.029 -15.972 1.00 95.06 740 GLU A CA 1
ATOM 5900 C C . GLU A 1 740 ? -7.433 24.402 -15.296 1.00 95.06 740 GLU A C 1
ATOM 5902 O O . GLU A 1 740 ? -8.128 25.350 -15.666 1.00 95.06 740 GLU A O 1
ATOM 5907 N N . LEU A 1 741 ? -6.523 24.542 -14.327 1.00 95.25 741 LEU A N 1
ATOM 5908 C CA . LEU A 1 741 ? -6.209 25.822 -13.687 1.00 95.25 741 LEU A CA 1
ATOM 5909 C C . LEU A 1 741 ? -5.580 26.803 -14.684 1.00 95.25 741 LEU A C 1
ATOM 5911 O O . LEU A 1 741 ? -5.926 27.985 -14.655 1.00 95.25 741 LEU A O 1
ATOM 5915 N N . PHE A 1 742 ? -4.714 26.320 -15.577 1.00 95.19 742 PHE A N 1
ATOM 5916 C CA . PHE A 1 742 ? -4.127 27.096 -16.667 1.00 95.19 742 PHE A CA 1
ATOM 5917 C C . PHE A 1 742 ? -5.207 27.604 -17.635 1.00 95.19 742 PHE A C 1
ATOM 5919 O O . PHE A 1 742 ? -5.317 28.804 -17.873 1.00 95.19 742 PHE A O 1
ATOM 5926 N N . ASP A 1 743 ? -6.087 26.735 -18.128 1.00 93.06 743 ASP A N 1
ATOM 5927 C CA . ASP A 1 743 ? -7.189 27.140 -19.008 1.00 93.06 743 ASP A CA 1
ATOM 5928 C C . ASP A 1 743 ? -8.144 28.112 -18.296 1.00 93.06 743 ASP A C 1
ATOM 5930 O O . ASP A 1 743 ? -8.632 29.090 -18.877 1.00 93.06 743 ASP A O 1
ATOM 5934 N N . ARG A 1 744 ? -8.394 27.891 -17.000 1.00 95.06 744 ARG A N 1
ATOM 5935 C CA . ARG A 1 744 ? -9.277 28.742 -16.202 1.00 95.06 744 ARG A CA 1
ATOM 5936 C C . ARG A 1 744 ? -8.720 30.153 -16.027 1.00 95.06 744 ARG A C 1
ATOM 5938 O O . ARG A 1 744 ? -9.524 31.088 -16.043 1.00 95.06 744 ARG A O 1
ATOM 5945 N N . THR A 1 745 ? -7.405 30.350 -15.886 1.00 95.62 745 THR A N 1
ATOM 5946 C CA . THR A 1 745 ? -6.835 31.709 -15.814 1.00 95.62 745 THR A CA 1
ATOM 5947 C C . THR A 1 745 ? -7.002 32.473 -17.123 1.00 95.62 745 THR A C 1
ATOM 5949 O O . THR A 1 745 ? -7.360 33.650 -17.072 1.00 95.62 745 THR A O 1
ATOM 5952 N N . HIS A 1 746 ? -6.854 31.818 -18.280 1.00 94.12 746 HIS A N 1
ATOM 5953 C CA . HIS A 1 746 ? -7.131 32.426 -19.589 1.00 94.12 746 HIS A CA 1
ATOM 5954 C C . HIS A 1 746 ? -8.598 32.844 -19.737 1.00 94.12 746 HIS A C 1
ATOM 5956 O O . HIS A 1 746 ? -8.890 33.967 -20.157 1.00 94.12 746 HIS A O 1
ATOM 5962 N N . VAL A 1 747 ? -9.535 31.992 -19.309 1.00 94.19 747 VAL A N 1
ATOM 5963 C CA . VAL A 1 747 ? -10.968 32.335 -19.306 1.00 94.19 747 VAL A CA 1
ATOM 5964 C C . VAL A 1 747 ? -11.243 33.546 -18.410 1.00 94.19 747 VAL A C 1
ATOM 5966 O O . VAL A 1 747 ? -11.929 34.475 -18.831 1.00 94.19 747 VAL A O 1
ATOM 5969 N N . LEU A 1 748 ? -10.683 33.578 -17.196 1.00 94.06 748 LEU A N 1
ATOM 5970 C CA . LEU A 1 748 ? -10.869 34.699 -16.268 1.00 94.06 748 LEU A CA 1
ATOM 5971 C C . LEU A 1 748 ? -10.266 36.005 -16.797 1.00 94.06 748 LEU A C 1
ATOM 5973 O O . LEU A 1 748 ? -10.874 37.062 -16.625 1.00 94.06 748 LEU A O 1
ATOM 5977 N N . ALA A 1 749 ? -9.107 35.943 -17.452 1.00 93.06 749 ALA A N 1
ATOM 5978 C CA . ALA A 1 749 ? -8.487 37.104 -18.079 1.00 93.06 749 ALA A CA 1
ATOM 5979 C C . ALA A 1 749 ? -9.338 37.649 -19.234 1.00 93.06 749 ALA A C 1
ATOM 5981 O O . ALA A 1 749 ? -9.585 38.854 -19.296 1.00 93.06 749 ALA A O 1
ATOM 5982 N N . SER A 1 750 ? -9.854 36.772 -20.099 1.00 91.31 750 SER A N 1
ATOM 5983 C CA . SER A 1 750 ? -10.756 37.151 -21.191 1.00 91.31 75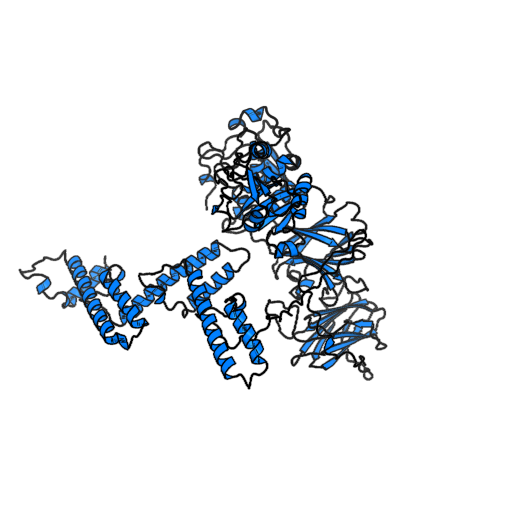0 SER A CA 1
ATOM 5984 C C . SER A 1 750 ? -12.050 37.789 -20.669 1.00 91.31 750 SER A C 1
ATOM 5986 O O . SER A 1 750 ? -12.405 38.895 -21.080 1.00 91.31 750 SER A O 1
ATOM 5988 N N . GLU A 1 751 ? -12.700 37.163 -19.680 1.00 91.94 751 GLU A N 1
ATOM 5989 C CA . GLU A 1 751 ? -13.909 37.703 -19.045 1.00 91.94 751 GLU A CA 1
ATOM 5990 C C . GLU A 1 751 ? -13.663 39.057 -18.368 1.00 91.94 751 GLU A C 1
ATOM 5992 O O . GLU A 1 751 ? -14.536 39.929 -18.393 1.00 91.94 751 GLU A O 1
ATOM 5997 N N . LEU A 1 752 ? -12.502 39.236 -17.725 1.00 92.62 752 LEU A N 1
ATOM 5998 C CA . LEU A 1 752 ? -12.127 40.511 -17.122 1.00 92.62 752 LEU A CA 1
ATOM 5999 C C . LEU A 1 752 ? -12.004 41.583 -18.204 1.00 92.62 752 LEU A C 1
ATOM 6001 O O . LEU A 1 752 ? -12.623 42.633 -18.068 1.00 92.62 752 LEU A O 1
ATOM 6005 N N . LYS A 1 753 ? -11.268 41.318 -19.290 1.00 90.94 753 LYS A N 1
ATOM 6006 C CA . LYS A 1 753 ? -11.109 42.265 -20.405 1.00 90.94 753 LYS A CA 1
ATOM 6007 C C . LYS A 1 753 ? -12.456 42.635 -21.018 1.00 90.94 753 LYS A C 1
ATOM 6009 O O . LYS A 1 753 ? -12.716 43.815 -21.218 1.00 90.94 753 LYS A O 1
ATOM 6014 N N . GLU A 1 754 ? -13.335 41.669 -21.265 1.00 89.56 754 GLU A N 1
ATOM 6015 C CA . GLU A 1 754 ? -14.662 41.926 -21.838 1.00 89.56 754 GLU A CA 1
ATOM 6016 C C . GLU A 1 754 ? -15.515 42.824 -20.928 1.00 89.56 754 GLU A C 1
ATOM 6018 O O . GLU A 1 754 ? -15.946 43.898 -21.356 1.00 89.56 754 GLU A O 1
ATOM 6023 N N . LYS A 1 755 ? -15.662 42.458 -19.646 1.00 90.38 755 LYS A N 1
ATOM 6024 C CA . LYS A 1 755 ? -16.395 43.265 -18.648 1.00 90.38 755 LYS A CA 1
ATOM 6025 C C . LYS A 1 755 ? -15.811 44.669 -18.504 1.00 90.38 755 LYS A C 1
ATOM 6027 O O . LYS A 1 755 ? -16.538 45.624 -18.250 1.00 90.38 755 LYS A O 1
ATOM 6032 N N . GLU A 1 756 ? -14.499 44.799 -18.659 1.00 91.12 756 GLU A N 1
ATOM 6033 C CA . GLU A 1 756 ? -13.797 46.071 -18.559 1.00 91.12 756 GLU A CA 1
ATOM 6034 C C . GLU A 1 756 ? -14.018 46.980 -19.749 1.00 91.12 756 GLU A C 1
ATOM 6036 O O . GLU A 1 756 ? -14.287 48.171 -19.571 1.00 91.12 756 GLU A O 1
ATOM 6041 N N . ARG A 1 757 ? -13.936 46.415 -20.951 1.00 92.88 757 ARG A N 1
ATOM 6042 C CA . ARG A 1 757 ? -14.182 47.105 -22.216 1.00 92.88 757 ARG A CA 1
ATOM 6043 C C . ARG A 1 757 ? -15.580 47.719 -22.244 1.00 92.88 757 ARG A C 1
ATOM 6045 O O . ARG A 1 757 ? -15.714 48.870 -22.655 1.00 92.88 757 ARG A O 1
ATOM 6052 N N . GLU A 1 758 ? -16.592 47.023 -21.721 1.00 89.81 758 GLU A N 1
ATOM 6053 C CA . GLU A 1 758 ? -17.977 47.521 -21.633 1.00 89.81 758 GLU A CA 1
ATOM 6054 C C . GLU A 1 758 ? -18.129 48.828 -20.837 1.00 89.81 758 GLU A C 1
ATOM 6056 O O . GLU A 1 758 ? -19.080 49.582 -21.055 1.00 89.81 758 GLU A O 1
ATOM 6061 N N . LEU A 1 759 ? -17.211 49.124 -19.910 1.00 90.25 759 LEU A N 1
ATOM 6062 C CA . LEU A 1 759 ? -17.315 50.305 -19.050 1.00 90.25 759 LEU A CA 1
ATOM 6063 C C . LEU A 1 759 ? -16.946 51.609 -19.761 1.00 90.25 759 LEU A C 1
ATOM 6065 O O . LEU A 1 759 ? -17.354 52.677 -19.298 1.00 90.25 759 LEU A O 1
ATOM 6069 N N . PHE A 1 760 ? -16.149 51.548 -20.832 1.00 91.62 760 PHE A N 1
ATOM 6070 C CA . PHE A 1 760 ? -15.570 52.748 -21.441 1.00 91.62 760 PHE A CA 1
ATOM 6071 C C . PHE A 1 760 ? -15.488 52.735 -22.968 1.00 91.62 760 PHE A C 1
ATOM 6073 O O . PHE A 1 760 ? -15.459 53.822 -23.547 1.00 91.62 760 PHE A O 1
ATOM 6080 N N . LEU A 1 761 ? -15.426 51.576 -23.632 1.00 93.19 761 LEU A N 1
ATOM 6081 C CA . LEU A 1 761 ? -15.383 51.530 -25.093 1.00 93.19 761 LEU A CA 1
ATOM 6082 C C . LEU A 1 761 ? -16.750 51.853 -25.694 1.00 93.19 761 LEU A C 1
ATOM 6084 O O . LEU A 1 761 ? -17.787 51.377 -25.236 1.00 93.19 761 LEU A O 1
ATOM 6088 N N . ASP A 1 762 ? -16.732 52.621 -26.778 1.00 89.12 762 ASP A N 1
ATOM 6089 C CA . ASP A 1 762 ? -17.844 52.719 -27.714 1.00 89.12 762 ASP A CA 1
ATOM 6090 C C . ASP A 1 762 ? -18.159 51.311 -28.255 1.00 89.12 762 ASP A C 1
ATOM 6092 O O . ASP A 1 762 ? -17.270 50.689 -28.835 1.00 89.12 762 ASP A O 1
ATOM 6096 N N . PRO A 1 763 ? -19.389 50.786 -28.091 1.00 88.12 763 PRO A N 1
ATOM 6097 C CA . PRO A 1 763 ? -19.751 49.454 -28.575 1.00 88.12 763 PRO A CA 1
ATOM 6098 C C . PRO A 1 763 ? -19.646 49.287 -30.096 1.00 88.12 763 PRO A C 1
ATOM 6100 O O . PRO A 1 763 ? -19.557 48.152 -30.574 1.00 88.12 763 PRO A O 1
ATOM 6103 N N . GLN A 1 764 ? -19.702 50.385 -30.862 1.00 88.00 764 GLN A N 1
ATOM 6104 C CA . GLN A 1 764 ? -19.613 50.364 -32.325 1.00 88.00 764 GLN A CA 1
ATOM 6105 C C . GLN A 1 764 ? -18.722 51.495 -32.876 1.00 88.00 764 GLN A C 1
ATOM 6107 O O . GLN A 1 764 ? -19.231 52.403 -33.547 1.00 88.00 764 GLN A O 1
ATOM 6112 N N . PRO A 1 765 ? -17.391 51.458 -32.659 1.00 86.62 765 PRO A N 1
ATOM 6113 C CA . PRO A 1 765 ? -16.490 52.491 -33.150 1.00 86.62 765 PRO A CA 1
ATOM 6114 C C . PRO A 1 765 ? -16.593 52.596 -34.675 1.00 86.62 765 PRO A C 1
ATOM 6116 O O . PRO A 1 765 ? -16.359 51.630 -35.399 1.00 86.62 765 PRO A O 1
ATOM 6119 N N . GLY A 1 766 ? -17.009 53.759 -35.185 1.00 77.69 766 GLY A N 1
ATOM 6120 C CA . GLY A 1 766 ? -17.211 53.959 -36.627 1.00 77.69 766 GLY A CA 1
ATOM 6121 C C . GLY A 1 766 ? -18.272 53.043 -37.265 1.00 77.69 766 GLY A C 1
ATOM 6122 O O . GLY A 1 766 ? -18.221 52.825 -38.473 1.00 77.69 766 GLY A O 1
ATOM 6123 N N . GLY A 1 767 ? -19.205 52.491 -36.478 1.00 77.62 767 GLY A N 1
ATOM 6124 C CA . GLY A 1 767 ? -20.267 51.588 -36.945 1.00 77.62 767 GLY A CA 1
ATOM 6125 C C . GLY A 1 767 ? -19.872 50.106 -37.042 1.00 77.62 767 GLY A C 1
ATOM 6126 O O . GLY A 1 767 ? -20.650 49.302 -37.559 1.00 77.62 767 GLY A O 1
ATOM 6127 N N . VAL A 1 768 ? -18.683 49.722 -36.563 1.00 83.69 768 VAL A N 1
ATOM 6128 C CA . VAL A 1 768 ? -18.218 48.324 -36.504 1.00 83.69 768 VAL A CA 1
ATOM 6129 C C . VAL A 1 768 ? -18.306 47.821 -35.060 1.00 83.69 768 VAL A C 1
ATOM 6131 O O . VAL A 1 768 ? -17.750 48.481 -34.190 1.00 83.69 768 VAL A O 1
ATOM 6134 N N . PRO A 1 769 ? -18.973 46.689 -34.764 1.00 86.56 769 PRO A N 1
ATOM 6135 C CA . PRO A 1 769 ? -19.009 46.128 -33.413 1.00 86.56 769 PRO A CA 1
ATOM 6136 C C . PRO A 1 769 ? -17.609 45.851 -32.853 1.00 86.56 769 PRO A C 1
ATOM 6138 O O . PRO A 1 769 ? -16.772 45.275 -33.546 1.00 86.56 769 PRO A O 1
ATOM 6141 N N . VAL A 1 770 ? -17.365 46.183 -31.580 1.00 89.38 770 VAL A N 1
ATOM 6142 C CA . VAL A 1 770 ? -16.065 45.927 -30.920 1.00 89.38 770 VAL A CA 1
ATOM 6143 C C . VAL A 1 770 ? -15.634 44.460 -30.954 1.00 89.38 770 VAL A C 1
ATOM 6145 O O . VAL A 1 770 ? -14.443 44.187 -31.040 1.00 89.38 770 VAL A O 1
ATOM 6148 N N . SER A 1 771 ? -16.585 43.522 -30.959 1.00 85.88 771 SER A N 1
ATOM 6149 C CA . SER A 1 771 ? -16.330 42.080 -31.078 1.00 85.88 771 SER A CA 1
ATOM 6150 C C . SER A 1 771 ? -15.734 41.664 -32.428 1.00 85.88 771 SER A C 1
ATOM 6152 O O . SER A 1 771 ? -15.227 40.556 -32.559 1.00 85.88 771 SER A O 1
ATOM 6154 N N . GLU A 1 772 ? -15.843 42.514 -33.452 1.00 84.00 772 GLU A N 1
ATOM 6155 C CA . GLU A 1 772 ? -15.296 42.270 -34.792 1.00 84.00 772 GLU A CA 1
ATOM 6156 C C . GLU A 1 772 ? -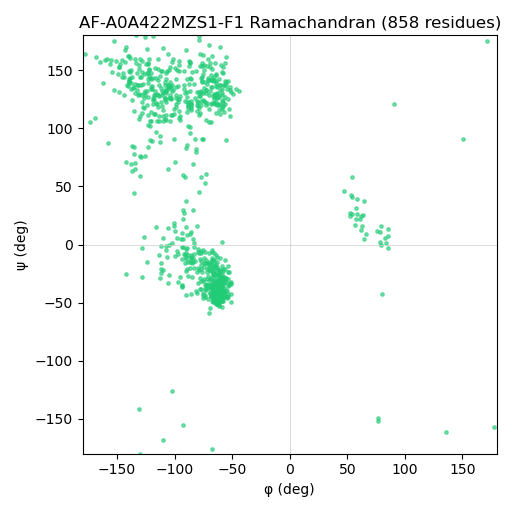13.929 42.933 -34.996 1.00 84.00 772 GLU A C 1
ATOM 6158 O O . GLU A 1 772 ? -13.282 42.695 -36.016 1.00 84.00 772 GLU A O 1
ATOM 6163 N N . LEU A 1 773 ? -13.488 43.765 -34.047 1.00 89.62 773 LEU A N 1
ATOM 6164 C CA . LEU A 1 773 ? -12.215 44.467 -34.128 1.00 89.62 773 LEU A CA 1
ATOM 6165 C C . LEU A 1 773 ? -11.081 43.597 -33.565 1.00 89.62 773 LEU A C 1
ATOM 6167 O O . LEU A 1 773 ? -11.264 42.914 -32.557 1.00 89.62 773 LEU A O 1
ATOM 6171 N N . PRO A 1 774 ? -9.871 43.653 -34.151 1.00 90.12 774 PRO A N 1
ATOM 6172 C CA . PRO A 1 774 ? -8.726 42.844 -33.730 1.00 90.12 774 PRO A CA 1
ATOM 6173 C C . PRO A 1 774 ? -8.036 43.401 -32.467 1.00 90.12 774 PRO A C 1
ATOM 6175 O O . PRO A 1 774 ? -6.809 43.502 -32.430 1.00 90.12 774 PRO A O 1
ATOM 6178 N N . LEU A 1 775 ? -8.815 43.782 -31.446 1.00 91.44 775 LEU A N 1
ATOM 6179 C CA . LEU A 1 775 ? -8.351 44.498 -30.248 1.00 91.44 775 LEU A CA 1
ATOM 6180 C C . LEU A 1 775 ? -7.295 43.707 -29.468 1.00 91.44 775 LEU A C 1
ATOM 6182 O O . LEU A 1 775 ? -6.279 44.268 -29.074 1.00 91.44 775 LEU A O 1
ATOM 6186 N N . ASP A 1 776 ? -7.497 42.398 -29.306 1.00 87.06 776 ASP A N 1
ATOM 6187 C CA . ASP A 1 776 ? -6.579 41.525 -28.563 1.00 87.06 776 ASP A CA 1
ATOM 6188 C C . ASP A 1 776 ? -5.234 41.301 -29.267 1.00 87.06 776 ASP A C 1
ATOM 6190 O O . ASP A 1 776 ? -4.239 40.994 -28.620 1.00 87.06 776 ASP A O 1
ATOM 6194 N N . SER A 1 777 ? -5.187 41.489 -30.587 1.00 85.94 777 SER A N 1
ATOM 6195 C CA . SER A 1 777 ? -3.956 41.372 -31.380 1.00 85.94 777 SER A CA 1
ATOM 6196 C C . SER A 1 777 ? -3.275 42.715 -31.670 1.00 85.94 777 SER A C 1
ATOM 6198 O O . SER A 1 777 ? -2.198 42.734 -32.268 1.00 85.94 777 SER A O 1
ATOM 6200 N N . ASP A 1 778 ? -3.891 43.839 -31.286 1.00 93.38 778 ASP A N 1
ATOM 6201 C CA . ASP A 1 778 ? -3.321 45.174 -31.467 1.00 93.38 778 ASP A CA 1
ATOM 6202 C C . ASP A 1 778 ? -2.456 45.550 -30.256 1.00 93.38 778 ASP A C 1
ATOM 6204 O O . ASP A 1 778 ? -2.955 45.948 -29.207 1.00 93.38 778 ASP A O 1
ATOM 6208 N N . GLU A 1 779 ? -1.137 45.438 -30.412 1.00 91.56 779 GLU A N 1
ATOM 6209 C CA . GLU A 1 779 ? -0.152 45.701 -29.351 1.00 91.56 779 GLU A CA 1
ATOM 6210 C C . GLU A 1 779 ? -0.305 47.092 -28.681 1.00 91.56 779 GLU A C 1
ATOM 6212 O O . GLU A 1 779 ? -0.268 47.154 -27.446 1.00 91.56 779 GLU A O 1
ATOM 6217 N N . PRO A 1 780 ? -0.540 48.206 -29.416 1.00 92.81 780 PRO A N 1
ATOM 6218 C CA . PRO A 1 780 ? -0.803 49.508 -28.798 1.00 92.81 780 PRO A CA 1
ATOM 6219 C C . PRO A 1 780 ? -2.070 49.528 -27.938 1.00 92.81 780 PRO A C 1
ATOM 6221 O O . PRO A 1 780 ? -2.030 50.024 -26.810 1.00 92.81 780 PRO A O 1
ATOM 6224 N N . PHE A 1 781 ? -3.183 48.992 -28.452 1.00 94.44 781 PHE A N 1
ATOM 6225 C CA . PHE A 1 781 ? -4.437 48.900 -27.708 1.00 94.44 781 PHE A CA 1
ATOM 6226 C C . PHE A 1 781 ? -4.252 48.078 -26.432 1.00 94.44 781 PHE A C 1
ATOM 6228 O O . PHE A 1 781 ? -4.585 48.535 -25.340 1.00 94.44 781 PHE A O 1
ATOM 6235 N N . HIS A 1 782 ? -3.640 46.903 -26.561 1.00 90.12 782 HIS A N 1
ATOM 6236 C CA . HIS A 1 782 ? -3.398 45.998 -25.449 1.00 90.12 782 HIS A CA 1
ATOM 6237 C C . HIS A 1 782 ? -2.522 46.626 -24.351 1.00 90.12 782 HIS A C 1
ATOM 6239 O O . HIS A 1 782 ? -2.850 46.552 -23.168 1.00 90.12 782 HIS A O 1
ATOM 6245 N N . THR A 1 783 ? -1.450 47.328 -24.729 1.00 90.69 783 THR A N 1
ATOM 6246 C CA . THR A 1 783 ? -0.550 47.996 -23.771 1.00 90.69 783 THR A CA 1
ATOM 6247 C C . THR A 1 783 ? -1.287 49.049 -22.935 1.00 90.69 783 THR A C 1
ATOM 6249 O O . THR A 1 783 ? -1.120 49.112 -21.715 1.00 90.69 783 THR A O 1
ATOM 6252 N N . MET A 1 784 ? -2.126 49.872 -23.575 1.00 94.81 784 MET A N 1
ATOM 6253 C CA . MET A 1 784 ? -2.932 50.887 -22.883 1.00 94.81 784 MET A CA 1
ATOM 6254 C C . MET A 1 784 ? -4.026 50.257 -22.012 1.00 94.81 784 MET A C 1
ATOM 6256 O O . MET A 1 784 ? -4.324 50.762 -20.928 1.00 94.81 784 MET A O 1
ATOM 6260 N N . GLU A 1 785 ? -4.607 49.145 -22.465 1.00 94.12 785 GLU A N 1
ATOM 6261 C CA . GLU A 1 785 ? -5.621 48.388 -21.733 1.00 94.12 785 GLU A CA 1
ATOM 6262 C C . GLU A 1 785 ? -5.060 47.837 -20.415 1.00 94.12 785 GLU A C 1
ATOM 6264 O O . GLU A 1 785 ? -5.659 48.053 -19.360 1.00 94.12 785 GLU A O 1
ATOM 6269 N N . VAL A 1 786 ? -3.876 47.219 -20.439 1.00 91.88 786 VAL A N 1
ATOM 6270 C CA . VAL A 1 786 ? -3.216 46.693 -19.231 1.00 91.88 786 VAL A CA 1
ATOM 6271 C C . VAL A 1 786 ? -2.821 47.813 -18.263 1.00 91.88 786 VAL A C 1
ATOM 6273 O O . VAL A 1 786 ? -3.054 47.696 -17.058 1.00 91.88 786 VAL A O 1
ATOM 6276 N N . GLU A 1 787 ? -2.279 48.932 -18.756 1.00 92.31 787 GLU A N 1
ATOM 6277 C CA . GLU A 1 787 ? -1.957 50.098 -17.915 1.00 92.31 787 GLU A CA 1
ATOM 6278 C C . GLU A 1 787 ? -3.214 50.675 -17.243 1.00 92.31 787 GLU A C 1
ATOM 6280 O O . GLU A 1 787 ? -3.189 51.029 -16.059 1.00 92.31 787 GLU A O 1
ATOM 6285 N N . ARG A 1 788 ? -4.347 50.719 -17.958 1.00 93.81 788 ARG A N 1
ATOM 6286 C CA . ARG A 1 788 ? -5.631 51.130 -17.377 1.00 93.81 788 ARG A CA 1
ATOM 6287 C C . ARG A 1 788 ? -6.055 50.186 -16.250 1.00 93.81 788 ARG A C 1
ATOM 6289 O O . ARG A 1 788 ? -6.477 50.670 -15.197 1.00 93.81 788 ARG A O 1
ATOM 6296 N N . LEU A 1 789 ? -5.942 48.869 -16.447 1.00 92.25 789 LEU A N 1
ATOM 6297 C CA . LEU A 1 789 ? -6.275 47.875 -15.419 1.00 92.25 789 LEU A CA 1
ATOM 6298 C C . LEU A 1 789 ? -5.422 48.060 -14.158 1.00 92.25 789 LEU A C 1
ATOM 6300 O O . LEU A 1 789 ? -5.979 48.090 -13.059 1.00 92.25 789 LEU A O 1
ATOM 6304 N N . ARG A 1 790 ? -4.106 48.276 -14.304 1.00 91.81 790 ARG A N 1
ATOM 6305 C CA . ARG A 1 790 ? -3.192 48.545 -13.177 1.00 91.81 790 ARG A CA 1
ATOM 6306 C C . ARG A 1 790 ? -3.601 49.778 -12.380 1.00 91.81 790 ARG A C 1
ATOM 6308 O O . ARG A 1 790 ? -3.837 49.682 -11.178 1.00 91.81 790 ARG A O 1
ATOM 6315 N N . LEU A 1 791 ? -3.773 50.920 -13.049 1.00 92.00 791 LEU A N 1
ATOM 6316 C CA . LEU A 1 791 ? -4.133 52.182 -12.388 1.00 92.00 791 LEU A CA 1
ATOM 6317 C C . LEU A 1 791 ? -5.461 52.096 -11.636 1.00 92.00 791 LEU A C 1
ATOM 6319 O O . LEU A 1 791 ? -5.643 52.757 -10.608 1.00 92.00 791 LEU A O 1
ATOM 6323 N N . ARG A 1 792 ? -6.393 51.302 -12.164 1.00 90.69 792 ARG A N 1
ATOM 6324 C CA . ARG A 1 792 ? -7.701 51.088 -11.558 1.00 90.69 792 ARG A CA 1
ATOM 6325 C C . ARG A 1 792 ? -7.655 50.131 -10.371 1.00 90.69 792 ARG A C 1
ATOM 6327 O O . ARG A 1 792 ? -8.460 50.300 -9.462 1.00 90.69 792 ARG A O 1
ATOM 6334 N N . ASN A 1 793 ? -6.742 49.164 -10.372 1.00 88.38 793 ASN A N 1
ATOM 6335 C CA . ASN A 1 793 ? -6.512 48.276 -9.237 1.00 88.38 793 ASN A CA 1
ATOM 6336 C C . ASN A 1 793 ? -5.795 49.000 -8.079 1.00 88.38 793 ASN A C 1
ATOM 6338 O O . ASN A 1 793 ? -6.147 48.805 -6.922 1.00 88.38 793 ASN A O 1
ATOM 6342 N N . GLU A 1 794 ? -4.831 49.876 -8.384 1.00 88.75 794 GLU A N 1
ATOM 6343 C CA . GLU A 1 794 ? -4.026 50.591 -7.379 1.00 88.75 794 GLU A CA 1
ATOM 6344 C C . GLU A 1 794 ? -4.812 51.649 -6.584 1.00 88.75 794 GLU A C 1
ATOM 6346 O O . GLU A 1 794 ? -4.866 51.605 -5.356 1.00 88.75 794 GLU A O 1
ATOM 6351 N N . ASP A 1 795 ? -5.395 52.637 -7.271 1.00 88.94 795 ASP A N 1
ATOM 6352 C CA . ASP A 1 795 ? -6.210 53.691 -6.654 1.00 88.94 795 ASP A CA 1
ATOM 6353 C C . ASP A 1 795 ? -7.154 54.307 -7.700 1.00 88.94 795 ASP A C 1
ATOM 6355 O O . ASP A 1 795 ? -6.838 55.331 -8.319 1.00 88.94 795 ASP A O 1
ATOM 6359 N N . PRO A 1 796 ? -8.354 53.733 -7.897 1.00 87.75 796 PRO A N 1
ATOM 6360 C CA . PRO A 1 796 ? -9.274 54.211 -8.923 1.00 87.75 796 PRO A CA 1
ATOM 6361 C C . PRO A 1 796 ? -9.757 55.651 -8.687 1.00 87.75 796 PRO A C 1
ATOM 6363 O O . PRO A 1 796 ? -10.186 56.319 -9.629 1.00 87.75 796 PRO A O 1
ATOM 6366 N N . ARG A 1 797 ? -9.694 56.166 -7.448 1.00 88.31 797 ARG A N 1
ATOM 6367 C CA . ARG A 1 797 ? -10.091 57.550 -7.137 1.00 88.31 797 ARG A CA 1
ATOM 6368 C C . ARG A 1 797 ? -8.944 58.528 -7.360 1.00 88.31 797 ARG A C 1
ATOM 6370 O O . ARG A 1 797 ? -9.179 59.598 -7.920 1.00 88.31 797 ARG A O 1
ATOM 6377 N N . GLY A 1 798 ? -7.731 58.171 -6.947 1.00 88.62 798 GLY A N 1
ATOM 6378 C CA . GLY A 1 798 ? -6.524 58.970 -7.165 1.00 88.62 798 GLY A CA 1
ATOM 6379 C C . GLY A 1 798 ? -6.118 59.047 -8.636 1.00 88.62 798 GLY A C 1
ATOM 6380 O O . GLY A 1 798 ? -5.735 60.115 -9.113 1.00 88.62 798 GLY A O 1
ATOM 6381 N N . ASN A 1 799 ? -6.300 57.955 -9.383 1.00 93.00 799 ASN A N 1
ATOM 6382 C CA . ASN A 1 799 ? -5.894 57.838 -10.785 1.00 93.00 799 ASN A CA 1
ATOM 6383 C C . ASN A 1 799 ? -6.989 58.218 -11.797 1.00 93.00 799 ASN A C 1
ATOM 6385 O O . ASN A 1 799 ? -6.770 58.111 -13.004 1.00 93.00 799 ASN A O 1
ATOM 6389 N N . ALA A 1 800 ? -8.151 58.708 -11.348 1.00 90.94 800 ALA A N 1
ATOM 6390 C CA . ALA A 1 800 ? -9.329 58.935 -12.194 1.00 90.94 800 ALA A CA 1
ATOM 6391 C C . ALA A 1 800 ? -9.067 59.797 -13.448 1.00 90.94 800 ALA A C 1
ATOM 6393 O O . ALA A 1 800 ? -9.645 59.546 -14.503 1.00 90.94 800 ALA A O 1
ATOM 6394 N N . ALA A 1 801 ? -8.193 60.807 -13.356 1.00 92.06 801 ALA A N 1
ATOM 6395 C CA . ALA A 1 801 ? -7.845 61.652 -14.501 1.00 92.06 801 ALA A CA 1
ATOM 6396 C C . ALA A 1 801 ? -7.046 60.891 -15.574 1.00 92.06 801 ALA A C 1
ATOM 6398 O O . ALA A 1 801 ? -7.367 61.003 -16.753 1.00 92.06 801 ALA A O 1
ATOM 6399 N N . LYS A 1 802 ? -6.056 60.089 -15.155 1.00 92.44 802 LYS A N 1
ATOM 6400 C CA . LYS A 1 802 ? -5.198 59.293 -16.045 1.00 92.44 802 LYS A CA 1
ATOM 6401 C C . LYS A 1 802 ? -5.957 58.104 -16.642 1.00 92.44 802 LYS A C 1
ATOM 6403 O O . LYS A 1 802 ? -5.801 57.810 -17.819 1.00 92.44 802 LYS A O 1
ATOM 6408 N N . ILE A 1 803 ? -6.842 57.475 -15.860 1.00 93.94 803 ILE A N 1
ATOM 6409 C CA . ILE A 1 803 ? -7.757 56.432 -16.352 1.00 93.94 803 ILE A CA 1
ATOM 6410 C C . ILE A 1 803 ? -8.637 56.995 -17.472 1.00 93.94 803 ILE A C 1
ATOM 6412 O O . ILE A 1 803 ? -8.707 56.405 -18.542 1.00 93.94 803 ILE A O 1
ATOM 6416 N N . LYS A 1 804 ? -9.245 58.170 -17.267 1.00 93.31 804 LYS A N 1
ATOM 6417 C CA . LYS A 1 804 ? -10.099 58.805 -18.279 1.00 93.31 804 LYS A CA 1
ATOM 6418 C C . LYS A 1 804 ? -9.341 59.201 -19.552 1.00 93.31 804 LYS A C 1
ATOM 6420 O O . LYS A 1 804 ? -9.917 59.177 -20.636 1.00 93.31 804 LYS A O 1
ATOM 6425 N N . GLU A 1 805 ? -8.081 59.605 -19.422 1.00 95.19 805 GLU A N 1
ATOM 6426 C CA . GLU A 1 805 ? -7.202 59.885 -20.562 1.00 95.19 805 GLU A CA 1
ATOM 6427 C C . GLU A 1 805 ? -6.955 58.613 -21.386 1.00 95.19 805 GLU A C 1
ATOM 6429 O O . GLU A 1 805 ? -7.266 58.603 -22.576 1.00 95.19 805 GLU A O 1
ATOM 6434 N N . LEU A 1 806 ? -6.544 57.517 -20.735 1.00 95.00 806 LEU A N 1
ATOM 6435 C CA . LEU A 1 806 ? -6.347 56.209 -21.377 1.00 95.00 806 LEU A CA 1
ATOM 6436 C C . LEU A 1 806 ? -7.629 55.668 -22.020 1.00 95.00 806 LEU A C 1
ATOM 6438 O O . LEU A 1 806 ? -7.585 55.132 -23.120 1.00 95.00 806 LEU A O 1
ATOM 6442 N N . GLU A 1 807 ? -8.787 55.828 -21.375 1.00 95.94 807 GLU A N 1
ATOM 6443 C CA . GLU A 1 807 ? -10.084 55.453 -21.956 1.00 95.94 807 GLU A CA 1
ATOM 6444 C C . GLU A 1 807 ? -10.370 56.206 -23.263 1.00 95.94 807 GLU A C 1
ATOM 6446 O O . GLU A 1 807 ? -10.927 55.631 -24.201 1.00 95.94 807 GLU A O 1
ATOM 6451 N N . GLY A 1 808 ? -9.978 57.480 -23.347 1.00 94.62 808 GLY A N 1
ATOM 6452 C CA . GLY A 1 808 ? -10.073 58.272 -24.570 1.00 94.62 808 GLY A CA 1
ATOM 6453 C C . GLY A 1 808 ? -9.144 57.762 -25.672 1.00 94.62 808 GLY A C 1
ATOM 6454 O O . GLY A 1 808 ? -9.590 57.585 -26.806 1.00 94.62 808 GLY A O 1
ATOM 6455 N N . GLU A 1 809 ? -7.883 57.481 -25.337 1.00 96.50 809 GLU A N 1
ATOM 6456 C CA . GLU A 1 809 ? -6.885 56.944 -26.275 1.00 96.50 809 GLU A CA 1
ATOM 6457 C C . GLU A 1 809 ? -7.268 55.552 -26.797 1.00 96.50 809 GLU A C 1
ATOM 6459 O O . GLU A 1 809 ? -7.170 55.288 -27.996 1.00 96.50 809 GLU A O 1
ATOM 6464 N N . LEU A 1 810 ? -7.797 54.687 -25.928 1.00 96.12 810 LEU A N 1
ATOM 6465 C CA . LEU A 1 810 ? -8.310 53.367 -26.297 1.00 96.12 810 LEU A CA 1
ATOM 6466 C C . LEU A 1 810 ? -9.495 53.467 -27.269 1.00 96.12 810 LEU A C 1
ATOM 6468 O O . LEU A 1 810 ? -9.537 52.750 -28.267 1.00 96.12 810 LEU A O 1
ATOM 6472 N N . ASN A 1 811 ? -10.435 54.386 -27.030 1.00 95.56 811 ASN A N 1
ATOM 6473 C CA . ASN A 1 811 ? -11.552 54.629 -27.949 1.00 95.56 811 ASN A CA 1
ATOM 6474 C C . ASN A 1 811 ? -11.100 55.187 -29.303 1.00 95.56 811 ASN A C 1
ATOM 6476 O O . ASN A 1 811 ? -11.665 54.828 -30.338 1.00 95.56 811 ASN A O 1
ATOM 6480 N N . GLU A 1 812 ? -10.094 56.063 -29.316 1.00 95.06 812 GLU A N 1
ATOM 6481 C CA . GLU A 1 812 ? -9.511 56.563 -30.562 1.00 95.06 812 GLU A CA 1
ATOM 6482 C C . GLU A 1 812 ? -8.858 55.423 -31.345 1.00 95.06 812 GLU A C 1
ATOM 6484 O O . GLU A 1 812 ? -9.158 55.232 -32.523 1.00 95.06 812 GLU A O 1
ATOM 6489 N N . ARG A 1 813 ? -8.055 54.591 -30.673 1.00 95.94 813 ARG A N 1
ATOM 6490 C CA . ARG A 1 813 ? -7.400 53.443 -31.301 1.00 95.94 813 ARG A CA 1
ATOM 6491 C C . ARG A 1 813 ? -8.406 52.434 -31.857 1.00 95.94 813 ARG A C 1
ATOM 6493 O O . ARG A 1 813 ? -8.238 51.960 -32.979 1.00 95.94 813 ARG A O 1
ATOM 6500 N N . ALA A 1 814 ? -9.484 52.149 -31.126 1.00 94.81 814 ALA A N 1
ATOM 6501 C CA . ALA A 1 814 ? -10.566 51.296 -31.616 1.00 94.81 814 ALA A CA 1
ATOM 6502 C C . ALA A 1 814 ? -11.236 51.880 -32.876 1.00 94.81 814 ALA A C 1
ATOM 6504 O O . ALA A 1 814 ? -11.535 51.144 -33.818 1.00 94.81 814 ALA A O 1
ATOM 6505 N N . ARG A 1 815 ? -11.409 53.208 -32.948 1.00 92.44 815 ARG A N 1
ATOM 6506 C CA . ARG A 1 815 ? -11.939 53.889 -34.140 1.00 92.44 815 ARG A CA 1
ATOM 6507 C C . ARG A 1 815 ? -10.989 53.803 -35.335 1.00 92.44 815 ARG A C 1
ATOM 6509 O O . ARG A 1 815 ? -11.453 53.570 -36.450 1.00 92.44 815 ARG A O 1
ATOM 6516 N N . GLU A 1 816 ? -9.682 53.949 -35.125 1.00 92.88 816 GLU A N 1
ATOM 6517 C CA . GLU A 1 816 ? -8.673 53.765 -36.179 1.00 92.88 816 GLU A CA 1
ATOM 6518 C C . GLU A 1 816 ? -8.703 52.339 -36.750 1.00 92.88 816 GLU A C 1
ATOM 6520 O O . GLU A 1 816 ? -8.678 52.151 -37.970 1.00 92.88 816 GLU A O 1
ATOM 6525 N N . LEU A 1 817 ? -8.801 51.327 -35.880 1.00 93.12 817 LEU A N 1
ATOM 6526 C CA . LEU A 1 817 ? -8.906 49.922 -36.285 1.00 93.12 817 LEU A CA 1
ATOM 6527 C C . LEU A 1 817 ? -10.185 49.662 -37.089 1.00 93.12 817 LEU A C 1
ATOM 6529 O O . LEU A 1 817 ? -10.125 49.011 -38.135 1.00 93.12 817 LEU A O 1
ATOM 6533 N N . ALA A 1 818 ? -11.314 50.231 -36.662 1.00 90.06 818 ALA A N 1
ATOM 6534 C CA . ALA A 1 818 ? -12.570 50.148 -37.398 1.00 90.06 818 ALA A CA 1
ATOM 6535 C C . ALA A 1 818 ? -12.474 50.790 -38.789 1.00 90.06 818 ALA A C 1
ATOM 6537 O O . ALA A 1 818 ? -12.900 50.192 -39.777 1.00 90.06 818 ALA A O 1
ATOM 6538 N N . GLN A 1 819 ? -11.852 51.968 -38.907 1.00 87.75 819 GLN A N 1
ATOM 6539 C CA . GLN A 1 819 ? -11.626 52.617 -40.203 1.00 87.75 819 GLN A CA 1
ATOM 6540 C C . GLN A 1 819 ? -10.734 51.775 -41.120 1.00 87.75 819 GLN A C 1
ATOM 6542 O O . GLN A 1 819 ? -11.038 51.621 -42.304 1.00 87.75 819 GLN A O 1
ATOM 6547 N N . LEU A 1 820 ? -9.658 51.188 -40.586 1.00 88.56 820 LEU A N 1
ATOM 6548 C CA . LEU A 1 820 ? -8.766 50.317 -41.349 1.00 88.56 820 LEU A CA 1
ATOM 6549 C C . LEU A 1 820 ? -9.496 49.063 -41.852 1.00 88.56 820 LEU A C 1
ATOM 6551 O O . LEU A 1 820 ? -9.289 48.637 -42.993 1.00 88.56 820 LEU A O 1
ATOM 6555 N N . GLN A 1 821 ? -10.350 48.474 -41.017 1.00 87.19 821 GLN A N 1
ATOM 6556 C CA . GLN A 1 821 ? -11.177 47.332 -41.387 1.00 87.19 821 GLN A CA 1
ATOM 6557 C C . GLN A 1 821 ? -12.199 47.703 -42.464 1.00 87.19 821 GLN A C 1
ATOM 6559 O O . GLN A 1 821 ? -12.241 47.040 -43.500 1.00 87.19 821 GLN A O 1
ATOM 6564 N N . LEU A 1 822 ? -12.941 48.799 -42.288 1.00 84.75 822 LEU A N 1
ATOM 6565 C CA . LEU A 1 822 ? -13.882 49.301 -43.292 1.00 84.75 822 LEU A CA 1
ATOM 6566 C C . LEU A 1 822 ? -13.182 49.623 -44.615 1.00 84.75 822 LEU A C 1
ATOM 6568 O O . LEU A 1 822 ? -13.702 49.286 -45.673 1.00 84.75 822 LEU A O 1
ATOM 6572 N N . HIS A 1 823 ? -11.981 50.207 -44.592 1.00 84.31 823 HIS A N 1
ATOM 6573 C CA . HIS A 1 823 ? -11.205 50.468 -45.807 1.00 84.31 823 HIS A CA 1
ATOM 6574 C C . HIS A 1 823 ? -10.861 49.168 -46.555 1.00 84.31 823 HIS A C 1
ATOM 6576 O O . HIS A 1 823 ? -11.035 49.085 -47.772 1.00 84.31 823 HIS A O 1
ATOM 6582 N N . LYS A 1 824 ? -10.442 48.116 -45.836 1.00 83.69 824 LYS A N 1
ATOM 6583 C CA . LYS A 1 824 ? -10.217 46.782 -46.422 1.00 83.69 824 LYS A CA 1
ATOM 6584 C C . LYS A 1 824 ? -11.510 46.172 -46.961 1.00 83.69 824 LYS A C 1
ATOM 6586 O O . LYS A 1 824 ? -11.513 45.613 -48.056 1.00 83.69 824 LYS A O 1
ATOM 6591 N N . GLU A 1 825 ? -12.605 46.275 -46.215 1.00 81.88 825 GLU A N 1
ATOM 6592 C CA . GLU A 1 825 ? -13.909 45.741 -46.611 1.00 81.88 825 GLU A CA 1
ATOM 6593 C C . GLU A 1 825 ? -14.459 46.449 -47.846 1.00 81.88 825 GLU A C 1
ATOM 6595 O O . GLU A 1 825 ? -15.009 45.779 -48.714 1.00 81.88 825 GLU A O 1
ATOM 6600 N N . ARG A 1 826 ? -14.242 47.762 -47.969 1.00 86.19 826 ARG A N 1
ATOM 6601 C CA . ARG A 1 826 ? -14.679 48.617 -49.081 1.00 86.19 826 ARG A CA 1
ATOM 6602 C C . ARG A 1 826 ? -13.738 48.594 -50.284 1.00 86.19 826 ARG A C 1
ATOM 6604 O O . ARG A 1 826 ? -14.072 49.189 -51.301 1.00 86.19 826 ARG A O 1
ATOM 6611 N N . ALA A 1 827 ? -12.616 47.871 -50.235 1.00 83.06 827 ALA A N 1
ATOM 6612 C CA . ALA A 1 827 ? -11.622 47.841 -51.316 1.00 83.06 827 ALA A CA 1
ATOM 6613 C C . ALA A 1 827 ? -12.171 47.361 -52.680 1.00 83.06 827 ALA A C 1
ATOM 6615 O O . ALA A 1 827 ? -11.553 47.602 -53.715 1.00 83.06 827 ALA A O 1
ATOM 6616 N N . PHE A 1 828 ? -13.321 46.675 -52.700 1.00 82.75 828 PHE A N 1
ATOM 6617 C CA . PHE A 1 828 ? -14.004 46.271 -53.936 1.00 82.75 828 PHE A CA 1
ATOM 6618 C C . PHE A 1 828 ? -14.868 47.382 -54.562 1.00 82.75 828 PHE A C 1
ATOM 6620 O O . PHE A 1 828 ? -15.313 47.236 -55.703 1.00 82.75 828 PHE A O 1
ATOM 6627 N N . LEU A 1 829 ? -15.156 48.457 -53.824 1.00 82.19 829 LEU A N 1
ATOM 6628 C CA . LEU A 1 829 ? -15.913 49.606 -54.308 1.00 82.19 829 LEU A CA 1
ATOM 6629 C C . LEU A 1 829 ? -15.018 50.496 -55.180 1.00 82.19 829 LEU A C 1
ATOM 6631 O O . LEU A 1 829 ? -13.798 50.518 -55.041 1.00 82.19 829 LEU A O 1
ATOM 6635 N N . ASN A 1 830 ? -15.632 51.240 -56.103 1.00 81.56 830 ASN A N 1
ATOM 6636 C CA . ASN A 1 830 ? -14.910 52.249 -56.877 1.00 81.56 830 ASN A CA 1
ATOM 6637 C C . ASN A 1 830 ? -14.339 53.312 -55.910 1.00 81.56 830 ASN A C 1
ATOM 6639 O O . ASN A 1 830 ? -15.145 53.852 -55.160 1.00 81.56 830 ASN A O 1
ATOM 6643 N N . PRO A 1 831 ? -13.031 53.641 -55.932 1.00 81.38 831 PRO A N 1
ATOM 6644 C CA . PRO A 1 831 ? -12.432 54.637 -55.034 1.00 81.38 831 PRO A CA 1
ATOM 6645 C C . PRO A 1 831 ? -12.969 56.066 -55.200 1.00 81.38 831 PRO A C 1
ATOM 6647 O O . PRO A 1 831 ? -12.935 56.840 -54.251 1.00 81.38 831 PRO A O 1
ATOM 6650 N N . GLU A 1 832 ? -13.475 56.412 -56.391 1.00 85.62 832 GLU A N 1
ATOM 6651 C CA . GLU A 1 832 ? -14.041 57.737 -56.685 1.00 85.62 832 GLU A CA 1
ATOM 6652 C C . GLU A 1 832 ? -15.385 57.625 -57.432 1.00 85.62 832 GLU A C 1
ATOM 6654 O O . GLU A 1 832 ? -15.474 57.896 -58.642 1.00 85.62 832 GLU A O 1
ATOM 6659 N N . PRO A 1 833 ? -16.475 57.173 -56.784 1.00 80.50 833 PRO A N 1
ATOM 6660 C CA . PRO A 1 833 ? -17.772 57.120 -57.440 1.00 80.50 833 PRO A CA 1
ATOM 6661 C C . PRO A 1 833 ? -18.227 58.545 -57.783 1.00 80.50 833 PRO A C 1
ATOM 6663 O O . PRO A 1 833 ? -18.324 59.423 -56.932 1.00 80.50 833 PRO A O 1
ATOM 6666 N N . PHE A 1 834 ? -18.488 58.783 -59.072 1.00 80.81 834 PHE A N 1
ATOM 6667 C CA . PHE A 1 834 ? -18.833 60.105 -59.615 1.00 80.81 834 PHE A CA 1
ATOM 6668 C C . PHE A 1 834 ? -17.781 61.211 -59.368 1.00 80.81 834 PHE A C 1
ATOM 6670 O O . PHE A 1 834 ? -18.116 62.389 -59.475 1.00 80.81 834 PHE A O 1
ATOM 6677 N N . GLY A 1 835 ? -16.514 60.848 -59.119 1.00 82.75 835 GLY A N 1
ATOM 6678 C CA . GLY A 1 835 ? -15.400 61.793 -58.946 1.00 82.75 835 GLY A CA 1
ATOM 6679 C C . GLY A 1 835 ? -15.228 62.347 -57.528 1.00 82.75 835 GLY A C 1
ATOM 6680 O O . GLY A 1 835 ? -14.503 63.323 -57.360 1.00 82.75 835 GLY A O 1
ATOM 6681 N N . PHE A 1 836 ? -15.893 61.749 -56.534 1.00 83.81 836 PHE A N 1
ATOM 6682 C CA . PHE A 1 836 ? -15.721 62.064 -55.113 1.00 83.81 836 PHE A CA 1
ATOM 6683 C C . PHE A 1 836 ? -15.020 60.898 -54.409 1.00 83.81 836 PHE A C 1
ATOM 6685 O O . PHE A 1 836 ? -15.487 59.774 -54.588 1.00 83.81 836 PHE A O 1
ATOM 6692 N N . PRO A 1 837 ? -13.951 61.122 -53.625 1.00 83.25 837 PRO A N 1
ATOM 6693 C CA . PRO A 1 837 ? -13.319 60.075 -52.821 1.00 83.25 837 PRO A CA 1
ATOM 6694 C C . PRO A 1 837 ? -14.319 59.397 -51.876 1.00 83.25 837 PRO A C 1
ATOM 6696 O O . PRO A 1 837 ? -15.172 60.072 -51.296 1.00 83.25 837 PRO A O 1
ATOM 6699 N N . LEU A 1 838 ? -14.218 58.074 -51.699 1.00 80.81 838 LEU A N 1
ATOM 6700 C CA . LEU A 1 838 ? -15.106 57.312 -50.804 1.00 80.81 838 LEU A CA 1
ATOM 6701 C C . LEU A 1 838 ? -15.126 57.868 -49.369 1.00 80.81 838 LEU A C 1
ATOM 6703 O O . LEU A 1 838 ? -16.171 57.834 -48.721 1.00 80.81 838 LEU A O 1
ATOM 6707 N N . GLU A 1 839 ? -14.003 58.405 -48.892 1.00 74.06 839 GLU A N 1
ATOM 6708 C CA . GLU A 1 839 ? -13.841 58.995 -47.559 1.00 74.06 839 GLU A CA 1
ATOM 6709 C C . GLU A 1 839 ? -14.631 60.304 -47.380 1.00 74.06 839 GLU A C 1
ATOM 6711 O O . GLU A 1 839 ? -14.959 60.681 -46.259 1.00 74.06 839 GLU A O 1
ATOM 6716 N N . GLU A 1 840 ? -14.975 60.997 -48.471 1.00 80.06 840 GLU A N 1
ATOM 6717 C CA . GLU A 1 840 ? -15.751 62.246 -48.437 1.00 80.06 840 GLU A CA 1
ATOM 6718 C C . GLU A 1 840 ? -17.269 62.011 -48.487 1.00 80.06 840 GLU A C 1
ATOM 6720 O O . GLU A 1 840 ? -18.055 62.943 -48.304 1.00 80.06 840 GLU A O 1
ATOM 6725 N N . LEU A 1 841 ? -17.703 60.770 -48.732 1.00 80.94 841 LEU A N 1
ATOM 6726 C CA . LEU A 1 841 ? -19.117 60.418 -48.885 1.00 80.94 841 LEU A CA 1
ATOM 6727 C C . LEU A 1 841 ? -19.824 60.135 -47.555 1.00 80.94 841 LEU A C 1
ATOM 6729 O O . LEU A 1 841 ? -21.046 59.991 -47.555 1.00 80.94 841 LEU A O 1
ATOM 6733 N N . GLY A 1 842 ? -19.084 60.053 -46.443 1.00 77.06 842 GLY A N 1
ATOM 6734 C CA . GLY A 1 842 ? -19.639 59.812 -45.108 1.00 77.06 842 GLY A CA 1
ATOM 6735 C C . GLY A 1 842 ? -20.431 58.505 -45.012 1.00 77.06 842 GLY A C 1
ATOM 6736 O O . GLY A 1 842 ? -21.494 58.473 -44.392 1.00 77.06 842 GLY A O 1
ATOM 6737 N N . LEU A 1 843 ? -19.952 57.444 -45.670 1.00 79.38 843 LEU A N 1
ATOM 6738 C CA . LEU A 1 843 ? -20.648 56.156 -45.796 1.00 79.38 843 LEU A CA 1
ATOM 6739 C C . LEU A 1 843 ? -20.917 55.484 -44.442 1.00 79.38 843 LEU A C 1
ATOM 6741 O O . LEU A 1 843 ? -21.877 54.736 -44.297 1.00 79.38 843 LEU A O 1
ATOM 6745 N N . GLU A 1 844 ? -20.086 55.772 -43.445 1.00 71.06 844 GLU A N 1
ATOM 6746 C CA . GLU A 1 844 ? -20.241 55.367 -42.048 1.00 71.06 844 GLU A CA 1
ATOM 6747 C C . GLU A 1 844 ? -21.481 55.963 -41.356 1.00 71.06 844 GLU A C 1
ATOM 6749 O O . GLU A 1 844 ? -21.914 55.437 -40.335 1.00 71.06 844 GLU A O 1
ATOM 6754 N N . TYR A 1 845 ? -22.084 57.017 -41.916 1.00 74.31 845 TYR A N 1
ATOM 6755 C CA . TYR A 1 845 ? -23.314 57.632 -41.406 1.00 74.31 845 TYR A CA 1
ATOM 6756 C C . TYR A 1 845 ? -24.565 57.242 -42.215 1.00 74.31 845 TYR A C 1
ATOM 6758 O O . TYR A 1 845 ? -25.662 57.714 -41.907 1.00 74.31 845 TYR A O 1
ATOM 6766 N N . ASP A 1 846 ? -24.427 56.401 -43.249 1.00 81.75 846 ASP A N 1
ATOM 6767 C CA . ASP A 1 846 ? -25.554 55.894 -44.035 1.00 81.75 846 ASP A CA 1
ATOM 6768 C C . ASP A 1 846 ? -26.015 54.523 -43.514 1.00 81.75 846 ASP A C 1
ATOM 6770 O O . ASP A 1 846 ? -25.386 53.486 -43.739 1.00 81.75 846 ASP A O 1
ATOM 6774 N N . ASP A 1 847 ? -27.174 54.508 -42.855 1.00 77.94 847 ASP A N 1
ATOM 6775 C CA . ASP A 1 847 ? -27.778 53.307 -42.270 1.00 77.94 847 ASP A CA 1
ATOM 6776 C C . ASP A 1 847 ? -27.951 52.137 -43.257 1.00 77.94 847 ASP A C 1
ATOM 6778 O O . ASP A 1 847 ? -28.001 50.972 -42.850 1.00 77.94 847 ASP A O 1
ATOM 6782 N N . ALA A 1 848 ? -28.148 52.406 -44.552 1.00 82.19 848 ALA A N 1
ATOM 6783 C CA . ALA A 1 848 ? -28.315 51.353 -45.548 1.00 82.19 848 ALA A CA 1
ATOM 6784 C C . ALA A 1 848 ? -26.972 50.719 -45.917 1.00 82.19 848 ALA A C 1
ATOM 6786 O O . ALA A 1 848 ? -26.918 49.496 -46.071 1.00 82.19 848 ALA A O 1
ATOM 6787 N N . VAL A 1 849 ? -25.910 51.523 -46.006 1.00 81.50 849 VAL A N 1
ATOM 6788 C CA . VAL A 1 849 ? -24.539 51.042 -46.217 1.00 81.50 849 VAL A CA 1
ATOM 6789 C C . VAL A 1 849 ? -24.070 50.239 -45.008 1.00 81.50 849 VAL A C 1
ATOM 6791 O O . VAL A 1 849 ? -23.696 49.082 -45.180 1.00 81.50 849 VAL A O 1
ATOM 6794 N N . VAL A 1 850 ? -24.220 50.770 -43.791 1.00 77.38 850 VAL A N 1
ATOM 6795 C CA . VAL A 1 850 ? -23.823 50.086 -42.545 1.00 77.38 850 VAL A CA 1
ATOM 6796 C C . VAL A 1 850 ? -24.533 48.732 -42.388 1.00 77.38 850 VAL A C 1
ATOM 6798 O O . VAL A 1 850 ? -23.890 47.716 -42.125 1.00 77.38 850 VAL A O 1
ATOM 6801 N N . ARG A 1 851 ? -25.852 48.659 -42.635 1.00 79.25 851 ARG A N 1
ATOM 6802 C CA . ARG A 1 851 ? -26.590 47.375 -42.619 1.00 79.25 851 ARG A CA 1
ATOM 6803 C C . ARG A 1 851 ? -26.143 46.415 -43.721 1.00 79.25 851 ARG A C 1
ATOM 6805 O O . ARG A 1 851 ? -26.176 45.200 -43.527 1.00 79.25 851 ARG A O 1
ATOM 6812 N N . GLY A 1 852 ? -25.793 46.942 -44.891 1.00 80.94 852 GLY A N 1
ATOM 6813 C CA . GLY A 1 852 ? -25.278 46.150 -46.004 1.00 80.94 852 GLY A CA 1
ATOM 6814 C C . GLY A 1 852 ? -23.916 45.537 -45.689 1.00 80.94 852 GLY A C 1
ATOM 6815 O O . GLY A 1 852 ? -23.706 44.361 -45.972 1.00 80.94 852 GLY A O 1
ATOM 6816 N N . GLU A 1 853 ? -23.031 46.308 -45.060 1.00 82.12 853 GLU A N 1
ATOM 6817 C CA . GLU A 1 853 ? -21.701 45.879 -44.621 1.00 82.12 853 GLU A CA 1
ATOM 6818 C C . GLU A 1 853 ? -21.794 44.824 -43.519 1.00 82.12 853 GLU A C 1
ATOM 6820 O O . GLU A 1 853 ? -21.206 43.757 -43.672 1.00 82.12 853 GLU A O 1
ATOM 6825 N N . ALA A 1 854 ? -22.629 45.034 -42.496 1.00 75.88 854 ALA A N 1
ATOM 6826 C CA . ALA A 1 854 ? -22.886 44.026 -41.464 1.00 75.88 854 ALA A CA 1
ATOM 6827 C C . ALA A 1 854 ? -23.390 42.698 -42.065 1.00 75.88 854 ALA A C 1
ATOM 6829 O O . ALA A 1 854 ? -22.873 41.625 -41.767 1.00 75.88 854 ALA A O 1
ATOM 6830 N N . LYS A 1 855 ? -24.337 42.760 -43.011 1.00 81.25 855 LYS A N 1
ATOM 6831 C CA . LYS A 1 855 ? -24.836 41.565 -43.709 1.00 81.25 855 LYS A CA 1
ATOM 6832 C C . LYS A 1 855 ? -23.783 40.907 -44.607 1.00 81.25 855 LYS A C 1
ATOM 6834 O O . LYS A 1 855 ? -23.809 39.695 -44.799 1.00 81.25 855 LYS A O 1
ATOM 6839 N N . LEU A 1 856 ? -22.886 41.691 -45.203 1.00 79.75 856 LEU A N 1
ATOM 6840 C CA . LEU A 1 856 ? -21.775 41.162 -45.992 1.00 79.75 856 LEU A CA 1
ATOM 6841 C C . LEU A 1 856 ? -20.772 40.419 -45.103 1.00 79.75 856 LEU A C 1
ATOM 6843 O O . LEU A 1 856 ? -20.224 39.416 -45.555 1.00 79.75 856 LEU A O 1
ATOM 6847 N N . ARG A 1 857 ? -20.561 40.882 -43.866 1.00 77.06 857 ARG A N 1
ATOM 6848 C CA . ARG A 1 857 ? -19.732 40.195 -42.868 1.00 77.06 857 ARG A CA 1
ATOM 6849 C C . ARG A 1 857 ? -20.367 38.881 -42.418 1.00 77.06 857 ARG A C 1
ATOM 6851 O O . ARG A 1 857 ? -19.676 37.879 -42.431 1.00 77.06 857 ARG A O 1
ATOM 6858 N N . GLU A 1 858 ? -21.678 38.840 -42.166 1.00 75.56 858 GLU A N 1
ATOM 6859 C CA . GLU A 1 858 ? -22.392 37.588 -41.831 1.00 75.56 858 GLU A CA 1
ATOM 6860 C C . GLU A 1 858 ? -22.350 36.517 -42.943 1.00 75.56 858 GLU A C 1
ATOM 6862 O O . GLU A 1 858 ? -22.550 35.333 -42.678 1.00 75.56 858 GLU A O 1
ATOM 6867 N N . LEU A 1 859 ? -22.161 36.921 -44.205 1.00 76.88 859 LEU A N 1
ATOM 6868 C CA . LEU A 1 859 ? -22.123 36.016 -45.362 1.00 76.88 859 LEU A CA 1
ATOM 6869 C C . LEU A 1 859 ? -20.714 35.506 -45.710 1.00 76.88 859 LEU A C 1
ATOM 6871 O O . LEU A 1 859 ? -20.598 34.656 -46.599 1.00 76.88 859 LEU A O 1
ATOM 6875 N N . ARG A 1 860 ? -19.670 36.056 -45.087 1.00 66.94 860 ARG A N 1
ATOM 6876 C CA . ARG A 1 860 ? -18.267 35.652 -45.254 1.00 66.94 860 ARG A CA 1
ATOM 6877 C C . ARG A 1 860 ? -17.869 34.702 -44.139 1.00 66.94 860 ARG A C 1
ATOM 6879 O O . ARG A 1 860 ? -17.089 33.778 -44.461 1.00 66.94 860 ARG A O 1
#

InterPro domains:
  IPR001300 Peptidase C2, calpain, catalytic domain [PF00648] (27-278)
  IPR001300 Peptidase C2, calpain, catalytic domain [PS50203] (12-283)
  IPR001300 Peptidase C2, calpain, catalytic domain [SM00230] (7-295)
  IPR022684 Peptidase C2, calpain family [PR00704] (39-55)
  IPR022684 Peptidase C2, calpain family [PR00704] (73-98)
  IPR022684 Peptidase C2, calpain family [PR00704] (102-125)
  IPR022684 Peptidase C2, calpain family [PR00704] (127-154)
  IPR022684 Peptidase C2, calpain family [PTHR10183] (28-430)
  IPR036213 Calpain large subunit, domain III superfamily [SSF49758] (290-426)
  IPR038765 Papain-like cysteine peptidase superfamily [SSF54001] (4-278)
  IPR056040 Domain of unknown function DUF7623 [PF24610] (626-689)
  IPR056040 Domain of unknown function DUF7623 [PF24610] (693-756)
  IPR056040 Domain of unknown function DUF7623 [PF24610] (761-825)